Protein AF-A0A7R9FCC1-F1 (afdb_monomer_lite)

Organism: NCBI:txid61472

InterPro domains:
  IPR014023 Mononegavirales RNA-directed RNA polymerase catalytic domain [PF00946] (7-215)
  IPR014023 Mononegavirales RNA-directed RNA polymerase catalytic domain [PF00946] (273-400)
  IPR014023 Mononegavirales RNA-directed RNA polymerase catalytic domain [PS50526] (1-129)
  IPR026890 Mononegavirales mRNA-capping domain V [PF14318] (413-447)
  IPR026890 Mononegavirales mRNA-capping domain V [PF14318] (456-586)
  IPR039736 RNA-directed RNA polymerase L, C-terminal [TIGR04198] (455-775)
  IPR048397 Virus-capping methyltransferase, connector domain [PF21080] (636-789)

Secondary structure (DSSP, 8-state):
-EEETTEEE-SSSS----S--SS--TTSSHHHHHHHHHHHHHHHHHHTT--EEEEESSS-EEEEE-------SSHHHHHHHHHHHHHHHHHHHHHHHHHHGGGT-PPPSTT----SSEEEETTEEEETTEE---SHHHHTTSS---TT----HHHHHHHHHHHHHHHHHHSS-SHHHHHHHHHHHHHHHHHHHH-BTTTTB-GGGTSS-GGGGGSHHHHHHHHTTS-GGGGTEES-S-TTTT---TTS-TT-HHHHHHHHHHTSPPBPP--HHHHHHHHH-TT---B--PPPHHHHHHHHHHHHHHHGGGT---HHHHHHHHHHHHHHHHHHHHHTT-BSB-HHHHHHHHHTSHHHHHHHHHHHHHH-HHHHHHHHHHHHHHHHHHHHHHHHHHHHHHHHHHT----SPPPS-HHHHHHHHHHHHHSSPBPSS----HHHHT-EEES------------SGGGBTTTB-SSSHHHHHHHHHHHHHHS---GGG-TT----S-HHHH--BTTB--S-EESS-HHHHTT-----GGGSGGGSS-BSS-HHHHHHHHHHHHHHHTTT--S----EEE---GGG--B------B-SS---PPP-HHHHGGGS-TT--S----PPP--PPP-GGGS-HHHHHHHHHHHHHHHHHHHHHTT-GGGG-GGGS-GGGTTTS-HHHHHHHHHHHHHHHHHHHHHT-HHHHTTSSHHHHHHHHHHHHHHHHTT-HHHHHHTTSHHHHHHHTTS--PPP--SSPPHHHHHHHHHHHHHHHHHHHHHT----S---------

pLDDT: mean 78.76, std 13.37, range [23.5, 95.12]

Structure (mmCIF, N/CA/C/O backbone):
data_AF-A0A7R9FCC1-F1
#
_entry.id   AF-A0A7R9FCC1-F1
#
loop_
_atom_site.group_PDB
_atom_site.id
_atom_site.type_symbol
_atom_site.label_atom_id
_atom_site.label_alt_id
_atom_site.label_comp_id
_atom_site.label_asym_id
_atom_site.label_entity_id
_atom_site.label_seq_id
_atom_site.pdbx_PDB_ins_code
_atom_site.Cartn_x
_atom_site.Cartn_y
_atom_site.Cartn_z
_atom_site.occupancy
_atom_site.B_iso_or_equiv
_atom_site.auth_seq_id
_atom_site.auth_comp_id
_atom_site.auth_asym_id
_atom_site.auth_atom_id
_atom_site.pdbx_PDB_model_num
ATOM 1 N N . MET A 1 1 ? -31.981 -18.390 33.309 1.00 87.31 1 MET A N 1
ATOM 2 C CA . MET A 1 1 ? -31.732 -19.817 33.020 1.00 87.31 1 MET A CA 1
ATOM 3 C C . MET A 1 1 ? -31.728 -20.661 34.296 1.00 87.31 1 MET A C 1
ATOM 5 O O . MET A 1 1 ? -31.483 -20.126 35.374 1.00 87.31 1 MET A O 1
ATOM 9 N N . ARG A 1 2 ? -32.012 -21.959 34.181 1.00 90.44 2 ARG A N 1
ATOM 10 C CA . ARG A 1 2 ? -31.743 -23.048 35.136 1.00 90.44 2 ARG A CA 1
ATOM 11 C C . ARG A 1 2 ? -30.906 -24.084 34.371 1.00 90.44 2 ARG A C 1
ATOM 13 O O . ARG A 1 2 ? -31.126 -24.247 33.177 1.00 90.44 2 ARG A O 1
ATOM 20 N N . VAL A 1 3 ? -29.957 -24.729 35.046 1.00 92.12 3 VAL A N 1
ATOM 21 C CA . VAL A 1 3 ? -29.270 -25.911 34.506 1.00 92.12 3 VAL A CA 1
ATOM 22 C C . VAL A 1 3 ? -30.213 -27.104 34.643 1.00 92.12 3 VAL A C 1
ATOM 24 O O . VAL A 1 3 ? -30.815 -27.271 35.706 1.00 92.12 3 VAL A O 1
ATOM 27 N N . ASP A 1 4 ? -30.372 -27.878 33.576 1.00 88.94 4 ASP A N 1
ATOM 28 C CA . ASP A 1 4 ? -31.196 -29.087 33.540 1.00 88.94 4 ASP A CA 1
ATOM 29 C C . ASP A 1 4 ? -30.506 -30.105 32.618 1.00 88.94 4 ASP A C 1
ATOM 31 O O . ASP A 1 4 ? -30.380 -29.884 31.409 1.00 88.94 4 ASP A O 1
ATOM 35 N N . GLY A 1 5 ? -29.932 -31.153 33.220 1.00 90.25 5 GLY A N 1
ATOM 36 C CA . GLY A 1 5 ? -28.875 -31.944 32.579 1.00 90.25 5 GLY A CA 1
ATOM 37 C C . GLY A 1 5 ? -27.729 -31.050 32.085 1.00 90.25 5 GLY A C 1
ATOM 38 O O . GLY A 1 5 ? -27.370 -30.069 32.737 1.00 90.25 5 GLY A O 1
ATOM 39 N N . ASP A 1 6 ? -27.225 -31.335 30.886 1.00 89.25 6 ASP A N 1
ATOM 40 C CA . ASP A 1 6 ? -26.199 -30.532 30.202 1.00 89.25 6 ASP A CA 1
ATOM 41 C C . ASP A 1 6 ? -26.754 -29.262 29.513 1.00 89.25 6 ASP A C 1
ATOM 43 O O . ASP A 1 6 ? -26.073 -28.637 28.698 1.00 89.25 6 ASP A O 1
ATOM 47 N N . THR A 1 7 ? -28.003 -28.862 29.795 1.00 90.94 7 THR A N 1
ATOM 48 C CA . THR A 1 7 ? -28.703 -27.785 29.070 1.00 90.94 7 THR A CA 1
ATOM 49 C C . THR A 1 7 ? -29.105 -26.599 29.954 1.00 90.94 7 THR A C 1
ATOM 51 O O . THR A 1 7 ? -29.156 -26.682 31.182 1.00 90.94 7 THR A O 1
ATOM 54 N N . LEU A 1 8 ? -29.399 -25.456 29.318 1.00 92.19 8 LEU A N 1
ATOM 55 C CA . LEU A 1 8 ? -29.826 -24.219 29.980 1.00 92.19 8 LEU A CA 1
ATOM 56 C C . LEU A 1 8 ? -31.268 -23.851 29.605 1.00 92.19 8 LEU A C 1
ATOM 58 O O . LEU A 1 8 ? -31.510 -23.134 28.630 1.00 92.19 8 LEU A O 1
ATOM 62 N N . ILE A 1 9 ? -32.228 -24.283 30.422 1.00 91.69 9 ILE A N 1
ATOM 63 C CA . ILE A 1 9 ? -33.649 -23.949 30.259 1.00 91.69 9 ILE A CA 1
ATOM 64 C C . ILE A 1 9 ? -33.974 -22.553 30.814 1.00 91.69 9 ILE A C 1
ATOM 66 O O . ILE A 1 9 ? -33.330 -22.051 31.742 1.00 91.69 9 ILE A O 1
ATOM 70 N N . ASN A 1 10 ? -34.999 -21.895 30.273 1.00 92.56 10 ASN A N 1
ATOM 71 C CA . ASN A 1 10 ? -35.442 -20.584 30.757 1.00 92.56 10 ASN A CA 1
ATOM 72 C C . ASN A 1 10 ? -36.244 -20.730 32.069 1.00 92.56 10 ASN A C 1
ATOM 74 O O . ASN A 1 10 ? -37.022 -21.661 32.224 1.00 92.56 10 ASN A O 1
ATOM 78 N N . ARG A 1 11 ? -36.056 -19.815 33.038 1.00 85.69 11 ARG A N 1
ATOM 79 C CA . ARG A 1 11 ? -36.737 -19.853 34.363 1.00 85.69 11 ARG A CA 1
ATOM 80 C C . ARG A 1 11 ? -38.118 -19.165 34.370 1.00 85.69 11 ARG A C 1
ATOM 82 O O . ARG A 1 11 ? -38.669 -18.911 35.432 1.00 85.69 11 ARG A O 1
ATOM 89 N N . GLY A 1 12 ? -38.634 -18.804 33.200 1.00 86.38 12 GLY A N 1
ATOM 90 C CA . GLY A 1 12 ? -39.871 -18.049 33.009 1.00 86.38 12 GLY A CA 1
ATOM 91 C C . GLY A 1 12 ? -39.962 -17.532 31.572 1.00 86.38 12 GLY A C 1
ATOM 92 O O . GLY A 1 12 ? -39.061 -17.777 30.770 1.00 86.38 12 GLY A O 1
ATOM 93 N N . ASN A 1 13 ? -41.019 -16.783 31.259 1.00 89.50 13 ASN A N 1
ATOM 94 C CA . ASN A 1 13 ? -41.477 -16.498 29.888 1.00 89.50 13 ASN A CA 1
ATOM 95 C C . ASN A 1 13 ? -40.509 -15.678 29.001 1.00 89.50 13 ASN A C 1
ATOM 97 O O . ASN A 1 13 ? -40.803 -15.452 27.831 1.00 89.50 13 ASN A O 1
ATOM 101 N N . LYS A 1 14 ? -39.367 -15.211 29.524 1.00 91.69 14 LYS A N 1
ATOM 102 C CA . LYS A 1 14 ? -38.327 -14.534 28.734 1.00 91.69 14 LYS A CA 1
ATOM 103 C C . LYS A 1 14 ? -37.271 -15.541 28.284 1.00 91.69 14 LYS A C 1
ATOM 105 O O . LYS A 1 14 ? -36.504 -16.043 29.107 1.00 91.69 14 LYS A O 1
ATOM 110 N N . ILE A 1 15 ? -37.215 -15.788 26.977 1.00 90.62 15 ILE A N 1
ATOM 111 C CA . ILE A 1 15 ? -36.158 -16.579 26.340 1.00 90.62 15 ILE A CA 1
ATOM 112 C C . ILE A 1 15 ? -34.841 -15.798 26.437 1.00 90.62 15 ILE A C 1
ATOM 114 O O . ILE A 1 15 ? -34.735 -14.682 25.934 1.00 90.62 15 ILE A O 1
ATOM 118 N N . VAL A 1 16 ? -33.851 -16.382 27.113 1.00 92.94 16 VAL A N 1
ATOM 119 C CA . VAL A 1 16 ? -32.479 -15.853 27.241 1.00 92.94 16 VAL A CA 1
ATOM 120 C C . VAL A 1 16 ? -31.409 -16.899 26.917 1.00 92.94 16 VAL A C 1
ATOM 122 O O . VAL A 1 16 ? -30.270 -16.536 26.643 1.00 92.94 16 VAL A O 1
ATOM 125 N N . THR A 1 17 ? -31.770 -18.184 26.931 1.00 91.38 17 THR A N 1
ATOM 126 C CA . THR A 1 17 ? -30.951 -19.309 26.462 1.00 91.38 17 THR A CA 1
ATOM 127 C C . THR A 1 17 ? -31.799 -20.259 25.614 1.00 91.38 17 THR A C 1
ATOM 129 O O . THR A 1 17 ? -33.013 -20.362 25.806 1.00 91.38 17 THR A O 1
ATOM 132 N N . TRP A 1 18 ? -31.160 -20.953 24.675 1.00 91.25 18 TRP A N 1
ATOM 133 C CA . TRP A 1 18 ? -31.737 -22.004 23.831 1.00 91.25 18 TRP A CA 1
ATOM 134 C C . TRP A 1 18 ? -30.647 -23.039 23.504 1.00 91.25 18 TRP A C 1
ATOM 136 O O . TRP A 1 18 ? -29.470 -22.789 23.771 1.00 91.25 18 TRP A O 1
ATOM 146 N N . ASN A 1 19 ? -31.024 -24.203 22.967 1.00 90.38 19 ASN A N 1
ATOM 147 C CA . ASN A 1 19 ? -30.089 -25.273 22.608 1.00 90.38 19 ASN A CA 1
ATOM 148 C C . ASN A 1 19 ? -30.152 -25.547 21.097 1.00 90.38 19 ASN A C 1
ATOM 150 O O . ASN A 1 19 ? -31.215 -25.897 20.594 1.00 90.38 19 ASN A O 1
ATOM 154 N N . GLY A 1 20 ? -29.023 -25.386 20.399 1.00 90.31 20 GLY A N 1
ATOM 155 C CA . GLY A 1 20 ? -28.927 -25.497 18.937 1.00 90.31 20 GLY A CA 1
ATOM 156 C C . GLY A 1 20 ? -29.513 -24.299 18.171 1.00 90.31 20 GLY A C 1
ATOM 157 O O . GLY A 1 20 ? -30.436 -23.636 18.632 1.00 90.31 20 GLY A O 1
ATOM 158 N N . GLN A 1 21 ? -28.960 -23.995 16.995 1.00 93.25 21 GLN A N 1
ATOM 159 C CA . GLN A 1 21 ? -29.542 -23.044 16.041 1.00 93.25 21 GLN A CA 1
ATOM 160 C C . GLN A 1 21 ? -29.055 -23.341 14.619 1.00 93.25 21 GLN A C 1
ATOM 162 O O . GLN A 1 21 ? -27.873 -23.619 14.422 1.00 93.25 21 GLN A O 1
ATOM 167 N N . ASP A 1 22 ? -29.934 -23.184 13.631 1.00 87.75 22 ASP A N 1
ATOM 168 C CA . ASP A 1 22 ? -29.590 -23.345 12.207 1.00 87.75 22 ASP A CA 1
ATOM 169 C C . ASP A 1 22 ? -28.980 -22.065 11.590 1.00 87.75 22 ASP A C 1
ATOM 171 O O . ASP A 1 22 ? -28.549 -22.045 10.437 1.00 87.75 22 ASP A O 1
ATOM 175 N N . GLY A 1 23 ? -28.945 -20.970 12.360 1.00 87.38 23 GLY A N 1
ATOM 176 C CA . GLY A 1 23 ? -28.459 -19.655 11.939 1.00 87.38 23 GLY A CA 1
ATOM 177 C C . GLY A 1 23 ? -26.985 -19.381 12.262 1.00 87.38 23 GLY A C 1
ATOM 178 O O . GLY A 1 23 ? -26.398 -19.953 13.182 1.00 87.38 23 GLY A O 1
ATOM 179 N N . GLY A 1 24 ? -26.388 -18.432 11.536 1.00 86.44 24 GLY A N 1
ATOM 180 C CA . GLY A 1 24 ? -25.055 -17.899 11.842 1.00 86.44 24 GLY A CA 1
ATOM 181 C C . GLY A 1 24 ? -25.038 -16.896 13.007 1.00 86.44 24 GLY A C 1
ATOM 182 O O . GLY A 1 24 ? -26.077 -16.422 13.457 1.00 86.44 24 GLY A O 1
ATOM 183 N N . LEU A 1 25 ? -23.833 -16.532 13.457 1.00 89.62 25 LEU A N 1
ATOM 184 C CA . LEU A 1 25 ? -23.582 -15.436 14.405 1.00 89.62 25 LEU A CA 1
ATOM 185 C C . LEU A 1 25 ? -22.625 -14.412 13.776 1.00 89.62 25 LEU A C 1
ATOM 187 O O . LEU A 1 25 ? -21.796 -14.774 12.935 1.00 89.62 25 LEU A O 1
ATOM 191 N N . GLU A 1 26 ? -22.716 -13.145 14.189 1.00 88.31 26 GLU A N 1
ATOM 192 C CA . GLU A 1 26 ? -21.879 -12.066 13.645 1.00 88.31 26 GLU A CA 1
ATOM 193 C C . GLU A 1 26 ? -20.375 -12.381 13.789 1.00 88.31 26 GLU A C 1
ATOM 195 O O . GLU A 1 26 ? -19.913 -12.924 14.792 1.00 88.31 26 GLU A O 1
ATOM 200 N N . GLY A 1 27 ? -19.596 -12.078 12.746 1.00 85.81 27 GLY A N 1
ATOM 201 C CA . GLY A 1 27 ? -18.155 -12.342 12.685 1.00 85.81 27 GLY A CA 1
ATOM 202 C C . GLY A 1 27 ? -17.762 -13.798 12.383 1.00 85.81 27 GLY A C 1
ATOM 203 O O . GLY A 1 27 ? -16.668 -14.029 11.861 1.00 85.81 27 GLY A O 1
ATOM 204 N N . LEU A 1 28 ? -18.631 -14.789 12.614 1.00 89.12 28 LEU A N 1
ATOM 205 C CA . LEU A 1 28 ? -18.334 -16.189 12.292 1.00 89.12 28 LEU A CA 1
ATOM 206 C C . LEU A 1 28 ? -18.520 -16.475 10.794 1.00 89.12 28 LEU A C 1
ATOM 208 O O . LEU A 1 28 ? -19.509 -16.094 10.177 1.00 89.12 28 LEU A O 1
ATOM 212 N N . ARG A 1 29 ? -17.538 -17.161 10.187 1.00 88.94 29 ARG A N 1
ATOM 213 C CA . ARG A 1 29 ? -17.526 -17.595 8.768 1.00 88.94 29 ARG A CA 1
ATOM 214 C C . ARG A 1 29 ? -17.832 -16.503 7.716 1.00 88.94 29 ARG A C 1
ATOM 216 O O . ARG A 1 29 ? -17.982 -16.847 6.547 1.00 88.94 29 ARG A O 1
ATOM 223 N N . GLN A 1 30 ? -17.812 -15.209 8.063 1.00 88.12 30 GLN A N 1
ATOM 224 C CA . GLN A 1 30 ? -18.165 -14.066 7.192 1.00 88.12 30 GLN A CA 1
ATOM 225 C C . GLN A 1 30 ? -17.535 -14.130 5.785 1.00 88.12 30 GLN A C 1
ATOM 227 O O . GLN A 1 30 ? -18.206 -13.853 4.792 1.00 88.12 30 GLN A O 1
ATOM 232 N N . LYS A 1 31 ? -16.264 -14.551 5.678 1.00 89.44 31 LYS A N 1
ATOM 233 C CA . LYS A 1 31 ? -15.569 -14.751 4.390 1.00 89.44 31 LYS A CA 1
ATOM 234 C C . LYS A 1 31 ? -16.217 -15.832 3.512 1.00 89.44 31 LYS A C 1
ATOM 236 O O . LYS A 1 31 ? -16.329 -15.632 2.310 1.00 89.44 31 LYS A O 1
ATOM 241 N N . GLY A 1 32 ? -16.647 -16.951 4.097 1.00 91.00 32 GLY A N 1
ATOM 242 C CA . GLY A 1 32 ? -17.307 -18.047 3.380 1.00 91.00 32 GLY A CA 1
ATOM 243 C C . GLY A 1 32 ? -18.661 -17.615 2.821 1.00 91.00 32 GLY A C 1
ATOM 244 O O . GLY A 1 32 ? -18.885 -17.720 1.620 1.00 91.00 32 GLY A O 1
ATOM 245 N N . TRP A 1 33 ? -19.506 -17.014 3.663 1.00 89.75 33 TRP A N 1
ATOM 246 C CA . TRP A 1 33 ? -20.790 -16.442 3.240 1.00 89.75 33 TRP A CA 1
ATOM 247 C C . TRP A 1 33 ? -20.630 -15.361 2.157 1.00 89.75 33 TRP A C 1
ATOM 249 O O . TRP A 1 33 ? -21.363 -15.364 1.170 1.00 89.75 33 TRP A O 1
ATOM 259 N N . SER A 1 34 ? -19.609 -14.500 2.273 1.00 91.19 34 SER A N 1
ATOM 260 C CA . SER A 1 34 ? -19.269 -13.515 1.229 1.00 91.19 34 SER A CA 1
ATOM 261 C C . SER A 1 34 ? -18.929 -14.176 -0.112 1.00 91.19 34 SER A C 1
ATOM 263 O O . SER A 1 34 ? -19.339 -13.682 -1.158 1.00 91.19 34 SER A O 1
ATOM 265 N N . VAL A 1 35 ? -18.183 -15.288 -0.095 1.00 92.56 35 VAL A N 1
ATOM 266 C CA . VAL A 1 35 ? -17.806 -16.027 -1.311 1.00 92.56 35 VAL A CA 1
ATOM 267 C C . VAL A 1 35 ? -19.018 -16.710 -1.944 1.00 92.56 35 VAL A C 1
ATOM 269 O O . VAL A 1 35 ? -19.168 -16.619 -3.158 1.00 92.56 35 VAL A O 1
ATOM 272 N N . VAL A 1 36 ? -19.909 -17.327 -1.160 1.00 91.81 36 VAL A N 1
ATOM 273 C CA . VAL A 1 36 ? -21.140 -17.949 -1.688 1.00 91.81 36 VAL A CA 1
ATOM 274 C C . VAL A 1 36 ? -22.024 -16.903 -2.378 1.00 91.81 36 VAL A C 1
ATOM 276 O O . VAL A 1 36 ? -22.394 -17.092 -3.536 1.00 91.81 36 VAL A O 1
ATOM 279 N N . ASN A 1 37 ? -22.274 -15.758 -1.736 1.00 90.75 37 ASN A N 1
ATOM 280 C CA . ASN A 1 37 ? -23.036 -14.659 -2.342 1.00 90.75 37 ASN A CA 1
ATOM 281 C C . ASN A 1 37 ? -22.367 -14.118 -3.615 1.00 90.75 37 ASN A C 1
ATOM 283 O O . ASN A 1 37 ? -23.024 -13.938 -4.640 1.00 90.75 37 ASN A O 1
ATOM 287 N N . LEU A 1 38 ? -21.044 -13.927 -3.595 1.00 92.44 38 LEU A N 1
ATOM 288 C CA . LEU A 1 38 ? -20.294 -13.459 -4.761 1.00 92.44 38 LEU A CA 1
ATOM 289 C C . LEU A 1 38 ? -20.313 -14.472 -5.922 1.00 92.44 38 LEU A C 1
ATOM 291 O O . LEU A 1 38 ? -20.305 -14.055 -7.080 1.00 92.44 38 LEU A O 1
ATOM 295 N N . LEU A 1 39 ? -20.383 -15.778 -5.643 1.00 92.69 39 LEU A N 1
ATOM 296 C CA . LEU A 1 39 ? -20.568 -16.820 -6.658 1.00 92.69 39 LEU A CA 1
ATOM 297 C C . LEU A 1 39 ? -21.974 -16.784 -7.276 1.00 92.69 39 LEU A C 1
ATOM 299 O O . LEU A 1 39 ? -22.077 -16.882 -8.498 1.00 92.69 39 LEU A O 1
ATOM 303 N N . VAL A 1 40 ? -23.033 -16.578 -6.479 1.00 92.50 40 VAL A N 1
ATOM 304 C CA . VAL A 1 40 ? -24.407 -16.381 -6.991 1.00 92.50 40 VAL A CA 1
ATOM 305 C C . VAL A 1 40 ? -24.471 -15.151 -7.891 1.00 92.50 40 VAL A C 1
ATOM 307 O O . VAL A 1 40 ? -24.866 -15.259 -9.049 1.00 92.50 40 VAL A O 1
ATOM 310 N N . ILE A 1 41 ? -24.003 -13.997 -7.405 1.00 91.19 41 ILE A N 1
ATOM 311 C CA . ILE A 1 41 ? -24.010 -12.749 -8.179 1.00 91.19 41 ILE A CA 1
ATOM 312 C C . ILE A 1 41 ? -23.203 -12.917 -9.474 1.00 91.19 41 ILE A C 1
ATOM 314 O O . ILE A 1 41 ? -23.666 -12.534 -10.544 1.00 91.19 41 ILE A O 1
ATOM 318 N N . ARG A 1 42 ? -22.020 -13.545 -9.414 1.00 91.25 42 ARG A N 1
ATOM 319 C CA . ARG A 1 42 ? -21.203 -13.819 -10.604 1.00 91.25 42 ARG A CA 1
ATOM 320 C C . ARG A 1 42 ? -21.917 -14.732 -11.604 1.00 91.25 42 ARG A C 1
ATOM 322 O O . ARG A 1 42 ? -21.825 -14.460 -12.799 1.00 91.25 42 ARG A O 1
ATOM 329 N N . ARG A 1 43 ? -22.615 -15.777 -11.142 1.00 92.06 43 ARG A N 1
ATOM 330 C CA . ARG A 1 43 ? -23.402 -16.683 -11.994 1.00 92.06 43 ARG A CA 1
ATOM 331 C C . ARG A 1 43 ? -24.503 -15.921 -12.723 1.00 92.06 43 ARG A C 1
ATOM 333 O O . ARG A 1 43 ? -24.554 -15.974 -13.946 1.00 92.06 43 ARG A O 1
ATOM 340 N N . GLU A 1 44 ? -25.329 -15.167 -12.005 1.00 90.94 44 GLU A N 1
ATOM 341 C CA . GLU A 1 44 ? -26.472 -14.479 -12.617 1.00 90.94 44 GLU A CA 1
ATOM 342 C C . GLU A 1 44 ? -26.046 -13.302 -13.516 1.00 90.94 44 GLU A C 1
ATOM 344 O O . GLU A 1 44 ? -26.617 -13.113 -14.592 1.00 90.94 44 GLU A O 1
ATOM 349 N N . SER A 1 45 ? -24.962 -12.590 -13.182 1.00 88.44 45 SER A N 1
ATOM 350 C CA . SER A 1 45 ? -24.338 -11.615 -14.093 1.00 88.44 45 SER A CA 1
ATOM 351 C C . SER A 1 45 ? -23.804 -12.253 -15.382 1.00 88.44 45 SER A C 1
ATOM 353 O O . SER A 1 45 ? -23.896 -11.647 -16.451 1.00 88.44 45 SER A O 1
ATOM 355 N N . MET A 1 46 ? -23.244 -13.468 -15.297 1.00 87.44 46 MET A N 1
ATOM 356 C CA . MET A 1 46 ? -22.767 -14.228 -16.459 1.00 87.44 46 MET A CA 1
ATOM 357 C C . MET A 1 46 ? -23.928 -14.757 -17.308 1.00 87.44 46 MET A C 1
ATOM 359 O O . MET A 1 46 ? -23.874 -14.617 -18.527 1.00 87.44 46 MET A O 1
ATOM 363 N N . ASN A 1 47 ? -25.008 -15.249 -16.689 1.00 87.12 47 ASN A N 1
ATOM 364 C CA . ASN A 1 47 ? -26.249 -15.627 -17.381 1.00 87.12 47 ASN A CA 1
ATOM 365 C C . ASN A 1 47 ? -26.834 -14.446 -18.185 1.00 87.12 47 ASN A C 1
ATOM 367 O O . ASN A 1 47 ? -27.388 -14.641 -19.263 1.00 87.12 47 ASN A O 1
ATOM 371 N N . ARG A 1 48 ? -26.679 -13.212 -17.680 1.00 83.38 48 ARG A N 1
ATOM 372 C CA . ARG A 1 48 ? -27.080 -11.956 -18.343 1.00 83.38 48 ARG A CA 1
ATOM 373 C C . ARG A 1 48 ? -26.014 -11.324 -19.245 1.00 83.38 48 ARG A C 1
ATOM 375 O O . ARG A 1 48 ? -26.220 -10.212 -19.728 1.00 83.38 48 ARG A O 1
ATOM 382 N N . ASN A 1 49 ? -24.869 -11.982 -19.451 1.00 87.00 49 ASN A N 1
ATOM 383 C CA . ASN A 1 49 ? -23.722 -11.488 -20.231 1.00 87.00 49 ASN A CA 1
ATOM 384 C C . ASN A 1 49 ? -23.311 -10.027 -19.909 1.00 87.00 49 ASN A C 1
ATOM 386 O O . ASN A 1 49 ? -22.793 -9.302 -20.760 1.00 87.00 49 ASN A O 1
ATOM 390 N N . THR A 1 50 ? -23.562 -9.560 -18.680 1.00 84.69 50 THR A N 1
ATOM 391 C CA . THR A 1 50 ? -23.373 -8.152 -18.310 1.00 84.69 50 THR A CA 1
ATOM 392 C C . THR A 1 50 ? -22.098 -7.970 -17.501 1.00 84.69 50 THR A C 1
ATOM 394 O O . THR A 1 50 ? -21.820 -8.689 -16.540 1.00 84.69 50 THR A O 1
ATOM 397 N N . ARG A 1 51 ? -21.300 -6.962 -17.872 1.00 86.62 51 ARG A N 1
ATOM 398 C CA . ARG A 1 51 ? -20.006 -6.684 -17.241 1.00 86.62 51 ARG A CA 1
ATOM 399 C C . ARG A 1 51 ? -20.178 -6.022 -15.870 1.00 86.62 51 ARG A C 1
ATOM 401 O O . ARG A 1 51 ? -20.051 -4.808 -15.737 1.00 86.62 51 ARG A O 1
ATOM 408 N N . THR A 1 52 ? -20.427 -6.816 -14.835 1.00 88.94 52 THR A N 1
ATOM 409 C CA . THR A 1 52 ? -20.475 -6.338 -13.445 1.00 88.94 52 THR A CA 1
ATOM 410 C C . THR A 1 52 ? -19.093 -6.293 -12.789 1.00 88.94 52 THR A C 1
ATOM 412 O O . THR A 1 52 ? -18.284 -7.199 -12.985 1.00 88.94 52 THR A O 1
ATOM 415 N N . THR A 1 53 ? -18.838 -5.300 -11.933 1.00 91.06 53 THR A N 1
ATOM 416 C CA . THR A 1 53 ? -17.780 -5.369 -10.905 1.00 91.06 53 THR A CA 1
ATOM 417 C C . THR A 1 53 ? -18.382 -5.313 -9.509 1.00 91.06 53 THR A C 1
ATOM 419 O O . THR A 1 53 ? -19.340 -4.576 -9.289 1.00 91.06 53 THR A O 1
ATOM 422 N N . LEU A 1 54 ? -17.811 -6.083 -8.582 1.00 91.06 54 LEU A N 1
ATOM 423 C CA . LEU A 1 54 ? -18.383 -6.362 -7.266 1.00 91.06 54 LEU A CA 1
ATOM 424 C C . LEU A 1 54 ? -17.447 -5.886 -6.150 1.00 91.06 54 LEU A C 1
ATOM 426 O O . LEU A 1 54 ? -16.232 -6.056 -6.255 1.00 91.06 54 LEU A O 1
ATOM 430 N N . LEU A 1 55 ? -18.019 -5.347 -5.075 1.00 91.12 55 LEU A N 1
ATOM 431 C CA . LEU A 1 55 ? -17.347 -5.108 -3.794 1.00 91.12 55 LEU A CA 1
ATOM 432 C C . LEU A 1 55 ? -18.163 -5.813 -2.703 1.00 91.12 55 LEU A C 1
ATOM 434 O O . LEU A 1 55 ? -19.387 -5.721 -2.718 1.00 91.12 55 LEU A O 1
ATOM 438 N N . ALA A 1 56 ? -17.519 -6.518 -1.771 1.00 89.00 56 ALA A N 1
ATOM 439 C CA . ALA A 1 56 ? -18.217 -7.292 -0.743 1.00 89.00 56 ALA A CA 1
ATOM 440 C C . ALA A 1 56 ? -17.428 -7.332 0.572 1.00 89.00 56 ALA A C 1
ATOM 442 O O . ALA A 1 56 ? -16.236 -7.641 0.577 1.00 89.00 56 ALA A O 1
ATOM 443 N N . GLN A 1 57 ? -18.112 -7.068 1.688 1.00 83.94 57 GLN A N 1
ATOM 444 C CA . GLN A 1 57 ? -17.544 -7.078 3.039 1.00 83.94 57 GLN A CA 1
ATOM 445 C C . GLN A 1 57 ? -18.439 -7.841 4.040 1.00 83.94 57 GLN A C 1
ATOM 447 O O . GLN A 1 57 ? -18.617 -7.415 5.180 1.00 83.94 57 GLN A O 1
ATOM 452 N N . GLY A 1 58 ? -19.011 -8.974 3.621 1.00 84.44 58 GLY A N 1
ATOM 453 C CA . GLY A 1 58 ? -20.031 -9.707 4.377 1.00 84.44 58 GLY A CA 1
ATOM 454 C C . GLY A 1 58 ? -21.439 -9.276 3.978 1.00 84.44 58 GLY A C 1
ATOM 455 O O . GLY A 1 58 ? -21.913 -9.639 2.903 1.00 84.44 58 GLY A O 1
ATOM 456 N N . ASP A 1 59 ? -22.085 -8.509 4.850 1.00 81.44 59 ASP A N 1
ATOM 457 C CA . ASP A 1 59 ? -23.406 -7.909 4.646 1.00 81.44 59 ASP A CA 1
ATOM 458 C C . ASP A 1 59 ? -23.374 -6.818 3.559 1.00 81.44 59 ASP A C 1
ATOM 460 O O . ASP A 1 59 ? -24.143 -6.846 2.603 1.00 81.44 59 ASP A O 1
ATOM 464 N N . ASN A 1 60 ? -22.413 -5.898 3.656 1.00 87.19 60 ASN A N 1
ATOM 465 C CA . ASN A 1 60 ? -22.244 -4.765 2.757 1.00 87.19 60 ASN A CA 1
ATOM 466 C C . ASN A 1 60 ? -21.697 -5.251 1.407 1.00 87.19 60 ASN A C 1
ATOM 468 O O . ASN A 1 60 ? -20.494 -5.503 1.263 1.00 87.19 60 ASN A O 1
ATOM 472 N N . GLN A 1 61 ? -22.581 -5.367 0.417 1.00 90.19 61 GLN A N 1
ATOM 473 C CA . GLN A 1 61 ? -22.276 -5.794 -0.948 1.00 90.19 61 GLN A CA 1
ATOM 474 C C . GLN A 1 61 ? -22.719 -4.716 -1.944 1.00 90.19 61 GLN A C 1
ATOM 476 O O . GLN A 1 61 ? -23.765 -4.096 -1.777 1.00 90.19 61 GLN A O 1
ATOM 481 N N . VAL A 1 62 ? -21.910 -4.471 -2.977 1.00 92.62 62 VAL A N 1
ATOM 482 C CA . VAL A 1 62 ? -22.154 -3.436 -3.992 1.00 92.62 62 VAL A CA 1
ATOM 483 C C . VAL A 1 62 ? -21.911 -4.014 -5.380 1.00 92.62 62 VAL A C 1
ATOM 485 O O . VAL A 1 62 ? -20.858 -4.599 -5.648 1.00 92.62 62 VAL A O 1
ATOM 488 N N . ILE A 1 63 ? -22.883 -3.819 -6.271 1.00 92.88 63 ILE A N 1
ATOM 489 C CA . ILE A 1 63 ? -22.941 -4.432 -7.600 1.00 92.88 63 ILE A CA 1
ATOM 490 C C . ILE A 1 63 ? -22.962 -3.318 -8.648 1.00 92.88 63 ILE A C 1
ATOM 492 O O . ILE A 1 63 ? -23.948 -2.606 -8.792 1.00 92.88 63 ILE A O 1
ATOM 496 N N . CYS A 1 64 ? -21.861 -3.149 -9.381 1.00 93.06 64 CYS A N 1
ATOM 497 C CA . CYS A 1 64 ? -21.728 -2.097 -10.392 1.00 93.06 64 CYS A CA 1
ATOM 498 C C . CYS A 1 64 ? -21.832 -2.704 -11.798 1.00 93.06 64 CYS A C 1
ATOM 500 O O . CYS A 1 64 ? -20.831 -3.208 -12.321 1.00 93.06 64 CYS A O 1
ATOM 502 N N . GLY A 1 65 ? -23.014 -2.661 -12.418 1.00 91.19 65 GLY A N 1
ATOM 503 C CA . GLY A 1 65 ? -23.184 -2.978 -13.842 1.00 91.19 65 GLY A CA 1
ATOM 504 C C . GLY A 1 65 ? -22.521 -1.919 -14.729 1.00 91.19 65 GLY A C 1
ATOM 505 O O . GLY A 1 65 ? -22.722 -0.724 -14.519 1.00 91.19 65 GLY A O 1
ATOM 506 N N . LYS A 1 66 ? -21.697 -2.333 -15.702 1.00 91.88 66 LYS A N 1
ATOM 507 C CA . LYS A 1 66 ? -20.961 -1.413 -16.588 1.00 91.88 66 LYS A CA 1
ATOM 508 C C . LYS A 1 66 ? -21.500 -1.458 -18.008 1.00 91.88 66 LYS A C 1
ATOM 510 O O . LYS A 1 66 ? -21.163 -2.351 -18.784 1.00 91.88 66 LYS A O 1
ATOM 515 N N . TYR A 1 67 ? -22.278 -0.437 -18.340 1.00 91.19 67 TYR A N 1
ATOM 516 C CA . TYR A 1 67 ? -22.858 -0.217 -19.659 1.00 91.19 67 TYR A CA 1
ATOM 517 C C . TYR A 1 67 ? -22.078 0.861 -20.420 1.00 91.19 67 TYR A C 1
ATOM 519 O O . TYR A 1 67 ? -21.389 1.689 -19.821 1.00 91.19 67 TYR A O 1
ATOM 527 N N . LYS A 1 68 ? -22.185 0.863 -21.751 1.00 89.94 68 LYS A N 1
ATOM 528 C CA . LYS A 1 68 ? -21.635 1.916 -22.611 1.00 89.94 68 LYS A CA 1
ATOM 529 C C . LYS A 1 68 ? -22.655 2.269 -23.687 1.00 89.94 68 LYS A C 1
ATOM 531 O O . LYS A 1 68 ? -22.845 1.497 -24.623 1.00 89.94 68 LYS A O 1
ATOM 536 N N . VAL A 1 69 ? -23.275 3.438 -23.553 1.00 89.31 69 VAL A N 1
ATOM 537 C CA . VAL A 1 69 ? -24.153 4.006 -24.585 1.00 89.31 69 VAL A CA 1
ATOM 538 C C . VAL A 1 69 ? -23.314 4.342 -25.827 1.00 89.31 69 VAL A C 1
ATOM 540 O O . VAL A 1 69 ? -22.141 4.718 -25.713 1.00 89.31 69 VAL A O 1
ATOM 543 N N . GLN A 1 70 ? -23.887 4.174 -27.019 1.00 87.75 70 GLN A N 1
ATOM 544 C CA . GLN A 1 70 ? -23.295 4.709 -28.251 1.00 87.75 70 GLN A CA 1
ATOM 545 C C . GLN A 1 70 ? -23.550 6.225 -28.344 1.00 87.75 70 GLN A C 1
ATOM 547 O O . GLN A 1 70 ? -24.270 6.786 -27.521 1.00 87.75 70 GLN A O 1
ATOM 552 N N . LYS A 1 71 ? -22.956 6.918 -29.323 1.00 88.56 71 LYS A N 1
ATOM 553 C CA . LYS A 1 71 ? -23.345 8.311 -29.590 1.00 88.56 71 LYS A CA 1
ATOM 554 C C . LYS A 1 71 ? -24.724 8.309 -30.251 1.00 88.56 71 LYS A C 1
ATOM 556 O O . LYS A 1 71 ? -24.837 7.849 -31.384 1.00 88.56 71 LYS A O 1
ATOM 561 N N . THR A 1 72 ? -25.733 8.798 -29.542 1.00 90.62 72 THR A N 1
ATOM 562 C CA . THR A 1 72 ? -27.058 9.082 -30.098 1.00 90.62 72 THR A CA 1
ATOM 563 C C . THR A 1 72 ? -27.033 10.379 -30.908 1.00 90.62 72 THR A C 1
ATOM 565 O O . THR A 1 72 ? -26.102 11.182 -30.794 1.00 90.62 72 THR A O 1
ATOM 568 N N . ARG A 1 73 ? -28.039 10.561 -31.761 1.00 89.12 73 ARG A N 1
ATOM 569 C CA . ARG A 1 73 ? -28.280 11.768 -32.560 1.00 89.12 73 ARG A CA 1
ATOM 570 C C . ARG A 1 73 ? -29.085 12.787 -31.762 1.00 89.12 73 ARG A C 1
ATOM 572 O O . ARG A 1 73 ? -28.708 13.951 -31.701 1.00 89.12 73 ARG A O 1
ATOM 579 N N . ASN A 1 74 ? -30.155 12.312 -31.124 1.00 93.56 74 ASN A N 1
ATOM 580 C CA . ASN A 1 74 ? -31.159 13.138 -30.458 1.00 93.56 74 ASN A CA 1
ATOM 581 C C . ASN A 1 74 ? -31.301 12.749 -28.973 1.00 93.56 74 ASN A C 1
ATOM 583 O O . ASN A 1 74 ? -30.926 11.648 -28.561 1.00 93.56 74 ASN A O 1
ATOM 587 N N . GLU A 1 75 ? -31.895 13.629 -28.165 1.00 92.69 75 GLU A N 1
ATOM 588 C CA . GLU A 1 75 ? -32.158 13.362 -26.743 1.00 92.69 75 GLU A CA 1
ATOM 589 C C . GLU A 1 75 ? -33.166 12.216 -26.488 1.00 92.69 75 GLU A C 1
ATOM 591 O O . GLU A 1 75 ? -32.884 11.392 -25.616 1.00 92.69 75 GLU A O 1
ATOM 596 N N . PRO A 1 76 ? -34.262 12.036 -27.260 1.00 93.69 76 PRO A N 1
ATOM 597 C CA . PRO A 1 76 ? -35.164 10.894 -27.073 1.00 93.69 76 PRO A CA 1
ATOM 598 C C . PRO A 1 76 ? -34.481 9.527 -27.239 1.00 93.69 76 PRO A C 1
ATOM 600 O O . PRO A 1 76 ? -34.737 8.623 -26.448 1.00 93.69 76 PRO A O 1
ATOM 603 N N . GLU A 1 77 ? -33.548 9.390 -28.191 1.00 93.25 77 GLU A N 1
ATOM 604 C CA . GLU A 1 77 ? -32.735 8.171 -28.353 1.00 93.25 77 GLU A CA 1
ATOM 605 C C . GLU A 1 77 ? -31.860 7.903 -27.111 1.00 93.25 77 GLU A C 1
ATOM 607 O O . GLU A 1 77 ? -31.642 6.754 -26.723 1.00 93.25 77 GLU A O 1
ATOM 612 N N . LEU A 1 78 ? -31.351 8.963 -26.467 1.00 92.38 78 LEU A N 1
ATOM 613 C CA . LEU A 1 78 ? -30.554 8.856 -25.242 1.00 92.38 78 LEU A CA 1
ATOM 614 C C . LEU A 1 78 ? -31.424 8.427 -24.055 1.00 92.38 78 LEU A C 1
ATOM 616 O O . LEU A 1 78 ? -31.024 7.542 -23.297 1.00 92.38 78 LEU A O 1
ATOM 620 N N . VAL A 1 79 ? -32.620 9.005 -23.919 1.00 93.88 79 VAL A N 1
ATOM 621 C CA . VAL A 1 79 ? -33.607 8.619 -22.899 1.00 93.88 79 VAL A CA 1
ATOM 622 C C . VAL A 1 79 ? -34.044 7.164 -23.088 1.00 93.88 79 VAL A C 1
ATOM 624 O O . VAL A 1 79 ? -34.083 6.412 -22.113 1.00 93.88 79 VAL A O 1
ATOM 627 N N . GLU A 1 80 ? -34.286 6.717 -24.324 1.00 93.69 80 GLU A N 1
ATOM 628 C CA . GLU A 1 80 ? -34.618 5.318 -24.614 1.00 93.69 80 GLU A CA 1
ATOM 629 C C . GLU A 1 80 ? -33.465 4.368 -24.251 1.00 93.69 80 GLU A C 1
ATOM 631 O O . GLU A 1 80 ? -33.686 3.354 -23.579 1.00 93.69 80 GLU A O 1
ATOM 636 N N . ALA A 1 81 ? -32.227 4.708 -24.626 1.00 92.38 81 ALA A N 1
ATOM 637 C CA . ALA A 1 81 ? -31.045 3.905 -24.318 1.00 92.38 81 ALA A CA 1
ATOM 638 C C . ALA A 1 81 ? -30.763 3.821 -22.805 1.00 92.38 81 ALA A C 1
ATOM 640 O O . ALA A 1 81 ? -30.420 2.749 -22.295 1.00 92.38 81 ALA A O 1
ATOM 641 N N . ILE A 1 82 ? -30.961 4.918 -22.066 1.00 92.75 82 ILE A N 1
ATOM 642 C CA . ILE A 1 82 ? -30.905 4.940 -20.595 1.00 92.75 82 ILE A CA 1
ATOM 643 C C . ILE A 1 82 ? -32.035 4.083 -20.008 1.00 92.75 82 ILE A C 1
ATOM 645 O O . ILE A 1 82 ? -31.785 3.274 -19.113 1.00 92.75 82 ILE A O 1
ATOM 649 N N . GLY A 1 83 ? -33.251 4.167 -20.554 1.00 94.44 83 GLY A N 1
ATOM 650 C CA . GLY A 1 83 ? -34.364 3.285 -20.199 1.00 94.44 83 GLY A CA 1
ATOM 651 C C . GLY A 1 83 ? -34.036 1.803 -20.415 1.00 94.44 83 GLY A C 1
ATOM 652 O O . GLY A 1 83 ? -34.352 0.973 -19.566 1.00 94.44 83 GLY A O 1
ATOM 653 N N . GLY A 1 84 ? -33.335 1.462 -21.500 1.00 92.56 84 GLY A N 1
ATOM 654 C CA . GLY A 1 84 ? -32.809 0.116 -21.754 1.00 92.56 84 GLY A CA 1
ATOM 655 C C . GLY A 1 84 ? -31.828 -0.359 -20.679 1.00 92.56 84 GLY A C 1
ATOM 656 O O . GLY A 1 84 ? -31.954 -1.477 -20.181 1.00 92.56 84 GLY A O 1
ATOM 657 N N . ILE A 1 85 ? -30.904 0.509 -20.259 1.00 92.88 85 ILE A N 1
ATOM 658 C CA . ILE A 1 85 ? -29.953 0.232 -19.170 1.00 92.88 85 ILE A CA 1
ATOM 659 C C . ILE A 1 85 ? -30.674 0.018 -17.832 1.00 92.88 85 ILE A C 1
ATOM 661 O O . ILE A 1 85 ? -30.340 -0.916 -17.102 1.00 92.88 85 ILE A O 1
ATOM 665 N N . ILE A 1 86 ? -31.685 0.832 -17.516 1.00 93.56 86 ILE A N 1
ATOM 666 C CA . ILE A 1 86 ? -32.495 0.683 -16.297 1.00 93.56 86 ILE A CA 1
ATOM 667 C C . ILE A 1 86 ? -33.241 -0.660 -16.312 1.00 93.56 86 ILE A C 1
ATOM 669 O O . ILE A 1 86 ? -33.189 -1.393 -15.321 1.00 93.56 86 ILE A O 1
ATOM 673 N N . ARG A 1 87 ? -33.863 -1.027 -17.444 1.00 93.44 87 ARG A N 1
ATOM 674 C CA . ARG A 1 87 ? -34.543 -2.323 -17.619 1.00 93.44 87 ARG A CA 1
ATOM 675 C C . ARG A 1 87 ? -33.593 -3.503 -17.396 1.00 93.44 87 ARG A C 1
ATOM 677 O O . ARG A 1 87 ? -33.958 -4.428 -16.670 1.00 93.44 87 ARG A O 1
ATOM 684 N N . GLU A 1 88 ? -32.373 -3.475 -17.942 1.00 91.12 88 GLU A N 1
ATOM 685 C CA . GLU A 1 88 ? -31.428 -4.585 -17.735 1.00 91.12 88 GLU A CA 1
ATOM 686 C C . GLU A 1 88 ? -30.831 -4.605 -16.318 1.00 91.12 88 GLU A C 1
ATOM 688 O O . GLU A 1 88 ? -30.678 -5.676 -15.732 1.00 91.12 88 GLU A O 1
ATOM 693 N N . ASN A 1 89 ? -30.613 -3.450 -15.683 1.00 92.19 89 ASN A N 1
ATOM 694 C CA . ASN A 1 89 ? -30.220 -3.409 -14.272 1.00 92.19 89 ASN A CA 1
ATOM 695 C C . ASN A 1 89 ? -31.299 -4.037 -13.365 1.00 92.19 89 ASN A C 1
ATOM 697 O O . ASN A 1 89 ? -30.991 -4.842 -12.486 1.00 92.19 89 ASN A O 1
ATOM 701 N N . GLN A 1 90 ? -32.577 -3.745 -13.626 1.00 91.50 90 GLN A N 1
ATOM 702 C CA . GLN A 1 90 ? -33.714 -4.377 -12.946 1.00 91.50 90 GLN A CA 1
ATOM 703 C C . GLN A 1 90 ? -33.862 -5.871 -13.282 1.00 91.50 90 GLN A C 1
ATOM 705 O O . GLN A 1 90 ? -34.358 -6.637 -12.455 1.00 91.50 90 GLN A O 1
ATOM 710 N N . ASN A 1 91 ? -33.474 -6.309 -14.483 1.00 91.81 91 ASN A N 1
ATOM 711 C CA . ASN A 1 91 ? -33.433 -7.726 -14.855 1.00 91.81 91 ASN A CA 1
ATOM 712 C C . ASN A 1 91 ? -32.358 -8.489 -14.063 1.00 91.81 91 ASN A C 1
ATOM 714 O O . ASN A 1 91 ? -32.626 -9.586 -13.573 1.00 91.81 91 ASN A O 1
ATOM 718 N N . ILE A 1 92 ? -31.169 -7.901 -13.904 1.00 90.81 92 ILE A N 1
ATOM 719 C CA . ILE A 1 92 ? -30.054 -8.476 -13.139 1.00 90.81 92 ILE A CA 1
ATOM 720 C C . ILE A 1 92 ? -30.396 -8.545 -11.650 1.00 90.81 92 ILE A C 1
ATOM 722 O O . ILE A 1 92 ? -30.235 -9.603 -11.048 1.00 90.81 92 ILE A O 1
ATOM 726 N N . MET A 1 93 ? -30.934 -7.471 -11.060 1.00 90.75 93 MET A N 1
ATOM 727 C CA . MET A 1 93 ? -31.313 -7.477 -9.641 1.00 90.75 93 MET A CA 1
ATOM 728 C C . MET A 1 93 ? -32.374 -8.542 -9.325 1.00 90.75 93 MET A C 1
ATOM 730 O O . MET A 1 93 ? -32.214 -9.269 -8.349 1.00 90.75 93 MET A O 1
ATOM 734 N N . ARG A 1 94 ? -33.390 -8.719 -10.187 1.00 91.94 94 ARG A N 1
ATOM 735 C CA . ARG A 1 94 ? -34.386 -9.802 -10.049 1.00 91.94 94 ARG A CA 1
ATOM 736 C C . ARG A 1 94 ? -33.787 -11.202 -10.220 1.00 91.94 94 ARG A C 1
ATOM 738 O O . ARG A 1 94 ? -34.201 -12.127 -9.528 1.00 91.94 94 ARG A O 1
ATOM 745 N N . ALA A 1 95 ? -32.813 -11.375 -11.117 1.00 91.69 95 ALA A N 1
ATOM 746 C CA . ALA A 1 95 ? -32.116 -12.653 -11.277 1.00 91.69 95 ALA A CA 1
ATOM 747 C C . ALA A 1 95 ? -31.280 -13.005 -10.033 1.00 91.69 95 ALA A C 1
ATOM 749 O O . ALA A 1 95 ? -31.314 -14.143 -9.574 1.00 91.69 95 ALA A O 1
ATOM 750 N N . ILE A 1 96 ? -30.587 -12.018 -9.455 1.00 91.31 96 ILE A N 1
ATOM 751 C CA . ILE A 1 96 ? -29.800 -12.171 -8.224 1.00 91.31 96 ILE A CA 1
ATOM 752 C C . ILE A 1 96 ? -30.708 -12.472 -7.030 1.00 91.31 96 ILE A C 1
ATOM 754 O O . ILE A 1 96 ? -30.432 -13.418 -6.305 1.00 91.31 96 ILE A O 1
ATOM 758 N N . GLU A 1 97 ? -31.808 -11.739 -6.864 1.00 92.06 97 GLU A N 1
ATOM 759 C CA . GLU A 1 97 ? -32.822 -11.967 -5.825 1.00 92.06 97 GLU A CA 1
ATOM 760 C C . GLU A 1 97 ? -33.416 -13.386 -5.908 1.00 92.06 97 GLU A C 1
ATOM 762 O O . GLU A 1 97 ? -33.408 -14.126 -4.925 1.00 92.06 97 GLU A O 1
ATOM 767 N N . GLY A 1 98 ? -33.813 -13.832 -7.105 1.00 92.62 98 GLY A N 1
ATOM 768 C CA . GLY A 1 98 ? -34.234 -15.217 -7.346 1.00 92.62 98 GLY A CA 1
ATOM 769 C C . GLY A 1 98 ? -33.102 -16.253 -7.237 1.00 92.62 98 GLY A C 1
ATOM 770 O O . GLY A 1 98 ? -33.368 -17.456 -7.206 1.00 92.62 98 GLY A O 1
ATOM 771 N N . GLY A 1 99 ? -31.841 -15.818 -7.194 1.00 92.19 99 GLY A N 1
ATOM 772 C CA . GLY A 1 99 ? -30.661 -16.636 -6.919 1.00 92.19 99 GLY A CA 1
ATOM 773 C C . GLY A 1 99 ? -30.375 -16.773 -5.421 1.00 92.19 99 GLY A C 1
ATOM 774 O O . GLY A 1 99 ? -30.102 -17.877 -4.955 1.00 92.19 99 GLY A O 1
ATOM 775 N N . THR A 1 100 ? -30.488 -15.688 -4.649 1.00 91.88 100 THR A N 1
ATOM 776 C CA . THR A 1 100 ? -30.292 -15.689 -3.191 1.00 91.88 100 THR A CA 1
ATOM 777 C C . THR A 1 100 ? -31.475 -16.322 -2.463 1.00 91.88 100 THR A C 1
ATOM 779 O O . THR A 1 100 ? -31.262 -17.082 -1.520 1.00 91.88 100 THR A O 1
ATOM 782 N N . GLN A 1 101 ? -32.707 -16.136 -2.950 1.00 93.88 101 GLN A N 1
ATOM 783 C CA . GLN A 1 101 ? -33.903 -16.778 -2.391 1.00 93.88 101 GLN A CA 1
ATOM 784 C C . GLN A 1 101 ? -33.808 -18.316 -2.431 1.00 93.88 101 GLN A C 1
ATOM 786 O O . GLN A 1 101 ? -34.237 -18.980 -1.491 1.00 93.88 101 GLN A O 1
ATOM 791 N N . LYS A 1 102 ? -33.157 -18.892 -3.455 1.00 93.50 102 LYS A N 1
ATOM 792 C CA . LYS A 1 102 ? -32.867 -20.342 -3.548 1.00 93.50 102 LYS A CA 1
ATOM 793 C C . LYS A 1 102 ? -31.861 -20.845 -2.504 1.00 93.50 102 LYS A C 1
ATOM 795 O O . LYS A 1 102 ? -31.735 -22.051 -2.330 1.00 93.50 102 LYS A O 1
ATOM 800 N N . LEU A 1 103 ? -31.154 -19.942 -1.822 1.00 90.94 103 LEU A N 1
ATOM 801 C CA . LEU A 1 103 ? -30.288 -20.228 -0.673 1.00 90.94 103 LEU A CA 1
ATOM 802 C C . LEU A 1 103 ? -30.939 -19.836 0.669 1.00 90.94 103 LEU A C 1
ATOM 804 O O . LEU A 1 103 ? -30.255 -19.811 1.687 1.00 90.94 103 LEU A O 1
ATOM 808 N N . GLY A 1 104 ? -32.227 -19.467 0.679 1.00 90.81 104 GLY A N 1
ATOM 809 C CA . GLY A 1 104 ? -32.910 -18.926 1.861 1.00 90.81 104 GLY A CA 1
ATOM 810 C C . GLY A 1 104 ? -32.508 -17.489 2.226 1.00 90.81 104 GLY A C 1
ATOM 811 O O . GLY A 1 104 ? -32.888 -16.997 3.285 1.00 90.81 104 GLY A O 1
ATOM 812 N N . LEU A 1 105 ? -31.748 -16.797 1.370 1.00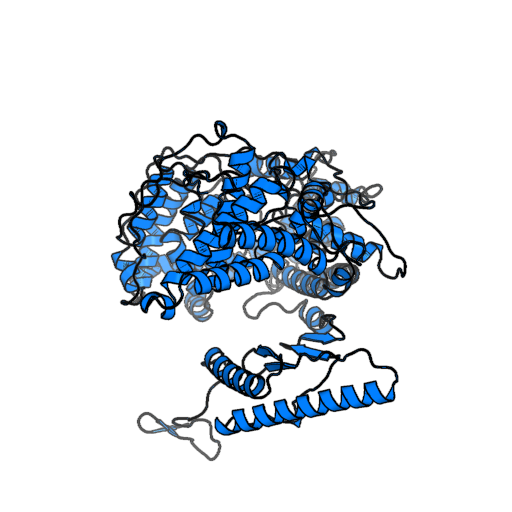 90.19 105 LEU A N 1
ATOM 813 C CA . LEU A 1 105 ? -31.244 -15.447 1.623 1.00 90.19 105 LEU A CA 1
ATOM 814 C C . LEU A 1 105 ? -32.164 -14.393 0.991 1.00 90.19 105 LEU A C 1
ATOM 816 O O . LEU A 1 105 ? -32.163 -14.173 -0.224 1.00 90.19 105 LEU A O 1
ATOM 820 N N . ILE A 1 106 ? -32.947 -13.737 1.847 1.00 90.19 106 ILE A N 1
ATOM 821 C CA . ILE A 1 106 ? -33.879 -12.662 1.490 1.00 90.19 106 ILE A CA 1
ATOM 822 C C . ILE A 1 106 ? -33.109 -11.337 1.373 1.00 90.19 106 ILE A C 1
ATOM 824 O O . ILE A 1 106 ? -32.340 -10.982 2.265 1.00 90.19 106 ILE A O 1
ATOM 828 N N . ILE A 1 107 ? -33.330 -10.594 0.286 1.00 89.12 107 ILE A N 1
ATOM 829 C CA . ILE A 1 107 ? -32.804 -9.234 0.097 1.00 89.12 107 ILE A CA 1
ATOM 830 C C . ILE A 1 107 ? -33.909 -8.243 0.467 1.00 89.12 107 ILE A C 1
ATOM 832 O O . ILE A 1 107 ? -34.987 -8.291 -0.123 1.00 89.12 107 ILE A O 1
ATOM 836 N N . ASN A 1 108 ? -33.654 -7.322 1.404 1.00 87.31 108 ASN A N 1
ATOM 837 C CA . ASN A 1 108 ? -34.595 -6.232 1.654 1.00 87.31 108 ASN A CA 1
ATOM 838 C C . ASN A 1 108 ? -34.501 -5.185 0.530 1.00 87.31 108 ASN A C 1
ATOM 840 O O . ASN A 1 108 ? -33.468 -4.532 0.349 1.00 87.31 108 ASN A O 1
ATOM 844 N N . ARG A 1 109 ? -35.590 -5.013 -0.225 1.00 83.19 109 ARG A N 1
ATOM 845 C CA . ARG A 1 109 ? -35.679 -4.024 -1.308 1.00 83.19 109 ARG A CA 1
ATOM 846 C C . ARG A 1 109 ? -35.634 -2.589 -0.788 1.00 83.19 109 ARG A C 1
ATOM 848 O O . ARG A 1 109 ? -35.012 -1.754 -1.437 1.00 83.19 109 ARG A O 1
ATOM 855 N N . ASP A 1 110 ? -36.192 -2.326 0.391 1.00 85.19 110 ASP A N 1
ATOM 856 C CA . ASP A 1 110 ? -36.287 -0.974 0.961 1.00 85.19 110 ASP A CA 1
ATOM 857 C C . ASP A 1 110 ? -34.922 -0.444 1.440 1.00 85.19 110 ASP A C 1
ATOM 859 O O . ASP A 1 110 ? -34.685 0.761 1.486 1.00 85.19 110 ASP A O 1
ATOM 863 N N . GLU A 1 111 ? -33.981 -1.350 1.725 1.00 85.00 111 GLU A N 1
ATOM 864 C CA . GLU A 1 111 ? -32.576 -1.040 2.029 1.00 85.00 111 GLU A CA 1
ATOM 865 C C . GLU A 1 111 ? -31.674 -1.034 0.773 1.00 85.00 111 GLU A C 1
ATOM 867 O O . GLU A 1 111 ? -30.500 -0.654 0.839 1.00 85.00 111 GLU A O 1
ATOM 872 N N . THR A 1 112 ? -32.191 -1.439 -0.395 1.00 89.06 112 THR A N 1
ATOM 873 C CA . THR A 1 112 ? -31.402 -1.613 -1.625 1.00 89.06 112 THR A CA 1
ATOM 874 C C . THR A 1 112 ? -31.256 -0.300 -2.402 1.00 89.06 112 THR A C 1
ATOM 876 O O . THR A 1 112 ? -32.046 0.036 -3.284 1.00 89.06 112 THR A O 1
ATOM 879 N N . LEU A 1 113 ? -30.178 0.432 -2.120 1.00 91.12 113 LEU A N 1
ATOM 880 C CA . LEU A 1 113 ? -29.815 1.662 -2.830 1.00 91.12 113 LEU A CA 1
ATOM 881 C C . LEU A 1 113 ? -29.393 1.401 -4.292 1.00 91.12 113 LEU A C 1
ATOM 883 O O . LEU A 1 113 ? -28.445 0.659 -4.549 1.00 91.12 113 LEU A O 1
ATOM 887 N N . GLN A 1 114 ? -30.023 2.096 -5.247 1.00 91.75 114 GLN A N 1
ATOM 888 C CA . GLN A 1 114 ? -29.612 2.132 -6.659 1.00 91.75 114 GLN A CA 1
ATOM 889 C C . GLN A 1 114 ? -29.262 3.565 -7.091 1.00 91.75 114 GLN A C 1
ATOM 891 O O . GLN A 1 114 ? -30.009 4.502 -6.820 1.00 91.75 114 GLN A O 1
ATOM 896 N N . SER A 1 115 ? -28.128 3.750 -7.775 1.00 94.12 115 SER A N 1
ATOM 897 C CA . SER A 1 115 ? -27.727 5.031 -8.374 1.00 94.12 115 SER A CA 1
ATOM 898 C C . SER A 1 115 ? -26.647 4.830 -9.443 1.00 94.12 115 SER A C 1
ATOM 900 O O . SER A 1 115 ? -25.895 3.858 -9.393 1.00 94.12 115 SER A O 1
ATOM 902 N N . ALA A 1 116 ? -26.552 5.766 -10.392 1.00 92.88 116 ALA A N 1
ATOM 903 C CA . ALA A 1 116 ? -25.445 5.852 -11.351 1.00 92.88 116 ALA A CA 1
ATOM 904 C C . ALA A 1 116 ? -24.305 6.775 -10.866 1.00 92.88 116 ALA A C 1
ATOM 906 O O . ALA A 1 116 ? -23.143 6.545 -11.192 1.00 92.88 116 ALA A O 1
ATOM 907 N N . ASP A 1 117 ? -24.641 7.797 -10.070 1.00 94.38 117 ASP A N 1
ATOM 908 C CA . ASP A 1 117 ? -23.731 8.871 -9.638 1.00 94.38 117 ASP A CA 1
ATOM 909 C C . ASP A 1 117 ? -23.186 8.674 -8.211 1.00 94.38 117 ASP A C 1
ATOM 911 O O . ASP A 1 117 ? -22.233 9.348 -7.811 1.00 94.38 117 ASP A O 1
ATOM 915 N N . PHE A 1 118 ? -23.789 7.784 -7.418 1.00 95.12 118 PHE A N 1
ATOM 916 C CA . PHE A 1 118 ? -23.508 7.633 -5.991 1.00 95.12 118 PHE A CA 1
ATOM 917 C C . PHE A 1 118 ? -23.302 6.169 -5.589 1.00 95.12 118 PHE A C 1
ATOM 919 O O . PHE A 1 118 ? -24.020 5.277 -6.031 1.00 95.12 118 PHE A O 1
ATOM 926 N N . LEU A 1 119 ? -22.320 5.926 -4.723 1.00 94.00 119 LEU A N 1
ATOM 927 C CA . LEU A 1 119 ? -21.961 4.604 -4.221 1.00 94.00 119 LEU A CA 1
ATOM 928 C C . LEU A 1 119 ? -21.530 4.713 -2.755 1.00 94.00 119 LEU A C 1
ATOM 930 O O . LEU A 1 119 ? -20.799 5.630 -2.385 1.00 94.00 119 LEU A O 1
ATOM 934 N N . VAL A 1 120 ? -21.934 3.758 -1.917 1.00 92.69 120 VAL A N 1
ATOM 935 C CA . VAL A 1 120 ? -21.483 3.664 -0.520 1.00 92.69 120 VAL A CA 1
ATOM 936 C C . VAL A 1 120 ? -20.830 2.309 -0.292 1.00 92.69 120 VAL A C 1
ATOM 938 O O . VAL A 1 120 ? -21.409 1.278 -0.614 1.00 92.69 120 VAL A O 1
ATOM 941 N N . TYR A 1 121 ? -19.631 2.298 0.290 1.00 92.31 121 TYR A N 1
ATOM 942 C CA . TYR A 1 121 ? -18.944 1.066 0.681 1.00 92.31 121 TYR A CA 1
ATOM 943 C C . TYR A 1 121 ? -18.286 1.239 2.052 1.00 92.31 121 TYR A C 1
ATOM 945 O O . TYR A 1 121 ? -17.585 2.221 2.287 1.00 92.31 121 TYR A O 1
ATOM 953 N N . GLY A 1 122 ? -18.543 0.330 2.999 1.00 88.06 122 GLY A N 1
ATOM 954 C CA . GLY A 1 122 ? -17.958 0.398 4.349 1.00 88.06 122 GLY A CA 1
ATOM 955 C C . GLY A 1 122 ? -18.274 1.693 5.119 1.00 88.06 122 GLY A C 1
ATOM 956 O O . GLY A 1 122 ? -17.476 2.138 5.946 1.00 88.06 122 GLY A O 1
ATOM 957 N N . LYS A 1 123 ? -19.423 2.326 4.835 1.00 89.31 123 LYS A N 1
ATOM 958 C CA . LYS A 1 123 ? -19.819 3.664 5.331 1.00 89.31 123 LYS A CA 1
ATOM 959 C C . LYS A 1 123 ? -18.882 4.802 4.864 1.00 89.31 123 LYS A C 1
ATOM 961 O O . LYS A 1 123 ? -18.780 5.826 5.541 1.00 89.31 123 LYS A O 1
ATOM 966 N N . VAL A 1 124 ? -18.222 4.630 3.713 1.00 90.75 124 VAL A N 1
ATOM 967 C CA . VAL A 1 124 ? -17.523 5.676 2.945 1.00 90.75 124 VAL A CA 1
ATOM 968 C C . VAL A 1 124 ? -18.345 6.002 1.688 1.00 90.75 124 VAL A C 1
ATOM 970 O O . VAL A 1 124 ? -18.553 5.105 0.867 1.00 90.75 124 VAL A O 1
ATOM 973 N N . PRO A 1 125 ? -18.831 7.245 1.525 1.00 93.12 125 PRO A N 1
ATOM 974 C CA . PRO A 1 125 ? -19.512 7.678 0.310 1.00 93.12 125 PRO A CA 1
ATOM 975 C C . PRO A 1 125 ? -18.530 8.017 -0.823 1.00 93.12 125 PRO A C 1
ATOM 977 O O . PRO A 1 125 ? -17.489 8.650 -0.619 1.00 93.12 125 PRO A O 1
ATOM 980 N N . ILE A 1 126 ? -18.908 7.640 -2.039 1.00 93.56 126 ILE A N 1
ATOM 981 C CA . ILE A 1 126 ? -18.271 8.007 -3.302 1.00 93.56 126 ILE A CA 1
ATOM 982 C C . ILE A 1 126 ? -19.348 8.675 -4.161 1.00 93.56 126 ILE A C 1
ATOM 984 O O . ILE A 1 126 ? -20.380 8.076 -4.450 1.00 93.56 126 ILE A O 1
ATOM 988 N N . TYR A 1 127 ? -19.119 9.927 -4.550 1.00 93.81 127 TYR A N 1
ATOM 989 C CA . TYR A 1 127 ? -20.070 10.744 -5.307 1.00 93.81 127 TYR A CA 1
ATOM 990 C C . TYR A 1 127 ? -19.396 11.275 -6.571 1.00 93.81 127 TYR A C 1
ATOM 992 O O . TYR A 1 127 ? -18.353 11.927 -6.486 1.00 93.81 127 TYR A O 1
ATOM 1000 N N . ARG A 1 128 ? -19.956 10.962 -7.745 1.00 92.06 128 ARG A N 1
ATOM 1001 C CA . ARG A 1 128 ? -19.390 11.266 -9.073 1.00 92.06 128 ARG A CA 1
ATOM 1002 C C . ARG A 1 128 ? -17.919 10.846 -9.196 1.00 92.06 128 ARG A C 1
ATOM 1004 O O . ARG A 1 128 ? -17.063 11.605 -9.635 1.00 92.06 128 ARG A O 1
ATOM 1011 N N . GLY A 1 129 ? -17.608 9.644 -8.702 1.00 87.88 129 GLY A N 1
ATOM 1012 C CA . GLY A 1 129 ? -16.247 9.091 -8.631 1.00 87.88 129 GLY A CA 1
ATOM 1013 C C . GLY A 1 129 ? -15.332 9.698 -7.552 1.00 87.88 129 GLY A C 1
ATOM 1014 O O . GLY A 1 129 ? -14.299 9.110 -7.237 1.00 87.88 129 GLY A O 1
ATOM 1015 N N . SER A 1 130 ? -15.704 10.822 -6.934 1.00 89.75 130 SER A N 1
ATOM 1016 C CA . SER A 1 130 ? -14.949 11.458 -5.850 1.00 89.75 130 SER A CA 1
ATOM 1017 C C . SER A 1 130 ? -15.220 10.757 -4.517 1.00 89.75 130 SER A C 1
ATOM 1019 O O . SER A 1 130 ? -16.355 10.717 -4.040 1.00 89.75 130 SER A O 1
ATOM 1021 N N . ILE A 1 131 ? -14.171 10.211 -3.896 1.00 91.62 131 ILE A N 1
ATOM 1022 C CA . ILE A 1 131 ? -14.240 9.612 -2.555 1.00 91.62 131 ILE A CA 1
ATOM 1023 C C . ILE A 1 131 ? -14.342 10.741 -1.523 1.00 91.62 131 ILE A C 1
ATOM 1025 O O . ILE A 1 131 ? -13.493 11.636 -1.512 1.00 91.62 131 ILE A O 1
ATOM 1029 N N . ARG A 1 132 ? -15.353 10.697 -0.645 1.00 89.31 132 ARG A N 1
ATOM 1030 C CA . ARG A 1 132 ? -15.610 11.738 0.362 1.00 89.31 132 ARG A CA 1
ATOM 1031 C C . ARG A 1 132 ? -15.437 11.213 1.787 1.00 89.31 132 ARG A C 1
ATOM 1033 O O . ARG A 1 132 ? -16.017 10.204 2.183 1.00 89.31 132 ARG A O 1
ATOM 1040 N N . GLY A 1 133 ? -14.632 11.922 2.575 1.00 88.00 133 GLY A N 1
ATOM 1041 C CA . GLY A 1 133 ? -14.391 11.607 3.981 1.00 88.00 133 GLY A CA 1
ATOM 1042 C C . GLY A 1 133 ? -15.505 12.114 4.896 1.00 88.00 133 GLY A C 1
ATOM 1043 O O . GLY A 1 133 ? -15.936 13.257 4.788 1.00 88.00 133 GLY A O 1
ATOM 1044 N N . LEU A 1 134 ? -15.931 11.290 5.857 1.00 91.44 134 LEU A N 1
ATOM 1045 C CA . LEU A 1 134 ? -16.817 11.726 6.944 1.00 91.44 134 LEU A CA 1
ATOM 1046 C C . LEU A 1 134 ? -16.007 12.479 8.013 1.00 91.44 134 LEU A C 1
ATOM 1048 O O . LEU A 1 134 ? -15.639 11.906 9.040 1.00 91.44 134 LEU A O 1
ATOM 1052 N N . GLU A 1 135 ? -15.690 13.747 7.750 1.00 91.44 135 GLU A N 1
ATOM 1053 C CA . GLU A 1 135 ? -14.816 14.568 8.601 1.00 91.44 135 GLU A CA 1
ATOM 1054 C C . GLU A 1 135 ? -15.319 14.709 10.039 1.00 91.44 135 GLU A C 1
ATOM 1056 O O . GLU A 1 135 ? -14.572 14.457 10.983 1.00 91.44 135 GLU A O 1
ATOM 1061 N N . THR A 1 136 ? -16.600 15.033 10.222 1.00 92.19 136 THR A N 1
ATOM 1062 C CA . THR A 1 136 ? -17.234 15.192 11.544 1.00 92.19 136 THR A CA 1
ATOM 1063 C C . THR A 1 136 ? -17.059 13.952 12.424 1.00 92.19 136 THR A C 1
ATOM 1065 O O . THR A 1 136 ? -16.758 14.071 13.608 1.00 92.19 136 THR A O 1
ATOM 1068 N N . LYS A 1 137 ? -17.130 12.751 11.832 1.00 91.19 137 LYS A N 1
ATOM 1069 C CA . LYS A 1 137 ? -16.914 11.447 12.490 1.00 91.19 137 LYS A CA 1
ATOM 1070 C C . LYS A 1 137 ? -15.447 11.179 12.877 1.00 91.19 137 LYS A C 1
ATOM 1072 O O . LYS A 1 137 ? -15.181 10.259 13.654 1.00 91.19 137 LYS A O 1
ATOM 1077 N N . ARG A 1 138 ? -14.491 11.934 12.325 1.00 91.19 138 ARG A N 1
ATOM 1078 C CA . ARG A 1 138 ? -13.070 11.930 12.726 1.00 91.19 138 ARG A CA 1
ATOM 1079 C C . ARG A 1 138 ? -12.809 12.991 13.786 1.00 91.19 138 ARG A C 1
ATOM 1081 O O . ARG A 1 138 ? -12.230 12.678 14.823 1.00 91.19 138 ARG A O 1
ATOM 1088 N N . TRP A 1 139 ? -13.293 14.212 13.568 1.00 92.75 139 TRP A N 1
ATOM 1089 C CA . TRP A 1 139 ? -13.130 15.317 14.509 1.00 92.75 139 TRP A CA 1
ATOM 1090 C C . TRP A 1 139 ? -13.838 15.056 15.853 1.00 92.75 139 TRP A C 1
ATOM 1092 O O . TRP A 1 139 ? -13.282 15.380 16.898 1.00 92.75 139 TRP A O 1
ATOM 1102 N N . SER A 1 140 ? -14.967 14.335 15.870 1.00 92.12 140 SER A N 1
AT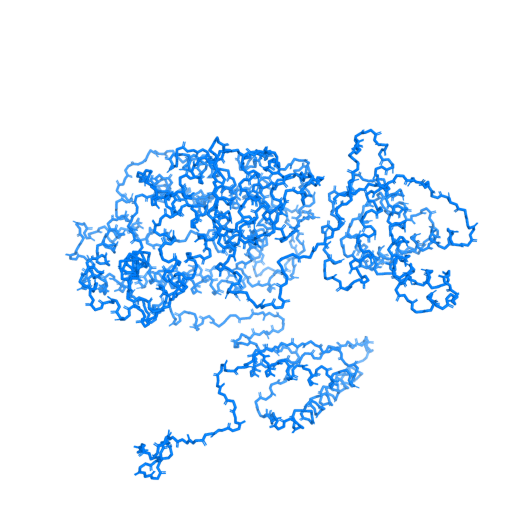OM 1103 C CA . SER A 1 140 ? -15.637 13.907 17.112 1.00 92.12 140 SER A CA 1
ATOM 1104 C C . SER A 1 140 ? -14.891 12.839 17.929 1.00 92.12 140 SER A C 1
ATOM 1106 O O . SER A 1 140 ? -15.313 12.519 19.036 1.00 92.12 140 SER A O 1
ATOM 1108 N N . ARG A 1 141 ? -13.790 12.270 17.409 1.00 88.38 141 ARG A N 1
ATOM 1109 C CA . ARG A 1 141 ? -12.989 11.214 18.065 1.00 88.38 141 ARG A CA 1
ATOM 1110 C C . ARG A 1 141 ? -11.609 11.681 18.536 1.00 88.38 141 ARG A C 1
ATOM 1112 O O . ARG A 1 141 ? -10.812 10.878 19.008 1.00 88.38 141 ARG A O 1
ATOM 1119 N N . VAL A 1 142 ? -11.329 12.974 18.414 1.00 84.81 142 VAL A N 1
ATOM 1120 C CA . VAL A 1 142 ? -10.019 13.606 18.648 1.00 84.81 142 VAL A CA 1
ATOM 1121 C C . VAL A 1 142 ? -9.486 13.399 20.068 1.00 84.81 142 VAL A C 1
ATOM 1123 O O . VAL A 1 142 ? -8.323 13.042 20.235 1.00 84.81 142 VAL A O 1
ATOM 1126 N N . THR A 1 143 ? -10.326 13.576 21.087 1.00 83.94 143 THR A N 1
ATOM 1127 C CA . THR A 1 143 ? -9.977 13.347 22.503 1.00 83.94 143 THR A CA 1
ATOM 1128 C C . THR A 1 143 ? -10.306 11.930 22.986 1.00 83.94 143 THR A C 1
ATOM 1130 O O . THR A 1 143 ? -9.954 11.562 24.105 1.00 83.94 143 THR A O 1
ATOM 1133 N N . CYS A 1 144 ? -10.948 11.108 22.150 1.00 84.19 144 CYS A N 1
ATOM 1134 C CA . CYS A 1 144 ? -11.293 9.728 22.472 1.00 84.19 144 CYS A CA 1
ATOM 1135 C C . CYS A 1 144 ? -10.066 8.819 22.303 1.00 84.19 144 CYS A C 1
ATOM 1137 O O . CYS A 1 144 ? -9.743 8.390 21.193 1.00 84.19 144 CYS A O 1
ATOM 1139 N N . VAL A 1 145 ? -9.386 8.514 23.409 1.00 77.81 145 VAL A N 1
ATOM 1140 C CA . VAL A 1 145 ? -8.398 7.422 23.469 1.00 77.81 145 VAL A CA 1
ATOM 1141 C C . VAL A 1 145 ? -9.080 6.055 23.319 1.00 77.81 145 VAL A C 1
ATOM 1143 O O . VAL A 1 145 ? -10.291 5.930 23.504 1.00 77.81 145 VAL A O 1
ATOM 1146 N N . THR A 1 146 ? -8.319 5.018 22.959 1.00 75.31 146 THR A N 1
ATOM 1147 C CA . THR A 1 146 ? -8.870 3.656 22.862 1.00 75.31 146 THR A CA 1
ATOM 1148 C C . THR A 1 146 ? -9.080 3.044 24.250 1.00 75.31 146 THR A C 1
ATOM 1150 O O . THR A 1 146 ? -8.425 3.434 25.213 1.00 75.31 146 THR A O 1
ATOM 1153 N N . ASN A 1 147 ? -9.983 2.064 24.357 1.00 68.44 147 ASN A N 1
ATOM 1154 C CA . ASN A 1 147 ? -10.479 1.526 25.635 1.00 68.44 147 ASN A CA 1
ATOM 1155 C C . ASN A 1 147 ? -9.395 0.978 26.592 1.00 68.44 147 ASN A C 1
ATOM 1157 O O . ASN A 1 147 ? -9.675 0.802 27.772 1.00 68.44 147 ASN A O 1
ATOM 1161 N N . ASP A 1 148 ? -8.187 0.686 26.097 1.00 65.44 148 ASP A N 1
ATOM 1162 C CA . ASP A 1 148 ? -7.060 0.141 26.873 1.00 65.44 148 ASP A CA 1
ATOM 1163 C C . ASP A 1 148 ? -5.923 1.164 27.085 1.00 65.44 148 ASP A C 1
ATOM 1165 O O . ASP A 1 148 ? -4.814 0.798 27.481 1.00 65.44 148 ASP A O 1
ATOM 1169 N N . GLN A 1 149 ? -6.162 2.443 26.776 1.00 71.12 149 GLN A N 1
ATOM 1170 C CA . GLN A 1 149 ? -5.188 3.531 26.863 1.00 71.12 149 GLN A CA 1
ATOM 1171 C C . GLN A 1 149 ? -5.649 4.615 27.840 1.00 71.12 149 GLN A C 1
ATOM 1173 O O . GLN A 1 149 ? -6.763 5.122 27.756 1.00 71.12 149 GLN A O 1
ATOM 1178 N N . LEU A 1 150 ? -4.750 5.039 28.732 1.00 75.94 150 LEU A N 1
ATOM 1179 C CA . LEU A 1 150 ? -4.959 6.247 29.530 1.00 75.94 150 LEU A CA 1
ATOM 1180 C C . LEU A 1 150 ? -4.745 7.505 28.667 1.00 75.94 150 LEU A C 1
ATOM 1182 O O . LEU A 1 150 ? -3.836 7.504 27.826 1.00 75.94 150 LEU A O 1
ATOM 1186 N N . PRO A 1 151 ? -5.498 8.598 28.900 1.00 83.19 151 PRO A N 1
ATOM 1187 C CA . PRO A 1 151 ? -5.177 9.909 28.350 1.00 83.19 151 PRO A CA 1
ATOM 1188 C C . PRO A 1 151 ? -3.813 10.393 28.858 1.00 83.19 151 PRO A C 1
ATOM 1190 O O . PRO A 1 151 ? -3.650 10.749 30.024 1.00 83.19 151 PRO A O 1
ATOM 1193 N N . THR A 1 152 ? -2.840 10.389 27.952 1.00 84.50 152 THR A N 1
ATOM 1194 C CA . THR A 1 152 ? -1.501 10.975 28.097 1.00 84.50 152 THR A CA 1
ATOM 1195 C C . THR A 1 152 ? -1.288 11.985 26.979 1.00 84.50 152 THR A C 1
ATOM 1197 O O . THR A 1 152 ? -1.969 11.923 25.950 1.00 84.50 152 THR A O 1
ATOM 1200 N N . LEU A 1 153 ? -0.308 12.876 27.119 1.00 83.25 153 LEU A N 1
ATOM 1201 C CA . LEU A 1 153 ? 0.076 13.812 26.062 1.00 83.25 153 LEU A CA 1
ATOM 1202 C C . LEU A 1 153 ? 0.395 13.065 24.757 1.00 83.25 153 LEU A C 1
ATOM 1204 O O . LEU A 1 153 ? -0.081 13.454 23.692 1.00 83.25 153 LEU A O 1
ATOM 1208 N N . ALA A 1 154 ? 1.114 11.942 24.844 1.00 79.62 154 ALA A N 1
ATOM 1209 C CA . ALA A 1 154 ? 1.443 11.110 23.689 1.00 79.62 154 ALA A CA 1
ATOM 1210 C C . ALA A 1 154 ? 0.210 10.435 23.052 1.00 79.62 154 ALA A C 1
ATOM 1212 O O . ALA A 1 154 ? 0.029 10.523 21.835 1.00 79.62 154 ALA A O 1
ATOM 1213 N N . ASN A 1 155 ? -0.656 9.787 23.844 1.00 81.81 155 ASN A N 1
ATOM 1214 C CA . ASN A 1 155 ? -1.826 9.067 23.323 1.00 81.81 155 ASN A CA 1
ATOM 1215 C C . ASN A 1 155 ? -2.855 10.031 22.723 1.00 81.81 155 ASN A C 1
ATOM 1217 O O . ASN A 1 155 ? -3.332 9.804 21.609 1.00 81.81 155 ASN A O 1
ATOM 1221 N N . THR A 1 156 ? -3.152 11.129 23.422 1.00 85.44 156 THR A N 1
ATOM 1222 C CA . THR A 1 156 ? -4.096 12.147 22.954 1.00 85.44 156 THR A CA 1
ATOM 1223 C C . THR A 1 156 ? -3.590 12.772 21.661 1.00 85.44 156 THR A C 1
ATOM 1225 O O . THR A 1 156 ? -4.264 12.646 20.643 1.00 85.44 156 THR A O 1
ATOM 1228 N N . MET A 1 157 ? -2.374 13.339 21.629 1.00 84.19 157 MET A N 1
ATOM 1229 C CA . MET A 1 157 ? -1.835 13.970 20.412 1.00 84.19 157 MET A CA 1
ATOM 1230 C C . MET A 1 157 ? -1.713 12.992 19.230 1.00 84.19 157 MET A C 1
ATOM 1232 O O . MET A 1 157 ? -1.920 13.393 18.084 1.00 84.19 157 MET A O 1
ATOM 1236 N N . SER A 1 158 ? -1.461 11.704 19.487 1.00 82.75 158 SER A N 1
ATOM 1237 C CA . SER A 1 158 ? -1.505 10.651 18.463 1.00 82.75 158 SER A CA 1
ATOM 1238 C C . SER A 1 158 ? -2.922 10.429 17.903 1.00 82.75 158 SER A C 1
ATOM 1240 O O . SER A 1 158 ? -3.082 10.291 16.686 1.00 82.75 158 SER A O 1
ATOM 1242 N N . SER A 1 159 ? -3.969 10.474 18.738 1.00 85.31 159 SER A N 1
ATOM 1243 C CA . SER A 1 159 ? -5.369 10.428 18.277 1.00 85.31 159 SER A CA 1
ATOM 1244 C C . SER A 1 159 ? -5.733 11.658 17.436 1.00 85.31 159 SER A C 1
ATOM 1246 O O . SER A 1 159 ? -6.280 11.513 16.339 1.00 85.31 159 SER A O 1
ATOM 1248 N N . ILE A 1 160 ? -5.344 12.863 17.872 1.00 88.06 160 ILE A N 1
ATOM 1249 C CA . ILE A 1 160 ? -5.571 14.108 17.112 1.00 88.06 160 ILE A CA 1
ATOM 1250 C C . ILE A 1 160 ? -4.876 14.031 15.745 1.00 88.06 160 ILE A C 1
ATOM 1252 O O . ILE A 1 160 ? -5.508 14.237 14.709 1.00 88.06 160 ILE A O 1
ATOM 1256 N N . SER A 1 161 ? -3.591 13.664 15.727 1.00 85.06 161 SER A N 1
ATOM 1257 C CA . SER A 1 161 ? -2.784 13.586 14.505 1.00 85.06 161 SER A CA 1
ATOM 1258 C C . SER A 1 161 ? -3.253 12.488 13.541 1.00 85.06 161 SER A C 1
ATOM 1260 O O . SER A 1 161 ? -3.295 12.699 12.329 1.00 85.06 161 SER A O 1
ATOM 1262 N N . SER A 1 162 ? -3.648 11.315 14.047 1.00 84.69 162 SER A N 1
ATOM 1263 C CA . SER A 1 162 ? -4.128 10.213 13.202 1.00 84.69 162 SER A CA 1
ATOM 1264 C C . SER A 1 162 ? -5.520 10.468 12.618 1.00 84.69 162 SER A C 1
ATOM 1266 O O . SER A 1 162 ? -5.741 10.141 11.448 1.00 84.69 162 SER A O 1
ATOM 1268 N N . ASN A 1 163 ? -6.431 11.108 13.360 1.00 89.25 163 ASN A N 1
ATOM 1269 C CA . ASN A 1 163 ? -7.709 11.566 12.809 1.00 89.25 163 ASN A CA 1
ATOM 1270 C C . ASN A 1 163 ? -7.500 12.674 11.768 1.00 89.25 163 ASN A C 1
ATOM 1272 O O . ASN A 1 163 ? -8.035 12.558 10.667 1.00 89.25 163 ASN A O 1
ATOM 1276 N N . ALA A 1 164 ? -6.664 13.678 12.051 1.00 88.62 164 ALA A N 1
ATOM 1277 C CA . ALA A 1 164 ? -6.404 14.783 11.129 1.00 88.62 164 ALA A CA 1
ATOM 1278 C C . ALA A 1 164 ? -5.737 14.329 9.815 1.00 88.62 164 ALA A C 1
ATOM 1280 O O . ALA A 1 164 ? -6.191 14.698 8.734 1.00 88.62 164 ALA A O 1
ATOM 1281 N N . LEU A 1 165 ? -4.730 13.449 9.879 1.00 85.12 165 LEU A N 1
ATOM 1282 C CA . LEU A 1 165 ? -4.115 12.841 8.689 1.00 85.12 165 LEU A CA 1
ATOM 1283 C C . LEU A 1 165 ? -5.104 11.955 7.909 1.00 85.12 165 LEU A C 1
ATOM 1285 O O . LEU A 1 165 ? -5.005 11.830 6.690 1.00 85.12 165 LEU A O 1
ATOM 1289 N N . THR A 1 166 ? -6.077 11.345 8.594 1.00 87.50 166 THR A N 1
ATOM 1290 C CA . THR A 1 166 ? -7.157 10.595 7.933 1.00 87.50 166 THR A CA 1
ATOM 1291 C C . THR A 1 166 ? -8.152 11.527 7.243 1.00 87.50 166 THR A C 1
ATOM 1293 O O . THR A 1 166 ? -8.667 11.159 6.194 1.00 87.50 166 THR A O 1
ATOM 1296 N N . VAL A 1 167 ? -8.403 12.724 7.784 1.00 90.12 167 VAL A N 1
ATOM 1297 C CA . VAL A 1 167 ? -9.201 13.758 7.108 1.00 90.12 167 VAL A CA 1
ATOM 1298 C C . VAL A 1 167 ? -8.476 14.260 5.861 1.00 90.12 167 VAL A C 1
ATOM 1300 O O . VAL A 1 167 ? -9.048 14.155 4.782 1.00 90.12 167 VAL A O 1
ATOM 1303 N N . ALA A 1 168 ? -7.209 14.678 5.971 1.00 87.56 168 ALA A N 1
ATOM 1304 C CA . ALA A 1 168 ? -6.401 15.121 4.827 1.00 87.56 168 ALA A CA 1
ATOM 1305 C C . ALA A 1 168 ? -6.424 14.108 3.665 1.00 87.56 168 ALA A C 1
ATOM 1307 O O . ALA A 1 168 ? -6.728 14.467 2.533 1.00 87.56 168 ALA A O 1
ATOM 1308 N N . HIS A 1 169 ? -6.233 12.818 3.967 1.00 86.56 169 HIS A N 1
ATOM 1309 C CA . HIS A 1 169 ? -6.228 11.738 2.974 1.00 86.56 169 HIS A CA 1
ATOM 1310 C C . HIS A 1 169 ? -7.543 11.570 2.185 1.00 86.56 169 HIS A C 1
ATOM 1312 O O . HIS A 1 169 ? -7.513 11.049 1.072 1.00 86.56 169 HIS A O 1
ATOM 1318 N N . PHE A 1 170 ? -8.684 12.017 2.720 1.00 87.38 170 PHE A N 1
ATOM 1319 C CA . PHE A 1 170 ? -9.972 12.024 2.012 1.00 87.38 170 PHE A CA 1
ATOM 1320 C C . PHE A 1 170 ? -10.440 13.427 1.585 1.00 87.38 170 PHE A C 1
ATOM 1322 O O . PHE A 1 170 ? -11.470 13.540 0.919 1.00 87.38 170 PHE A O 1
ATOM 1329 N N . ALA A 1 171 ? -9.702 14.479 1.938 1.00 86.50 171 ALA A N 1
ATOM 1330 C CA . ALA A 1 171 ? -9.988 15.856 1.558 1.00 86.50 171 ALA A CA 1
ATOM 1331 C C . ALA A 1 171 ? -9.344 16.208 0.206 1.00 86.50 171 ALA A C 1
ATOM 1333 O O . ALA A 1 171 ? -8.350 15.611 -0.211 1.00 86.50 171 ALA A O 1
ATOM 1334 N N . ASN A 1 172 ? -9.904 17.207 -0.479 1.00 84.12 172 ASN A N 1
ATOM 1335 C CA . ASN A 1 172 ? -9.320 17.746 -1.713 1.00 84.12 172 ASN A CA 1
ATOM 1336 C C . ASN A 1 172 ? -8.176 18.739 -1.436 1.00 84.12 172 ASN A C 1
ATOM 1338 O O . ASN A 1 172 ? -7.374 18.986 -2.328 1.00 84.12 172 ASN A O 1
ATOM 1342 N N . SER A 1 173 ? -8.097 19.299 -0.227 1.00 83.19 173 SER A N 1
ATOM 1343 C CA . SER A 1 173 ? -6.984 20.126 0.241 1.00 83.19 173 SER A CA 1
ATOM 1344 C C . SER A 1 173 ? -6.585 19.690 1.647 1.00 83.19 173 SER A C 1
ATOM 1346 O O . SER A 1 173 ? -7.436 19.394 2.490 1.00 83.19 173 SER A O 1
ATOM 1348 N N . SER A 1 174 ? -5.282 19.653 1.902 1.00 83.00 174 SER A N 1
ATOM 1349 C CA . SER A 1 174 ? -4.685 19.340 3.199 1.00 83.00 174 SER A CA 1
ATOM 1350 C C . SER A 1 174 ? -4.764 20.511 4.190 1.00 83.00 174 SER A C 1
ATOM 1352 O O . SER A 1 174 ? -4.751 20.292 5.404 1.00 83.00 174 SER A O 1
ATOM 1354 N N . LEU A 1 175 ? -4.920 21.745 3.694 1.00 82.38 175 LEU A N 1
ATOM 1355 C CA . LEU A 1 175 ? -4.833 22.984 4.476 1.00 82.38 175 LEU A CA 1
ATOM 1356 C C . LEU A 1 175 ? -5.848 23.041 5.630 1.00 82.38 175 LEU A C 1
ATOM 1358 O O . LEU A 1 175 ? -5.474 23.330 6.768 1.00 82.38 175 LEU A O 1
ATOM 1362 N N . ASN A 1 176 ? -7.109 22.677 5.384 1.00 86.38 176 ASN A N 1
ATOM 1363 C CA . ASN A 1 176 ? -8.140 22.655 6.431 1.00 86.38 176 ASN A CA 1
ATOM 1364 C C . ASN A 1 176 ? -7.809 21.637 7.536 1.00 86.38 176 ASN A C 1
ATOM 1366 O O . ASN A 1 176 ? -7.974 21.927 8.721 1.00 86.38 176 ASN A O 1
ATOM 1370 N N . ALA A 1 177 ? -7.261 20.471 7.176 1.00 87.81 177 ALA A N 1
ATOM 1371 C CA . ALA A 1 177 ? -6.828 19.469 8.148 1.00 87.81 177 ALA A CA 1
ATOM 1372 C C . ALA A 1 177 ? -5.619 19.942 8.978 1.00 87.81 177 ALA A C 1
ATOM 1374 O O . ALA A 1 177 ? -5.542 19.632 10.168 1.00 87.81 177 ALA A O 1
ATOM 1375 N N . MET A 1 178 ? -4.717 20.739 8.391 1.00 83.25 178 MET A N 1
ATOM 1376 C CA . MET A 1 178 ? -3.594 21.379 9.093 1.00 83.25 178 MET A CA 1
ATOM 1377 C C . MET A 1 178 ? -4.075 22.442 10.094 1.00 83.25 178 MET A C 1
ATOM 1379 O O . MET A 1 178 ? -3.598 22.479 11.232 1.00 83.25 178 MET A O 1
ATOM 1383 N N . ILE A 1 179 ? -5.045 23.276 9.701 1.00 86.50 179 ILE A N 1
ATOM 1384 C CA . ILE A 1 179 ? -5.663 24.297 10.563 1.00 86.50 179 ILE A CA 1
ATOM 1385 C C . ILE A 1 179 ? -6.402 23.627 11.729 1.00 86.50 179 ILE A C 1
ATOM 1387 O O . ILE A 1 179 ? -6.147 23.950 12.893 1.00 86.50 179 ILE A O 1
ATOM 1391 N N . HIS A 1 180 ? -7.250 22.635 11.441 1.00 89.19 180 HIS A N 1
ATOM 1392 C CA . HIS A 1 180 ? -7.966 21.867 12.460 1.00 89.19 180 HIS A CA 1
ATOM 1393 C C . HIS A 1 180 ? -7.013 21.097 13.387 1.00 89.19 180 HIS A C 1
ATOM 1395 O O . HIS A 1 180 ? -7.250 21.068 14.592 1.00 89.19 180 HIS A O 1
ATOM 1401 N N . TYR A 1 181 ? -5.906 20.536 12.883 1.00 87.88 181 TYR A N 1
ATOM 1402 C CA . TYR A 1 181 ? -4.883 19.892 13.719 1.00 87.88 181 TYR A CA 1
ATOM 1403 C C . TYR A 1 181 ? -4.252 20.864 14.725 1.00 87.88 181 TYR A C 1
ATOM 1405 O O . TYR A 1 181 ? -4.116 20.520 15.897 1.00 87.88 181 TYR A O 1
ATOM 1413 N N . ASN A 1 182 ? -3.915 22.086 14.302 1.00 84.81 182 ASN A N 1
ATOM 1414 C CA . ASN A 1 182 ? -3.382 23.115 15.197 1.00 84.81 182 ASN A CA 1
ATOM 1415 C C . ASN A 1 182 ? -4.418 23.547 16.256 1.00 84.81 182 ASN A C 1
ATOM 1417 O O . ASN A 1 182 ? -4.104 23.607 17.447 1.00 84.81 182 ASN A O 1
ATOM 1421 N N . PHE A 1 183 ? -5.664 23.807 15.849 1.00 89.31 183 PHE A N 1
ATOM 1422 C CA . PHE A 1 183 ? -6.731 24.219 16.768 1.00 89.31 183 PHE A CA 1
ATOM 1423 C C . PHE A 1 183 ? -7.088 23.116 17.779 1.00 89.31 183 PHE A C 1
ATOM 1425 O O . PHE A 1 183 ? -6.988 23.313 18.992 1.00 89.31 183 PHE A O 1
ATOM 1432 N N . LEU A 1 184 ? -7.436 21.926 17.289 1.00 90.06 184 LEU A N 1
ATOM 1433 C CA . LEU A 1 184 ? -7.855 20.795 18.118 1.00 90.06 184 LEU A CA 1
ATOM 1434 C C . LEU A 1 184 ? -6.689 20.217 18.929 1.00 90.06 184 LEU A C 1
ATOM 1436 O O . LEU A 1 184 ? -6.890 19.759 20.051 1.00 90.06 184 LEU A O 1
ATOM 1440 N N . GLY A 1 185 ? -5.462 20.311 18.413 1.00 87.00 185 GLY A N 1
ATOM 1441 C CA . GLY A 1 185 ? -4.238 20.033 19.159 1.00 87.00 185 GLY A CA 1
ATOM 1442 C C . GLY A 1 185 ? -4.073 20.950 20.374 1.00 87.00 185 GLY A C 1
ATOM 1443 O O . GLY A 1 185 ? -3.809 20.463 21.473 1.00 87.00 185 GLY A O 1
ATOM 1444 N N . ASN A 1 186 ? -4.289 22.262 20.212 1.00 87.06 186 ASN A N 1
ATOM 1445 C CA . ASN A 1 186 ? -4.287 23.196 21.343 1.00 87.06 186 ASN A CA 1
ATOM 1446 C C . ASN A 1 186 ? -5.389 22.867 22.352 1.00 87.06 186 ASN A C 1
ATOM 1448 O O . ASN A 1 186 ? -5.112 22.848 23.548 1.00 87.06 186 ASN A O 1
ATOM 1452 N N . PHE A 1 187 ? -6.595 22.550 21.882 1.00 89.94 187 PHE A N 1
ATOM 1453 C CA . PHE A 1 187 ? -7.720 22.142 22.726 1.00 89.94 187 PHE A CA 1
ATOM 1454 C C . PHE A 1 187 ? -7.398 20.886 23.560 1.00 89.94 187 PHE A C 1
ATOM 1456 O O . PHE A 1 187 ? -7.491 20.916 24.787 1.00 89.94 187 PHE A O 1
ATOM 1463 N N . GLY A 1 188 ? -6.918 19.809 22.926 1.00 89.06 188 GLY A N 1
ATOM 1464 C CA . GLY A 1 188 ? -6.533 18.569 23.613 1.00 89.06 188 GLY A CA 1
ATOM 1465 C C . GLY A 1 188 ? -5.364 18.740 24.590 1.00 89.06 188 GLY A C 1
ATOM 1466 O O . GLY A 1 188 ? -5.389 18.171 25.683 1.00 89.06 188 GLY A O 1
ATOM 1467 N N . ARG A 1 189 ? -4.369 19.568 24.241 1.00 88.06 189 ARG A N 1
ATOM 1468 C CA . ARG A 1 189 ? -3.260 19.938 25.135 1.00 88.06 189 ARG A CA 1
ATOM 1469 C C . ARG A 1 189 ? -3.760 20.701 26.368 1.00 88.06 189 ARG A C 1
ATOM 1471 O O . ARG A 1 189 ? -3.372 20.362 27.481 1.00 88.06 189 ARG A O 1
ATOM 1478 N N . ILE A 1 190 ? -4.640 21.690 26.185 1.00 89.50 190 ILE A N 1
ATOM 1479 C CA . ILE A 1 190 ? -5.203 22.499 27.281 1.00 89.50 190 ILE A CA 1
ATOM 1480 C C . ILE A 1 190 ? -6.036 21.633 28.236 1.00 89.50 190 ILE A C 1
ATOM 1482 O O . ILE A 1 190 ? -5.899 21.775 29.447 1.00 89.50 190 ILE A O 1
ATOM 1486 N N . ILE A 1 191 ? -6.829 20.685 27.724 1.00 90.50 191 ILE A N 1
ATOM 1487 C CA . ILE A 1 191 ? -7.591 19.740 28.560 1.00 90.50 191 ILE A CA 1
ATOM 1488 C C . ILE A 1 191 ? -6.658 18.915 29.463 1.00 90.50 191 ILE A C 1
ATOM 1490 O O . ILE A 1 191 ? -6.890 18.834 30.670 1.00 90.50 191 ILE A O 1
ATOM 1494 N N . LEU A 1 192 ? -5.564 18.369 28.920 1.00 88.50 192 LEU A N 1
ATOM 1495 C CA . LEU A 1 192 ? -4.566 17.644 29.720 1.00 88.50 192 LEU A CA 1
ATOM 1496 C C . LEU A 1 192 ? -3.815 18.552 30.712 1.00 88.50 192 LEU A C 1
ATOM 1498 O O . LEU A 1 192 ? -3.439 18.108 31.795 1.00 88.50 192 LEU A O 1
ATOM 1502 N N . GLU A 1 193 ? -3.608 19.827 30.376 1.00 87.56 193 GLU A N 1
ATOM 1503 C CA . GLU A 1 193 ? -3.010 20.829 31.271 1.00 87.56 193 GLU A CA 1
ATOM 1504 C C . GLU A 1 193 ? -3.949 21.305 32.388 1.00 87.56 193 GLU A C 1
ATOM 1506 O O . GLU A 1 193 ? -3.463 21.829 33.393 1.00 87.56 193 GLU A O 1
ATOM 1511 N N . ILE A 1 194 ? -5.263 21.088 32.265 1.00 90.06 194 ILE A N 1
ATOM 1512 C CA . ILE A 1 194 ? -6.240 21.241 33.354 1.00 90.06 194 ILE A CA 1
ATOM 1513 C C . ILE A 1 194 ? -6.192 20.012 34.273 1.00 90.06 194 ILE A C 1
ATOM 1515 O O . ILE A 1 194 ? -6.047 20.161 35.486 1.00 90.06 194 ILE A O 1
ATOM 1519 N N . HIS A 1 195 ? -6.237 18.801 33.713 1.00 90.75 195 HIS A N 1
ATOM 1520 C CA . HIS A 1 195 ? -6.042 17.561 34.464 1.00 90.75 195 HIS A CA 1
ATOM 1521 C C . HIS A 1 195 ? -5.438 16.464 33.581 1.00 90.75 195 HIS A C 1
ATOM 1523 O O . HIS A 1 195 ? -6.003 16.109 32.548 1.00 90.75 195 HIS A O 1
ATOM 1529 N N . ASN A 1 196 ? -4.332 15.862 34.027 1.00 89.56 196 ASN A N 1
ATOM 1530 C CA . ASN A 1 196 ? -3.709 14.727 33.354 1.00 89.56 196 ASN A CA 1
ATOM 1531 C C . ASN A 1 196 ? -3.985 13.434 34.155 1.00 89.56 196 ASN A C 1
ATOM 1533 O O . ASN A 1 196 ? -3.405 13.267 35.234 1.00 89.56 196 ASN A O 1
ATOM 1537 N N . PRO A 1 197 ? -4.827 12.504 33.653 1.00 87.38 197 PRO A N 1
ATOM 1538 C CA . PRO A 1 197 ? -5.187 11.276 34.368 1.00 87.38 197 PRO A CA 1
ATOM 1539 C C . PRO A 1 197 ? -4.004 10.351 34.677 1.00 87.38 197 PRO A C 1
ATOM 1541 O O . PRO A 1 197 ? -4.028 9.651 35.689 1.00 87.38 197 PRO A O 1
ATOM 1544 N N . ALA A 1 198 ? -2.955 10.353 33.848 1.00 84.75 198 ALA A N 1
ATOM 1545 C CA . ALA A 1 198 ? -1.751 9.561 34.092 1.00 84.75 198 ALA A CA 1
ATOM 1546 C C . ALA A 1 198 ? -0.937 10.100 35.281 1.00 84.75 198 ALA A C 1
ATOM 1548 O O . ALA A 1 198 ? -0.421 9.312 36.068 1.00 84.75 198 ALA A O 1
ATOM 1549 N N . ILE A 1 199 ? -0.881 11.426 35.455 1.00 86.25 199 ILE A N 1
ATOM 1550 C CA . ILE A 1 199 ? -0.239 12.102 36.601 1.00 86.25 199 ILE A CA 1
ATOM 1551 C C . ILE A 1 199 ? -1.184 12.181 37.823 1.00 86.25 199 ILE A C 1
ATOM 1553 O O . ILE A 1 199 ? -0.724 12.376 38.950 1.00 86.25 199 ILE A O 1
ATOM 1557 N N . LYS A 1 200 ? -2.499 11.997 37.620 1.00 88.25 200 LYS A N 1
ATOM 1558 C CA . LYS A 1 200 ? -3.584 12.146 38.616 1.00 88.25 200 LYS A CA 1
ATOM 1559 C C . LYS A 1 200 ? -3.663 13.545 39.238 1.00 88.25 200 LYS A C 1
ATOM 1561 O O . LYS A 1 200 ? -4.060 13.709 40.389 1.00 88.25 200 LYS A O 1
ATOM 1566 N N . SER A 1 201 ? -3.222 14.563 38.506 1.00 89.81 201 SER A N 1
ATOM 1567 C CA . SER A 1 201 ? -3.114 15.933 39.004 1.00 89.81 201 SER A CA 1
ATOM 1568 C C . SER A 1 201 ? -3.105 16.928 37.847 1.00 89.81 201 SER A C 1
ATOM 1570 O O . SER A 1 201 ? -2.932 16.552 36.684 1.00 89.81 201 SER A O 1
ATOM 1572 N N . GLN A 1 202 ? -3.243 18.214 38.166 1.00 89.62 202 GLN A N 1
ATOM 1573 C CA . GLN A 1 202 ? -2.956 19.266 37.202 1.00 89.62 202 GLN A CA 1
ATOM 1574 C C . GLN A 1 202 ? -1.440 19.352 36.970 1.00 89.62 202 GLN A C 1
ATOM 1576 O O . GLN A 1 202 ? -0.663 19.440 37.924 1.00 89.62 202 GLN A O 1
ATOM 1581 N N . ILE A 1 203 ? -1.019 19.377 35.700 1.00 86.62 203 ILE A N 1
ATOM 1582 C CA . ILE A 1 203 ? 0.396 19.310 35.286 1.00 86.62 203 ILE A CA 1
ATOM 1583 C C . ILE A 1 203 ? 1.262 20.371 35.997 1.00 86.62 203 ILE A C 1
ATOM 1585 O O . ILE A 1 203 ? 2.378 20.076 36.429 1.00 86.62 203 ILE A O 1
ATOM 1589 N N . LYS A 1 204 ? 0.722 21.583 36.203 1.00 85.50 204 LYS A N 1
ATOM 1590 C CA . LYS A 1 204 ? 1.421 22.714 36.842 1.00 85.50 204 LYS A CA 1
ATOM 1591 C C . LYS A 1 204 ? 1.967 22.417 38.252 1.00 85.50 204 LYS A C 1
ATOM 1593 O O . LYS A 1 204 ? 2.949 23.033 38.642 1.00 85.50 204 LYS A O 1
ATOM 1598 N N . TYR A 1 205 ? 1.367 21.486 39.003 1.00 86.56 205 TYR A N 1
ATOM 1599 C CA . TYR A 1 205 ? 1.780 21.156 40.379 1.00 86.56 205 TYR A CA 1
ATOM 1600 C C . TYR A 1 205 ? 2.877 20.080 40.466 1.00 86.56 205 TYR A C 1
ATOM 1602 O O . TYR A 1 205 ? 3.321 19.750 41.565 1.00 86.56 205 TYR A O 1
ATOM 1610 N N . LYS A 1 206 ? 3.285 19.478 39.339 1.00 83.50 206 LYS A N 1
ATOM 1611 C CA . LYS A 1 206 ? 4.246 18.355 39.305 1.00 83.50 206 LYS A CA 1
ATOM 1612 C C . LYS A 1 206 ? 5.474 18.608 38.424 1.00 83.50 206 LYS A C 1
ATOM 1614 O O . LYS A 1 206 ? 6.308 17.718 38.290 1.00 83.50 206 LYS A O 1
ATOM 1619 N N . ILE A 1 207 ? 5.608 19.807 37.855 1.00 82.94 207 ILE A N 1
ATOM 1620 C CA . ILE A 1 207 ? 6.723 20.202 36.984 1.00 82.94 207 ILE A CA 1
ATOM 1621 C C . ILE A 1 207 ? 7.513 21.347 37.618 1.00 82.94 207 ILE A C 1
ATOM 1623 O O . ILE A 1 207 ? 6.934 22.307 38.113 1.00 82.94 207 ILE A O 1
ATOM 1627 N N . LYS A 1 208 ? 8.846 21.265 37.543 1.00 79.56 208 LYS A N 1
ATOM 1628 C CA . LYS A 1 208 ? 9.796 22.199 38.181 1.00 79.56 208 LYS A CA 1
ATOM 1629 C C . LYS A 1 208 ? 9.680 23.656 37.711 1.00 79.56 208 LYS A C 1
ATOM 1631 O O . LYS A 1 208 ? 10.034 24.568 38.447 1.00 79.56 208 LYS A O 1
ATOM 1636 N N . HIS A 1 209 ? 9.196 23.879 36.488 1.00 79.31 209 HIS A N 1
ATOM 1637 C CA . HIS A 1 209 ? 9.075 25.205 35.871 1.00 79.31 209 HIS A CA 1
ATOM 1638 C C . HIS A 1 209 ? 7.700 25.383 35.193 1.00 79.31 209 HIS A C 1
ATOM 1640 O O . HIS A 1 209 ? 7.613 25.332 33.963 1.00 79.31 209 HIS A O 1
ATOM 1646 N N . PRO A 1 210 ? 6.607 25.585 35.955 1.00 78.56 210 PRO A N 1
ATOM 1647 C CA . PRO A 1 210 ? 5.247 25.591 35.408 1.00 78.56 210 PRO A CA 1
ATOM 1648 C C . PRO A 1 210 ? 4.998 26.708 34.383 1.00 78.56 210 PRO A C 1
ATOM 1650 O O . PRO A 1 210 ? 4.246 26.499 33.434 1.00 78.56 210 PRO A O 1
ATOM 1653 N N . GLN A 1 211 ? 5.674 27.859 34.498 1.00 79.31 211 GLN A N 1
ATOM 1654 C CA . GLN A 1 211 ? 5.539 28.958 33.530 1.00 79.31 211 GLN A CA 1
ATOM 1655 C C . GLN A 1 211 ? 5.947 28.558 32.097 1.00 79.31 211 GLN A C 1
ATOM 1657 O O . GLN A 1 211 ? 5.407 29.100 31.132 1.00 79.31 211 GLN A O 1
ATOM 1662 N N . LYS A 1 212 ? 6.836 27.565 31.922 1.00 76.69 212 LYS A N 1
ATOM 1663 C CA . LYS A 1 212 ? 7.298 27.132 30.589 1.00 76.69 212 LYS A CA 1
ATOM 1664 C C . LYS A 1 212 ? 6.198 26.457 29.760 1.00 76.69 212 LYS A C 1
ATOM 1666 O O . LYS A 1 212 ? 6.277 26.501 28.534 1.00 76.69 212 LYS A O 1
ATOM 1671 N N . LEU A 1 213 ? 5.126 25.963 30.389 1.00 78.25 213 LEU A N 1
ATOM 1672 C CA . LEU A 1 213 ? 3.930 25.440 29.706 1.00 78.25 213 LEU A CA 1
ATOM 1673 C C . LEU A 1 213 ? 3.207 26.517 28.867 1.00 78.25 213 LEU A C 1
ATOM 1675 O O . LEU A 1 213 ? 2.521 26.212 27.892 1.00 78.25 213 LEU A O 1
ATOM 1679 N N . LEU A 1 214 ? 3.389 27.798 29.207 1.00 79.19 214 LEU A N 1
ATOM 1680 C CA . LEU A 1 214 ? 2.813 28.925 28.471 1.00 79.19 214 LEU A CA 1
ATOM 1681 C C . LEU A 1 214 ? 3.683 29.388 27.286 1.00 79.19 214 LEU A C 1
ATOM 1683 O O . LEU A 1 214 ? 3.178 30.129 26.435 1.00 79.19 214 LEU A O 1
ATOM 1687 N N . SER A 1 215 ? 4.941 28.942 27.195 1.00 79.81 215 SER A N 1
ATOM 1688 C CA . SER A 1 215 ? 5.887 29.348 26.144 1.00 79.81 215 SER A CA 1
ATOM 1689 C C . SER A 1 215 ? 5.436 28.920 24.739 1.00 79.81 215 SER A C 1
ATOM 1691 O O . SER A 1 215 ? 4.703 27.940 24.569 1.00 79.81 215 SER A O 1
ATOM 1693 N N . LYS A 1 216 ? 5.854 29.664 23.707 1.00 73.69 216 LYS A N 1
ATOM 1694 C CA . LYS A 1 216 ? 5.512 29.356 22.302 1.00 73.69 216 LYS A CA 1
ATOM 1695 C C . LYS A 1 216 ? 6.278 28.120 21.820 1.00 73.69 216 LYS A C 1
ATOM 1697 O O . LYS A 1 216 ? 5.769 27.340 21.021 1.00 73.69 216 LYS A O 1
ATOM 1702 N N . GLU A 1 217 ? 7.466 27.932 22.372 1.00 71.25 217 GLU A N 1
ATOM 1703 C CA . GLU A 1 217 ? 8.422 26.863 22.147 1.00 71.25 217 GLU A CA 1
ATOM 1704 C C . GLU A 1 217 ? 7.871 25.526 22.651 1.00 71.25 217 GLU A C 1
ATOM 1706 O O . GLU A 1 217 ? 7.736 24.595 21.862 1.00 71.25 217 GLU A O 1
ATOM 1711 N N . TYR A 1 218 ? 7.454 25.437 23.921 1.00 75.12 218 TYR A N 1
ATOM 1712 C CA . TYR A 1 218 ? 6.814 24.229 24.459 1.00 75.12 218 TYR A CA 1
ATOM 1713 C C . TYR A 1 218 ? 5.537 23.869 23.686 1.00 75.12 218 TYR A C 1
ATOM 1715 O O . TYR A 1 218 ? 5.341 22.708 23.324 1.00 75.12 218 TYR A O 1
ATOM 1723 N N . LYS A 1 219 ? 4.698 24.866 23.362 1.00 76.00 219 LYS A N 1
ATOM 1724 C CA . LYS A 1 219 ? 3.491 24.666 22.544 1.00 76.00 219 LYS A CA 1
ATOM 1725 C C . LYS A 1 219 ? 3.842 24.066 21.181 1.00 76.00 219 LYS A C 1
ATOM 1727 O O . LYS A 1 219 ? 3.273 23.044 20.817 1.00 76.0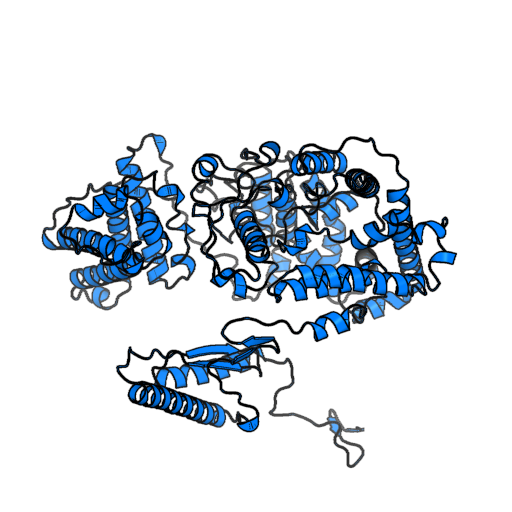0 219 LYS A O 1
ATOM 1732 N N . ALA A 1 220 ? 4.804 24.641 20.460 1.00 70.25 220 ALA A N 1
ATOM 1733 C CA . ALA A 1 220 ? 5.263 24.120 19.172 1.00 70.25 220 ALA A CA 1
ATOM 1734 C C . ALA A 1 220 ? 5.838 22.692 19.278 1.00 70.25 220 ALA A C 1
ATOM 1736 O O . ALA A 1 220 ? 5.525 21.838 18.448 1.00 70.25 220 ALA A O 1
ATOM 1737 N N . LEU A 1 221 ? 6.620 22.405 20.323 1.00 69.31 221 LEU A N 1
ATOM 1738 C CA . LEU A 1 221 ? 7.204 21.082 20.569 1.00 69.31 221 LEU A CA 1
ATOM 1739 C C . LEU A 1 221 ? 6.150 20.018 20.913 1.00 69.31 221 LEU A C 1
ATOM 1741 O O . LEU A 1 221 ? 6.311 18.868 20.509 1.00 69.31 221 LEU A O 1
ATOM 1745 N N . ALA A 1 222 ? 5.044 20.382 21.570 1.00 66.38 222 ALA A N 1
ATOM 1746 C CA . ALA A 1 222 ? 3.928 19.468 21.832 1.00 66.38 222 ALA A CA 1
ATOM 1747 C C . ALA A 1 222 ? 3.217 18.989 20.542 1.00 66.38 222 ALA A C 1
ATOM 1749 O O . ALA A 1 222 ? 2.707 17.869 20.508 1.00 66.38 222 ALA A O 1
ATOM 1750 N N . TYR A 1 223 ? 3.240 19.779 19.457 1.00 63.62 223 TYR A N 1
ATOM 1751 C CA . TYR A 1 223 ? 2.804 19.338 18.115 1.00 63.62 223 TYR A CA 1
ATOM 1752 C C . TYR A 1 223 ? 3.868 18.539 17.357 1.00 63.62 223 TYR A C 1
ATOM 1754 O O . TYR A 1 223 ? 3.538 17.861 16.383 1.00 63.62 223 TYR A O 1
ATOM 1762 N N . GLY A 1 224 ? 5.126 18.605 17.801 1.00 52.91 224 GLY A N 1
ATOM 1763 C CA . GLY A 1 224 ? 6.311 18.077 17.120 1.00 52.91 224 GLY A CA 1
ATOM 1764 C C . GLY A 1 224 ? 6.377 16.555 16.976 1.00 52.91 224 GLY A C 1
ATOM 1765 O O . GLY A 1 224 ? 7.327 16.052 16.383 1.00 52.91 224 GLY A O 1
ATOM 1766 N N . SER A 1 225 ? 5.374 15.815 17.460 1.00 46.94 225 SER A N 1
ATOM 1767 C CA . SER A 1 225 ? 5.258 14.368 17.249 1.00 46.94 225 SER A CA 1
ATOM 1768 C C . SER A 1 225 ? 5.155 13.983 15.766 1.00 46.94 225 SER A C 1
ATOM 1770 O O . SER A 1 225 ? 5.567 12.877 15.411 1.00 46.94 225 SER A O 1
ATOM 1772 N N . ARG A 1 226 ? 4.656 14.880 14.892 1.00 53.25 226 ARG A N 1
ATOM 1773 C CA . ARG A 1 226 ? 4.716 14.751 13.421 1.00 53.25 226 ARG A CA 1
ATOM 1774 C C . ARG A 1 226 ? 4.907 16.118 12.733 1.00 53.25 226 ARG A C 1
ATOM 1776 O O . ARG A 1 226 ? 4.043 16.981 12.881 1.00 53.25 226 ARG A O 1
ATOM 1783 N N . PRO A 1 227 ? 5.997 16.336 11.967 1.00 52.56 227 PRO A N 1
ATOM 1784 C CA . PRO A 1 227 ? 6.245 17.594 11.256 1.00 52.56 227 PRO A CA 1
ATOM 1785 C C . PRO A 1 227 ? 5.410 17.727 9.968 1.00 52.56 227 PRO A C 1
ATOM 1787 O O . PRO A 1 227 ? 4.977 16.734 9.384 1.00 52.56 227 PRO A O 1
ATOM 1790 N N . MET A 1 228 ? 5.241 18.962 9.480 1.00 46.00 228 MET A N 1
ATOM 1791 C CA . MET A 1 228 ? 4.363 19.283 8.340 1.00 46.00 228 MET A CA 1
ATOM 1792 C C . MET A 1 228 ? 4.571 18.494 7.026 1.00 46.00 228 MET A C 1
ATOM 1794 O O . MET A 1 228 ? 3.575 18.279 6.343 1.00 46.00 228 MET A O 1
ATOM 1798 N N . PRO A 1 229 ? 5.763 17.996 6.638 1.00 47.00 229 PRO A N 1
ATOM 1799 C CA . PRO A 1 229 ? 5.897 17.219 5.397 1.00 47.00 229 PRO A CA 1
ATOM 1800 C C . PRO A 1 229 ? 5.017 15.952 5.314 1.00 47.00 229 PRO A C 1
ATOM 1802 O O . PRO A 1 229 ? 4.733 15.469 4.218 1.00 47.00 229 PRO A O 1
ATOM 1805 N N . TRP A 1 230 ? 4.510 15.458 6.452 1.00 51.19 230 TRP A N 1
ATOM 1806 C CA . TRP A 1 230 ? 3.555 14.342 6.523 1.00 51.19 230 TRP A CA 1
ATOM 1807 C C . TRP A 1 230 ? 2.171 14.659 5.917 1.00 51.19 230 TRP A C 1
ATOM 1809 O O . TRP A 1 230 ? 1.404 13.731 5.660 1.00 51.19 230 TRP A O 1
ATOM 1819 N N . TRP A 1 231 ? 1.837 15.936 5.681 1.00 54.41 231 TRP A N 1
ATOM 1820 C CA . TRP A 1 231 ? 0.598 16.343 4.997 1.00 54.41 231 TRP A CA 1
ATOM 1821 C C . TRP A 1 231 ? 0.662 16.159 3.475 1.00 54.41 231 TRP A C 1
ATOM 1823 O O . TRP A 1 231 ? -0.380 16.061 2.838 1.00 54.41 231 TRP A O 1
ATOM 1833 N N . SER A 1 232 ? 1.864 16.072 2.891 1.00 49.69 232 SER A N 1
ATOM 1834 C CA . SER A 1 232 ? 2.066 15.857 1.448 1.00 49.69 232 SER A CA 1
ATOM 1835 C C . SER A 1 232 ? 2.351 14.390 1.106 1.00 49.69 232 SER A C 1
ATOM 1837 O O . SER A 1 232 ? 1.924 13.899 0.062 1.00 49.69 232 SER A O 1
ATOM 1839 N N . LEU A 1 233 ? 3.054 13.674 1.991 1.00 49.72 233 LEU A N 1
ATOM 1840 C CA . LEU A 1 233 ? 3.458 12.279 1.801 1.00 49.72 233 LEU A CA 1
ATOM 1841 C C . LEU A 1 233 ? 3.160 11.434 3.042 1.00 49.72 233 LEU A C 1
ATOM 1843 O O . LEU A 1 233 ? 3.625 11.721 4.145 1.00 49.72 233 LEU A O 1
ATOM 1847 N N . ARG A 1 234 ? 2.445 10.323 2.847 1.00 50.00 234 ARG A N 1
ATOM 1848 C CA . ARG A 1 234 ? 2.189 9.319 3.887 1.00 50.00 234 ARG A CA 1
ATOM 1849 C C . ARG A 1 234 ? 3.215 8.187 3.780 1.00 50.00 234 ARG A C 1
ATOM 1851 O O . ARG A 1 234 ? 3.514 7.747 2.675 1.00 50.00 234 ARG A O 1
ATOM 1858 N N . ASN A 1 235 ? 3.716 7.696 4.916 1.00 45.81 235 ASN A N 1
ATOM 1859 C CA . ASN A 1 235 ? 4.798 6.699 5.019 1.00 45.81 235 ASN A CA 1
ATOM 1860 C C . ASN A 1 235 ? 6.130 7.159 4.380 1.00 45.81 235 ASN A C 1
ATOM 1862 O O . ASN A 1 235 ? 6.713 6.464 3.552 1.00 45.81 235 ASN A O 1
ATOM 1866 N N . VAL A 1 236 ? 6.621 8.338 4.780 1.00 44.59 236 VAL A N 1
ATOM 1867 C CA . VAL A 1 236 ? 7.961 8.821 4.402 1.00 44.59 236 VAL A CA 1
ATOM 1868 C C . VAL A 1 236 ? 9.053 8.000 5.096 1.00 44.59 236 VAL A C 1
ATOM 1870 O O . VAL A 1 236 ? 9.031 7.831 6.311 1.00 44.59 236 VAL A O 1
ATOM 1873 N N . PHE A 1 237 ? 10.051 7.560 4.328 1.00 39.69 237 PHE A N 1
ATOM 1874 C CA . PHE A 1 237 ? 11.119 6.643 4.759 1.00 39.69 237 PHE A CA 1
ATOM 1875 C C . PHE A 1 237 ? 12.120 7.174 5.806 1.00 39.69 237 PHE A C 1
ATOM 1877 O O . PHE A 1 237 ? 12.988 6.422 6.241 1.00 39.69 237 PHE A O 1
ATOM 1884 N N . ASN A 1 238 ? 12.061 8.452 6.186 1.00 48.19 238 ASN A N 1
ATOM 1885 C CA . ASN A 1 238 ? 13.049 9.072 7.071 1.00 48.19 238 ASN A CA 1
ATOM 1886 C C . ASN A 1 238 ? 12.452 10.288 7.808 1.00 48.19 238 ASN A C 1
ATOM 1888 O O . ASN A 1 238 ? 12.477 11.390 7.263 1.00 48.19 238 ASN A O 1
ATOM 1892 N N . PRO A 1 239 ? 11.920 10.154 9.039 1.00 47.06 239 PRO A N 1
ATOM 1893 C CA . PRO A 1 239 ? 11.275 11.271 9.738 1.00 47.06 239 PRO A CA 1
ATOM 1894 C C . PRO A 1 239 ? 12.224 12.433 10.090 1.00 47.06 239 PRO A C 1
ATOM 1896 O O . PRO A 1 239 ? 11.739 13.534 10.343 1.00 47.06 239 PRO A O 1
ATOM 1899 N N . ILE A 1 240 ? 13.545 12.224 10.063 1.00 45.88 240 ILE A N 1
ATOM 1900 C CA . ILE A 1 240 ? 14.561 13.184 10.532 1.00 45.88 240 ILE A CA 1
ATOM 1901 C C . ILE A 1 240 ? 14.962 14.218 9.459 1.00 45.88 240 ILE A C 1
ATOM 1903 O O . ILE A 1 240 ? 15.276 15.356 9.797 1.00 45.88 240 ILE A O 1
ATOM 1907 N N . SER A 1 241 ? 14.894 13.892 8.162 1.00 43.50 241 SER A N 1
ATOM 1908 C CA . SER A 1 241 ? 15.318 14.780 7.057 1.00 43.50 241 SER A CA 1
ATOM 1909 C C . SER A 1 241 ? 14.308 15.892 6.710 1.00 43.50 241 SER A C 1
ATOM 1911 O O . SER A 1 241 ? 14.077 16.177 5.539 1.00 43.50 241 SER A O 1
ATOM 1913 N N . HIS A 1 242 ? 13.662 16.490 7.714 1.00 52.19 242 HIS A N 1
ATOM 1914 C CA . HIS A 1 242 ? 12.513 17.396 7.539 1.00 52.19 242 HIS A CA 1
ATOM 1915 C C . HIS A 1 242 ? 12.640 18.756 8.229 1.00 52.19 242 HIS A C 1
ATOM 1917 O O . HIS A 1 242 ? 11.774 19.609 8.050 1.00 52.19 242 HIS A O 1
ATOM 1923 N N . GLN A 1 243 ? 13.670 18.968 9.049 1.00 47.03 243 GLN A N 1
ATOM 1924 C CA . GLN A 1 243 ? 13.737 20.146 9.921 1.00 47.03 243 GLN A CA 1
ATOM 1925 C C . GLN A 1 243 ? 14.131 21.440 9.180 1.00 47.03 243 GLN A C 1
ATOM 1927 O O . GLN A 1 243 ? 13.906 22.530 9.705 1.00 47.03 243 GLN A O 1
ATOM 1932 N N . ARG A 1 244 ? 14.651 21.355 7.944 1.00 42.38 244 ARG A N 1
ATOM 1933 C CA . ARG A 1 244 ? 14.851 22.521 7.070 1.00 42.38 244 ARG A CA 1
ATOM 1934 C C . ARG A 1 244 ? 13.538 22.885 6.365 1.00 42.38 244 ARG A C 1
ATOM 1936 O O . ARG A 1 244 ? 13.299 22.489 5.225 1.00 42.38 244 ARG A O 1
ATOM 1943 N N . ILE A 1 245 ? 12.706 23.691 7.025 1.00 47.34 245 ILE A N 1
ATOM 1944 C CA . ILE A 1 245 ? 11.575 24.380 6.379 1.00 47.34 245 ILE A CA 1
ATOM 1945 C C . ILE A 1 245 ? 12.146 25.506 5.503 1.00 47.34 245 ILE A C 1
ATOM 1947 O O . ILE A 1 245 ? 12.317 26.643 5.939 1.00 47.34 245 ILE A O 1
ATOM 1951 N N . SER A 1 246 ? 12.512 25.161 4.269 1.00 39.59 246 SER A N 1
ATOM 1952 C CA . SER A 1 246 ? 13.117 26.087 3.310 1.00 39.59 246 SER A CA 1
ATOM 1953 C C . SER A 1 246 ? 12.033 26.960 2.663 1.00 39.59 246 SER A C 1
ATOM 1955 O O . SER A 1 246 ? 11.322 26.478 1.788 1.00 39.59 246 SER A O 1
ATOM 1957 N N . GLY A 1 247 ? 11.916 28.230 3.078 1.00 37.09 247 GLY A N 1
ATOM 1958 C CA . GLY A 1 247 ? 11.103 29.238 2.373 1.00 37.09 247 GLY A CA 1
ATOM 1959 C C . GLY A 1 247 ? 10.256 30.205 3.215 1.00 37.09 247 GLY A C 1
ATOM 1960 O O . GLY A 1 247 ? 9.643 31.089 2.627 1.00 37.09 247 GLY A O 1
ATOM 1961 N N . SER A 1 248 ? 10.163 30.058 4.546 1.00 37.62 248 SER A N 1
ATOM 1962 C CA . SER A 1 248 ? 9.311 30.952 5.369 1.00 37.62 248 SER A CA 1
ATOM 1963 C C . SER A 1 248 ? 9.733 31.164 6.835 1.00 37.62 248 SER A C 1
ATOM 1965 O O . SER A 1 248 ? 8.962 31.705 7.630 1.00 37.62 248 SER A O 1
ATOM 1967 N N . ILE A 1 249 ? 10.949 30.751 7.219 1.00 45.12 249 ILE A N 1
ATOM 1968 C CA . ILE A 1 249 ? 11.523 31.064 8.548 1.00 45.12 249 ILE A CA 1
ATOM 1969 C C . ILE A 1 249 ? 12.212 32.443 8.556 1.00 45.12 249 ILE A C 1
ATOM 1971 O O . ILE A 1 249 ? 12.387 33.039 9.624 1.00 45.12 249 ILE A O 1
ATOM 1975 N N . ASP A 1 250 ? 12.531 32.981 7.377 1.00 42.69 250 ASP A N 1
ATOM 1976 C CA . ASP A 1 250 ? 13.085 34.321 7.195 1.00 42.69 250 ASP A CA 1
ATOM 1977 C C . ASP A 1 250 ? 12.177 35.370 7.866 1.00 42.69 250 ASP A C 1
ATOM 1979 O O . ASP A 1 250 ? 10.993 35.501 7.554 1.00 42.69 250 ASP A O 1
ATOM 1983 N N . GLY A 1 251 ? 12.725 36.064 8.870 1.00 47.78 251 GLY A N 1
ATOM 1984 C CA . GLY A 1 251 ? 12.008 37.043 9.697 1.00 47.78 251 GLY A CA 1
ATOM 1985 C C . GLY A 1 251 ? 11.465 36.553 11.053 1.00 47.78 251 GLY A C 1
ATOM 1986 O O . GLY A 1 251 ? 10.897 37.365 11.782 1.00 47.78 251 GLY A O 1
ATOM 1987 N N . LYS A 1 252 ? 11.618 35.275 11.456 1.00 59.41 252 LYS A N 1
ATOM 1988 C CA . LYS A 1 252 ? 11.117 34.777 12.767 1.00 59.41 252 LYS A CA 1
ATOM 1989 C C . LYS A 1 252 ? 12.172 34.000 13.584 1.00 59.41 252 LYS A C 1
ATOM 1991 O O . LYS A 1 252 ? 12.197 32.766 13.538 1.00 59.41 252 LYS A O 1
ATOM 1996 N N . PRO A 1 253 ? 12.986 34.676 14.428 1.00 66.88 253 PRO A N 1
ATOM 1997 C CA . PRO A 1 253 ? 14.124 34.054 15.123 1.00 66.88 253 PRO A CA 1
ATOM 1998 C C . PRO A 1 253 ? 13.737 32.931 16.100 1.00 66.88 253 PRO A C 1
ATOM 2000 O O . PRO A 1 253 ? 14.502 31.987 16.278 1.00 66.88 253 PRO A O 1
ATOM 2003 N N . VAL A 1 254 ? 12.533 32.973 16.685 1.00 67.62 254 VAL A N 1
ATOM 2004 C CA . VAL A 1 254 ? 12.019 31.903 17.566 1.00 67.62 254 VAL A CA 1
ATOM 2005 C C . VAL A 1 254 ? 11.880 30.568 16.821 1.00 67.62 254 VAL A C 1
ATOM 2007 O O . VAL A 1 254 ? 12.211 29.520 17.372 1.00 67.62 254 VAL A O 1
ATOM 2010 N N . LEU A 1 255 ? 11.437 30.590 15.557 1.00 67.06 255 LEU A N 1
ATOM 2011 C CA . LEU A 1 255 ? 11.292 29.375 14.747 1.00 67.06 255 LEU A CA 1
ATOM 2012 C C . LEU A 1 255 ? 12.654 28.826 14.312 1.00 67.06 255 LEU A C 1
ATOM 2014 O O . LEU A 1 255 ? 12.860 27.616 14.360 1.00 67.06 255 LEU A O 1
ATOM 2018 N N . LEU A 1 256 ? 13.598 29.708 13.964 1.00 68.19 256 LEU A N 1
ATOM 2019 C CA . LEU A 1 256 ? 14.975 29.322 13.645 1.00 68.19 256 LEU A CA 1
ATOM 2020 C C . LEU A 1 256 ? 15.666 28.665 14.852 1.00 68.19 256 LEU A C 1
ATOM 2022 O O . LEU A 1 256 ? 16.217 27.572 14.720 1.00 68.19 256 LEU A O 1
ATOM 2026 N N . LYS A 1 257 ? 15.559 29.274 16.043 1.00 72.44 257 LYS A N 1
ATOM 2027 C CA . LYS A 1 257 ? 16.058 28.703 17.305 1.00 72.44 257 LYS A CA 1
ATOM 2028 C C . LYS A 1 257 ? 15.482 27.303 17.546 1.00 72.44 257 LYS A C 1
ATOM 2030 O O . LYS A 1 257 ? 16.235 26.383 17.855 1.00 72.44 257 LYS A O 1
ATOM 2035 N N . LEU A 1 258 ? 14.174 27.119 17.358 1.00 71.00 258 LEU A N 1
ATOM 2036 C CA . LEU A 1 258 ? 13.512 25.831 17.580 1.00 71.00 258 LEU A CA 1
ATOM 2037 C C . LEU A 1 258 ? 13.912 24.759 16.546 1.00 71.00 258 LEU A C 1
ATOM 2039 O O . LEU A 1 258 ? 14.096 23.593 16.900 1.00 71.00 258 LEU A O 1
ATOM 2043 N N . ALA A 1 259 ? 14.094 25.139 15.278 1.00 69.88 259 ALA A N 1
ATOM 2044 C CA . ALA A 1 259 ? 14.597 24.243 14.236 1.00 69.88 259 ALA A CA 1
ATOM 2045 C C . ALA A 1 259 ? 16.023 23.756 14.558 1.00 69.88 259 ALA A C 1
ATOM 2047 O O . ALA A 1 259 ? 16.297 22.559 14.500 1.00 69.88 259 ALA A O 1
ATOM 2048 N N . ILE A 1 260 ? 16.902 24.662 14.997 1.00 73.12 260 ILE A N 1
ATOM 2049 C CA . ILE A 1 260 ? 18.268 24.335 15.432 1.00 73.12 260 ILE A CA 1
ATOM 2050 C C . ILE A 1 260 ? 18.251 23.428 16.679 1.00 73.12 260 ILE A C 1
ATOM 2052 O O . ILE A 1 260 ? 18.907 22.387 16.688 1.00 73.12 260 ILE A O 1
ATOM 2056 N N . GLN A 1 261 ? 17.456 23.762 17.703 1.00 73.38 261 GLN A N 1
ATOM 2057 C CA . GLN A 1 261 ? 17.327 22.964 18.933 1.00 73.38 261 GLN A CA 1
ATOM 2058 C C . GLN A 1 261 ? 16.806 21.543 18.675 1.00 73.38 261 GLN A C 1
ATOM 2060 O O . GLN A 1 261 ? 17.280 20.589 19.292 1.00 73.38 261 GLN A O 1
ATOM 2065 N N . THR A 1 262 ? 15.848 21.377 17.759 1.00 72.44 262 THR A N 1
ATOM 2066 C CA . THR A 1 262 ? 15.326 20.049 17.396 1.00 72.44 262 THR A CA 1
ATOM 2067 C C . THR A 1 262 ? 16.272 19.265 16.476 1.00 72.44 262 THR A C 1
ATOM 2069 O O . THR A 1 262 ? 16.260 18.035 16.519 1.00 72.44 262 THR A O 1
ATOM 2072 N N . GLY A 1 263 ? 17.131 19.942 15.703 1.00 70.62 263 GLY A N 1
ATOM 2073 C CA . GLY A 1 263 ? 18.209 19.341 14.899 1.00 70.62 263 GLY A CA 1
ATOM 2074 C C . GLY A 1 263 ? 19.460 18.920 15.687 1.00 70.62 263 GLY A C 1
ATOM 2075 O O . GLY A 1 263 ? 20.391 18.347 15.110 1.00 70.62 263 GLY A O 1
ATOM 2076 N N . ALA A 1 264 ? 19.483 19.170 17.000 1.00 74.50 264 ALA A N 1
ATOM 2077 C CA . ALA A 1 264 ? 20.511 18.722 17.940 1.00 74.50 264 ALA A CA 1
ATOM 2078 C C . ALA A 1 264 ? 19.890 17.928 19.119 1.00 74.50 264 ALA A C 1
ATOM 2080 O O . ALA A 1 264 ? 19.878 18.398 20.265 1.00 74.50 264 ALA A O 1
ATOM 2081 N N . PRO A 1 265 ? 19.339 16.721 18.865 1.00 77.94 265 PRO A N 1
ATOM 2082 C CA . PRO A 1 265 ? 18.928 15.817 19.934 1.00 77.94 265 PRO A CA 1
ATOM 2083 C C . PRO A 1 265 ? 20.131 15.408 20.799 1.00 77.94 265 PRO A C 1
ATOM 2085 O O . PRO A 1 265 ? 21.265 15.376 20.332 1.00 77.94 265 PRO A O 1
ATOM 2088 N N . VAL A 1 266 ? 19.868 15.062 22.062 1.00 78.81 266 VAL A N 1
ATOM 2089 C CA . VAL A 1 266 ? 20.864 14.423 22.935 1.00 78.81 266 VAL A CA 1
ATOM 2090 C C . VAL A 1 266 ? 20.716 12.913 22.789 1.00 78.81 266 VAL A C 1
ATOM 2092 O O . VAL A 1 266 ? 19.597 12.390 22.820 1.00 78.81 266 VAL A O 1
ATOM 2095 N N . PHE A 1 267 ? 21.837 12.224 22.597 1.00 82.69 267 PHE A N 1
ATOM 2096 C CA . PHE A 1 267 ? 21.875 10.775 22.430 1.00 82.69 267 PHE A CA 1
ATOM 2097 C C . PHE A 1 267 ? 21.978 10.045 23.774 1.00 82.69 267 PHE A C 1
ATOM 2099 O O . PHE A 1 267 ? 22.440 10.599 24.771 1.00 82.69 267 PHE A O 1
ATOM 2106 N N . SER A 1 268 ? 21.517 8.798 23.799 1.00 82.12 268 SER A N 1
ATOM 2107 C CA . SER A 1 268 ? 21.697 7.867 24.914 1.00 82.12 268 SER A CA 1
ATOM 2108 C C . SER A 1 268 ? 22.930 6.980 24.697 1.00 82.12 268 SER A C 1
ATOM 2110 O O . SER A 1 268 ? 23.542 6.989 23.628 1.00 82.12 268 SER A O 1
ATOM 2112 N N . SER A 1 269 ? 23.303 6.194 25.707 1.00 82.12 269 SER A N 1
ATOM 2113 C CA . SER A 1 269 ? 24.407 5.235 25.608 1.00 82.12 269 SER A CA 1
ATOM 2114 C C . SER A 1 269 ? 24.055 4.033 24.714 1.00 82.12 269 SER A C 1
ATOM 2116 O O . SER A 1 269 ? 22.887 3.693 24.507 1.00 82.12 269 SER A O 1
ATOM 2118 N N . LEU A 1 270 ? 25.080 3.380 24.155 1.00 81.88 270 LEU A N 1
ATOM 2119 C CA . LEU A 1 270 ? 24.937 2.283 23.186 1.00 81.88 270 LEU A CA 1
ATOM 2120 C C . LEU A 1 270 ? 24.729 0.918 23.861 1.00 81.88 270 LEU A C 1
ATOM 2122 O O . LEU A 1 270 ? 25.598 0.041 23.824 1.00 81.88 270 LEU A O 1
ATOM 2126 N N . THR A 1 271 ? 23.559 0.739 24.476 1.00 82.38 271 THR A N 1
ATOM 2127 C CA . THR A 1 271 ? 23.144 -0.524 25.107 1.00 82.38 271 THR A CA 1
ATOM 2128 C C . THR A 1 271 ? 22.565 -1.526 24.099 1.00 82.38 271 THR A C 1
ATOM 2130 O O . THR A 1 271 ? 22.082 -1.161 23.025 1.00 82.38 271 THR A O 1
ATOM 2133 N N . THR A 1 272 ? 22.545 -2.811 24.460 1.00 76.81 272 THR A N 1
ATOM 2134 C CA . THR A 1 272 ? 21.899 -3.867 23.657 1.00 76.81 272 THR A CA 1
ATOM 2135 C C . THR A 1 272 ? 20.384 -3.640 23.516 1.00 76.81 272 THR A C 1
ATOM 2137 O O . THR A 1 272 ? 19.807 -3.931 22.470 1.00 76.81 272 THR A O 1
ATOM 2140 N N . GLU A 1 273 ? 19.739 -3.023 24.514 1.00 75.88 273 GLU A N 1
ATOM 2141 C CA . GLU A 1 273 ? 18.329 -2.608 24.440 1.00 75.88 273 GLU A CA 1
ATOM 2142 C C . GLU A 1 273 ? 18.107 -1.485 23.407 1.00 75.88 273 GLU A C 1
ATOM 2144 O O . GLU A 1 273 ? 17.105 -1.490 22.690 1.00 75.88 273 GLU A O 1
ATOM 2149 N N . ALA A 1 274 ? 19.046 -0.539 23.280 1.00 79.12 274 ALA A N 1
ATOM 2150 C CA . ALA A 1 274 ? 19.011 0.459 22.212 1.00 79.12 274 ALA A CA 1
ATOM 2151 C C . ALA A 1 274 ? 19.163 -0.200 20.831 1.00 79.12 274 ALA A C 1
ATOM 2153 O O . ALA A 1 274 ? 18.393 0.102 19.921 1.00 79.12 274 ALA A O 1
ATOM 2154 N N . PHE A 1 275 ? 20.080 -1.163 20.682 1.00 84.69 275 PHE A N 1
ATOM 2155 C CA . PHE A 1 275 ? 20.245 -1.903 19.426 1.00 84.69 275 PHE A CA 1
ATOM 2156 C C . PHE A 1 275 ? 18.981 -2.689 19.030 1.00 84.69 275 PHE A C 1
ATOM 2158 O O . PHE A 1 275 ? 18.575 -2.640 17.871 1.00 84.69 275 PHE A O 1
ATOM 2165 N N . ARG A 1 276 ? 18.276 -3.318 19.983 1.00 82.75 276 ARG A N 1
ATOM 2166 C CA . ARG A 1 276 ? 16.972 -3.955 19.714 1.00 82.75 276 ARG A CA 1
ATOM 2167 C C . ARG A 1 276 ? 15.944 -2.964 19.145 1.00 82.75 276 ARG A C 1
ATOM 2169 O O . ARG A 1 276 ? 15.237 -3.312 18.204 1.00 82.75 276 ARG A O 1
ATOM 2176 N N . LYS A 1 277 ? 15.907 -1.714 19.622 1.00 81.38 277 LYS A N 1
ATOM 2177 C CA . LYS A 1 277 ? 15.009 -0.667 19.084 1.00 81.38 277 LYS A CA 1
ATOM 2178 C C . LYS A 1 277 ? 15.343 -0.282 17.634 1.00 81.38 277 LYS A C 1
ATOM 2180 O O . LYS A 1 277 ? 14.426 0.021 16.876 1.00 81.38 277 LYS A O 1
ATOM 2185 N N . LEU A 1 278 ? 16.612 -0.368 17.222 1.00 83.88 278 LEU A N 1
ATOM 2186 C CA . LEU A 1 278 ? 17.035 -0.188 15.823 1.00 83.88 278 LEU A CA 1
ATOM 2187 C C . LEU A 1 278 ? 16.617 -1.362 14.916 1.00 83.88 278 LEU A C 1
ATOM 2189 O O . LEU A 1 278 ? 16.387 -1.168 13.725 1.00 83.88 278 LEU A O 1
ATOM 2193 N N . LEU A 1 279 ? 16.489 -2.574 15.462 1.00 82.69 279 LEU A N 1
ATOM 2194 C CA . LEU A 1 279 ? 15.924 -3.719 14.735 1.00 82.69 279 LEU A CA 1
ATOM 2195 C C . LEU A 1 279 ? 14.387 -3.669 14.679 1.00 82.69 279 LEU A C 1
ATOM 2197 O O . LEU A 1 279 ? 13.794 -4.163 13.719 1.00 82.69 279 LEU A O 1
ATOM 2201 N N . GLU A 1 280 ? 13.741 -3.053 15.674 1.00 76.06 280 GLU A N 1
ATOM 2202 C CA . GLU A 1 280 ? 12.294 -2.811 15.683 1.00 76.06 280 GLU A CA 1
ATOM 2203 C C . GLU A 1 280 ? 11.881 -1.695 14.694 1.00 76.06 280 GLU A C 1
ATOM 2205 O O . GLU A 1 280 ? 10.947 -1.915 13.918 1.00 76.06 280 GLU A O 1
ATOM 2210 N N . ASP A 1 281 ? 12.602 -0.562 14.656 1.00 73.88 281 ASP A N 1
ATOM 2211 C CA . ASP A 1 281 ? 12.498 0.504 13.638 1.00 73.88 281 ASP A CA 1
ATOM 2212 C C . ASP A 1 281 ? 13.883 0.839 13.028 1.00 73.88 281 ASP A C 1
ATOM 2214 O O . ASP A 1 281 ? 14.668 1.571 13.644 1.00 73.88 281 ASP A O 1
ATOM 2218 N N . PRO A 1 282 ? 14.176 0.399 11.785 1.00 76.94 282 PRO A N 1
ATOM 2219 C CA . PRO A 1 282 ? 15.469 0.614 11.127 1.00 76.94 282 PRO A CA 1
ATOM 2220 C C . PRO A 1 282 ? 15.742 2.068 10.704 1.00 76.94 282 PRO A C 1
ATOM 2222 O O . PRO A 1 282 ? 16.789 2.341 10.113 1.00 76.94 282 PRO A O 1
ATOM 2225 N N . SER A 1 283 ? 14.821 3.005 10.962 1.00 74.44 283 SER A N 1
ATOM 2226 C CA . SER A 1 283 ? 14.967 4.430 10.637 1.00 74.44 283 SER A CA 1
ATOM 2227 C C . SER A 1 283 ? 15.302 5.324 11.843 1.00 74.44 283 SER A C 1
ATOM 2229 O O . SER A 1 283 ? 15.562 6.516 11.651 1.00 74.44 283 SER A O 1
ATOM 2231 N N . CYS A 1 284 ? 15.322 4.787 13.066 1.00 77.62 284 CYS A N 1
ATOM 2232 C CA . CYS A 1 284 ? 15.334 5.580 14.298 1.00 77.62 284 CYS A CA 1
ATOM 2233 C C . CYS A 1 284 ? 16.716 6.140 14.733 1.00 77.62 284 CYS A C 1
ATOM 2235 O O . CYS A 1 284 ? 17.754 5.925 14.100 1.00 77.62 284 CYS A O 1
ATOM 2237 N N . LEU A 1 285 ? 16.707 6.904 15.834 1.00 80.69 285 LEU A N 1
ATOM 2238 C CA . LEU A 1 285 ? 17.877 7.444 16.539 1.00 80.69 285 LEU A CA 1
ATOM 2239 C C . LEU A 1 285 ? 17.805 7.060 18.025 1.00 80.69 285 LEU A C 1
ATOM 2241 O O . LEU A 1 285 ? 16.726 7.070 18.621 1.00 80.69 285 LEU A O 1
ATOM 2245 N N . ASN A 1 286 ? 18.958 6.803 18.636 1.00 83.81 286 ASN A N 1
ATOM 2246 C CA . ASN A 1 286 ? 19.129 6.502 20.057 1.00 83.81 286 ASN A CA 1
ATOM 2247 C C . ASN A 1 286 ? 19.056 7.783 20.913 1.00 83.81 286 ASN A C 1
ATOM 2249 O O . ASN A 1 286 ? 20.053 8.238 21.469 1.00 83.81 286 ASN A O 1
ATOM 2253 N N . ILE A 1 287 ? 17.887 8.422 20.968 1.00 79.25 287 ILE A N 1
ATOM 2254 C CA . ILE A 1 287 ? 17.673 9.684 21.698 1.00 79.25 287 ILE A CA 1
ATOM 2255 C C . ILE A 1 287 ? 17.463 9.409 23.195 1.00 79.25 287 ILE A C 1
ATOM 2257 O O . ILE A 1 287 ? 16.766 8.466 23.569 1.00 79.25 287 ILE A O 1
ATOM 2261 N N . SER A 1 288 ? 17.988 10.279 24.065 1.00 66.94 288 SER A N 1
ATOM 2262 C CA . SER A 1 288 ? 17.720 10.272 25.511 1.00 66.94 288 SER A CA 1
ATOM 2263 C C . SER A 1 288 ? 16.278 10.731 25.831 1.00 66.94 288 SER A C 1
ATOM 2265 O O . SER A 1 288 ? 16.051 11.845 26.311 1.00 66.94 288 SER A O 1
ATOM 2267 N N . GLY A 1 289 ? 15.286 9.903 25.494 1.00 63.59 289 GLY A N 1
ATOM 2268 C CA . GLY A 1 289 ? 13.854 10.186 25.647 1.00 63.59 289 GLY A CA 1
ATOM 2269 C C . GLY A 1 289 ? 13.180 9.450 26.812 1.00 63.59 289 GLY A C 1
ATOM 2270 O O . GLY A 1 289 ? 13.703 8.470 27.336 1.00 63.59 289 GLY A O 1
ATOM 2271 N N . GLY A 1 290 ? 11.982 9.910 27.193 1.00 56.94 290 GLY A N 1
ATOM 2272 C CA . GLY A 1 290 ? 11.095 9.166 28.095 1.00 56.94 290 GLY A CA 1
ATOM 2273 C C . GLY A 1 290 ? 10.611 7.866 27.442 1.00 56.94 290 GLY A C 1
ATOM 2274 O O . GLY A 1 290 ? 10.301 7.841 26.249 1.00 56.94 290 GLY A O 1
ATOM 2275 N N . VAL A 1 291 ? 10.566 6.776 28.209 1.00 61.16 291 VAL A N 1
ATOM 2276 C CA . VAL A 1 291 ? 10.247 5.442 27.678 1.00 61.16 291 VAL A CA 1
ATOM 2277 C C . VAL A 1 291 ? 8.740 5.302 27.433 1.00 61.16 291 VAL A C 1
ATOM 2279 O O . VAL A 1 291 ? 7.930 5.703 28.265 1.00 61.16 291 VAL A O 1
ATOM 2282 N N . ASN A 1 292 ? 8.347 4.711 26.299 1.00 67.06 292 ASN A N 1
ATOM 2283 C CA . ASN A 1 292 ? 6.939 4.473 25.970 1.00 67.06 292 ASN A CA 1
ATOM 2284 C C . ASN A 1 292 ? 6.296 3.490 26.980 1.00 67.06 292 ASN A C 1
ATOM 2286 O O . ASN A 1 292 ? 6.744 2.337 27.046 1.00 67.06 292 ASN A O 1
ATOM 2290 N N . PRO A 1 293 ? 5.215 3.873 27.696 1.00 63.72 293 PRO A N 1
ATOM 2291 C CA . PRO A 1 293 ? 4.532 2.998 28.650 1.00 63.72 293 PRO A CA 1
ATOM 2292 C C . PRO A 1 293 ? 4.118 1.647 28.067 1.00 63.72 293 PRO A C 1
ATOM 2294 O O . PRO A 1 293 ? 4.220 0.626 28.741 1.00 63.72 293 PRO A O 1
ATOM 2297 N N . LEU A 1 294 ? 3.676 1.617 26.805 1.00 67.56 294 LEU A N 1
ATOM 2298 C CA . LEU A 1 294 ? 3.221 0.389 26.152 1.00 67.56 294 LEU A CA 1
ATOM 2299 C C . LEU A 1 294 ? 4.382 -0.575 25.878 1.00 67.56 294 LEU A C 1
ATOM 2301 O O . LEU A 1 294 ? 4.196 -1.783 25.993 1.00 67.56 294 LEU A O 1
ATOM 2305 N N . SER A 1 295 ? 5.574 -0.059 25.567 1.00 70.00 295 SER A N 1
ATOM 2306 C CA . SER A 1 295 ? 6.784 -0.874 25.404 1.00 70.00 295 SER A CA 1
ATOM 2307 C C . SER A 1 295 ? 7.267 -1.426 26.747 1.00 70.00 295 SER A C 1
ATOM 2309 O O . SER A 1 295 ? 7.605 -2.603 26.827 1.00 70.00 295 SER A O 1
ATOM 2311 N N . MET A 1 296 ? 7.222 -0.625 27.820 1.00 69.19 296 MET A N 1
ATOM 2312 C CA . MET A 1 296 ? 7.571 -1.103 29.165 1.00 69.19 296 MET A CA 1
ATOM 2313 C C . MET A 1 296 ? 6.594 -2.166 29.670 1.00 69.19 296 MET A C 1
ATOM 2315 O O . MET A 1 296 ? 7.029 -3.203 30.152 1.00 69.19 296 MET A O 1
ATOM 2319 N N . ILE A 1 297 ? 5.282 -1.963 29.502 1.00 71.50 297 ILE A N 1
ATOM 2320 C CA . ILE A 1 297 ? 4.264 -2.961 29.872 1.00 71.50 297 ILE A CA 1
ATOM 2321 C C . ILE A 1 297 ? 4.479 -4.273 29.102 1.00 71.50 297 ILE A C 1
ATOM 2323 O O . ILE A 1 297 ? 4.350 -5.345 29.686 1.00 71.50 297 ILE A O 1
ATOM 2327 N N . LYS A 1 298 ? 4.847 -4.211 27.814 1.00 74.69 298 LYS A N 1
ATOM 2328 C CA . LYS A 1 298 ? 5.188 -5.405 27.025 1.00 74.69 298 LYS A CA 1
ATOM 2329 C C . LYS A 1 298 ? 6.413 -6.144 27.557 1.00 74.69 298 LYS A C 1
ATOM 2331 O O . LYS A 1 298 ? 6.355 -7.366 27.665 1.00 74.69 298 LYS A O 1
ATOM 2336 N N . GLU A 1 299 ? 7.488 -5.436 27.901 1.00 77.56 299 GLU A N 1
ATOM 2337 C CA . GLU A 1 299 ? 8.700 -6.079 28.418 1.00 77.56 299 GLU A CA 1
ATOM 2338 C C . GLU A 1 299 ? 8.488 -6.628 29.839 1.00 77.56 299 GLU A C 1
ATOM 2340 O O . GLU A 1 299 ? 8.852 -7.768 30.088 1.00 77.56 299 GLU A O 1
ATOM 2345 N N . GLU A 1 300 ? 7.800 -5.917 30.741 1.00 75.00 300 GLU A N 1
ATOM 2346 C CA . GLU A 1 300 ? 7.436 -6.446 32.073 1.00 75.00 300 GLU A CA 1
ATOM 2347 C C . GLU A 1 300 ? 6.572 -7.721 31.959 1.00 75.00 300 GLU A C 1
ATOM 2349 O O . GLU A 1 300 ? 6.800 -8.694 32.677 1.00 75.00 300 GLU A O 1
ATOM 2354 N N . ILE A 1 301 ? 5.629 -7.772 31.004 1.00 78.44 301 ILE A N 1
ATOM 2355 C CA . ILE A 1 301 ? 4.855 -8.992 30.711 1.00 78.44 301 ILE A CA 1
ATOM 2356 C C . ILE A 1 301 ? 5.749 -10.091 30.116 1.00 78.44 301 ILE A C 1
ATOM 2358 O O . ILE A 1 301 ? 5.601 -11.248 30.500 1.00 78.44 301 ILE A O 1
ATOM 2362 N N . LYS A 1 302 ? 6.697 -9.768 29.224 1.00 82.44 302 LYS A N 1
ATOM 2363 C CA . LYS A 1 302 ? 7.672 -10.739 28.691 1.00 82.44 302 LYS A CA 1
ATOM 2364 C C . LYS A 1 302 ? 8.494 -11.368 29.818 1.00 82.44 302 LYS A C 1
ATOM 2366 O O . LYS A 1 302 ? 8.574 -12.590 29.885 1.00 82.44 302 LYS A O 1
ATOM 2371 N N . GLN A 1 303 ? 9.048 -10.554 30.716 1.00 82.94 303 GLN A N 1
ATOM 2372 C CA . GLN A 1 303 ? 9.836 -11.031 31.854 1.00 82.94 303 GLN A CA 1
ATOM 2373 C C . GLN A 1 303 ? 8.975 -11.874 32.811 1.00 82.94 303 GLN A C 1
ATOM 2375 O O . GLN A 1 303 ? 9.392 -12.956 33.217 1.00 82.94 303 GLN A O 1
ATOM 2380 N N . SER A 1 304 ? 7.730 -11.465 33.088 1.00 79.75 304 SER A N 1
ATOM 2381 C CA . SER A 1 304 ? 6.801 -12.273 33.894 1.00 79.75 304 SER A CA 1
ATOM 2382 C C . SER A 1 304 ? 6.437 -13.613 33.236 1.00 79.75 304 SER A C 1
ATOM 2384 O O . SER A 1 304 ? 6.301 -14.606 33.942 1.00 79.75 304 SER A O 1
ATOM 2386 N N . LEU A 1 305 ? 6.304 -13.674 31.905 1.00 82.75 305 LEU A N 1
ATOM 2387 C CA . LEU A 1 305 ? 6.052 -14.921 31.168 1.00 82.75 305 LEU A CA 1
ATOM 2388 C C . LEU A 1 305 ? 7.279 -15.846 31.143 1.00 82.75 305 LEU A C 1
ATOM 2390 O O . LEU A 1 305 ? 7.118 -17.062 31.209 1.00 82.75 305 LEU A O 1
ATOM 2394 N N . ILE A 1 306 ? 8.493 -15.293 31.063 1.00 84.88 306 ILE A N 1
ATOM 2395 C CA . ILE A 1 306 ? 9.745 -16.060 31.151 1.00 84.88 306 ILE A CA 1
ATOM 2396 C C . ILE A 1 306 ? 9.882 -16.674 32.552 1.00 84.88 306 ILE A C 1
ATOM 2398 O O . ILE A 1 306 ? 10.060 -17.889 32.667 1.00 84.88 306 ILE A O 1
ATOM 2402 N N . ASN A 1 307 ? 9.709 -15.869 33.605 1.00 84.62 307 ASN A N 1
ATOM 2403 C CA . ASN A 1 307 ? 9.804 -16.315 34.998 1.00 84.62 307 ASN A CA 1
ATOM 2404 C C . ASN A 1 307 ? 8.767 -17.403 35.326 1.00 84.62 307 ASN A C 1
ATOM 2406 O O . ASN A 1 307 ? 9.117 -18.453 35.859 1.00 84.62 307 ASN A O 1
ATOM 2410 N N . ASN A 1 308 ? 7.505 -17.202 34.936 1.00 82.88 308 ASN A N 1
ATOM 2411 C CA . ASN A 1 308 ? 6.415 -18.153 35.177 1.00 82.88 308 ASN A CA 1
ATOM 2412 C C . ASN A 1 308 ? 6.318 -19.262 34.104 1.00 82.88 308 ASN A C 1
ATOM 2414 O O . ASN A 1 308 ? 5.338 -20.004 34.067 1.00 82.88 308 ASN A O 1
ATOM 2418 N N . SER A 1 309 ? 7.328 -19.439 33.241 1.00 81.06 309 SER A N 1
ATOM 2419 C CA . SER A 1 309 ? 7.306 -20.451 32.165 1.00 81.06 309 SER A CA 1
ATOM 2420 C C . SER A 1 309 ? 7.176 -21.902 32.662 1.00 81.06 309 SER A C 1
ATOM 2422 O O . SER A 1 309 ? 6.793 -22.789 31.896 1.00 81.06 309 SER A O 1
ATOM 2424 N N . GLY A 1 310 ? 7.427 -22.161 33.950 1.00 79.69 310 GLY A N 1
ATOM 2425 C CA . GLY A 1 310 ? 7.112 -23.431 34.608 1.00 79.69 310 GLY A CA 1
ATOM 2426 C C . GLY A 1 310 ? 5.612 -23.759 34.627 1.00 79.69 310 GLY A C 1
ATOM 2427 O O . GLY A 1 310 ? 5.245 -24.894 34.327 1.00 79.69 310 GLY A O 1
ATOM 2428 N N . GLU A 1 311 ? 4.759 -22.769 34.891 1.00 82.56 311 GLU A N 1
ATOM 2429 C CA . GLU A 1 311 ? 3.305 -22.905 35.110 1.00 82.56 311 GLU A CA 1
ATOM 2430 C C . GLU A 1 311 ? 2.499 -23.053 33.804 1.00 82.56 311 GLU A C 1
ATOM 2432 O O . GLU A 1 311 ? 1.304 -23.345 33.815 1.00 82.56 311 GLU A O 1
ATOM 2437 N N . ILE A 1 312 ? 3.136 -22.831 32.652 1.00 82.62 312 ILE A N 1
ATOM 2438 C CA . ILE A 1 312 ? 2.463 -22.815 31.352 1.00 82.62 312 ILE A CA 1
ATOM 2439 C C . ILE A 1 312 ? 2.276 -24.252 30.840 1.00 82.62 312 ILE A C 1
ATOM 2441 O O . ILE A 1 312 ? 3.202 -24.858 30.305 1.00 82.62 312 ILE A O 1
ATOM 2445 N N . ASN A 1 313 ? 1.048 -24.772 30.942 1.00 83.88 313 ASN A N 1
ATOM 2446 C CA . ASN A 1 313 ? 0.663 -26.104 30.438 1.00 83.88 313 ASN A CA 1
ATOM 2447 C C . ASN A 1 313 ? 0.852 -26.278 28.916 1.00 83.88 313 ASN A C 1
ATOM 2449 O O . ASN A 1 313 ? 0.934 -27.398 28.421 1.00 83.88 313 ASN A O 1
ATOM 2453 N N . ASN A 1 314 ? 0.910 -25.184 28.150 1.00 83.38 314 ASN A N 1
ATOM 2454 C CA . ASN A 1 314 ? 1.167 -25.242 26.714 1.00 83.38 314 ASN A CA 1
ATOM 2455 C C . ASN A 1 314 ? 2.674 -25.431 26.445 1.00 83.38 314 ASN A C 1
ATOM 2457 O O . ASN A 1 314 ? 3.457 -24.479 26.509 1.00 83.38 314 ASN A O 1
ATOM 2461 N N . ASN A 1 315 ? 3.059 -26.660 26.093 1.00 82.56 315 ASN A N 1
ATOM 2462 C CA . ASN A 1 315 ? 4.447 -27.042 25.813 1.00 82.56 315 ASN A CA 1
ATOM 2463 C C . ASN A 1 315 ? 5.118 -26.206 24.705 1.00 82.56 315 ASN A C 1
ATOM 2465 O O . ASN A 1 315 ? 6.313 -25.938 24.806 1.00 82.56 315 ASN A O 1
ATOM 2469 N N . ILE A 1 316 ? 4.369 -25.752 23.691 1.00 80.50 316 ILE A N 1
ATOM 2470 C CA . ILE A 1 316 ? 4.892 -24.909 22.600 1.00 80.50 316 ILE A CA 1
ATOM 2471 C C . ILE A 1 316 ? 5.268 -23.519 23.129 1.00 80.50 316 ILE A C 1
ATOM 2473 O O . ILE A 1 316 ? 6.351 -23.012 22.847 1.00 80.50 316 ILE A O 1
ATOM 2477 N N . MET A 1 317 ? 4.418 -22.912 23.961 1.00 81.69 317 MET A N 1
ATOM 2478 C CA . MET A 1 317 ? 4.749 -21.640 24.615 1.00 81.69 317 MET A CA 1
ATOM 2479 C C . MET A 1 317 ? 5.914 -21.784 25.597 1.00 81.69 317 MET A C 1
ATOM 2481 O O . MET A 1 317 ? 6.753 -20.890 25.698 1.00 81.69 317 MET A O 1
ATOM 2485 N N . LYS A 1 318 ? 5.993 -22.921 26.293 1.00 83.81 318 LYS A N 1
ATOM 2486 C CA . LYS A 1 318 ? 7.061 -23.241 27.245 1.00 83.81 318 LYS A CA 1
ATOM 2487 C C . LYS A 1 318 ? 8.422 -23.411 26.561 1.00 83.81 318 LYS A C 1
ATOM 2489 O O . LYS A 1 318 ? 9.413 -22.889 27.068 1.00 83.81 318 LYS A O 1
ATOM 2494 N N . SER A 1 319 ? 8.487 -24.071 25.401 1.00 82.62 319 SER A N 1
ATOM 2495 C CA . SER A 1 319 ? 9.718 -24.154 24.600 1.00 82.62 319 SER A CA 1
ATOM 2496 C C . SER A 1 319 ? 10.076 -22.813 23.949 1.00 82.62 319 SER A C 1
ATOM 2498 O O . SER A 1 319 ? 11.235 -22.407 24.016 1.00 82.62 319 SER A O 1
ATOM 2500 N N . ALA A 1 320 ? 9.096 -22.073 23.419 1.00 83.69 320 ALA A N 1
ATOM 2501 C CA . ALA A 1 320 ? 9.301 -20.745 22.836 1.00 83.69 320 ALA A CA 1
ATOM 2502 C C . ALA A 1 320 ? 9.885 -19.736 23.847 1.00 83.69 320 ALA A C 1
ATOM 2504 O O . ALA A 1 320 ? 10.888 -19.084 23.561 1.00 83.69 320 ALA A O 1
ATOM 2505 N N . LEU A 1 321 ? 9.318 -19.640 25.056 1.00 85.50 321 LEU A N 1
ATOM 2506 C CA . LEU A 1 321 ? 9.809 -18.735 26.108 1.00 85.50 321 LEU A CA 1
ATOM 2507 C C . LEU A 1 321 ? 11.206 -19.123 26.616 1.00 85.50 321 LEU A C 1
ATOM 2509 O O . LEU A 1 321 ? 12.028 -18.243 26.875 1.00 85.50 321 LEU A O 1
ATOM 2513 N N . ARG A 1 322 ? 11.510 -20.426 26.700 1.00 85.69 322 ARG A N 1
ATOM 2514 C CA . ARG A 1 322 ? 12.864 -20.912 27.010 1.00 85.69 322 ARG A CA 1
ATOM 2515 C C . ARG A 1 322 ? 13.862 -20.526 25.919 1.00 85.69 322 ARG A C 1
ATOM 2517 O O . ARG A 1 322 ? 14.913 -19.984 26.251 1.00 85.69 322 ARG A O 1
ATOM 2524 N N . TYR A 1 323 ? 13.533 -20.746 24.645 1.00 85.81 323 TYR A N 1
ATOM 2525 C CA . TYR A 1 323 ? 14.395 -20.376 23.518 1.00 85.81 323 TYR A CA 1
ATOM 2526 C C . TYR A 1 323 ? 14.668 -18.864 23.486 1.00 85.81 323 TYR A C 1
ATOM 2528 O O . TYR A 1 323 ? 15.819 -18.447 23.372 1.00 85.81 323 TYR A O 1
ATOM 2536 N N . LEU A 1 324 ? 13.624 -18.046 23.672 1.00 86.00 324 LEU A N 1
ATOM 2537 C CA . LEU A 1 324 ? 13.722 -16.586 23.760 1.00 86.00 324 LEU A CA 1
ATOM 2538 C C . LEU A 1 324 ? 14.746 -16.149 24.818 1.00 86.00 324 LEU A C 1
ATOM 2540 O O . LEU A 1 324 ? 15.608 -15.326 24.525 1.00 86.00 324 LEU A O 1
ATOM 2544 N N . ASN A 1 325 ? 14.696 -16.735 26.018 1.00 85.94 325 ASN A N 1
ATOM 2545 C CA . ASN A 1 325 ? 15.592 -16.367 27.115 1.00 85.94 325 ASN A CA 1
ATOM 2546 C C . ASN A 1 325 ? 17.069 -16.737 26.866 1.00 85.94 325 ASN A C 1
ATOM 2548 O O . ASN A 1 325 ? 17.956 -15.992 27.269 1.00 85.94 325 ASN A O 1
ATOM 2552 N N . HIS A 1 326 ? 17.347 -17.865 26.202 1.00 85.94 326 HIS A N 1
ATOM 2553 C CA . HIS A 1 326 ? 18.726 -18.321 25.963 1.00 85.94 326 HIS A CA 1
ATOM 2554 C C . HIS A 1 326 ? 19.363 -17.693 24.711 1.00 85.94 326 HIS A C 1
ATOM 2556 O O . HIS A 1 326 ? 20.566 -17.430 24.696 1.00 85.94 326 HIS A O 1
ATOM 2562 N N . ASN A 1 327 ? 18.574 -17.431 23.661 1.00 85.88 327 ASN A N 1
ATOM 2563 C CA . ASN A 1 327 ? 19.106 -17.082 22.340 1.00 85.88 327 ASN A CA 1
ATOM 2564 C C . ASN A 1 327 ? 18.927 -15.620 21.915 1.00 85.88 327 ASN A C 1
ATOM 2566 O O . ASN A 1 327 ? 19.619 -15.193 20.990 1.00 85.88 327 ASN A O 1
ATOM 2570 N N . GLU A 1 328 ? 18.095 -14.817 22.592 1.00 85.00 328 GLU A N 1
ATOM 2571 C CA . GLU A 1 328 ? 17.920 -13.396 22.242 1.00 85.00 328 GLU A CA 1
ATOM 2572 C C . GLU A 1 328 ? 19.250 -12.621 22.290 1.00 85.00 328 GLU A C 1
ATOM 2574 O O . GLU A 1 328 ? 19.593 -11.938 21.327 1.00 85.00 328 GLU A O 1
ATOM 2579 N N . GLY A 1 329 ? 20.055 -12.795 23.346 1.00 85.56 329 GLY A N 1
ATOM 2580 C CA . GLY A 1 329 ? 21.383 -12.172 23.443 1.00 85.56 329 GLY A CA 1
ATOM 2581 C C . GLY A 1 329 ? 22.348 -12.632 22.342 1.00 85.56 329 GLY A C 1
ATOM 2582 O O . GLY A 1 329 ? 22.935 -11.804 21.647 1.00 85.56 329 GLY A O 1
ATOM 2583 N N . ARG A 1 330 ? 22.451 -13.952 22.122 1.00 87.31 330 ARG A N 1
ATOM 2584 C CA . ARG A 1 330 ? 23.352 -14.562 21.124 1.00 87.31 330 ARG A CA 1
ATOM 2585 C C . ARG A 1 330 ? 23.061 -14.069 19.702 1.00 87.31 330 ARG A C 1
ATOM 2587 O O . ARG A 1 330 ? 23.991 -13.723 18.975 1.00 87.31 330 ARG A O 1
ATOM 2594 N N . VAL A 1 331 ? 21.784 -13.989 19.317 1.00 86.06 331 VAL A N 1
ATOM 2595 C CA . VAL A 1 331 ? 21.371 -13.481 17.997 1.00 86.06 331 VAL A CA 1
ATOM 2596 C C . VAL A 1 331 ? 21.628 -11.976 17.876 1.00 86.06 331 VAL A C 1
ATOM 2598 O O . VAL A 1 331 ? 22.130 -11.532 16.844 1.00 86.06 331 VAL A O 1
ATOM 2601 N N . LEU A 1 332 ? 21.347 -11.177 18.913 1.00 87.19 332 LEU A N 1
ATOM 2602 C CA . LEU A 1 332 ? 21.608 -9.731 18.886 1.00 87.19 332 LEU A CA 1
ATOM 2603 C C . LEU A 1 332 ? 23.108 -9.416 18.754 1.00 87.19 332 LEU A C 1
ATOM 2605 O O . LEU A 1 332 ? 23.477 -8.564 17.944 1.00 87.19 332 LEU A O 1
ATOM 2609 N N . ASP A 1 333 ? 23.977 -10.135 19.468 1.00 87.38 333 ASP A N 1
ATOM 2610 C CA . ASP A 1 333 ? 25.435 -9.971 19.374 1.00 87.38 333 ASP A CA 1
ATOM 2611 C C . ASP A 1 333 ? 26.029 -10.512 18.062 1.00 87.38 333 ASP A C 1
ATOM 2613 O O . ASP A 1 333 ? 27.076 -10.032 17.612 1.00 87.38 333 ASP A O 1
ATOM 2617 N N . TYR A 1 334 ? 25.370 -11.473 17.407 1.00 88.62 334 TYR A N 1
ATOM 2618 C CA . TYR A 1 334 ? 25.697 -11.846 16.030 1.00 88.62 334 TYR A CA 1
ATOM 2619 C C . TYR A 1 334 ? 25.295 -10.742 15.043 1.00 88.62 334 TYR A C 1
ATOM 2621 O O . TYR A 1 334 ? 26.137 -10.281 14.270 1.00 88.62 334 TYR A O 1
ATOM 2629 N N . LEU A 1 335 ? 24.057 -10.243 15.112 1.00 88.00 335 LEU A N 1
ATOM 2630 C CA . LEU A 1 335 ? 23.565 -9.171 14.237 1.00 88.00 335 LEU A CA 1
ATOM 2631 C C . LEU A 1 335 ? 24.390 -7.881 14.374 1.00 88.00 335 LEU A C 1
ATOM 2633 O O . LEU A 1 335 ? 24.651 -7.213 13.375 1.00 88.00 335 LEU A O 1
ATOM 2637 N N . ARG A 1 336 ? 24.871 -7.563 15.583 1.00 87.25 336 ARG A N 1
ATOM 2638 C CA . ARG A 1 336 ? 25.777 -6.431 15.855 1.00 87.25 336 ARG A CA 1
ATOM 2639 C C . ARG A 1 336 ? 27.186 -6.612 15.267 1.00 87.25 336 ARG A C 1
ATOM 2641 O O . ARG A 1 336 ? 27.902 -5.628 15.099 1.00 87.25 336 ARG A O 1
ATOM 2648 N N . SER A 1 337 ? 27.594 -7.844 14.947 1.00 89.00 337 SER A N 1
ATOM 2649 C CA . SER A 1 337 ? 28.907 -8.147 14.351 1.00 89.00 337 SER A CA 1
ATOM 2650 C C . SER A 1 337 ? 28.964 -7.998 12.825 1.00 89.00 337 SER A C 1
ATOM 2652 O O . SER A 1 337 ? 30.057 -7.984 12.259 1.00 89.00 337 SER A O 1
ATOM 2654 N N . ILE A 1 338 ? 27.812 -7.878 12.156 1.00 88.50 338 ILE A N 1
ATOM 2655 C CA . ILE A 1 338 ? 27.729 -7.709 10.700 1.00 88.50 338 ILE A CA 1
ATOM 2656 C C . ILE A 1 338 ? 28.110 -6.272 10.320 1.00 88.50 338 ILE A C 1
ATOM 2658 O O . ILE A 1 338 ? 27.605 -5.306 10.896 1.00 88.50 338 ILE A O 1
ATOM 2662 N N . LYS A 1 339 ? 28.986 -6.129 9.321 1.00 86.06 339 LYS A N 1
ATOM 2663 C CA . LYS A 1 339 ? 29.449 -4.839 8.789 1.00 86.06 339 LYS A CA 1
ATOM 2664 C C . LYS A 1 339 ? 29.333 -4.809 7.254 1.00 86.06 339 LYS A C 1
ATOM 2666 O O . LYS A 1 339 ? 29.459 -5.861 6.625 1.00 86.06 339 LYS A O 1
ATOM 2671 N N . PRO A 1 340 ? 29.135 -3.626 6.638 1.00 86.94 340 PRO A N 1
ATOM 2672 C CA . PRO A 1 340 ? 28.701 -2.370 7.261 1.00 86.94 340 PRO A CA 1
ATOM 2673 C C . PRO A 1 340 ? 27.266 -2.457 7.822 1.00 86.94 340 PRO A C 1
ATOM 2675 O O . PRO A 1 340 ? 26.515 -3.382 7.516 1.00 86.94 340 PRO A O 1
ATOM 2678 N N . LEU A 1 341 ? 26.870 -1.502 8.668 1.00 86.19 341 LEU A N 1
ATOM 2679 C CA . LEU A 1 341 ? 25.594 -1.562 9.385 1.00 86.19 341 LEU A CA 1
ATOM 2680 C C . LEU A 1 341 ? 24.405 -1.244 8.453 1.00 86.19 341 LEU A C 1
ATOM 2682 O O . LEU A 1 341 ? 24.190 -0.092 8.069 1.00 86.19 341 LEU A O 1
ATOM 2686 N N . PHE A 1 342 ? 23.600 -2.261 8.119 1.00 87.12 342 PHE A N 1
ATOM 2687 C CA . PHE A 1 342 ? 22.387 -2.132 7.292 1.00 87.12 342 PHE A CA 1
ATOM 2688 C C . PHE A 1 342 ? 21.124 -2.599 8.054 1.00 87.12 342 PHE A C 1
ATOM 2690 O O . PHE A 1 342 ? 20.692 -3.746 7.903 1.00 87.12 342 PHE A O 1
ATOM 2697 N N . PRO A 1 343 ? 20.479 -1.726 8.859 1.00 84.56 343 PRO A N 1
ATOM 2698 C CA . PRO A 1 343 ? 19.390 -2.111 9.763 1.00 84.56 343 PRO A CA 1
ATOM 2699 C C . PRO A 1 343 ? 18.181 -2.779 9.098 1.00 84.56 343 PRO A C 1
ATOM 2701 O O . PRO A 1 343 ? 17.559 -3.642 9.711 1.00 84.56 343 PRO A O 1
ATOM 2704 N N . ARG A 1 344 ? 17.857 -2.451 7.834 1.00 78.50 344 ARG A N 1
ATOM 2705 C CA . ARG A 1 344 ? 16.758 -3.122 7.106 1.00 78.50 344 ARG A CA 1
ATOM 2706 C C . ARG A 1 344 ? 17.027 -4.613 6.900 1.00 78.50 344 ARG A C 1
ATOM 2708 O O . ARG A 1 344 ? 16.108 -5.412 7.046 1.00 78.50 344 ARG A O 1
ATOM 2715 N N . PHE A 1 345 ? 18.269 -4.976 6.568 1.00 83.31 345 PHE A N 1
ATOM 2716 C CA . PHE A 1 345 ? 18.673 -6.373 6.428 1.00 83.31 345 PHE A CA 1
ATOM 2717 C C . PHE A 1 345 ? 18.669 -7.078 7.786 1.00 83.31 345 PHE A C 1
ATOM 2719 O O . PHE A 1 345 ? 18.109 -8.159 7.886 1.00 83.31 345 PHE A O 1
ATOM 2726 N N . LEU A 1 346 ? 19.201 -6.450 8.841 1.00 87.62 346 LEU A N 1
ATOM 2727 C CA . LEU A 1 346 ? 19.228 -7.049 10.183 1.00 87.62 346 LEU A CA 1
ATOM 2728 C C . LEU A 1 346 ? 17.817 -7.255 10.770 1.00 87.62 346 LEU A C 1
ATOM 2730 O O . LEU A 1 346 ? 17.556 -8.280 11.392 1.00 87.62 346 LEU A O 1
ATOM 2734 N N . SER A 1 347 ? 16.898 -6.313 10.537 1.00 82.75 347 SER A N 1
ATOM 2735 C CA . SER A 1 347 ? 15.489 -6.402 10.950 1.00 82.75 347 SER A CA 1
ATOM 2736 C C . SER A 1 347 ? 14.742 -7.529 10.219 1.00 82.75 347 SER A C 1
ATOM 2738 O O . SER A 1 347 ? 14.003 -8.291 10.846 1.00 82.75 347 SER A O 1
ATOM 2740 N N . GLU A 1 348 ? 14.973 -7.689 8.911 1.00 80.12 348 GLU A N 1
ATOM 2741 C CA . GLU A 1 348 ? 14.381 -8.779 8.121 1.00 80.12 348 GLU A CA 1
ATOM 2742 C C . GLU A 1 348 ? 15.045 -10.137 8.419 1.00 80.12 348 GLU A C 1
ATOM 2744 O O . GLU A 1 348 ? 14.350 -11.146 8.472 1.00 80.12 348 GLU A O 1
ATOM 2749 N N . TYR A 1 349 ? 16.358 -10.173 8.690 1.00 84.25 349 TYR A N 1
ATOM 2750 C CA . TYR A 1 349 ? 17.065 -11.373 9.152 1.00 84.25 349 TYR A CA 1
ATOM 2751 C C . TYR A 1 349 ? 16.483 -11.846 10.485 1.00 84.25 349 TYR A C 1
ATOM 2753 O O . TYR A 1 349 ? 16.056 -12.989 10.578 1.00 84.25 349 TYR A O 1
ATOM 2761 N N . LEU A 1 350 ? 16.386 -10.966 11.493 1.00 83.69 350 LEU A N 1
ATOM 2762 C CA . LEU A 1 350 ? 15.779 -11.298 12.787 1.00 83.69 350 LEU A CA 1
ATOM 2763 C C . LEU A 1 350 ? 14.348 -11.828 12.609 1.00 83.69 350 LEU A C 1
ATOM 2765 O O . LEU A 1 350 ? 14.026 -12.898 13.121 1.00 83.69 350 LEU A O 1
ATOM 2769 N N . SER A 1 351 ? 13.522 -11.121 11.832 1.00 77.12 351 SER A N 1
ATOM 2770 C CA . SER A 1 351 ? 12.132 -11.521 11.559 1.00 77.12 351 SER A CA 1
ATOM 2771 C C . SER A 1 351 ? 12.032 -12.844 10.770 1.00 77.12 351 SER A C 1
ATOM 2773 O O . SER A 1 351 ? 11.015 -13.523 10.851 1.00 77.12 351 SER A O 1
ATOM 2775 N N . GLY A 1 352 ? 13.086 -13.232 10.042 1.00 75.38 352 GLY A N 1
ATOM 2776 C CA . GLY A 1 352 ? 13.216 -14.502 9.318 1.00 75.38 352 GLY A CA 1
ATOM 2777 C C . GLY A 1 352 ? 13.932 -15.630 10.079 1.00 75.38 352 GLY A C 1
ATOM 2778 O O . GLY A 1 352 ? 14.195 -16.672 9.480 1.00 75.38 352 GLY A O 1
ATOM 2779 N N . THR A 1 353 ? 14.263 -15.448 11.361 1.00 82.81 353 THR A N 1
ATOM 2780 C CA . THR A 1 353 ? 14.779 -16.514 12.249 1.00 82.81 353 THR A CA 1
ATOM 2781 C C . THR A 1 353 ? 13.666 -17.075 13.136 1.00 82.81 353 THR A C 1
ATOM 2783 O O . THR A 1 353 ? 12.648 -16.415 13.362 1.00 82.81 353 THR A O 1
ATOM 2786 N N . TYR A 1 354 ? 13.880 -18.252 13.737 1.00 82.00 354 TYR A N 1
ATOM 2787 C CA . TYR A 1 354 ? 12.957 -18.787 14.749 1.00 82.00 354 TYR A CA 1
ATOM 2788 C C . TYR A 1 354 ? 12.761 -17.830 15.937 1.00 82.00 354 TYR A C 1
ATOM 2790 O O . TYR A 1 354 ? 11.658 -17.736 16.472 1.00 82.00 354 TYR A O 1
ATOM 2798 N N . LEU A 1 355 ? 13.783 -17.041 16.299 1.00 83.56 355 LEU A N 1
ATOM 2799 C CA . LEU A 1 355 ? 13.662 -16.007 17.329 1.00 83.56 355 LEU A CA 1
ATOM 2800 C C . LEU A 1 355 ? 12.603 -14.950 16.968 1.00 83.56 355 LEU A C 1
ATOM 2802 O O . LEU A 1 355 ? 11.837 -14.550 17.840 1.00 83.56 355 LEU A O 1
ATOM 2806 N N . GLY A 1 356 ? 12.519 -14.535 15.699 1.00 80.25 356 GLY A N 1
ATOM 2807 C CA . GLY A 1 356 ? 11.482 -13.619 15.214 1.00 80.25 356 GLY A CA 1
ATOM 2808 C C . GLY A 1 356 ? 10.080 -14.223 15.315 1.00 80.25 356 GLY A C 1
ATOM 2809 O O . GLY A 1 356 ? 9.179 -13.600 15.873 1.00 80.25 356 GLY A O 1
ATOM 2810 N N . ILE A 1 357 ? 9.922 -15.479 14.881 1.00 77.69 357 ILE A N 1
ATOM 2811 C CA . ILE A 1 357 ? 8.664 -16.239 14.990 1.00 77.69 357 ILE A CA 1
ATOM 2812 C C . ILE A 1 357 ? 8.213 -16.347 16.461 1.00 77.69 357 ILE A C 1
ATOM 2814 O O . ILE A 1 357 ? 7.046 -16.118 16.784 1.00 77.69 357 ILE A O 1
ATOM 2818 N N . VAL A 1 358 ? 9.146 -16.644 17.370 1.00 82.00 358 VAL A N 1
ATOM 2819 C CA . VAL A 1 358 ? 8.914 -16.708 18.821 1.00 82.00 358 VAL A CA 1
ATOM 2820 C C . VAL A 1 358 ? 8.556 -15.336 19.407 1.00 82.00 358 VAL A C 1
ATOM 2822 O O . VAL A 1 358 ? 7.647 -15.247 20.235 1.00 82.00 358 VAL A O 1
ATOM 2825 N N . GLN A 1 359 ? 9.222 -14.259 18.979 1.00 81.06 359 GLN A N 1
ATOM 2826 C CA . GLN A 1 359 ? 8.914 -12.890 19.410 1.00 81.06 359 GLN A CA 1
ATOM 2827 C C . GLN A 1 359 ? 7.508 -12.452 18.970 1.00 81.06 359 GLN A C 1
ATOM 2829 O O . GLN A 1 359 ? 6.776 -11.889 19.786 1.00 81.06 359 GLN A O 1
ATOM 2834 N N . ASP A 1 360 ? 7.092 -12.758 17.738 1.00 77.94 360 ASP A N 1
ATOM 2835 C CA . ASP A 1 360 ? 5.740 -12.464 17.248 1.00 77.94 360 ASP A CA 1
ATOM 2836 C C . ASP A 1 360 ? 4.674 -13.300 17.976 1.00 77.94 360 ASP A C 1
ATOM 2838 O O . ASP A 1 360 ? 3.658 -12.751 18.416 1.00 77.94 360 ASP A O 1
ATOM 2842 N N . LEU A 1 361 ? 4.928 -14.597 18.200 1.00 79.19 361 LEU A N 1
ATOM 2843 C CA . LEU A 1 361 ? 4.049 -15.481 18.974 1.00 79.19 361 LEU A CA 1
ATOM 2844 C C . LEU A 1 361 ? 3.824 -14.942 20.397 1.00 79.19 361 LEU A C 1
ATOM 2846 O O . LEU A 1 361 ? 2.681 -14.753 20.813 1.00 79.19 361 LEU A O 1
ATOM 2850 N N . VAL A 1 362 ? 4.894 -14.616 21.129 1.00 81.44 362 VAL A N 1
ATOM 2851 C CA . VAL A 1 362 ? 4.806 -13.989 22.463 1.00 81.44 362 VAL A CA 1
ATOM 2852 C C . VAL A 1 362 ? 4.141 -12.605 22.383 1.00 81.44 362 VAL A C 1
ATOM 2854 O O . VAL A 1 362 ? 3.364 -12.235 23.269 1.00 81.44 362 VAL A O 1
ATOM 2857 N N . GLY A 1 363 ? 4.371 -11.856 21.303 1.00 79.88 363 GLY A N 1
ATOM 2858 C CA . GLY A 1 363 ? 3.755 -10.559 21.028 1.00 79.88 363 GLY A CA 1
ATOM 2859 C C . GLY A 1 363 ? 2.225 -10.602 20.940 1.00 79.88 363 GLY A C 1
ATOM 2860 O O . GLY A 1 363 ? 1.565 -9.680 21.430 1.00 79.88 363 GLY A O 1
ATOM 2861 N N . LEU A 1 364 ? 1.639 -11.675 20.396 1.00 75.38 364 LEU A N 1
ATOM 2862 C CA . LEU A 1 364 ? 0.184 -11.894 20.397 1.00 75.38 364 LEU A CA 1
ATOM 2863 C C . LEU A 1 364 ? -0.361 -11.958 21.833 1.00 75.38 364 LEU A C 1
ATOM 2865 O O . LEU A 1 364 ? -1.316 -11.253 22.170 1.00 75.38 364 LEU A O 1
ATOM 2869 N N . PHE A 1 365 ? 0.292 -12.725 22.709 1.00 72.56 365 PHE A N 1
ATOM 2870 C CA . PHE A 1 365 ? -0.110 -12.872 24.110 1.00 72.56 365 PHE A CA 1
ATOM 2871 C C . PHE A 1 365 ? 0.101 -11.585 24.927 1.00 72.56 365 PHE A C 1
ATOM 2873 O O . PHE A 1 365 ? -0.789 -11.200 25.685 1.00 72.56 365 PHE A O 1
ATOM 2880 N N . GLN A 1 366 ? 1.190 -10.838 24.703 1.00 71.75 366 GLN A N 1
ATOM 2881 C CA . GLN A 1 366 ? 1.406 -9.505 25.299 1.00 71.75 366 GLN A CA 1
ATOM 2882 C C . GLN A 1 366 ? 0.322 -8.473 24.926 1.00 71.75 366 GLN A C 1
ATOM 2884 O O . GLN A 1 366 ? 0.117 -7.484 25.641 1.00 71.75 366 GLN A O 1
ATOM 2889 N N . ASN A 1 367 ? -0.344 -8.645 23.781 1.00 68.62 367 ASN A N 1
ATOM 2890 C CA . ASN A 1 367 ? -1.433 -7.776 23.332 1.00 68.62 367 ASN A CA 1
ATOM 2891 C C . ASN A 1 367 ? -2.809 -8.201 23.887 1.00 68.62 367 ASN A C 1
ATOM 2893 O O . ASN A 1 367 ? -3.742 -7.401 23.842 1.00 68.62 367 ASN A O 1
ATOM 2897 N N . SER A 1 368 ? -2.946 -9.412 24.442 1.00 72.44 368 SER A N 1
ATOM 2898 C CA . SER A 1 368 ? -4.212 -9.926 24.979 1.00 72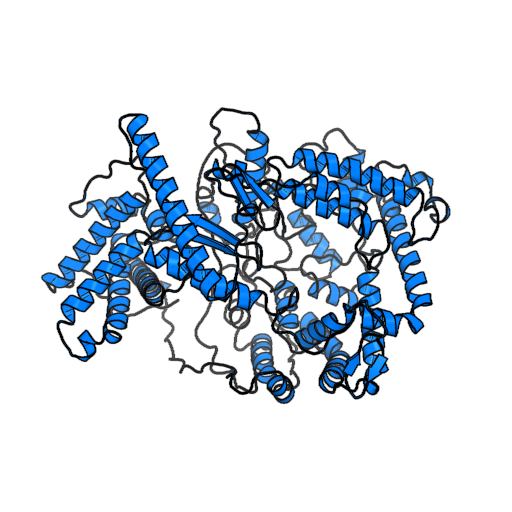.44 368 SER A CA 1
ATOM 2899 C C . SER A 1 368 ? -4.646 -9.205 26.260 1.00 72.44 368 SER A C 1
ATOM 2901 O O . SER A 1 368 ? -3.888 -9.110 27.230 1.00 72.44 368 SER A O 1
ATOM 2903 N N . LYS A 1 369 ? -5.904 -8.742 26.292 1.00 69.94 369 LYS A N 1
ATOM 2904 C CA . LYS A 1 369 ? -6.505 -8.099 27.474 1.00 69.94 369 LYS A CA 1
ATOM 2905 C C . LYS A 1 369 ? -6.531 -9.036 28.678 1.00 69.94 369 LYS A C 1
ATOM 2907 O O . LYS A 1 369 ? -6.111 -8.642 29.757 1.00 69.94 369 LYS A O 1
ATOM 2912 N N . THR A 1 370 ? -6.958 -10.283 28.481 1.00 68.88 370 THR A N 1
ATOM 2913 C CA . THR A 1 370 ? -7.101 -11.279 29.552 1.00 68.88 370 THR A CA 1
ATOM 2914 C C . THR A 1 370 ? -5.772 -11.533 30.259 1.00 68.88 370 THR A C 1
ATOM 2916 O O . THR A 1 370 ? -5.714 -11.535 31.483 1.00 68.88 370 THR A O 1
ATOM 2919 N N . ILE A 1 371 ? -4.684 -11.654 29.492 1.00 68.62 371 ILE A N 1
ATOM 2920 C CA . ILE A 1 371 ? -3.330 -11.842 30.029 1.00 68.62 371 ILE A CA 1
ATOM 2921 C C . ILE A 1 371 ? -2.877 -10.599 30.796 1.00 68.62 371 ILE A C 1
ATOM 2923 O O . ILE A 1 371 ? -2.397 -10.721 31.922 1.00 68.62 371 ILE A O 1
ATOM 2927 N N . ARG A 1 372 ? -3.119 -9.395 30.258 1.00 66.81 372 ARG A N 1
ATOM 2928 C CA . ARG A 1 372 ? -2.870 -8.146 30.994 1.00 66.81 372 ARG A CA 1
ATOM 2929 C C . ARG A 1 372 ? -3.638 -8.095 32.315 1.00 66.81 372 ARG A C 1
ATOM 2931 O O . ARG A 1 372 ? -3.035 -7.717 33.306 1.00 66.81 372 ARG A O 1
ATOM 2938 N N . THR A 1 373 ? -4.903 -8.513 32.359 1.00 68.06 373 THR A N 1
ATOM 2939 C CA . THR A 1 373 ? -5.723 -8.537 33.586 1.00 68.06 373 THR A CA 1
ATOM 2940 C C . THR A 1 373 ? -5.270 -9.593 34.602 1.00 68.06 373 THR A C 1
ATOM 2942 O O . THR A 1 373 ? -5.335 -9.342 35.806 1.00 68.06 373 THR A O 1
ATOM 2945 N N . ILE A 1 374 ? -4.792 -10.756 34.144 1.00 70.62 374 ILE A N 1
ATOM 2946 C CA . ILE A 1 374 ? -4.227 -11.801 35.015 1.00 70.62 374 ILE A CA 1
ATOM 2947 C C . ILE A 1 374 ? -2.945 -11.281 35.677 1.00 70.62 374 ILE A C 1
ATOM 2949 O O . ILE A 1 374 ? -2.873 -11.205 36.903 1.00 70.62 374 ILE A O 1
ATOM 2953 N N . PHE A 1 375 ? -1.967 -10.840 34.880 1.00 66.25 375 PHE A N 1
ATOM 2954 C CA . PHE A 1 375 ? -0.675 -10.387 35.402 1.00 66.25 375 PHE A CA 1
ATOM 2955 C C . PHE A 1 375 ? -0.740 -9.008 36.085 1.00 66.25 375 PHE A C 1
ATOM 2957 O O . PHE A 1 375 ? 0.043 -8.746 36.997 1.00 66.25 375 PHE A O 1
ATOM 2964 N N . SER A 1 376 ? -1.693 -8.127 35.742 1.00 60.69 376 SER A N 1
ATOM 2965 C CA . SER A 1 376 ? -1.773 -6.790 36.354 1.00 60.69 376 SER A CA 1
ATOM 2966 C C . SER A 1 376 ? -1.957 -6.831 37.865 1.00 60.69 376 SER A C 1
ATOM 2968 O O . SER A 1 376 ? -1.430 -5.949 38.536 1.00 60.69 376 SER A O 1
ATOM 2970 N N . LYS A 1 377 ? -2.642 -7.847 38.416 1.00 62.16 377 LYS A N 1
ATOM 2971 C CA . LYS A 1 377 ? -2.886 -7.965 39.867 1.00 62.16 377 LYS A CA 1
ATOM 2972 C C . LYS A 1 377 ? -1.597 -7.882 40.699 1.00 62.16 377 LYS A C 1
ATOM 2974 O O . LYS A 1 377 ? -1.618 -7.276 41.765 1.00 62.16 377 LYS A O 1
ATOM 2979 N N . ASN A 1 378 ? -0.482 -8.398 40.176 1.00 60.06 378 ASN A N 1
ATOM 2980 C CA . ASN A 1 378 ? 0.809 -8.411 40.872 1.00 60.06 378 ASN A CA 1
ATOM 2981 C C . ASN A 1 378 ? 1.720 -7.223 40.491 1.00 60.06 378 ASN A C 1
ATOM 2983 O O . ASN A 1 378 ? 2.603 -6.852 41.261 1.00 60.06 378 ASN A O 1
ATOM 2987 N N . ILE A 1 379 ? 1.514 -6.601 39.321 1.00 60.62 379 ILE A N 1
ATOM 2988 C CA . ILE A 1 379 ? 2.444 -5.614 38.726 1.00 60.62 379 ILE A CA 1
ATOM 2989 C C . ILE A 1 379 ? 1.908 -4.159 38.828 1.00 60.62 379 ILE A C 1
ATOM 2991 O O . ILE A 1 379 ? 2.653 -3.188 38.669 1.00 60.62 379 ILE A O 1
ATOM 2995 N N . ASP A 1 380 ? 0.625 -3.977 39.163 1.00 65.12 380 ASP A N 1
ATOM 2996 C CA . ASP A 1 380 ? -0.118 -2.703 39.161 1.00 65.12 380 ASP A CA 1
ATOM 2997 C C . ASP A 1 380 ? 0.613 -1.509 39.815 1.00 65.12 380 ASP A C 1
ATOM 2999 O O . ASP A 1 380 ? 0.735 -0.442 39.205 1.00 65.12 380 ASP A O 1
ATOM 3003 N N . LYS A 1 381 ? 1.164 -1.676 41.028 1.00 70.88 381 LYS A N 1
ATOM 3004 C CA . LYS A 1 381 ? 1.882 -0.598 41.745 1.00 70.88 381 LYS A CA 1
ATOM 3005 C C . LYS A 1 381 ? 3.112 -0.093 40.972 1.00 70.88 381 LYS A C 1
ATOM 3007 O O . LYS A 1 381 ? 3.366 1.113 40.946 1.00 70.88 381 LYS A O 1
ATOM 3012 N N . ARG A 1 382 ? 3.857 -0.996 40.322 1.00 70.81 382 ARG A N 1
ATOM 3013 C CA . ARG A 1 382 ? 5.072 -0.685 39.546 1.00 70.81 382 ARG A CA 1
ATOM 3014 C C . ARG A 1 382 ? 4.713 -0.017 38.218 1.00 70.81 382 ARG A C 1
ATOM 3016 O O . ARG A 1 382 ? 5.243 1.054 37.928 1.00 70.81 382 ARG A O 1
ATOM 3023 N N . ILE A 1 383 ? 3.738 -0.562 37.485 1.00 71.81 383 ILE A N 1
ATOM 3024 C CA . ILE A 1 383 ? 3.220 0.035 36.239 1.00 71.81 383 ILE A CA 1
ATOM 3025 C C . ILE A 1 383 ? 2.674 1.450 36.485 1.00 71.81 383 ILE A C 1
ATOM 3027 O O . ILE A 1 383 ? 3.007 2.370 35.740 1.00 71.81 383 ILE A O 1
ATOM 3031 N N . LYS A 1 384 ? 1.907 1.671 37.562 1.00 74.69 384 LYS A N 1
ATOM 3032 C CA . LYS A 1 384 ? 1.392 3.006 37.920 1.00 74.69 384 LYS A CA 1
ATOM 3033 C C . LYS A 1 384 ? 2.510 4.025 38.169 1.00 74.69 384 LYS A C 1
ATOM 3035 O O . LYS A 1 384 ? 2.397 5.153 37.695 1.00 74.69 384 LYS A O 1
ATOM 3040 N N . LYS A 1 385 ? 3.598 3.646 38.854 1.00 80.44 385 LYS A N 1
ATOM 3041 C CA . LYS A 1 385 ? 4.769 4.524 39.050 1.00 80.44 385 LYS A CA 1
ATOM 3042 C C . LYS A 1 385 ? 5.484 4.823 37.726 1.00 80.44 385 LYS A C 1
ATOM 3044 O O . LYS A 1 385 ? 5.815 5.978 37.473 1.00 80.44 385 LYS A O 1
ATOM 3049 N N . ILE A 1 386 ? 5.667 3.806 36.881 1.00 76.31 386 ILE A N 1
ATOM 3050 C CA . ILE A 1 386 ? 6.291 3.931 35.555 1.00 76.31 386 ILE A CA 1
ATOM 3051 C C . ILE A 1 386 ? 5.512 4.911 34.668 1.00 76.31 386 ILE A C 1
ATOM 3053 O O . ILE A 1 386 ? 6.118 5.829 34.129 1.00 76.31 386 ILE A O 1
ATOM 3057 N N . ILE A 1 387 ? 4.183 4.781 34.583 1.00 78.94 387 ILE A N 1
ATOM 3058 C CA . ILE A 1 387 ? 3.318 5.659 33.772 1.00 78.94 387 ILE A CA 1
ATOM 3059 C C . ILE A 1 387 ? 3.455 7.132 34.195 1.00 78.94 387 ILE A C 1
ATOM 3061 O O . ILE A 1 387 ? 3.675 7.999 33.345 1.00 78.94 387 ILE A O 1
ATOM 3065 N N . VAL A 1 388 ? 3.378 7.418 35.503 1.00 84.56 388 VAL A N 1
ATOM 3066 C CA . VAL A 1 388 ? 3.569 8.777 36.048 1.00 84.56 388 VAL A CA 1
ATOM 3067 C C . VAL A 1 388 ? 4.961 9.309 35.691 1.00 84.56 388 VAL A C 1
ATOM 3069 O O . VAL A 1 388 ? 5.097 10.445 35.236 1.00 84.56 388 VAL A O 1
ATOM 3072 N N . GLN A 1 389 ? 5.999 8.490 35.877 1.00 83.62 389 GLN A N 1
ATOM 3073 C CA . GLN A 1 389 ? 7.384 8.880 35.629 1.00 83.62 389 GLN A CA 1
ATOM 3074 C C . GLN A 1 389 ? 7.653 9.155 34.144 1.00 83.62 389 GLN A C 1
ATOM 3076 O O . GLN A 1 389 ? 8.276 10.169 33.836 1.00 83.62 389 GLN A O 1
ATOM 3081 N N . SER A 1 390 ? 7.172 8.308 33.230 1.00 81.44 390 SER A N 1
ATOM 3082 C CA . SER A 1 390 ? 7.356 8.495 31.787 1.00 81.44 390 SER A CA 1
ATOM 3083 C C . SER A 1 390 ? 6.669 9.760 31.279 1.00 81.44 390 SER A C 1
ATOM 3085 O O . SER A 1 390 ? 7.270 10.504 30.512 1.00 81.44 390 SER A O 1
ATOM 3087 N N . GLU A 1 391 ? 5.453 10.057 31.752 1.00 84.25 391 GLU A N 1
ATOM 3088 C CA . GLU A 1 391 ? 4.716 11.258 31.340 1.00 84.25 391 GLU A CA 1
ATOM 3089 C C . GLU A 1 391 ? 5.430 12.533 31.826 1.00 84.25 391 GLU A C 1
ATOM 3091 O O . GLU A 1 391 ? 5.657 13.462 31.049 1.00 84.25 391 GLU A O 1
ATOM 3096 N N . LEU A 1 392 ? 5.879 12.558 33.088 1.00 86.19 392 LEU A N 1
ATOM 3097 C CA . LEU A 1 392 ? 6.670 13.672 33.625 1.00 86.19 392 LEU A CA 1
ATOM 3098 C C . LEU A 1 392 ? 8.016 13.829 32.900 1.00 86.19 392 LEU A C 1
ATOM 3100 O O . LEU A 1 392 ? 8.405 14.954 32.589 1.00 86.19 392 LEU A O 1
ATOM 3104 N N . GLN A 1 393 ? 8.706 12.729 32.578 1.00 83.25 393 GLN A N 1
ATOM 3105 C CA . GLN A 1 393 ? 9.939 12.751 31.781 1.00 83.25 393 GLN A CA 1
ATOM 3106 C C . GLN A 1 393 ? 9.704 13.293 30.365 1.00 83.25 393 GLN A C 1
ATOM 3108 O O . GLN A 1 393 ? 10.535 14.056 29.872 1.00 83.25 393 GLN A O 1
ATOM 3113 N N . THR A 1 394 ? 8.584 12.954 29.722 1.00 80.38 394 THR A N 1
ATOM 3114 C CA . THR A 1 394 ? 8.212 13.493 28.408 1.00 80.38 394 THR A CA 1
ATOM 3115 C C . THR A 1 394 ? 7.984 15.001 28.477 1.00 80.38 394 THR A C 1
ATOM 3117 O O . THR A 1 394 ? 8.590 15.735 27.697 1.00 80.38 394 THR A O 1
ATOM 3120 N N . ILE A 1 395 ? 7.181 15.494 29.426 1.00 82.00 395 ILE A N 1
ATOM 3121 C CA . ILE A 1 395 ? 6.855 16.927 29.511 1.00 82.00 395 ILE A CA 1
ATOM 3122 C C . ILE A 1 395 ? 8.075 17.750 29.972 1.00 82.00 395 ILE A C 1
ATOM 3124 O O . ILE A 1 395 ? 8.377 18.779 29.365 1.00 82.00 395 ILE A O 1
ATOM 3128 N N . GLU A 1 396 ? 8.848 17.283 30.965 1.00 83.06 396 GLU A N 1
ATOM 3129 C CA . GLU A 1 396 ? 10.143 17.902 31.303 1.00 83.06 396 GLU A CA 1
ATOM 3130 C C . GLU A 1 396 ? 11.113 17.873 30.112 1.00 83.06 396 GLU A C 1
ATOM 3132 O O . GLU A 1 396 ? 11.874 18.819 29.926 1.00 83.06 396 GLU A O 1
ATOM 3137 N N . GLY A 1 397 ? 11.102 16.805 29.308 1.00 78.31 397 GLY A N 1
ATOM 3138 C CA . GLY A 1 397 ? 11.931 16.664 28.113 1.00 78.31 397 GLY A CA 1
ATOM 3139 C C . GLY A 1 397 ? 11.659 17.757 27.081 1.00 78.31 397 GLY A C 1
ATOM 3140 O O . GLY A 1 397 ? 12.608 18.369 26.593 1.00 78.31 397 GLY A O 1
ATOM 3141 N N . LEU A 1 398 ? 10.383 18.059 26.814 1.00 78.00 398 LEU A N 1
ATOM 3142 C CA . LEU A 1 398 ? 9.968 19.152 25.924 1.00 78.00 398 LEU A CA 1
ATOM 3143 C C . LEU A 1 398 ? 10.447 20.515 26.458 1.00 78.00 398 LEU A C 1
ATOM 3145 O O . LEU A 1 398 ? 11.080 21.271 25.723 1.00 78.00 398 LEU A O 1
ATOM 3149 N N . CYS A 1 399 ? 10.253 20.800 27.751 1.00 79.56 399 CYS A N 1
ATOM 3150 C CA . CYS A 1 399 ? 10.758 22.029 28.381 1.00 79.56 399 CYS A CA 1
ATOM 3151 C C . CYS A 1 399 ? 12.298 22.142 28.328 1.00 79.56 399 CYS A C 1
ATOM 3153 O O . CYS A 1 399 ? 12.838 23.222 28.103 1.00 79.56 399 CYS A O 1
ATOM 3155 N N . LYS A 1 400 ? 13.025 21.024 28.458 1.00 78.69 400 LYS A N 1
ATOM 3156 C CA . LYS A 1 400 ? 14.495 20.975 28.334 1.00 78.69 400 LYS A CA 1
ATOM 3157 C C . LYS A 1 400 ? 15.000 21.118 26.893 1.00 78.69 400 LYS A C 1
ATOM 3159 O O . LYS A 1 400 ? 16.212 21.199 26.699 1.00 78.69 400 LYS A O 1
ATOM 3164 N N . VAL A 1 401 ? 14.141 21.096 25.869 1.00 73.00 401 VAL A N 1
ATOM 3165 C CA . VAL A 1 401 ? 14.539 21.436 24.487 1.00 73.00 401 VAL A CA 1
ATOM 3166 C C . VAL A 1 401 ? 14.570 22.954 24.308 1.00 73.00 401 VAL A C 1
ATOM 3168 O O . VAL A 1 401 ? 15.574 23.465 23.824 1.00 73.00 401 VAL A O 1
ATOM 3171 N N . SER A 1 402 ? 13.544 23.685 24.763 1.00 67.00 402 SER A N 1
ATOM 3172 C CA . SER A 1 402 ? 13.459 25.150 24.595 1.00 67.00 402 SER A CA 1
ATOM 3173 C C . SER A 1 402 ? 14.577 25.930 25.299 1.00 67.00 402 SER A C 1
ATOM 3175 O O . SER A 1 402 ? 14.973 27.005 24.834 1.00 67.00 402 SER A O 1
ATOM 3177 N N . ASP A 1 403 ? 15.116 25.372 26.384 1.00 67.75 403 ASP A N 1
ATOM 3178 C CA . ASP A 1 403 ? 16.185 25.974 27.191 1.00 67.75 403 ASP A CA 1
ATOM 3179 C C . ASP A 1 403 ? 17.591 25.815 26.587 1.00 67.75 403 ASP A C 1
ATOM 3181 O O . ASP A 1 403 ? 18.487 26.595 26.904 1.00 67.75 403 ASP A O 1
ATOM 3185 N N . ARG A 1 404 ? 17.819 24.806 25.735 1.00 70.38 404 ARG A N 1
ATOM 3186 C CA . ARG A 1 404 ? 19.172 24.440 25.285 1.00 70.38 404 ARG A CA 1
ATOM 3187 C C . ARG A 1 404 ? 19.779 25.505 24.374 1.00 70.38 404 ARG A C 1
ATOM 3189 O O . ARG A 1 404 ? 19.235 25.782 23.304 1.00 70.38 404 ARG A O 1
ATOM 3196 N N . TYR A 1 405 ? 20.938 26.041 24.749 1.00 63.81 405 TYR A N 1
ATOM 3197 C CA . TYR A 1 405 ? 21.774 26.778 23.807 1.00 63.81 405 TYR A CA 1
ATOM 3198 C C . TYR A 1 405 ? 22.416 25.790 22.827 1.00 63.81 405 TYR A C 1
ATOM 3200 O O . TYR A 1 405 ? 23.123 24.866 23.224 1.00 63.81 405 TYR A O 1
ATOM 3208 N N . VAL A 1 406 ? 22.130 25.979 21.543 1.00 62.66 406 VAL A N 1
ATOM 3209 C CA . VAL A 1 406 ? 22.720 25.254 20.415 1.00 62.66 406 VAL A CA 1
ATOM 3210 C C . VAL A 1 406 ? 23.175 26.329 19.428 1.00 62.66 406 VAL A C 1
ATOM 3212 O O . VAL A 1 406 ? 22.474 27.328 19.259 1.00 62.66 406 VAL A O 1
ATOM 3215 N N . GLY A 1 407 ? 24.361 26.160 18.837 1.00 63.09 407 GLY A N 1
ATOM 3216 C CA . GLY A 1 407 ? 25.020 27.192 18.028 1.00 63.09 407 GLY A CA 1
ATOM 3217 C C . GLY A 1 407 ? 24.166 27.718 16.867 1.00 63.09 407 GLY A C 1
ATOM 3218 O O . GLY A 1 407 ? 23.341 27.002 16.308 1.00 63.09 407 GLY A O 1
ATOM 3219 N N . SER A 1 408 ? 24.390 28.975 16.482 1.00 60.16 408 SER A N 1
ATOM 3220 C CA . SER A 1 408 ? 23.519 29.758 15.588 1.00 60.16 408 SER A CA 1
ATOM 3221 C C . SER A 1 408 ? 23.422 29.288 14.127 1.00 60.16 408 SER A C 1
ATOM 3223 O O . SER A 1 408 ? 22.622 29.840 13.373 1.00 60.16 408 SER A O 1
ATOM 3225 N N . GLN A 1 409 ? 24.208 28.297 13.699 1.00 67.81 409 GLN A N 1
ATOM 3226 C CA . GLN A 1 409 ? 24.258 27.858 12.302 1.00 67.81 409 GLN A CA 1
ATOM 3227 C C . GLN A 1 409 ? 23.270 26.721 12.001 1.00 67.81 409 GLN A C 1
ATOM 3229 O O . GLN A 1 409 ? 23.345 25.632 12.572 1.00 67.81 409 GLN A O 1
ATOM 3234 N N . ILE A 1 410 ? 22.387 26.953 11.026 1.00 72.88 410 ILE A N 1
ATOM 3235 C CA . ILE A 1 410 ? 21.563 25.907 10.408 1.00 72.88 410 ILE A CA 1
ATOM 3236 C C . ILE A 1 410 ? 22.405 25.054 9.438 1.00 72.88 410 ILE A C 1
ATOM 3238 O O . ILE A 1 410 ? 23.340 25.541 8.801 1.00 72.88 410 ILE A O 1
ATOM 3242 N N . TRP A 1 411 ? 22.088 23.763 9.315 1.00 76.50 411 TRP A N 1
ATOM 3243 C CA . TRP A 1 411 ? 22.801 22.848 8.415 1.00 76.50 411 TRP A CA 1
ATOM 3244 C C . TRP A 1 411 ? 22.452 23.092 6.937 1.00 76.50 411 TRP A C 1
ATOM 3246 O O . TRP A 1 411 ? 21.347 23.507 6.591 1.00 76.50 411 TRP A O 1
ATOM 3256 N N . ARG A 1 412 ? 23.391 22.765 6.037 1.00 77.19 412 ARG A N 1
ATOM 3257 C CA . ARG A 1 412 ? 23.220 22.960 4.584 1.00 77.19 412 ARG A CA 1
ATOM 3258 C C . ARG A 1 412 ? 22.235 21.969 3.942 1.00 77.19 412 ARG A C 1
ATOM 3260 O O . ARG A 1 412 ? 21.453 22.383 3.093 1.00 77.19 412 ARG A O 1
ATOM 3267 N N . CYS A 1 413 ? 22.276 20.695 4.347 1.00 77.31 413 CYS A N 1
ATOM 3268 C CA . CYS A 1 413 ? 21.489 19.587 3.784 1.00 77.31 413 CYS A CA 1
ATOM 3269 C C . CYS A 1 413 ? 20.931 18.696 4.909 1.00 77.31 413 CYS A C 1
ATOM 3271 O O . CYS A 1 413 ? 21.715 18.174 5.711 1.00 77.31 413 CYS A O 1
ATOM 3273 N N . SER A 1 414 ? 19.608 18.505 5.003 1.00 77.31 414 SER A N 1
ATOM 3274 C CA . SER A 1 414 ? 19.016 17.703 6.097 1.00 77.31 414 SER A CA 1
ATOM 3275 C C . SER A 1 414 ? 19.273 16.207 5.944 1.00 77.31 414 SER A C 1
ATOM 3277 O O . SER A 1 414 ? 19.331 15.500 6.946 1.00 77.31 414 SER A O 1
ATOM 3279 N N . SER A 1 415 ? 19.470 15.716 4.717 1.00 78.50 415 SER A N 1
ATOM 3280 C CA . SER A 1 415 ? 19.842 14.317 4.460 1.00 78.50 415 SER A CA 1
ATOM 3281 C C . SER A 1 415 ? 21.228 14.012 5.036 1.00 78.50 415 SER A C 1
ATOM 3283 O O . SER A 1 415 ? 21.359 13.114 5.864 1.00 78.50 415 SER A O 1
ATOM 3285 N N . SER A 1 416 ? 22.229 14.841 4.722 1.00 83.25 416 SER A N 1
ATOM 3286 C CA . SER A 1 416 ? 23.588 14.718 5.271 1.00 83.25 416 SER A CA 1
ATOM 3287 C C . SER A 1 416 ? 23.633 14.948 6.788 1.00 83.25 416 SER A C 1
ATOM 3289 O O . SER A 1 416 ? 24.393 14.286 7.493 1.00 83.25 416 SER A O 1
ATOM 3291 N N . LYS A 1 417 ? 22.796 15.849 7.331 1.00 82.31 417 LYS A N 1
ATOM 3292 C CA . LYS A 1 417 ? 22.652 16.002 8.790 1.00 82.31 417 LYS A CA 1
ATOM 3293 C C . LYS A 1 417 ? 22.009 14.764 9.427 1.00 82.31 417 LYS A C 1
ATOM 3295 O O . LYS A 1 417 ? 22.443 14.378 10.505 1.00 82.31 417 LYS A O 1
ATOM 3300 N N . ALA A 1 418 ? 21.047 14.110 8.775 1.00 80.94 418 ALA A N 1
ATOM 3301 C CA . ALA A 1 418 ? 20.466 12.855 9.254 1.00 80.94 418 ALA A CA 1
ATOM 3302 C C . ALA A 1 418 ? 21.473 11.689 9.222 1.00 80.94 418 ALA A C 1
ATOM 3304 O O . ALA A 1 418 ? 21.490 10.896 10.160 1.00 80.94 418 ALA A O 1
ATOM 3305 N N . ASP A 1 419 ? 22.347 11.614 8.210 1.00 83.06 419 ASP A N 1
ATOM 3306 C CA . ASP A 1 419 ? 23.475 10.667 8.193 1.00 83.06 419 ASP A CA 1
ATOM 3307 C C . ASP A 1 419 ? 24.428 10.924 9.371 1.00 83.06 419 ASP A C 1
ATOM 3309 O O . ASP A 1 419 ? 24.723 10.005 10.136 1.00 83.06 419 ASP A O 1
ATOM 3313 N N . LYS A 1 420 ? 24.847 12.185 9.577 1.00 85.12 420 LYS A N 1
ATOM 3314 C CA . LYS A 1 420 ? 25.739 12.556 10.689 1.00 85.12 420 LYS A CA 1
ATOM 3315 C C . LYS A 1 420 ? 25.106 12.261 12.049 1.00 85.12 420 LYS A C 1
ATOM 3317 O O . LYS A 1 420 ? 25.766 11.670 12.891 1.00 85.12 420 LYS A O 1
ATOM 3322 N N . LEU A 1 421 ? 23.825 12.592 12.239 1.00 83.38 421 LEU A N 1
ATOM 3323 C CA . LEU A 1 421 ? 23.077 12.264 13.458 1.00 83.38 421 LEU A CA 1
ATOM 3324 C C . LEU A 1 421 ? 22.983 10.748 13.682 1.00 83.38 421 LEU A C 1
ATOM 3326 O O . LEU A 1 421 ? 23.048 10.319 14.826 1.00 83.38 421 LEU A O 1
ATOM 3330 N N . ARG A 1 422 ? 22.845 9.925 12.632 1.00 84.12 422 ARG A N 1
ATOM 3331 C CA . ARG A 1 422 ? 22.858 8.456 12.766 1.00 84.12 422 ARG A CA 1
ATOM 3332 C C . ARG A 1 422 ? 24.235 7.934 13.168 1.00 84.12 422 ARG A C 1
ATOM 3334 O O . ARG A 1 422 ? 24.302 7.100 14.062 1.00 84.12 422 ARG A O 1
ATOM 3341 N N . TRP A 1 423 ? 25.306 8.453 12.575 1.00 86.19 423 TRP A N 1
ATOM 3342 C CA . TRP A 1 423 ? 26.676 8.106 12.961 1.00 86.19 423 TRP A CA 1
ATOM 3343 C C . TRP A 1 423 ? 26.985 8.521 14.412 1.00 86.19 423 TRP A C 1
ATOM 3345 O O . TRP A 1 423 ? 27.386 7.681 15.213 1.00 86.19 423 TRP A O 1
ATOM 3355 N N . GLU A 1 424 ? 26.676 9.766 14.793 1.00 86.25 424 GLU A N 1
ATOM 3356 C CA . GLU A 1 424 ? 26.779 10.273 16.175 1.00 86.25 424 GLU A CA 1
ATOM 3357 C C . GLU A 1 424 ? 25.925 9.449 17.166 1.00 86.25 424 GLU A C 1
ATOM 3359 O O . GLU A 1 424 ? 26.322 9.244 18.310 1.00 86.25 424 GLU A O 1
ATOM 3364 N N . SER A 1 425 ? 24.764 8.952 16.725 1.00 85.44 425 SER A N 1
ATOM 3365 C CA . SER A 1 425 ? 23.809 8.189 17.539 1.00 85.44 425 SER A CA 1
ATOM 3366 C C . SER A 1 425 ? 24.147 6.709 17.727 1.00 85.44 425 SER A C 1
ATOM 3368 O O . SER A 1 425 ? 23.601 6.102 18.651 1.00 85.44 425 SER A O 1
ATOM 3370 N N . TRP A 1 426 ? 24.907 6.101 16.815 1.00 85.88 426 TRP A N 1
ATOM 3371 C CA . TRP A 1 426 ? 25.083 4.643 16.743 1.00 85.88 426 TRP A CA 1
ATOM 3372 C C . TRP A 1 426 ? 26.552 4.196 16.689 1.00 85.88 426 TRP A C 1
ATOM 3374 O O . TRP A 1 426 ? 26.821 3.006 16.829 1.00 85.88 426 TRP A O 1
ATOM 3384 N N . GLY A 1 427 ? 27.501 5.122 16.510 1.00 83.50 427 GLY A N 1
ATOM 3385 C CA . GLY A 1 427 ? 28.945 4.864 16.396 1.00 83.50 427 GLY A CA 1
ATOM 3386 C C . GLY A 1 427 ? 29.398 4.349 15.023 1.00 83.50 427 GLY A C 1
ATOM 3387 O O . GLY A 1 427 ? 30.562 4.501 14.661 1.00 83.50 427 GLY A O 1
ATOM 3388 N N . ASP A 1 428 ? 28.476 3.788 14.238 1.00 82.44 428 ASP A N 1
ATOM 3389 C CA . ASP A 1 428 ? 28.703 3.217 12.909 1.00 82.44 428 ASP A CA 1
ATOM 3390 C C . ASP A 1 428 ? 27.975 4.009 11.804 1.00 82.44 428 ASP A C 1
ATOM 3392 O O . ASP A 1 428 ? 26.894 4.559 12.042 1.00 82.44 428 ASP A O 1
ATOM 3396 N N . PRO A 1 429 ? 28.502 4.035 10.563 1.00 83.56 429 PRO A N 1
ATOM 3397 C CA . PRO A 1 429 ? 27.757 4.529 9.410 1.00 83.56 429 PRO A CA 1
ATOM 3398 C C . PRO A 1 429 ? 26.573 3.598 9.102 1.00 83.56 429 PRO A C 1
ATOM 3400 O O . PRO A 1 429 ? 26.746 2.408 8.836 1.00 83.56 429 PRO A O 1
ATOM 3403 N N . ILE A 1 430 ? 25.354 4.146 9.122 1.00 83.44 430 ILE A N 1
ATOM 3404 C CA . ILE A 1 430 ? 24.129 3.404 8.799 1.00 83.44 430 ILE A CA 1
ATOM 3405 C C . ILE A 1 430 ? 23.793 3.538 7.314 1.00 83.44 430 ILE A C 1
ATOM 3407 O O . ILE A 1 430 ? 23.486 4.625 6.823 1.00 83.44 430 ILE A O 1
ATOM 3411 N N . HIS A 1 431 ? 23.739 2.406 6.617 1.00 80.69 431 HIS A N 1
ATOM 3412 C CA . HIS A 1 431 ? 23.359 2.340 5.210 1.00 80.69 431 HIS A CA 1
ATOM 3413 C C . HIS A 1 431 ? 21.850 2.086 5.046 1.00 80.69 431 HIS A C 1
ATOM 3415 O O . HIS A 1 431 ? 21.214 1.406 5.851 1.00 80.69 431 HIS A O 1
ATOM 3421 N N . GLY A 1 432 ? 21.246 2.657 3.999 1.00 71.38 432 GLY A N 1
ATOM 3422 C CA . GLY A 1 432 ? 19.845 2.423 3.612 1.00 71.38 432 GLY A CA 1
ATOM 3423 C C . GLY A 1 432 ? 18.751 3.009 4.525 1.00 71.38 432 GLY A C 1
ATOM 3424 O O . GLY A 1 432 ? 17.579 2.968 4.150 1.00 71.38 432 GLY A O 1
ATOM 3425 N N . ALA A 1 433 ? 19.070 3.577 5.692 1.00 73.00 433 ALA A N 1
ATOM 3426 C CA . ALA A 1 433 ? 18.070 4.246 6.540 1.00 73.00 433 ALA A CA 1
ATOM 3427 C C . ALA A 1 433 ? 17.731 5.669 6.058 1.00 73.00 433 ALA A C 1
ATOM 3429 O O . ALA A 1 433 ? 16.575 6.083 6.091 1.00 73.00 433 ALA A O 1
ATOM 3430 N N . THR A 1 434 ? 18.725 6.430 5.592 1.00 75.88 434 THR A N 1
ATOM 3431 C CA . THR A 1 434 ? 18.521 7.802 5.109 1.00 75.88 434 THR A CA 1
ATOM 3432 C C . THR A 1 434 ? 18.047 7.811 3.659 1.00 75.88 434 THR A C 1
ATOM 3434 O O . THR A 1 434 ? 18.775 7.368 2.771 1.00 75.88 434 THR A O 1
ATOM 3437 N N . VAL A 1 435 ? 16.879 8.403 3.411 1.00 73.50 435 VAL A N 1
ATOM 3438 C CA . VAL A 1 435 ? 16.380 8.772 2.074 1.00 73.50 435 VAL A CA 1
ATOM 3439 C C . VAL A 1 435 ? 16.069 10.280 2.081 1.00 73.50 435 VAL A C 1
ATOM 3441 O O . VAL A 1 435 ? 15.539 10.754 3.094 1.00 73.50 435 VAL A O 1
ATOM 3444 N N . PRO A 1 436 ? 16.400 11.045 1.021 1.00 74.69 436 PRO A N 1
ATOM 3445 C CA . PRO A 1 436 ? 16.122 12.477 0.932 1.00 74.69 436 PRO A CA 1
ATOM 3446 C C . PRO A 1 436 ? 14.627 12.744 0.745 1.00 74.69 436 PRO A C 1
ATOM 3448 O O . PRO A 1 436 ? 13.940 12.028 0.011 1.00 74.69 436 PRO A O 1
ATOM 3451 N N . HIS A 1 437 ? 14.115 13.798 1.384 1.00 74.31 437 HIS A N 1
ATOM 3452 C CA . HIS A 1 437 ? 12.715 14.186 1.227 1.00 74.31 437 HIS A CA 1
ATOM 3453 C C . HIS A 1 437 ? 12.520 15.139 0.031 1.00 74.31 437 HIS A C 1
ATOM 3455 O O . HIS A 1 437 ? 13.271 16.114 -0.088 1.00 74.31 437 HIS A O 1
ATOM 3461 N N . PRO A 1 438 ? 11.483 14.941 -0.811 1.00 73.94 438 PRO A N 1
ATOM 3462 C CA . PRO A 1 438 ? 11.163 15.836 -1.924 1.00 73.94 438 PRO A CA 1
ATOM 3463 C C . PRO A 1 438 ? 11.098 17.331 -1.574 1.00 73.94 438 PRO A C 1
ATOM 3465 O O . PRO A 1 438 ? 11.552 18.139 -2.374 1.00 73.94 438 PRO A O 1
ATOM 3468 N N . ILE A 1 439 ? 10.633 17.709 -0.374 1.00 74.31 439 ILE A N 1
ATOM 3469 C CA . ILE A 1 439 ? 10.545 19.126 0.048 1.00 74.31 439 ILE A CA 1
ATOM 3470 C C . ILE A 1 439 ? 11.881 19.884 -0.040 1.00 74.31 439 ILE A C 1
ATOM 3472 O O . ILE A 1 439 ? 11.895 21.065 -0.365 1.00 74.31 439 ILE A O 1
ATOM 3476 N N . GLU A 1 440 ? 13.002 19.215 0.240 1.00 73.44 440 GLU A N 1
ATOM 3477 C CA . GLU A 1 440 ? 14.337 19.816 0.165 1.00 73.44 440 GLU A CA 1
ATOM 3478 C C . GLU A 1 440 ? 14.964 19.551 -1.207 1.00 73.44 440 GLU A C 1
ATOM 3480 O O . GLU A 1 440 ? 15.511 20.467 -1.822 1.00 73.44 440 GLU A O 1
ATOM 3485 N N . LEU A 1 441 ? 14.815 18.324 -1.721 1.00 74.50 441 LEU A N 1
ATOM 3486 C CA . LEU A 1 441 ? 15.407 17.898 -2.987 1.00 74.50 441 LEU A CA 1
ATOM 3487 C C . LEU A 1 441 ? 14.848 18.665 -4.197 1.00 74.50 441 LEU A C 1
ATOM 3489 O O . LEU A 1 441 ? 15.640 19.056 -5.047 1.00 74.50 441 LEU A O 1
ATOM 3493 N N . ILE A 1 442 ? 13.534 18.918 -4.267 1.00 72.69 442 ILE A N 1
ATOM 3494 C CA . ILE A 1 442 ? 12.842 19.559 -5.405 1.00 72.69 442 ILE A CA 1
ATOM 3495 C C . ILE A 1 442 ? 12.052 20.823 -5.008 1.00 72.69 442 ILE A C 1
ATOM 3497 O O . ILE A 1 442 ? 10.904 21.020 -5.406 1.00 72.69 442 ILE A O 1
ATOM 3501 N N . SER A 1 443 ? 12.665 21.701 -4.207 1.00 59.47 443 SER A N 1
ATOM 3502 C CA . SER A 1 443 ? 12.019 22.894 -3.622 1.00 59.47 443 SER A CA 1
ATOM 3503 C C . SER A 1 443 ? 11.588 23.997 -4.616 1.00 59.47 443 SER A C 1
ATOM 3505 O O . SER A 1 443 ? 10.978 24.977 -4.188 1.00 59.47 443 SER A O 1
ATOM 3507 N N . ARG A 1 444 ? 11.830 23.857 -5.930 1.00 53.88 444 ARG A N 1
ATOM 3508 C CA . ARG A 1 444 ? 11.295 24.743 -6.987 1.00 53.88 444 ARG A CA 1
ATOM 3509 C C . ARG A 1 444 ? 10.521 23.948 -8.044 1.00 53.88 444 ARG A C 1
ATOM 3511 O O . ARG A 1 444 ? 11.041 22.992 -8.610 1.00 53.88 444 ARG A O 1
ATOM 3518 N N . THR A 1 445 ? 9.284 24.361 -8.327 1.00 42.88 445 THR A N 1
ATOM 3519 C CA . THR A 1 445 ? 8.364 23.712 -9.287 1.00 42.88 445 THR A CA 1
ATOM 3520 C C . THR A 1 445 ? 7.987 24.702 -10.403 1.00 42.88 445 THR A C 1
ATOM 3522 O O . THR A 1 445 ? 7.458 25.771 -10.113 1.00 42.88 445 THR A O 1
ATOM 3525 N N . GLN A 1 446 ? 8.326 24.366 -11.656 1.00 44.41 446 GLN A N 1
ATOM 3526 C CA . GLN A 1 446 ? 8.231 25.144 -12.922 1.00 44.41 446 GLN A CA 1
ATOM 3527 C C . GLN A 1 446 ? 8.105 24.110 -14.086 1.00 44.41 446 GLN A C 1
ATOM 3529 O O . GLN A 1 446 ? 8.583 23.018 -13.868 1.00 44.41 446 GLN A O 1
ATOM 3534 N N . ALA A 1 447 ? 7.461 24.347 -15.248 1.00 31.86 447 ALA A N 1
ATOM 3535 C CA . ALA A 1 447 ? 6.809 23.371 -16.202 1.00 31.86 447 ALA A CA 1
ATOM 3536 C C . ALA A 1 447 ? 7.582 22.235 -16.993 1.00 31.86 447 ALA A C 1
ATOM 3538 O O . ALA A 1 447 ? 8.622 22.567 -17.546 1.00 31.86 447 ALA A O 1
ATOM 3539 N N . LEU A 1 448 ? 7.014 20.975 -17.178 1.00 29.58 448 LEU A N 1
ATOM 3540 C CA . LEU A 1 448 ? 7.339 19.805 -18.145 1.00 29.58 448 LEU A CA 1
ATOM 3541 C C . LEU A 1 448 ? 7.947 18.360 -17.718 1.00 29.58 448 LEU A C 1
ATOM 3543 O O . LEU A 1 448 ? 8.674 18.251 -16.738 1.00 29.58 448 LEU A O 1
ATOM 3547 N N . GLY A 1 449 ? 7.717 17.244 -18.502 1.00 29.12 449 GLY A N 1
ATOM 3548 C CA . GLY A 1 449 ? 8.538 15.949 -18.711 1.00 29.12 449 GLY A CA 1
ATOM 3549 C C . GLY A 1 449 ? 8.331 14.575 -17.922 1.00 29.12 449 GLY A C 1
ATOM 3550 O O . GLY A 1 449 ? 8.362 14.635 -16.712 1.00 29.12 449 GLY A O 1
ATOM 3551 N N . LYS A 1 450 ? 8.186 13.320 -18.490 1.00 25.84 450 LYS A N 1
ATOM 3552 C CA . LYS A 1 450 ? 7.476 12.031 -18.015 1.00 25.84 450 LYS A CA 1
ATOM 3553 C C . LYS A 1 450 ? 8.048 10.517 -18.025 1.00 25.84 450 LYS A C 1
ATOM 3555 O O . LYS A 1 450 ? 8.011 9.884 -19.068 1.00 25.84 450 LYS A O 1
ATOM 3560 N N . GLY A 1 451 ? 8.320 9.800 -16.878 1.00 26.72 451 GLY A N 1
ATOM 3561 C CA . GLY A 1 451 ? 8.418 8.271 -16.788 1.00 26.72 451 GLY A CA 1
ATOM 3562 C C . GLY A 1 451 ? 9.257 7.537 -15.649 1.00 26.72 451 GLY A C 1
ATOM 3563 O O . GLY A 1 451 ? 10.318 8.045 -15.294 1.00 26.72 451 GLY A O 1
ATOM 3564 N N . SER A 1 452 ? 8.851 6.371 -15.037 1.00 23.50 452 SER A N 1
ATOM 3565 C CA . SER A 1 452 ? 9.483 5.785 -13.772 1.00 23.50 452 SER A CA 1
ATOM 3566 C C . SER A 1 452 ? 9.677 4.219 -13.506 1.00 23.50 452 SER A C 1
ATOM 3568 O O . SER A 1 452 ? 10.361 3.582 -14.300 1.00 23.50 452 SER A O 1
ATOM 3570 N N . LYS A 1 453 ? 9.279 3.615 -12.334 1.00 30.45 453 LYS A N 1
ATOM 3571 C CA . LYS A 1 453 ? 9.785 2.341 -11.640 1.00 30.45 453 LYS A CA 1
ATOM 3572 C C . LYS A 1 453 ? 8.716 1.617 -10.718 1.00 30.45 453 LYS A C 1
ATOM 3574 O O . LYS A 1 453 ? 7.805 2.329 -10.307 1.00 30.45 453 LYS A O 1
ATOM 3579 N N . SER A 1 454 ? 8.782 0.385 -10.113 1.00 31.84 454 SER A N 1
ATOM 3580 C CA . SER A 1 454 ? 9.322 -1.023 -10.319 1.00 31.84 454 SER A CA 1
ATOM 3581 C C . SER A 1 454 ? 9.175 -1.921 -9.009 1.00 31.84 454 SER A C 1
ATOM 3583 O O . SER A 1 454 ? 9.383 -1.328 -7.951 1.00 31.84 454 SER A O 1
ATOM 3585 N N . SER A 1 455 ? 8.926 -3.272 -8.969 1.00 32.09 455 SER A N 1
ATOM 3586 C CA . SER A 1 455 ? 8.780 -4.076 -7.678 1.00 32.09 455 SER A CA 1
ATOM 3587 C C . SER A 1 455 ? 9.090 -5.630 -7.652 1.00 32.09 455 SER A C 1
ATOM 3589 O O . SER A 1 455 ? 9.549 -6.181 -8.645 1.00 32.09 455 SER A O 1
ATOM 3591 N N . ARG A 1 456 ? 8.934 -6.342 -6.492 1.00 37.31 456 ARG A N 1
ATOM 3592 C CA . ARG A 1 456 ? 9.219 -7.807 -6.229 1.00 37.31 456 ARG A CA 1
ATOM 3593 C C . ARG A 1 456 ? 8.660 -8.354 -4.875 1.00 37.31 456 ARG A C 1
ATOM 3595 O O . ARG A 1 456 ? 8.224 -7.546 -4.058 1.00 37.31 456 ARG A O 1
ATOM 3602 N N . ALA A 1 457 ? 8.802 -9.664 -4.546 1.00 30.08 457 ALA A N 1
ATOM 3603 C CA . ALA A 1 457 ? 8.490 -10.225 -3.195 1.00 30.08 457 ALA A CA 1
ATOM 3604 C C . ALA A 1 457 ? 9.381 -11.368 -2.611 1.00 30.08 457 ALA A C 1
ATOM 3606 O O . ALA A 1 457 ? 9.658 -11.330 -1.417 1.00 30.08 457 ALA A O 1
ATOM 3607 N N . ALA A 1 458 ? 9.871 -12.352 -3.381 1.00 44.53 458 ALA A N 1
ATOM 3608 C CA . ALA A 1 458 ? 10.659 -13.484 -2.838 1.00 44.53 458 ALA A CA 1
ATOM 3609 C C . ALA A 1 458 ? 12.104 -13.072 -2.451 1.00 44.53 458 ALA A C 1
ATOM 3611 O O . ALA A 1 458 ? 13.008 -13.156 -3.284 1.00 44.53 458 ALA A O 1
ATOM 3612 N N . LYS A 1 459 ? 12.307 -12.534 -1.232 1.00 49.78 459 LYS A N 1
ATOM 3613 C CA . LYS A 1 459 ? 13.360 -11.521 -0.974 1.00 49.78 459 LYS A CA 1
ATOM 3614 C C . LYS A 1 459 ? 14.600 -11.894 -0.140 1.00 49.78 459 LYS A C 1
ATOM 3616 O O . LYS A 1 459 ? 15.645 -11.323 -0.445 1.00 49.78 459 LYS A O 1
ATOM 3621 N N . LEU A 1 460 ? 14.561 -12.831 0.817 1.00 50.69 460 LEU A N 1
ATOM 3622 C CA . LEU A 1 460 ? 15.727 -13.111 1.693 1.00 50.69 460 LEU A CA 1
ATOM 3623 C C . LEU A 1 460 ? 16.849 -13.927 1.019 1.00 50.69 460 LEU A C 1
ATOM 3625 O O . LEU A 1 460 ? 17.946 -13.401 0.863 1.00 50.69 460 LEU A O 1
ATOM 3629 N N . ARG A 1 461 ? 16.571 -15.133 0.483 1.00 60.06 461 ARG A N 1
ATOM 3630 C CA . ARG A 1 461 ? 17.492 -15.872 -0.433 1.00 60.06 461 ARG A CA 1
ATOM 3631 C C . ARG A 1 461 ? 18.008 -14.978 -1.570 1.00 60.06 461 ARG A C 1
ATOM 3633 O O . ARG A 1 461 ? 19.117 -15.126 -2.052 1.00 60.06 461 ARG A O 1
ATOM 3640 N N . SER A 1 462 ? 17.181 -14.011 -1.947 1.00 56.03 462 SER A N 1
ATOM 3641 C CA . SER A 1 462 ? 17.376 -12.996 -2.979 1.00 56.03 462 SER A CA 1
ATOM 3642 C C . SER A 1 462 ? 18.405 -11.896 -2.642 1.00 56.03 462 SER A C 1
ATOM 3644 O O . SER A 1 462 ? 18.724 -11.102 -3.528 1.00 56.03 462 SER A O 1
ATOM 3646 N N . ALA A 1 463 ? 18.901 -11.833 -1.399 1.00 57.31 463 ALA A N 1
ATOM 3647 C CA . ALA A 1 463 ? 20.051 -11.016 -0.993 1.00 57.31 463 ALA A CA 1
ATOM 3648 C C . ALA A 1 463 ? 21.401 -11.717 -1.248 1.00 57.31 463 ALA A C 1
ATOM 3650 O O . ALA A 1 463 ? 22.411 -11.043 -1.482 1.00 57.31 463 ALA A O 1
ATOM 3651 N N . ILE A 1 464 ? 21.413 -13.058 -1.243 1.00 62.81 464 ILE A N 1
ATOM 3652 C CA . ILE A 1 464 ? 22.570 -13.854 -1.665 1.00 62.81 464 ILE A CA 1
ATOM 3653 C C . ILE A 1 464 ? 22.747 -13.655 -3.176 1.00 62.81 464 ILE A C 1
ATOM 3655 O O . ILE A 1 464 ? 21.773 -13.668 -3.931 1.00 62.81 464 ILE A O 1
ATOM 3659 N N . GLY A 1 465 ? 23.978 -13.384 -3.605 1.00 59.16 465 GLY A N 1
ATOM 3660 C CA . GLY A 1 465 ? 24.279 -12.975 -4.978 1.00 59.16 465 GLY A CA 1
ATOM 3661 C C . GLY A 1 465 ? 23.876 -11.531 -5.311 1.00 59.16 465 GLY A C 1
ATOM 3662 O O . GLY A 1 465 ? 24.003 -11.139 -6.468 1.00 59.16 465 GLY A O 1
ATOM 3663 N N . TRP A 1 466 ? 23.408 -10.740 -4.334 1.00 67.31 466 TRP A N 1
ATOM 3664 C CA . TRP A 1 466 ? 23.086 -9.313 -4.502 1.00 67.31 466 TRP A CA 1
ATOM 3665 C C . TRP A 1 466 ? 23.983 -8.408 -3.647 1.00 67.31 466 TRP A C 1
ATOM 3667 O O . TRP A 1 466 ? 24.660 -7.537 -4.178 1.00 67.31 466 TRP A O 1
ATOM 3677 N N . PHE A 1 467 ? 24.008 -8.623 -2.328 1.00 74.12 467 PHE A N 1
ATOM 3678 C CA . PHE A 1 467 ? 24.876 -7.892 -1.386 1.00 74.12 467 PHE A CA 1
ATOM 3679 C C . PHE A 1 467 ? 25.455 -8.783 -0.270 1.00 74.12 467 PHE A C 1
ATOM 3681 O O . PHE A 1 467 ? 26.129 -8.295 0.638 1.00 74.12 467 PHE A O 1
ATOM 3688 N N . VAL A 1 468 ? 25.211 -10.094 -0.352 1.00 75.31 468 VAL A N 1
ATOM 3689 C CA . VAL A 1 468 ? 25.849 -11.151 0.443 1.00 75.31 468 VAL A CA 1
ATOM 3690 C C . VAL A 1 468 ? 26.406 -12.187 -0.534 1.00 75.31 468 VAL A C 1
ATOM 3692 O O . VAL A 1 468 ? 25.706 -12.585 -1.468 1.00 75.31 468 VAL A O 1
ATOM 3695 N N . GLU A 1 469 ? 27.648 -12.627 -0.346 1.00 74.75 469 GLU A N 1
ATOM 3696 C CA . GLU A 1 469 ? 28.278 -13.650 -1.197 1.00 74.75 469 GLU A CA 1
ATOM 3697 C C . GLU A 1 469 ? 27.988 -15.059 -0.647 1.00 74.75 469 GLU A C 1
ATOM 3699 O O . GLU A 1 469 ? 27.848 -15.241 0.566 1.00 74.75 469 GLU A O 1
ATOM 3704 N N . SER A 1 470 ? 27.800 -16.046 -1.526 1.00 69.06 470 SER A N 1
ATOM 3705 C CA . SER A 1 470 ? 27.276 -17.383 -1.180 1.00 69.06 470 SER A CA 1
ATOM 3706 C C . SER A 1 470 ? 28.249 -18.244 -0.368 1.00 69.06 470 SER A C 1
ATOM 3708 O O . SER A 1 470 ? 27.829 -19.046 0.461 1.00 69.06 470 SER A O 1
ATOM 3710 N N . ASP A 1 471 ? 29.542 -18.042 -0.582 1.00 72.81 471 ASP A N 1
ATOM 3711 C CA . ASP A 1 471 ? 30.677 -18.654 0.109 1.00 72.81 471 ASP A CA 1
ATOM 3712 C C . ASP A 1 471 ? 30.994 -18.002 1.471 1.00 72.81 471 ASP A C 1
ATOM 3714 O O . ASP A 1 471 ? 31.593 -18.639 2.348 1.00 72.81 471 ASP A O 1
ATOM 3718 N N . SER A 1 472 ? 30.577 -16.746 1.662 1.00 81.00 472 SER A N 1
ATOM 3719 C CA . SER A 1 472 ? 30.827 -15.961 2.874 1.00 81.00 472 SER A CA 1
ATOM 3720 C C . SER A 1 472 ? 30.200 -16.573 4.135 1.00 81.00 472 SER A C 1
ATOM 3722 O O . SER A 1 472 ? 29.183 -17.269 4.083 1.00 81.00 472 SER A O 1
ATOM 3724 N N . LYS A 1 473 ? 30.758 -16.247 5.311 1.00 81.81 473 LYS A N 1
ATOM 3725 C CA . LYS A 1 473 ? 30.202 -16.654 6.619 1.00 81.81 473 LYS A CA 1
ATOM 3726 C C . LYS A 1 473 ? 28.741 -16.224 6.807 1.00 81.81 473 LYS A C 1
ATOM 3728 O O . LYS A 1 473 ? 27.949 -16.963 7.384 1.00 81.81 473 LYS A O 1
ATOM 3733 N N . LEU A 1 474 ? 28.367 -15.056 6.276 1.00 81.25 474 LEU A N 1
ATOM 3734 C CA . LEU A 1 474 ? 26.991 -14.558 6.317 1.00 81.25 474 LEU A CA 1
ATOM 3735 C C . LEU A 1 474 ? 26.072 -15.331 5.357 1.00 81.25 474 LEU A C 1
ATOM 3737 O O . LEU A 1 474 ? 24.952 -15.665 5.731 1.00 81.25 474 LEU A O 1
ATOM 3741 N N . GLY A 1 475 ? 26.549 -15.673 4.155 1.00 74.81 475 GLY A N 1
ATOM 3742 C CA . GLY A 1 475 ? 25.835 -16.547 3.218 1.00 74.81 475 GLY A CA 1
ATOM 3743 C C . GLY A 1 475 ? 25.547 -17.916 3.836 1.00 74.81 475 GLY A C 1
ATOM 3744 O O . GLY A 1 475 ? 24.394 -18.346 3.875 1.00 74.81 475 GLY A O 1
ATOM 3745 N N . LYS A 1 476 ? 26.571 -18.538 4.431 1.00 80.62 476 LYS A N 1
ATOM 3746 C CA . LYS A 1 476 ? 26.464 -19.797 5.187 1.00 80.62 476 LYS A CA 1
ATOM 3747 C C . LYS A 1 476 ? 25.483 -19.694 6.361 1.00 80.62 476 LYS A C 1
ATOM 3749 O O . LYS A 1 476 ? 24.656 -20.583 6.511 1.00 80.62 476 LYS A O 1
ATOM 3754 N N . GLY A 1 477 ? 25.492 -18.596 7.123 1.00 78.12 477 GLY A N 1
ATOM 3755 C CA . GLY A 1 477 ? 24.521 -18.349 8.200 1.00 78.12 477 GLY A CA 1
ATOM 3756 C C . GLY A 1 477 ? 23.065 -18.236 7.720 1.00 78.12 477 GLY A C 1
ATOM 3757 O O . GLY A 1 477 ? 22.166 -18.791 8.351 1.00 78.12 477 GLY A O 1
ATOM 3758 N N . ILE A 1 478 ? 22.816 -17.591 6.570 1.00 78.94 478 ILE A N 1
ATOM 3759 C CA . ILE A 1 478 ? 21.473 -17.527 5.956 1.00 78.94 478 ILE A CA 1
ATOM 3760 C C . ILE A 1 478 ? 21.016 -18.919 5.497 1.00 78.94 478 ILE A C 1
ATOM 3762 O O . ILE A 1 478 ? 19.864 -19.283 5.725 1.00 78.94 478 ILE A O 1
ATOM 3766 N N . ILE A 1 479 ? 21.907 -19.695 4.869 1.00 77.81 479 ILE A N 1
ATOM 3767 C CA . ILE A 1 479 ? 21.639 -21.083 4.456 1.00 77.81 479 ILE A CA 1
ATOM 3768 C C . ILE A 1 479 ? 21.295 -21.922 5.684 1.00 77.81 479 ILE A C 1
ATOM 3770 O O . ILE A 1 479 ? 20.229 -22.527 5.729 1.00 77.81 479 ILE A O 1
ATOM 3774 N N . GLN A 1 480 ? 22.140 -21.878 6.713 1.00 81.06 480 GLN A N 1
ATOM 3775 C CA . GLN A 1 480 ? 21.947 -22.641 7.937 1.00 81.06 480 GLN A CA 1
ATOM 3776 C C . GLN A 1 480 ? 20.658 -22.262 8.674 1.00 81.06 480 GLN A C 1
ATOM 3778 O O . GLN A 1 480 ? 20.016 -23.145 9.223 1.00 81.06 480 GLN A O 1
ATOM 3783 N N . ASN A 1 481 ? 20.240 -20.990 8.661 1.00 81.00 481 ASN A N 1
ATOM 3784 C CA . ASN A 1 481 ? 18.942 -20.585 9.209 1.00 81.00 481 ASN A CA 1
ATOM 3785 C C . ASN A 1 481 ? 17.767 -21.269 8.484 1.00 81.00 481 ASN A C 1
ATOM 3787 O O . ASN A 1 481 ? 16.796 -21.650 9.129 1.00 81.00 481 ASN A O 1
ATOM 3791 N N . LEU A 1 482 ? 17.847 -21.463 7.161 1.00 74.69 482 LEU A N 1
ATOM 3792 C CA . LEU A 1 482 ? 16.839 -22.229 6.416 1.00 74.69 482 LEU A CA 1
ATOM 3793 C C . LEU A 1 482 ? 16.915 -23.727 6.746 1.00 74.69 482 LEU A C 1
ATOM 3795 O O . LEU A 1 482 ? 15.872 -24.346 6.952 1.00 74.69 482 LEU A O 1
ATOM 3799 N N . GLU A 1 483 ? 18.122 -24.291 6.850 1.00 79.38 483 GLU A N 1
ATOM 3800 C CA . GLU A 1 483 ? 18.342 -25.692 7.242 1.00 79.38 483 GLU A CA 1
ATOM 3801 C C . GLU A 1 483 ? 17.738 -25.957 8.645 1.00 79.38 483 GLU A C 1
ATOM 3803 O O . GLU A 1 483 ? 16.844 -26.791 8.766 1.00 79.38 483 GLU A O 1
ATOM 3808 N N . SER A 1 484 ? 18.063 -25.151 9.668 1.00 79.12 484 SER A N 1
ATOM 3809 C CA . SER A 1 484 ? 17.534 -25.275 11.046 1.00 79.12 484 SER A CA 1
ATOM 3810 C C . SER A 1 484 ? 16.027 -25.025 11.204 1.00 79.12 484 SER A C 1
ATOM 3812 O O . SER A 1 484 ? 15.451 -25.367 12.234 1.00 79.12 484 SER A O 1
ATOM 3814 N N . LEU A 1 485 ? 15.383 -24.381 10.223 1.00 74.88 485 LEU A N 1
ATOM 3815 C CA . LEU A 1 485 ? 13.935 -24.134 10.216 1.00 74.88 485 LEU A CA 1
ATOM 3816 C C . LEU A 1 485 ? 13.142 -25.229 9.484 1.00 74.88 485 LEU A C 1
ATOM 3818 O O . LEU A 1 485 ? 11.938 -25.346 9.712 1.00 74.88 485 LEU A O 1
ATOM 3822 N N . THR A 1 4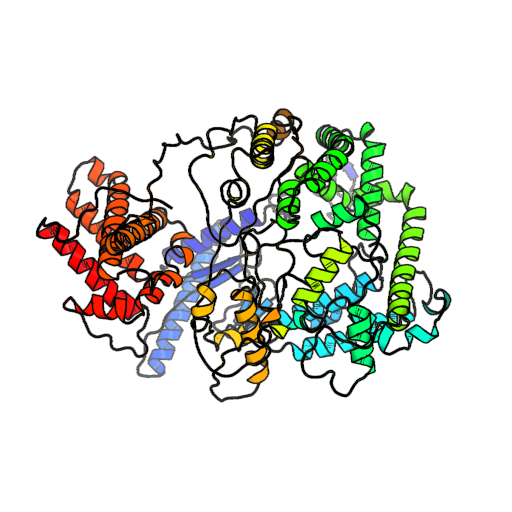86 ? 13.775 -25.987 8.580 1.00 71.06 486 THR A N 1
ATOM 3823 C CA . THR A 1 486 ? 13.070 -26.868 7.624 1.00 71.06 486 THR A CA 1
ATOM 3824 C C . THR A 1 486 ? 13.537 -28.321 7.614 1.00 71.06 486 THR A C 1
ATOM 3826 O O . THR A 1 486 ? 12.782 -29.175 7.157 1.00 71.06 486 THR A O 1
ATOM 3829 N N . GLY A 1 487 ? 14.753 -28.618 8.080 1.00 67.38 487 GLY A N 1
ATOM 3830 C CA . GLY A 1 487 ? 15.383 -29.940 7.970 1.00 67.38 487 GLY A CA 1
ATOM 3831 C C . GLY A 1 487 ? 15.879 -30.300 6.558 1.00 67.38 487 GLY A C 1
ATOM 3832 O O . GLY A 1 487 ? 16.632 -31.256 6.400 1.00 67.38 487 GLY A O 1
ATOM 3833 N N . GLU A 1 488 ? 15.512 -29.539 5.519 1.00 71.12 488 GLU A N 1
ATOM 3834 C CA . GLU A 1 488 ? 16.042 -29.720 4.160 1.00 71.12 488 GLU A CA 1
ATOM 3835 C C . GLU A 1 488 ? 17.458 -29.125 4.047 1.00 71.12 488 GLU A C 1
ATOM 3837 O O . GLU A 1 488 ? 17.696 -28.014 4.517 1.00 71.12 488 GLU A O 1
ATOM 3842 N N . CYS A 1 489 ? 18.386 -29.792 3.348 1.00 64.31 489 CYS A N 1
ATOM 3843 C CA . CYS A 1 489 ? 19.663 -29.178 2.962 1.00 64.31 489 CYS A CA 1
ATOM 3844 C C . CYS A 1 489 ? 19.480 -28.177 1.805 1.00 64.31 489 CYS A C 1
ATOM 3846 O O . CYS A 1 489 ? 18.827 -28.470 0.796 1.00 64.31 489 CYS A O 1
ATOM 3848 N N . TRP A 1 490 ? 20.109 -27.001 1.914 1.00 64.06 490 TRP A N 1
ATOM 3849 C CA . TRP A 1 490 ? 19.932 -25.885 0.968 1.00 64.06 490 TRP A CA 1
ATOM 3850 C C . TRP A 1 490 ? 21.194 -25.503 0.181 1.00 64.06 490 TRP A C 1
ATOM 3852 O O . TRP A 1 490 ? 21.099 -24.715 -0.761 1.00 64.06 490 TRP A O 1
ATOM 3862 N N . LYS A 1 491 ? 22.359 -26.078 0.509 1.00 57.34 491 LYS A N 1
ATOM 3863 C CA . LYS A 1 491 ? 23.680 -25.731 -0.064 1.00 57.34 491 LYS A CA 1
ATOM 3864 C C . LYS A 1 491 ? 23.700 -25.691 -1.599 1.00 57.34 491 LYS A C 1
ATOM 3866 O O . LYS A 1 491 ? 24.030 -24.658 -2.173 1.00 57.34 491 LYS A O 1
ATOM 3871 N N . ASN A 1 492 ? 23.238 -26.751 -2.262 1.00 53.38 492 ASN A N 1
ATOM 3872 C CA . ASN A 1 492 ? 23.264 -26.858 -3.729 1.00 53.38 492 ASN A CA 1
ATOM 3873 C C . ASN A 1 492 ? 22.204 -25.974 -4.429 1.00 53.38 492 ASN A C 1
ATOM 3875 O O . ASN A 1 492 ? 22.152 -25.924 -5.655 1.00 53.38 492 ASN A O 1
ATOM 3879 N N . LYS A 1 493 ? 21.327 -25.279 -3.685 1.00 53.00 493 LYS A N 1
ATOM 3880 C CA . LYS A 1 493 ? 20.151 -24.580 -4.238 1.00 53.00 493 LYS A CA 1
ATOM 3881 C C . LYS A 1 493 ? 20.411 -23.103 -4.611 1.00 53.00 493 LYS A C 1
ATOM 3883 O O . LYS A 1 493 ? 19.451 -22.344 -4.781 1.00 53.00 493 LYS A O 1
ATOM 3888 N N . ILE A 1 494 ? 21.665 -22.636 -4.676 1.00 52.72 494 ILE A N 1
ATOM 3889 C CA . ILE A 1 494 ? 21.997 -21.188 -4.621 1.00 52.72 494 ILE A CA 1
ATOM 3890 C C . ILE A 1 494 ? 22.912 -20.662 -5.740 1.00 52.72 494 ILE A C 1
ATOM 3892 O O . ILE A 1 494 ? 22.843 -19.469 -6.047 1.00 52.72 494 ILE A O 1
ATOM 3896 N N . GLU A 1 495 ? 23.733 -21.495 -6.373 1.00 50.03 495 GLU A N 1
ATOM 3897 C CA . GLU A 1 495 ? 24.695 -21.020 -7.376 1.00 50.03 495 GLU A CA 1
ATOM 3898 C C . GLU A 1 495 ? 24.006 -20.567 -8.681 1.00 50.03 495 GLU A C 1
ATOM 3900 O O . GLU A 1 495 ? 23.048 -21.183 -9.146 1.00 50.03 495 GLU A O 1
ATOM 3905 N N . GLY A 1 496 ? 24.470 -19.449 -9.258 1.00 50.66 496 GLY A N 1
ATOM 3906 C CA . GLY A 1 496 ? 24.049 -18.957 -10.580 1.00 50.66 496 GLY A CA 1
ATOM 3907 C C . GLY A 1 496 ? 23.497 -17.521 -10.640 1.00 50.66 496 GLY A C 1
ATOM 3908 O O . GLY A 1 496 ? 23.898 -16.755 -11.515 1.00 50.66 496 GLY A O 1
ATOM 3909 N N . SER A 1 497 ? 22.604 -17.087 -9.739 1.00 52.19 497 SER A N 1
ATOM 3910 C CA . SER A 1 497 ? 21.909 -15.790 -9.918 1.00 52.19 497 SER A CA 1
ATOM 3911 C C . SER A 1 497 ? 22.609 -14.596 -9.245 1.00 52.19 497 SER A C 1
ATOM 3913 O O . SER A 1 497 ? 22.228 -14.190 -8.143 1.00 52.19 497 SER A O 1
ATOM 3915 N N . LYS A 1 498 ? 23.590 -13.978 -9.918 1.00 53.84 498 LYS A N 1
ATOM 3916 C CA . LYS A 1 498 ? 24.095 -12.644 -9.528 1.00 53.84 498 LYS A CA 1
ATOM 3917 C C . LYS A 1 498 ? 23.084 -11.554 -9.900 1.00 53.84 498 LYS A C 1
ATOM 3919 O O . LYS A 1 498 ? 22.529 -11.566 -10.994 1.00 53.84 498 LYS A O 1
ATOM 3924 N N . ARG A 1 499 ? 22.845 -10.602 -8.997 1.00 57.38 499 ARG A N 1
ATOM 3925 C CA . ARG A 1 499 ? 21.856 -9.523 -9.144 1.00 57.38 499 ARG A CA 1
ATOM 3926 C C . ARG A 1 499 ? 22.521 -8.170 -8.942 1.00 57.38 499 ARG A C 1
ATOM 3928 O O . ARG A 1 499 ? 23.126 -7.942 -7.903 1.00 57.38 499 ARG A O 1
ATOM 3935 N N . THR A 1 500 ? 22.364 -7.275 -9.908 1.00 50.00 500 THR A N 1
ATOM 3936 C CA . THR A 1 500 ? 22.949 -5.927 -9.895 1.00 50.00 500 THR A CA 1
ATOM 3937 C C . THR A 1 500 ? 21.882 -4.844 -9.709 1.00 50.00 500 THR A C 1
ATOM 3939 O O . THR A 1 500 ? 20.696 -5.050 -9.988 1.00 50.00 500 THR A O 1
ATOM 3942 N N . GLY A 1 501 ? 22.297 -3.668 -9.236 1.00 54.84 501 GLY A N 1
ATOM 3943 C CA . GLY A 1 501 ? 21.439 -2.512 -8.984 1.00 54.84 501 GLY A CA 1
ATOM 3944 C C . GLY A 1 501 ? 21.098 -2.321 -7.504 1.00 54.84 501 GLY A C 1
ATOM 3945 O O . GLY A 1 501 ? 21.181 -3.237 -6.693 1.00 54.84 501 GLY A O 1
ATOM 3946 N N . SER A 1 502 ? 20.690 -1.104 -7.134 1.00 56.31 502 SER A N 1
ATOM 3947 C CA . SER A 1 502 ? 20.658 -0.673 -5.728 1.00 56.31 502 SER A CA 1
ATOM 3948 C C . SER A 1 502 ? 19.846 -1.561 -4.770 1.00 56.31 502 SER A C 1
ATOM 3950 O O . SER A 1 502 ? 18.612 -1.578 -4.806 1.00 56.31 502 SER A O 1
ATOM 3952 N N . ALA A 1 503 ? 20.545 -2.196 -3.826 1.00 57.66 503 ALA A N 1
ATOM 3953 C CA . ALA A 1 503 ? 19.949 -2.873 -2.677 1.00 57.66 503 ALA A CA 1
ATOM 3954 C C . ALA A 1 503 ? 19.400 -1.899 -1.620 1.00 57.66 503 ALA A C 1
ATOM 3956 O O . ALA A 1 503 ? 18.316 -2.126 -1.083 1.00 57.66 503 ALA A O 1
ATOM 3957 N N . LEU A 1 504 ? 20.106 -0.793 -1.343 1.00 63.69 504 LEU A N 1
ATOM 3958 C CA . LEU A 1 504 ? 19.870 0.054 -0.162 1.00 63.69 504 LEU A CA 1
ATOM 3959 C C . LEU A 1 504 ? 18.445 0.617 -0.045 1.00 63.69 504 LEU A C 1
ATOM 3961 O O . LEU A 1 504 ? 17.940 0.741 1.071 1.00 63.69 504 LEU A O 1
ATOM 3965 N N . HIS A 1 505 ? 17.792 0.935 -1.170 1.00 59.72 505 HIS A N 1
ATOM 3966 C CA . HIS A 1 505 ? 16.394 1.387 -1.182 1.00 59.72 505 HIS A CA 1
ATOM 3967 C C . HIS A 1 505 ? 15.396 0.352 -1.733 1.00 59.72 505 HIS A C 1
ATOM 3969 O O . HIS A 1 505 ? 14.209 0.461 -1.426 1.00 59.72 505 HIS A O 1
ATOM 3975 N N . ARG A 1 506 ? 15.831 -0.650 -2.520 1.00 59.19 506 ARG A N 1
ATOM 3976 C CA . ARG A 1 506 ? 14.934 -1.674 -3.107 1.00 59.19 506 ARG A CA 1
ATOM 3977 C C . ARG A 1 506 ? 14.766 -2.927 -2.244 1.00 59.19 506 ARG A C 1
ATOM 3979 O O . ARG A 1 506 ? 13.799 -3.664 -2.439 1.00 59.19 506 ARG A O 1
ATOM 3986 N N . PHE A 1 507 ? 15.666 -3.179 -1.294 1.00 63.22 507 PHE A N 1
ATOM 3987 C CA . PHE A 1 507 ? 15.458 -4.192 -0.266 1.00 63.22 507 PHE A CA 1
ATOM 3988 C C . PHE A 1 507 ? 14.394 -3.686 0.719 1.00 63.22 507 PHE A C 1
ATOM 3990 O O . PHE A 1 507 ? 14.648 -2.832 1.575 1.00 63.22 507 PHE A O 1
ATOM 3997 N N . SER A 1 508 ? 13.169 -4.184 0.552 1.00 59.91 508 SER A N 1
ATOM 3998 C CA . SER A 1 508 ? 12.085 -3.978 1.510 1.00 59.91 508 SER A CA 1
ATOM 3999 C C . SER A 1 508 ? 12.199 -4.970 2.656 1.00 59.91 508 SER A C 1
ATOM 4001 O O . SER A 1 508 ? 12.353 -6.164 2.403 1.00 59.91 508 SER A O 1
ATOM 4003 N N . CYS A 1 509 ? 11.981 -4.487 3.869 1.00 56.22 509 CYS A N 1
ATOM 4004 C CA . CYS A 1 509 ? 11.642 -5.324 5.011 1.00 56.22 509 CYS A CA 1
ATOM 4005 C C . CYS A 1 509 ? 10.117 -5.553 5.018 1.00 56.22 509 CYS A C 1
ATOM 4007 O O . CYS A 1 509 ? 9.358 -4.700 4.546 1.00 56.22 509 CYS A O 1
ATOM 4009 N N . SER A 1 510 ? 9.660 -6.661 5.591 1.00 51.62 510 SER A N 1
ATOM 4010 C CA . SER A 1 510 ? 8.274 -6.913 6.019 1.00 51.62 510 SER A CA 1
ATOM 4011 C C . SER A 1 510 ? 7.608 -5.691 6.679 1.00 51.62 510 SER A C 1
ATOM 4013 O O . SER A 1 510 ? 6.437 -5.403 6.436 1.00 51.62 510 SER A O 1
ATOM 4015 N N . ARG A 1 511 ? 8.386 -4.915 7.445 1.00 51.16 511 ARG A N 1
ATOM 4016 C CA . ARG A 1 511 ? 7.973 -3.699 8.167 1.00 51.16 511 ARG A CA 1
ATOM 4017 C C . ARG A 1 511 ? 7.943 -2.426 7.302 1.00 51.16 511 ARG A C 1
ATOM 4019 O O . ARG A 1 511 ? 7.313 -1.449 7.697 1.00 51.16 511 ARG A O 1
ATOM 4026 N N . GLN A 1 512 ? 8.633 -2.393 6.153 1.00 52.16 512 GLN A N 1
ATOM 4027 C CA . GLN A 1 512 ? 8.797 -1.202 5.296 1.00 52.16 512 GLN A CA 1
ATOM 4028 C C . GLN A 1 512 ? 8.966 -1.576 3.806 1.00 52.16 512 GLN A C 1
ATOM 4030 O O . GLN A 1 512 ? 10.044 -2.001 3.379 1.00 52.16 512 GLN A O 1
ATOM 4035 N N . SER A 1 513 ? 7.916 -1.373 2.995 1.00 45.12 513 SER A N 1
ATOM 4036 C CA . SER A 1 513 ? 7.824 -1.920 1.625 1.00 45.12 513 SER A CA 1
ATOM 4037 C C . SER A 1 513 ? 7.469 -0.944 0.491 1.00 45.12 513 SER A C 1
ATOM 4039 O O . SER A 1 513 ? 7.594 -1.319 -0.674 1.00 45.12 513 SER A O 1
ATOM 4041 N N . SER A 1 514 ? 7.062 0.294 0.791 1.00 55.50 514 SER A N 1
ATOM 4042 C CA . SER A 1 514 ? 6.479 1.245 -0.176 1.00 55.50 514 SER A CA 1
ATOM 4043 C C . SER A 1 514 ? 7.091 2.644 -0.056 1.00 55.50 514 SER A C 1
ATOM 4045 O O . SER A 1 514 ? 7.179 3.159 1.055 1.00 55.50 514 SER A O 1
ATOM 4047 N N . ALA A 1 515 ? 7.428 3.303 -1.170 1.00 55.31 515 ALA A N 1
ATOM 4048 C CA . ALA A 1 515 ? 8.072 4.630 -1.185 1.00 55.31 515 ALA A CA 1
ATOM 4049 C C . ALA A 1 515 ? 7.201 5.805 -0.680 1.00 55.31 515 ALA A C 1
ATOM 4051 O O . ALA A 1 515 ? 7.689 6.931 -0.553 1.00 55.31 515 ALA A O 1
ATOM 4052 N N . GLY A 1 516 ? 5.918 5.559 -0.428 1.00 63.38 516 GLY A N 1
ATOM 4053 C CA . GLY A 1 516 ? 4.964 6.522 0.108 1.00 63.38 516 GLY A CA 1
ATOM 4054 C C . GLY A 1 516 ? 3.593 6.391 -0.553 1.00 63.38 516 GLY A C 1
ATOM 4055 O O . GLY A 1 516 ? 3.443 5.722 -1.574 1.00 63.38 516 GLY A O 1
ATOM 4056 N N . TYR A 1 517 ? 2.594 7.044 0.035 1.00 68.38 517 TYR A N 1
ATOM 4057 C CA . TYR A 1 517 ? 1.225 7.117 -0.482 1.00 68.38 517 TYR A CA 1
ATOM 4058 C C . TYR A 1 517 ? 0.736 8.567 -0.509 1.00 68.38 517 TYR A C 1
ATOM 4060 O O . TYR A 1 517 ? 1.177 9.394 0.296 1.00 68.38 517 TYR A O 1
ATOM 4068 N N . ALA A 1 518 ? -0.216 8.860 -1.399 1.00 75.12 518 ALA A N 1
ATOM 4069 C CA . ALA A 1 518 ? -0.867 10.163 -1.467 1.00 75.12 518 ALA A CA 1
ATOM 4070 C C . ALA A 1 518 ? -1.587 10.501 -0.150 1.00 75.12 518 ALA A C 1
ATOM 4072 O O . ALA A 1 518 ? -2.408 9.730 0.359 1.00 75.12 518 ALA A O 1
ATOM 4073 N N . ALA A 1 519 ? -1.274 11.675 0.396 1.00 76.12 519 ALA A N 1
ATOM 4074 C CA . ALA A 1 519 ? -1.877 12.207 1.617 1.00 76.12 519 ALA A CA 1
ATOM 4075 C C . ALA A 1 519 ? -3.129 13.078 1.354 1.00 76.12 519 ALA A C 1
ATOM 4077 O O . ALA A 1 519 ? -3.647 13.676 2.289 1.00 76.12 519 ALA A O 1
ATOM 4078 N N . GLN A 1 520 ? -3.630 13.091 0.111 1.00 80.69 520 GLN A N 1
ATOM 4079 C CA . GLN A 1 520 ? -4.828 13.807 -0.353 1.00 80.69 520 GLN A CA 1
ATOM 4080 C C . GLN A 1 520 ? -5.774 12.882 -1.142 1.00 80.69 520 GLN A C 1
ATOM 4082 O O . GLN A 1 520 ? -5.348 11.828 -1.628 1.00 80.69 520 GLN A O 1
ATOM 4087 N N . SER A 1 521 ? -7.031 13.301 -1.325 1.00 85.56 521 SER A N 1
ATOM 4088 C CA . SER A 1 521 ? -8.021 12.597 -2.153 1.00 85.56 521 SER A CA 1
ATOM 4089 C C . SER A 1 521 ? -7.557 12.478 -3.616 1.00 85.56 521 SER A C 1
ATOM 4091 O O . SER A 1 521 ? -7.075 13.460 -4.191 1.00 85.56 521 SER A O 1
ATOM 4093 N N . PRO A 1 522 ? -7.767 11.328 -4.291 1.00 86.12 522 PRO A N 1
ATOM 4094 C CA . PRO A 1 522 ? -7.440 11.178 -5.710 1.00 86.12 522 PRO A CA 1
ATOM 4095 C C . PRO A 1 522 ? -8.278 12.081 -6.634 1.00 86.12 522 PRO A C 1
ATOM 4097 O O . PRO A 1 522 ? -7.951 12.203 -7.809 1.00 86.12 522 PRO A O 1
ATOM 4100 N N . SER A 1 523 ? -9.315 12.748 -6.114 1.00 86.56 523 SER A N 1
ATOM 4101 C CA . SER A 1 523 ? -10.238 13.606 -6.873 1.00 86.56 523 SER A CA 1
ATOM 4102 C C . SER A 1 523 ? -9.568 14.785 -7.599 1.00 86.56 523 SER A C 1
ATOM 4104 O O . SER A 1 523 ? -10.075 15.211 -8.633 1.00 86.56 523 SER A O 1
ATOM 4106 N N . LYS A 1 524 ? -8.442 15.314 -7.087 1.00 85.19 524 LYS A N 1
ATOM 4107 C CA . LYS A 1 524 ? -7.587 16.273 -7.822 1.00 85.19 524 LYS A CA 1
ATOM 4108 C C . LYS A 1 524 ? -6.551 15.561 -8.707 1.00 85.19 524 LYS A C 1
ATOM 4110 O O . LYS A 1 524 ? -6.253 16.030 -9.801 1.00 85.19 524 LYS A O 1
ATOM 4115 N N . LEU A 1 525 ? -6.043 14.403 -8.272 1.00 86.88 525 LEU A N 1
ATOM 4116 C CA . LEU A 1 525 ? -5.021 13.625 -8.990 1.00 86.88 525 LEU A CA 1
ATOM 4117 C C . LEU A 1 525 ? -5.483 13.131 -10.367 1.00 86.88 525 LEU A C 1
ATOM 4119 O O . LEU A 1 525 ? -4.672 13.053 -11.285 1.00 86.88 525 LEU A O 1
ATOM 4123 N N . THR A 1 526 ? -6.772 12.820 -10.531 1.00 87.00 526 THR A N 1
ATOM 4124 C CA . THR A 1 526 ? -7.351 12.355 -11.805 1.00 87.00 526 THR A CA 1
ATOM 4125 C C . THR A 1 526 ? -7.262 13.372 -12.943 1.00 87.00 526 THR A C 1
ATOM 4127 O O . THR A 1 526 ? -7.360 12.981 -14.101 1.00 87.00 526 THR A O 1
ATOM 4130 N N . TRP A 1 527 ? -7.038 14.652 -12.634 1.00 85.88 527 TRP A N 1
ATOM 4131 C CA . TRP A 1 527 ? -6.865 15.726 -13.619 1.00 85.88 527 TRP A CA 1
ATOM 4132 C C . TRP A 1 527 ? -5.394 15.936 -14.024 1.00 85.88 527 TRP A C 1
ATOM 4134 O O . TRP A 1 527 ? -5.090 16.821 -14.818 1.00 85.88 527 TRP A O 1
ATOM 4144 N N . MET A 1 528 ? -4.460 15.136 -13.489 1.00 85.25 528 MET A N 1
ATOM 4145 C CA . MET A 1 528 ? -3.015 15.346 -13.629 1.00 85.25 528 MET A CA 1
ATOM 4146 C C . MET A 1 528 ? -2.312 14.176 -14.321 1.00 85.25 528 MET A C 1
ATOM 4148 O O . MET A 1 528 ? -2.387 13.030 -13.882 1.00 85.25 528 MET A O 1
ATOM 4152 N N . CYS A 1 529 ? -1.525 14.470 -15.359 1.00 82.12 529 CYS A N 1
ATOM 4153 C CA . CYS A 1 529 ? -0.705 13.478 -16.057 1.00 82.12 529 CYS A CA 1
ATOM 4154 C C . CYS A 1 529 ? 0.785 13.709 -15.752 1.00 82.12 529 CYS A C 1
ATOM 4156 O O . CYS A 1 529 ? 1.387 14.645 -16.282 1.00 82.12 529 CYS A O 1
ATOM 4158 N N . MET A 1 530 ? 1.388 12.859 -14.913 1.00 76.94 530 MET A N 1
ATOM 4159 C CA . MET A 1 530 ? 2.561 13.232 -14.098 1.00 76.94 530 MET A CA 1
ATOM 4160 C C . MET A 1 530 ? 3.908 12.592 -14.503 1.00 76.94 530 MET A C 1
ATOM 4162 O O . MET A 1 530 ? 3.944 11.691 -15.338 1.00 76.94 530 MET A O 1
ATOM 4166 N N . THR A 1 531 ? 5.020 13.139 -13.997 1.00 71.94 531 THR A N 1
ATOM 4167 C CA . THR A 1 531 ? 6.159 13.537 -14.854 1.00 71.94 531 THR A CA 1
ATOM 4168 C C . THR A 1 531 ? 7.581 13.200 -14.285 1.00 71.94 531 THR A C 1
ATOM 4170 O O . THR A 1 531 ? 7.845 13.584 -13.153 1.00 71.94 531 THR A O 1
ATOM 4173 N N . THR A 1 532 ? 8.490 12.519 -15.042 1.00 73.75 532 THR A N 1
ATOM 4174 C CA . THR A 1 532 ? 9.920 12.191 -14.716 1.00 73.75 532 THR A CA 1
ATOM 4175 C C . THR A 1 532 ? 10.900 11.783 -15.889 1.00 73.75 532 THR A C 1
ATOM 4177 O O . THR A 1 532 ? 11.993 11.313 -15.578 1.00 73.75 532 THR A O 1
ATOM 4180 N N . ASP A 1 533 ? 10.622 11.891 -17.209 1.00 65.00 533 ASP A N 1
ATOM 4181 C CA . ASP A 1 533 ? 11.575 11.399 -18.272 1.00 65.00 533 ASP A CA 1
ATOM 4182 C C . ASP A 1 533 ? 12.839 12.259 -18.398 1.00 65.00 533 ASP A C 1
ATOM 4184 O O . ASP A 1 533 ? 13.934 11.753 -18.645 1.00 65.00 533 ASP A O 1
ATOM 4188 N N . THR A 1 534 ? 12.698 13.544 -18.103 1.00 69.44 534 THR A N 1
ATOM 4189 C CA . THR A 1 534 ? 13.750 14.541 -17.897 1.00 69.44 534 THR A CA 1
ATOM 4190 C C . THR A 1 534 ? 14.769 14.136 -16.832 1.00 69.44 534 THR A C 1
ATOM 4192 O O . THR A 1 534 ? 15.878 14.662 -16.812 1.00 69.44 534 THR A O 1
ATOM 4195 N N . LEU A 1 535 ? 14.452 13.152 -15.982 1.00 71.00 535 LEU A N 1
ATOM 4196 C CA . LEU A 1 535 ? 15.398 12.545 -15.043 1.00 71.00 535 LEU A CA 1
ATOM 4197 C C . LEU A 1 535 ? 16.241 11.421 -15.683 1.00 71.00 535 LEU A C 1
ATOM 4199 O O . LEU A 1 535 ? 16.958 10.727 -14.969 1.00 71.00 535 LEU A O 1
ATOM 4203 N N . SER A 1 536 ? 16.175 11.204 -17.001 1.00 65.38 536 SER A N 1
ATOM 4204 C CA . SER A 1 536 ? 16.949 10.197 -17.753 1.00 65.38 536 SER A CA 1
ATOM 4205 C C . SER A 1 536 ? 18.457 10.278 -17.497 1.00 65.38 536 SER A C 1
ATOM 4207 O O . SER A 1 536 ? 19.068 9.251 -17.202 1.00 65.38 536 SER A O 1
ATOM 4209 N N . ILE A 1 537 ? 19.029 11.487 -17.485 1.00 69.06 537 ILE A N 1
ATOM 4210 C CA . ILE A 1 537 ? 20.434 11.747 -17.122 1.00 69.06 537 ILE A CA 1
ATOM 4211 C C . ILE A 1 537 ? 20.739 11.182 -15.724 1.00 69.06 537 ILE A C 1
ATOM 4213 O O . ILE A 1 537 ? 21.731 10.487 -15.528 1.00 69.06 537 ILE A O 1
ATOM 4217 N N . LEU A 1 538 ? 19.832 11.382 -14.766 1.00 70.25 538 LEU A N 1
ATOM 4218 C CA . LEU A 1 538 ? 19.944 10.914 -13.378 1.00 70.25 538 LEU A CA 1
ATOM 4219 C C . LEU A 1 538 ? 19.523 9.445 -13.185 1.00 70.25 538 LEU A C 1
ATOM 4221 O O . LEU A 1 538 ? 19.621 8.918 -12.078 1.00 70.25 538 LEU A O 1
ATOM 4225 N N . ASN A 1 539 ? 19.062 8.771 -14.242 1.00 66.06 539 ASN A N 1
ATOM 4226 C CA . ASN A 1 539 ? 18.865 7.321 -14.285 1.00 66.06 539 ASN A CA 1
ATOM 4227 C C . ASN A 1 539 ? 20.079 6.590 -14.908 1.00 66.06 539 ASN A C 1
ATOM 4229 O O . ASN A 1 539 ? 20.036 5.365 -15.038 1.00 66.06 539 ASN A O 1
ATOM 4233 N N . SER A 1 540 ? 21.148 7.304 -15.296 1.00 65.44 540 SER A N 1
ATOM 4234 C CA . SER A 1 540 ? 22.425 6.694 -15.703 1.00 65.44 540 SER A CA 1
ATOM 4235 C C . SER A 1 540 ? 23.156 6.057 -14.512 1.00 65.44 540 SER A C 1
ATOM 4237 O O . SER A 1 540 ? 23.596 4.913 -14.605 1.00 65.44 540 SER A O 1
ATOM 4239 N N . VAL A 1 541 ? 23.189 6.763 -13.377 1.00 69.44 541 VAL A N 1
ATOM 4240 C CA . VAL A 1 541 ? 23.737 6.319 -12.087 1.00 69.44 541 VAL A CA 1
ATOM 4241 C C . VAL A 1 541 ? 22.597 5.970 -11.117 1.00 69.44 541 VAL A C 1
ATOM 4243 O O . VAL A 1 541 ? 21.503 6.538 -11.168 1.00 69.44 541 VAL A O 1
ATOM 4246 N N . ASN A 1 542 ? 22.824 5.006 -10.218 1.00 70.88 542 ASN A N 1
ATOM 4247 C CA . ASN A 1 542 ? 21.841 4.621 -9.202 1.00 70.88 542 ASN A CA 1
ATOM 4248 C C . ASN A 1 542 ? 21.813 5.634 -8.047 1.00 70.88 542 ASN A C 1
ATOM 4250 O O . ASN A 1 542 ? 22.626 5.547 -7.134 1.00 70.88 542 ASN A O 1
ATOM 4254 N N . HIS A 1 543 ? 20.836 6.540 -8.051 1.00 75.94 543 HIS A N 1
ATOM 4255 C CA . HIS A 1 543 ? 20.608 7.499 -6.964 1.00 75.94 543 HIS A CA 1
ATOM 4256 C C . HIS A 1 543 ? 19.663 6.984 -5.863 1.00 75.94 543 HIS A C 1
ATOM 4258 O O . HIS A 1 543 ? 18.852 6.077 -6.078 1.00 75.94 543 HIS A O 1
ATOM 4264 N N . ASP A 1 544 ? 19.779 7.581 -4.676 1.00 71.81 544 ASP A N 1
ATOM 4265 C CA . ASP A 1 544 ? 19.062 7.269 -3.430 1.00 71.81 544 ASP A CA 1
ATOM 4266 C C . ASP A 1 544 ? 17.588 7.688 -3.375 1.00 71.81 544 ASP A C 1
ATOM 4268 O O . ASP A 1 544 ? 16.797 7.059 -2.666 1.00 71.81 544 ASP A O 1
ATOM 4272 N N . PHE A 1 545 ? 17.205 8.720 -4.121 1.00 73.94 545 PHE A N 1
ATOM 4273 C CA . PHE A 1 545 ? 15.839 9.228 -4.144 1.00 73.94 545 PHE A CA 1
ATOM 4274 C C . PHE A 1 545 ? 14.849 8.286 -4.855 1.00 73.94 545 PHE A C 1
ATOM 4276 O O . PHE A 1 545 ? 15.172 7.543 -5.787 1.00 73.94 545 PHE A O 1
ATOM 4283 N N . MET A 1 546 ? 13.583 8.347 -4.437 1.00 74.19 546 MET A N 1
ATOM 4284 C CA . MET A 1 546 ? 12.516 7.490 -4.959 1.00 74.19 546 MET A CA 1
ATOM 4285 C C . MET A 1 546 ? 11.564 8.290 -5.856 1.00 74.19 546 MET A C 1
ATOM 4287 O O . MET A 1 546 ? 10.860 9.183 -5.386 1.00 74.19 546 MET A O 1
ATOM 4291 N N . HIS A 1 547 ? 11.486 7.918 -7.140 1.00 75.25 547 HIS A N 1
ATOM 4292 C CA . HIS A 1 547 ? 10.592 8.550 -8.129 1.00 75.25 547 HIS A CA 1
ATOM 4293 C C . HIS A 1 547 ? 9.131 8.608 -7.659 1.00 75.25 547 HIS A C 1
ATOM 4295 O O . HIS A 1 547 ? 8.474 9.623 -7.842 1.00 75.25 547 HIS A O 1
ATOM 4301 N N . GLN A 1 548 ? 8.638 7.558 -6.994 1.00 75.12 548 GLN A N 1
ATOM 4302 C CA . GLN A 1 548 ? 7.277 7.512 -6.440 1.00 75.12 548 GLN A CA 1
ATOM 4303 C C . GLN A 1 548 ? 7.016 8.629 -5.411 1.00 75.12 548 GLN A C 1
ATOM 4305 O O . GLN A 1 548 ? 5.966 9.265 -5.457 1.00 75.12 548 GLN A O 1
ATOM 4310 N N . SER A 1 549 ? 7.972 8.917 -4.520 1.00 76.44 549 SER A N 1
ATOM 4311 C CA . SER A 1 549 ? 7.839 9.991 -3.526 1.00 76.44 549 SER A CA 1
ATOM 4312 C C . SER A 1 549 ? 7.885 11.374 -4.181 1.00 76.44 549 SER A C 1
ATOM 4314 O O . SER A 1 549 ? 7.105 12.244 -3.805 1.00 76.44 549 SER A O 1
ATOM 4316 N N . LEU A 1 550 ? 8.759 11.569 -5.181 1.00 79.19 550 LEU A N 1
ATOM 4317 C CA . LEU A 1 550 ? 8.826 12.813 -5.961 1.00 79.19 550 LEU A CA 1
ATOM 4318 C C . LEU A 1 550 ? 7.510 13.090 -6.694 1.00 79.19 550 LEU A C 1
ATOM 4320 O O . LEU A 1 550 ? 6.973 14.188 -6.575 1.00 79.19 550 LEU A O 1
ATOM 4324 N N . LEU A 1 551 ? 6.975 12.081 -7.390 1.00 81.50 551 LEU A N 1
ATOM 4325 C CA . LEU A 1 551 ? 5.707 12.166 -8.116 1.00 81.50 551 LEU A CA 1
ATOM 4326 C C . LEU A 1 551 ? 4.555 12.568 -7.179 1.00 81.50 551 LEU A C 1
ATOM 4328 O O . LEU A 1 551 ? 3.869 13.556 -7.424 1.00 81.50 551 LEU A O 1
ATOM 4332 N N . ILE A 1 552 ? 4.371 11.848 -6.067 1.00 82.31 552 ILE A N 1
ATOM 4333 C CA . ILE A 1 552 ? 3.274 12.114 -5.123 1.00 82.31 552 ILE A CA 1
ATOM 4334 C C . ILE A 1 552 ? 3.419 13.496 -4.461 1.00 82.31 552 ILE A C 1
ATOM 4336 O O . ILE A 1 552 ? 2.421 14.196 -4.288 1.00 82.31 552 ILE A O 1
ATOM 4340 N N . TYR A 1 553 ? 4.642 13.920 -4.121 1.00 81.31 553 TYR A N 1
ATOM 4341 C CA . TYR A 1 553 ? 4.882 15.254 -3.566 1.00 81.31 553 TYR A CA 1
ATOM 4342 C C . TYR A 1 553 ? 4.547 16.360 -4.575 1.00 81.31 553 TYR A C 1
ATOM 4344 O O . TYR A 1 553 ? 3.793 17.272 -4.248 1.00 81.31 553 TYR A O 1
ATOM 4352 N N . ALA A 1 554 ? 5.043 16.255 -5.811 1.00 83.50 554 ALA A N 1
ATOM 4353 C CA . ALA A 1 554 ? 4.760 17.228 -6.862 1.00 83.50 554 ALA A CA 1
ATOM 4354 C C . ALA A 1 554 ? 3.256 17.291 -7.190 1.00 83.50 554 ALA A C 1
ATOM 4356 O O . ALA A 1 554 ? 2.709 18.383 -7.330 1.00 83.50 554 ALA A O 1
ATOM 4357 N N . GLN A 1 555 ? 2.559 16.148 -7.213 1.00 84.44 555 GLN A N 1
ATOM 4358 C CA . GLN A 1 555 ? 1.096 16.100 -7.300 1.00 84.44 555 GLN A CA 1
ATOM 4359 C C . GLN A 1 555 ? 0.407 16.854 -6.156 1.00 84.44 555 GLN A C 1
ATOM 4361 O O . GLN A 1 555 ? -0.555 17.574 -6.405 1.00 84.44 555 GLN A O 1
ATOM 4366 N N . ALA A 1 556 ? 0.870 16.699 -4.911 1.00 82.81 556 ALA A N 1
ATOM 4367 C CA . ALA A 1 556 ? 0.323 17.427 -3.765 1.00 82.81 556 ALA A CA 1
ATOM 4368 C C . ALA A 1 556 ? 0.555 18.939 -3.893 1.00 82.81 556 ALA A C 1
ATOM 4370 O O . ALA A 1 556 ? -0.391 19.712 -3.786 1.00 82.81 556 ALA A O 1
ATOM 4371 N N . THR A 1 557 ? 1.778 19.373 -4.203 1.00 82.50 557 THR A N 1
ATOM 4372 C CA . THR A 1 557 ? 2.095 20.798 -4.378 1.00 82.50 557 THR A CA 1
ATOM 4373 C C . THR A 1 557 ? 1.285 21.435 -5.512 1.00 82.50 557 THR A C 1
ATOM 4375 O O . THR A 1 557 ? 0.694 22.494 -5.318 1.00 82.50 557 THR A O 1
ATOM 4378 N N . VAL A 1 558 ? 1.191 20.787 -6.677 1.00 84.69 558 VAL A N 1
ATOM 4379 C CA . VAL A 1 558 ? 0.419 21.299 -7.824 1.00 84.69 558 VAL A CA 1
ATOM 4380 C C . VAL A 1 558 ? -1.086 21.336 -7.531 1.00 84.69 558 VAL A C 1
ATOM 4382 O O . VAL A 1 558 ? -1.762 22.281 -7.935 1.00 84.69 558 VAL A O 1
ATOM 4385 N N . ALA A 1 559 ? -1.609 20.355 -6.790 1.00 85.25 559 ALA A N 1
ATOM 4386 C CA . ALA A 1 559 ? -3.022 20.275 -6.419 1.00 85.25 559 ALA A CA 1
ATOM 4387 C C . ALA A 1 559 ? -3.478 21.390 -5.469 1.00 85.25 559 ALA A C 1
ATOM 4389 O O . ALA A 1 559 ? -4.647 21.767 -5.511 1.00 85.25 559 ALA A O 1
ATOM 4390 N N . GLU A 1 560 ? -2.586 21.935 -4.641 1.00 83.62 560 GLU A N 1
ATOM 4391 C CA . GLU A 1 560 ? -2.885 23.107 -3.808 1.00 83.62 560 GLU A CA 1
ATOM 4392 C C . GLU A 1 560 ? -2.624 24.422 -4.579 1.00 83.62 560 GLU A C 1
ATOM 4394 O O . GLU A 1 560 ? -3.400 25.365 -4.459 1.00 83.62 560 GLU A O 1
ATOM 4399 N N . LEU A 1 561 ? -1.587 24.494 -5.431 1.00 82.38 561 LEU A N 1
ATOM 4400 C CA . LEU A 1 561 ? -1.270 25.698 -6.228 1.00 82.38 561 LEU A CA 1
ATOM 4401 C C . LEU A 1 561 ? -2.349 26.067 -7.261 1.00 82.38 561 LEU A C 1
ATOM 4403 O O . LEU A 1 561 ? -2.565 27.255 -7.529 1.00 82.38 561 LEU A O 1
ATOM 4407 N N . MET A 1 562 ? -2.990 25.058 -7.854 1.00 84.25 562 MET A N 1
ATOM 4408 C CA . MET A 1 562 ? -4.066 25.201 -8.843 1.00 84.25 562 MET A CA 1
ATOM 4409 C C . MET A 1 562 ? -5.470 25.144 -8.225 1.00 84.25 562 MET A C 1
ATOM 4411 O O . MET A 1 562 ? -6.450 25.142 -8.967 1.00 84.25 562 MET A O 1
ATOM 4415 N N . ASP A 1 563 ? -5.606 25.096 -6.894 1.00 84.44 563 ASP A N 1
ATOM 4416 C CA . ASP A 1 563 ? -6.938 25.035 -6.288 1.00 84.44 563 ASP A CA 1
ATOM 4417 C C . ASP A 1 563 ? -7.737 26.315 -6.576 1.00 84.44 563 ASP A C 1
ATOM 4419 O O . ASP A 1 563 ? -7.203 27.425 -6.545 1.00 84.44 563 ASP A O 1
ATOM 4423 N N . GLY A 1 564 ? -9.014 26.150 -6.921 1.00 81.38 564 GLY A N 1
ATOM 4424 C CA . GLY A 1 564 ? -9.884 27.243 -7.362 1.00 81.38 564 GLY A CA 1
ATOM 4425 C C . GLY A 1 564 ? -9.544 27.888 -8.718 1.00 81.38 564 GLY A C 1
ATOM 4426 O O . GLY A 1 564 ? -10.251 28.814 -9.111 1.00 81.38 564 GLY A O 1
ATOM 4427 N N . ARG A 1 565 ? -8.517 27.434 -9.457 1.00 82.19 565 ARG A N 1
ATOM 4428 C CA . ARG A 1 565 ? -8.175 27.989 -10.783 1.00 82.19 565 ARG A CA 1
ATOM 4429 C C . ARG A 1 565 ? -8.820 27.179 -11.920 1.00 82.19 565 ARG A C 1
ATOM 4431 O O . ARG A 1 565 ? -8.690 25.957 -11.918 1.00 82.19 565 ARG A O 1
ATOM 4438 N N . PRO A 1 566 ? -9.463 27.822 -12.915 1.00 81.44 566 PRO A N 1
ATOM 4439 C CA . PRO A 1 566 ? -10.040 27.133 -14.075 1.00 81.44 566 PRO A CA 1
ATOM 4440 C C . PRO A 1 566 ? -9.032 26.885 -15.216 1.00 81.44 566 PRO A C 1
ATOM 4442 O O . PRO A 1 566 ? -9.348 26.187 -16.175 1.00 81.44 566 PRO A O 1
ATOM 4445 N N . GLU A 1 567 ? -7.841 27.482 -15.142 1.00 81.12 567 GLU A N 1
ATOM 4446 C CA . GLU A 1 567 ? -6.821 27.470 -16.199 1.00 81.12 567 GLU A CA 1
ATOM 4447 C C . GLU A 1 567 ? -6.000 26.169 -16.239 1.00 81.12 567 GLU A C 1
ATOM 4449 O O . GLU A 1 567 ? -5.771 25.512 -15.222 1.00 81.12 567 GLU A O 1
ATOM 4454 N N . GLN A 1 568 ? -5.477 25.821 -17.420 1.00 81.50 568 GLN A N 1
ATOM 4455 C CA . GLN A 1 568 ? -4.572 24.681 -17.582 1.00 81.50 568 GLN A CA 1
ATOM 4456 C C . GLN A 1 568 ? -3.121 25.056 -17.227 1.00 81.50 568 GLN A C 1
ATOM 4458 O O . GLN A 1 568 ? -2.499 25.868 -17.907 1.00 81.50 568 GLN A O 1
ATOM 4463 N N . GLY A 1 569 ? -2.549 24.402 -16.209 1.00 74.50 569 GLY A N 1
ATOM 4464 C CA . GLY A 1 569 ? -1.148 24.571 -15.793 1.00 74.50 569 GLY A CA 1
ATOM 4465 C C . GLY A 1 569 ? -0.225 23.391 -16.144 1.00 74.50 569 GLY A C 1
ATOM 4466 O O . GLY A 1 569 ? -0.669 22.248 -16.270 1.00 74.50 569 GLY A O 1
ATOM 4467 N N . TYR A 1 570 ? 1.085 23.654 -16.240 1.00 80.94 570 TYR A N 1
ATOM 4468 C CA . TYR A 1 570 ? 2.138 22.664 -16.524 1.00 80.94 570 TYR A CA 1
ATOM 4469 C C . TYR A 1 570 ? 3.293 22.763 -15.504 1.00 80.94 570 TYR A C 1
ATOM 4471 O O . TYR A 1 570 ? 3.703 23.865 -15.150 1.00 80.94 570 TYR A O 1
ATOM 4479 N N . PHE A 1 571 ? 3.849 21.623 -15.046 1.00 78.50 571 PHE A N 1
ATOM 4480 C CA . PHE A 1 571 ? 4.806 21.562 -13.913 1.00 78.50 571 PHE A CA 1
ATOM 4481 C C . PHE A 1 571 ? 5.885 20.438 -14.068 1.00 78.50 571 PHE A C 1
ATOM 4483 O O . PHE A 1 571 ? 5.527 19.269 -14.212 1.00 78.50 571 PHE A O 1
ATOM 4490 N N . GLN A 1 572 ? 7.188 20.779 -14.058 1.00 73.62 572 GLN A N 1
ATOM 4491 C CA . GLN A 1 572 ? 8.324 19.977 -13.528 1.00 73.62 572 GLN A CA 1
ATOM 4492 C C . GLN A 1 572 ? 8.518 20.341 -12.046 1.00 73.62 572 GLN A C 1
ATOM 4494 O O . GLN A 1 572 ? 8.006 21.353 -11.563 1.00 73.62 572 GLN A O 1
ATOM 4499 N N . SER A 1 573 ? 9.376 19.589 -11.358 1.00 77.06 573 SER A N 1
ATOM 4500 C CA . SER A 1 573 ? 10.025 20.059 -10.134 1.00 77.06 573 SER A CA 1
ATOM 4501 C C . SER A 1 573 ? 11.541 19.892 -10.264 1.00 77.06 573 SER A C 1
ATOM 4503 O O . SER A 1 573 ? 12.032 18.784 -10.481 1.00 77.06 573 SER A O 1
ATOM 4505 N N . HIS A 1 574 ? 12.283 20.996 -10.176 1.00 79.94 574 HIS A N 1
ATOM 4506 C CA . HIS A 1 574 ? 13.729 21.038 -10.395 1.00 79.94 574 HIS A CA 1
ATOM 4507 C C . HIS A 1 574 ? 14.497 20.691 -9.122 1.00 79.94 574 HIS A C 1
ATOM 4509 O O . HIS A 1 574 ? 14.178 21.169 -8.027 1.00 79.94 574 HIS A O 1
ATOM 4515 N N . ILE A 1 575 ? 15.571 19.916 -9.277 1.00 80.62 575 ILE A N 1
ATOM 4516 C CA . ILE A 1 575 ? 16.471 19.595 -8.171 1.00 80.62 575 ILE A CA 1
ATOM 4517 C C . ILE A 1 575 ? 17.136 20.877 -7.667 1.00 80.62 575 ILE A C 1
ATOM 4519 O O . ILE A 1 575 ? 17.844 21.568 -8.391 1.00 80.62 575 ILE A O 1
ATOM 4523 N N . SER A 1 576 ? 16.859 21.184 -6.406 1.00 77.88 576 SER A N 1
ATOM 4524 C CA . SER A 1 576 ? 17.239 22.421 -5.722 1.00 77.88 576 SER A CA 1
ATOM 4525 C C . SER A 1 576 ? 18.334 22.190 -4.672 1.00 77.88 576 SER A C 1
ATOM 4527 O O . SER A 1 576 ? 19.022 23.129 -4.280 1.00 77.88 576 SER A O 1
ATOM 4529 N N . CYS A 1 577 ? 18.535 20.940 -4.236 1.00 76.12 577 CYS A N 1
ATOM 4530 C CA . CYS A 1 577 ? 19.620 20.544 -3.339 1.00 76.12 577 CYS A CA 1
ATOM 4531 C C . CYS A 1 577 ? 20.437 19.401 -3.957 1.00 76.12 577 CYS A C 1
ATOM 4533 O O . CYS A 1 577 ? 20.092 18.228 -3.810 1.00 76.12 577 CYS A O 1
ATOM 4535 N N . THR A 1 578 ? 21.551 19.732 -4.615 1.00 81.56 578 THR A N 1
ATOM 4536 C CA . THR A 1 578 ? 22.500 18.737 -5.150 1.00 81.56 578 THR A CA 1
ATOM 4537 C C . THR A 1 578 ? 23.102 17.868 -4.044 1.00 81.56 578 THR A C 1
ATOM 4539 O O . THR A 1 578 ? 23.256 16.670 -4.226 1.00 81.56 578 THR A O 1
ATOM 4542 N N . SER A 1 579 ? 23.330 18.413 -2.844 1.00 80.06 579 SER A N 1
ATOM 4543 C CA . SER A 1 579 ? 23.811 17.649 -1.679 1.00 80.06 579 SER A CA 1
ATOM 4544 C C . SER A 1 579 ? 22.800 16.642 -1.101 1.00 80.06 579 SER A C 1
ATOM 4546 O O . SER A 1 579 ? 23.172 15.846 -0.239 1.00 80.06 579 SER A O 1
ATOM 4548 N N . CYS A 1 580 ? 21.530 16.669 -1.527 1.00 77.62 580 CYS A N 1
ATOM 4549 C CA . CYS A 1 580 ? 20.558 15.606 -1.233 1.00 77.62 580 CYS A CA 1
ATOM 4550 C C . CYS A 1 580 ? 20.595 14.466 -2.260 1.00 77.62 580 CYS A C 1
ATOM 4552 O O . CYS A 1 580 ? 20.000 13.425 -2.004 1.00 77.62 580 CYS A O 1
ATOM 4554 N N . LEU A 1 581 ? 21.233 14.665 -3.414 1.00 81.25 581 LEU A N 1
ATOM 4555 C CA . LEU A 1 581 ? 21.237 13.733 -4.533 1.00 81.25 581 LEU A CA 1
ATOM 4556 C C . LEU A 1 581 ? 22.478 12.842 -4.412 1.00 81.25 581 LEU A C 1
ATOM 4558 O O . LEU A 1 581 ? 23.572 13.235 -4.809 1.00 81.25 581 LEU A O 1
ATOM 4562 N N . ARG A 1 582 ? 22.326 11.677 -3.771 1.00 78.62 582 ARG A N 1
ATOM 4563 C CA . ARG A 1 582 ? 23.463 10.820 -3.399 1.00 78.62 582 ARG A CA 1
ATOM 4564 C C . ARG A 1 582 ? 23.514 9.583 -4.289 1.00 78.62 582 ARG A C 1
ATOM 4566 O O . ARG A 1 582 ? 22.525 8.857 -4.425 1.00 78.62 582 ARG A O 1
ATOM 4573 N N . GLU A 1 583 ? 24.676 9.345 -4.883 1.00 80.94 583 GLU A N 1
ATOM 4574 C CA . GLU A 1 583 ? 24.968 8.111 -5.611 1.00 80.94 583 GLU A CA 1
ATOM 4575 C C . GLU A 1 583 ? 25.038 6.914 -4.655 1.00 80.94 583 GLU A C 1
ATOM 4577 O O . GLU A 1 583 ? 25.459 7.032 -3.501 1.00 80.94 583 GLU A O 1
ATOM 4582 N N . ILE A 1 584 ? 24.626 5.742 -5.134 1.00 73.94 584 ILE A N 1
ATOM 4583 C CA . ILE A 1 584 ? 24.636 4.505 -4.358 1.00 73.94 584 ILE A CA 1
ATOM 4584 C C . ILE A 1 584 ? 25.767 3.605 -4.829 1.00 73.94 584 ILE A C 1
ATOM 4586 O O . ILE A 1 584 ? 25.685 2.974 -5.882 1.00 73.94 584 ILE A O 1
ATOM 4590 N N . GLN A 1 585 ? 26.768 3.474 -3.968 1.00 72.38 585 GLN A N 1
ATOM 4591 C CA . GLN A 1 585 ? 27.762 2.413 -4.047 1.00 72.38 585 GLN A CA 1
ATOM 4592 C C . GLN A 1 585 ? 27.125 1.074 -3.631 1.00 72.38 585 GLN A C 1
ATOM 4594 O O . GLN A 1 585 ? 26.340 1.013 -2.677 1.00 72.38 585 GLN A O 1
ATOM 4599 N N . GLU A 1 586 ? 27.440 -0.006 -4.348 1.00 71.06 586 GLU A N 1
ATOM 4600 C CA . GLU A 1 586 ? 26.977 -1.354 -3.999 1.00 71.06 586 GLU A CA 1
ATOM 4601 C C . GLU A 1 586 ? 27.783 -1.883 -2.802 1.00 71.06 586 GLU A C 1
ATOM 4603 O O . GLU A 1 586 ? 28.961 -2.213 -2.921 1.00 71.06 586 GLU A O 1
ATOM 4608 N N . ILE A 1 587 ? 27.150 -1.938 -1.624 1.00 77.56 587 ILE A N 1
ATOM 4609 C CA . ILE A 1 587 ? 27.774 -2.491 -0.415 1.00 77.56 587 ILE A CA 1
ATOM 4610 C C . ILE A 1 587 ? 27.786 -4.025 -0.440 1.00 77.56 587 ILE A C 1
ATOM 4612 O O . ILE A 1 587 ? 26.858 -4.655 -0.946 1.00 77.56 587 ILE A O 1
ATOM 4616 N N . ARG A 1 588 ? 28.797 -4.622 0.197 1.00 81.06 588 ARG A N 1
ATOM 4617 C CA . ARG A 1 588 ? 28.840 -6.050 0.537 1.00 81.06 588 ARG A CA 1
ATOM 4618 C C . ARG A 1 588 ? 28.796 -6.205 2.050 1.00 81.06 588 ARG A C 1
ATOM 4620 O O . ARG A 1 588 ? 29.570 -5.550 2.743 1.00 81.06 588 ARG A O 1
ATOM 4627 N N . LEU A 1 589 ? 27.901 -7.049 2.556 1.00 84.00 589 LEU A N 1
ATOM 4628 C CA . LEU A 1 589 ? 27.830 -7.381 3.978 1.00 84.00 589 LEU A CA 1
ATOM 4629 C C . LEU A 1 589 ? 28.708 -8.591 4.294 1.00 84.00 589 LEU A C 1
ATOM 4631 O O . LEU A 1 589 ? 28.637 -9.613 3.612 1.00 84.00 589 LEU A O 1
ATOM 4635 N N . TYR A 1 590 ? 29.470 -8.499 5.379 1.00 84.75 590 TYR A N 1
ATOM 4636 C CA . TYR A 1 590 ? 30.286 -9.586 5.906 1.00 84.75 590 TYR A CA 1
ATOM 4637 C C . TYR A 1 590 ? 30.198 -9.653 7.436 1.00 84.75 590 TYR A C 1
ATOM 4639 O O . TYR A 1 590 ? 29.758 -8.720 8.110 1.00 84.75 590 TYR A O 1
ATOM 4647 N N . THR A 1 591 ? 30.628 -10.782 7.993 1.00 85.81 591 THR A N 1
ATOM 4648 C CA . THR A 1 591 ? 30.878 -10.950 9.428 1.00 85.81 591 THR A CA 1
ATOM 4649 C C . THR A 1 591 ? 32.098 -11.842 9.625 1.00 85.81 591 THR A C 1
ATOM 4651 O O . THR A 1 591 ? 32.377 -12.721 8.809 1.00 85.81 591 THR A O 1
ATOM 4654 N N . VAL A 1 592 ? 32.833 -11.593 10.707 1.00 80.69 592 VAL A N 1
ATOM 4655 C CA . VAL A 1 592 ? 33.985 -12.403 11.130 1.00 80.69 592 VAL A CA 1
ATOM 4656 C C . VAL A 1 592 ? 33.529 -13.610 11.961 1.00 80.69 592 VAL A C 1
ATOM 4658 O O . VAL A 1 592 ? 34.196 -14.646 11.957 1.00 80.69 592 VAL A O 1
ATOM 4661 N N . ARG A 1 593 ? 32.383 -13.493 12.650 1.00 81.81 593 ARG A N 1
ATOM 4662 C CA . ARG A 1 593 ? 31.819 -14.535 13.517 1.00 81.81 593 ARG A CA 1
ATOM 4663 C C . ARG A 1 593 ? 31.040 -15.555 12.692 1.00 81.81 593 ARG A C 1
ATOM 4665 O O . ARG A 1 593 ? 30.174 -15.182 11.907 1.00 81.81 593 ARG A O 1
ATOM 4672 N N . ASP A 1 594 ? 31.303 -16.833 12.924 1.00 80.19 594 ASP A N 1
ATOM 4673 C CA . ASP A 1 594 ? 30.389 -17.903 12.526 1.00 80.19 594 ASP A CA 1
ATOM 4674 C C . ASP A 1 594 ? 29.238 -17.976 13.539 1.00 80.19 594 ASP A C 1
ATOM 4676 O O . ASP A 1 594 ? 29.431 -17.701 14.727 1.00 80.19 594 ASP A O 1
ATOM 4680 N N . PHE A 1 595 ? 28.034 -18.313 13.079 1.00 80.12 595 PHE A N 1
ATOM 4681 C CA . PHE A 1 595 ? 26.860 -18.421 13.942 1.00 80.12 595 PHE A CA 1
ATOM 4682 C C . PHE A 1 595 ? 25.997 -19.606 13.530 1.00 80.12 595 PHE A C 1
ATOM 4684 O O . PHE A 1 595 ? 25.411 -19.626 12.451 1.00 80.12 595 PHE A O 1
ATOM 4691 N N . VAL A 1 596 ? 25.944 -20.582 14.431 1.00 78.56 596 VAL A N 1
ATOM 4692 C CA . VAL A 1 596 ? 25.182 -21.821 14.306 1.00 78.56 596 VAL A CA 1
ATOM 4693 C C . VAL A 1 596 ? 23.824 -21.609 14.964 1.00 78.56 596 VAL A C 1
ATOM 4695 O O . VAL A 1 596 ? 23.752 -21.395 16.175 1.00 78.56 596 VAL A O 1
ATOM 4698 N N . ASN A 1 597 ? 22.753 -21.662 14.169 1.00 77.19 597 ASN A N 1
ATOM 4699 C CA . ASN A 1 597 ? 21.402 -21.781 14.710 1.00 77.19 597 ASN A CA 1
ATOM 4700 C C . ASN A 1 597 ? 21.221 -23.179 15.315 1.00 77.19 597 ASN A C 1
ATOM 4702 O O . ASN A 1 597 ? 21.673 -24.170 14.742 1.00 77.19 597 ASN A O 1
ATOM 4706 N N . GLU A 1 598 ? 20.533 -23.247 16.451 1.00 80.12 598 GLU A N 1
ATOM 4707 C CA . GLU A 1 598 ? 19.998 -24.502 16.982 1.00 80.12 598 GLU A CA 1
ATOM 4708 C C . GLU A 1 598 ? 18.908 -25.033 16.047 1.00 80.12 598 GLU A C 1
ATOM 4710 O O . GLU A 1 598 ? 18.077 -24.256 15.568 1.00 80.12 598 GLU A O 1
ATOM 4715 N N . ASP A 1 599 ? 18.914 -26.341 15.788 1.00 77.19 599 ASP A N 1
ATOM 4716 C CA . ASP A 1 599 ? 17.874 -26.984 14.989 1.00 77.19 599 ASP A CA 1
ATOM 4717 C C . ASP A 1 599 ? 16.543 -26.989 15.753 1.00 77.19 599 ASP A C 1
ATOM 4719 O O . ASP A 1 599 ? 16.468 -27.340 16.934 1.00 77.19 599 ASP A O 1
ATOM 4723 N N . VAL A 1 600 ? 15.492 -26.552 15.068 1.00 77.75 600 VAL A N 1
ATOM 4724 C CA . VAL A 1 600 ? 14.121 -26.451 15.575 1.00 77.75 600 VAL A CA 1
ATOM 4725 C C . VAL A 1 600 ? 13.110 -27.027 14.579 1.00 77.75 600 VAL A C 1
ATOM 4727 O O . VAL A 1 600 ? 11.901 -26.898 14.786 1.00 77.75 600 VAL A O 1
ATOM 4730 N N . SER A 1 601 ? 13.576 -27.696 13.521 1.00 75.12 601 SER A N 1
ATOM 4731 C CA . SER A 1 601 ? 12.746 -28.330 12.491 1.00 75.12 601 SER A CA 1
ATOM 4732 C C . SER A 1 601 ? 11.702 -29.286 13.090 1.00 75.12 601 SER A C 1
ATOM 4734 O O . SER A 1 601 ? 10.527 -29.193 12.740 1.00 75.12 601 SER A O 1
ATOM 4736 N N . ASP A 1 602 ? 12.080 -30.085 14.092 1.00 75.88 602 ASP A N 1
ATOM 4737 C CA . ASP A 1 602 ? 11.216 -30.984 14.883 1.00 75.88 602 ASP A CA 1
ATOM 4738 C C . ASP A 1 602 ? 10.140 -30.296 15.742 1.00 75.88 602 ASP A C 1
ATOM 4740 O O . ASP A 1 602 ? 9.206 -30.945 16.233 1.00 75.88 602 ASP A O 1
ATOM 4744 N N . ILE A 1 603 ? 10.290 -28.997 16.000 1.00 73.62 603 ILE A N 1
ATOM 4745 C CA . ILE A 1 603 ? 9.295 -28.183 16.706 1.00 73.62 603 ILE A CA 1
ATOM 4746 C C . ILE A 1 603 ? 8.350 -27.564 15.679 1.00 73.62 603 ILE A C 1
ATOM 4748 O O . ILE A 1 603 ? 7.135 -27.612 15.861 1.00 73.62 603 ILE A O 1
ATOM 4752 N N . ILE A 1 604 ? 8.897 -27.021 14.590 1.00 71.56 604 ILE A N 1
ATOM 4753 C CA . ILE A 1 604 ? 8.139 -26.294 13.568 1.00 71.56 604 ILE A CA 1
ATOM 4754 C C . ILE A 1 604 ? 7.346 -27.251 12.662 1.00 71.56 604 ILE A C 1
ATOM 4756 O O . ILE A 1 604 ? 6.247 -26.902 12.233 1.00 71.56 604 ILE A O 1
ATOM 4760 N N . SER A 1 605 ? 7.819 -28.480 12.434 1.00 69.62 605 SER A N 1
ATOM 4761 C CA . SER A 1 605 ? 7.050 -29.539 11.761 1.00 69.62 605 SER A CA 1
ATOM 4762 C C . SER A 1 605 ? 5.697 -29.776 12.442 1.00 69.62 605 SER A C 1
ATOM 4764 O O . SER A 1 605 ? 4.678 -29.853 11.768 1.00 69.62 605 SER A O 1
ATOM 4766 N N . LYS A 1 606 ? 5.657 -29.744 13.780 1.00 71.81 606 LYS A N 1
ATOM 4767 C CA . LYS A 1 606 ? 4.437 -29.878 14.600 1.00 71.81 606 LYS A CA 1
ATOM 4768 C C . LYS A 1 606 ? 3.549 -28.626 14.608 1.00 71.81 606 LYS A C 1
ATOM 4770 O O . LYS A 1 606 ? 2.455 -28.659 15.163 1.00 71.81 606 LYS A O 1
ATOM 4775 N N . TRP A 1 607 ? 4.009 -27.508 14.039 1.00 69.38 607 TRP A N 1
ATOM 4776 C CA . TRP A 1 607 ? 3.211 -26.286 13.836 1.00 69.38 607 TRP A CA 1
ATOM 4777 C C . TRP A 1 607 ? 2.641 -26.209 12.407 1.00 69.38 607 TRP A C 1
ATOM 4779 O O . TRP A 1 607 ? 1.909 -25.274 12.075 1.00 69.38 607 TRP A O 1
ATOM 4789 N N . LYS A 1 608 ? 3.004 -27.166 11.548 1.00 66.44 608 LYS A N 1
ATOM 4790 C CA . LYS A 1 608 ? 2.678 -27.236 10.125 1.00 66.44 608 LYS A CA 1
ATOM 4791 C C . LYS A 1 608 ? 1.579 -28.288 9.900 1.00 66.44 608 LYS A C 1
ATOM 4793 O O . LYS A 1 608 ? 1.605 -29.318 10.566 1.00 66.44 608 LYS A O 1
ATOM 4798 N N . PRO A 1 609 ? 0.636 -28.087 8.962 1.00 69.94 609 PRO A N 1
ATOM 4799 C CA . PRO A 1 609 ? -0.226 -29.173 8.502 1.00 69.94 609 PRO A CA 1
ATOM 4800 C C . PRO A 1 609 ? 0.603 -30.257 7.799 1.00 69.94 609 PRO A C 1
ATOM 4802 O O . PRO A 1 609 ? 1.506 -29.930 7.025 1.00 69.94 609 PRO A O 1
ATOM 4805 N N . GLU A 1 610 ? 0.278 -31.524 8.056 1.00 65.81 610 GLU A N 1
ATOM 4806 C CA . GLU A 1 610 ? 1.070 -32.693 7.642 1.00 65.81 610 GLU A CA 1
ATOM 4807 C C . GLU A 1 610 ? 1.225 -32.799 6.111 1.00 65.81 610 GLU A C 1
ATOM 4809 O O . GLU A 1 610 ? 2.320 -33.068 5.621 1.00 65.81 610 GLU A O 1
ATOM 4814 N N . ASP A 1 611 ? 0.179 -32.465 5.346 1.00 65.75 611 ASP A N 1
ATOM 4815 C CA . ASP A 1 611 ? 0.142 -32.555 3.873 1.00 65.75 611 ASP A CA 1
ATOM 4816 C C . ASP A 1 611 ? 1.030 -31.535 3.122 1.00 65.75 611 ASP A C 1
ATOM 4818 O O . ASP A 1 611 ? 1.074 -31.518 1.888 1.00 65.75 611 ASP A O 1
ATOM 4822 N N . VAL A 1 612 ? 1.698 -30.613 3.824 1.00 65.31 612 VAL A N 1
ATOM 4823 C CA . VAL A 1 612 ? 2.415 -29.487 3.203 1.00 65.31 612 VAL A CA 1
ATOM 4824 C C . VAL A 1 612 ? 3.916 -29.783 3.131 1.00 65.31 612 VAL A C 1
ATOM 4826 O O . VAL A 1 612 ? 4.587 -29.873 4.159 1.00 65.31 612 VAL A O 1
ATOM 4829 N N . SER A 1 613 ? 4.496 -29.847 1.926 1.00 64.62 613 SER A N 1
ATOM 4830 C CA . SER A 1 613 ? 5.958 -29.941 1.745 1.00 64.62 613 SER A CA 1
ATOM 4831 C C . SER A 1 613 ? 6.674 -28.642 2.160 1.00 64.62 613 SER A C 1
ATOM 4833 O O . SER A 1 613 ? 6.059 -27.580 2.255 1.00 64.62 613 SER A O 1
ATOM 4835 N N . TRP A 1 614 ? 7.964 -28.695 2.520 1.00 63.88 614 TRP A N 1
ATOM 4836 C CA . TRP A 1 614 ? 8.724 -27.484 2.895 1.00 63.88 614 TRP A CA 1
ATOM 4837 C C . TRP A 1 614 ? 9.153 -26.682 1.667 1.00 63.88 614 TRP A C 1
ATOM 4839 O O . TRP A 1 614 ? 8.939 -25.469 1.619 1.00 63.88 614 TRP A O 1
ATOM 4849 N N . SER A 1 615 ? 9.664 -27.360 0.644 1.00 62.66 615 SER A N 1
ATOM 4850 C CA . SER A 1 615 ? 9.856 -26.797 -0.687 1.00 62.66 615 SER A CA 1
ATOM 4851 C C . SER A 1 615 ? 9.126 -27.599 -1.773 1.00 62.66 615 SER A C 1
ATOM 4853 O O . SER A 1 615 ? 8.477 -28.616 -1.512 1.00 62.66 615 SER A O 1
ATOM 4855 N N . LYS A 1 616 ? 9.183 -27.105 -3.014 1.00 57.53 616 LYS A N 1
ATOM 4856 C CA . LYS A 1 616 ? 9.016 -27.942 -4.206 1.00 57.53 616 LYS A CA 1
ATOM 4857 C C . LYS A 1 616 ? 10.391 -28.062 -4.835 1.00 57.53 616 LYS A C 1
ATOM 4859 O O . LYS A 1 616 ? 10.960 -27.044 -5.236 1.00 57.53 616 LYS A O 1
ATOM 4864 N N . GLU A 1 617 ? 10.917 -29.275 -4.881 1.00 53.19 617 GLU A N 1
ATOM 4865 C CA . GLU A 1 617 ? 12.219 -29.523 -5.479 1.00 53.19 617 GLU A CA 1
ATOM 4866 C C . GLU A 1 617 ? 12.114 -29.475 -7.004 1.00 53.19 617 GLU A C 1
ATOM 4868 O O . GLU A 1 617 ? 11.228 -30.078 -7.609 1.00 53.19 617 GLU A O 1
ATOM 4873 N N . TYR A 1 618 ? 13.036 -28.742 -7.619 1.00 56.28 618 TYR A N 1
ATOM 4874 C CA . TYR A 1 618 ? 13.266 -28.747 -9.056 1.00 56.28 618 TYR A CA 1
ATOM 4875 C C . TYR A 1 618 ? 14.766 -28.974 -9.254 1.00 56.28 618 TYR A C 1
ATOM 4877 O O . TYR A 1 618 ? 15.551 -28.289 -8.586 1.00 56.28 618 TYR A O 1
ATOM 4885 N N . PRO A 1 619 ? 15.190 -29.899 -10.134 1.00 57.12 619 PRO A N 1
ATOM 4886 C CA . PRO A 1 619 ? 16.605 -30.093 -10.416 1.00 57.12 619 PRO A CA 1
ATOM 4887 C C . PRO A 1 619 ? 17.176 -28.801 -11.008 1.00 57.12 619 PRO A C 1
ATOM 4889 O O . PRO A 1 619 ? 16.701 -28.304 -12.030 1.00 57.12 619 PRO A O 1
ATOM 4892 N N . LEU A 1 620 ? 18.178 -28.233 -10.340 1.00 58.31 620 LEU A N 1
ATOM 4893 C CA . LEU A 1 620 ? 18.868 -27.046 -10.829 1.00 58.31 620 LEU A CA 1
ATOM 4894 C C . LEU A 1 620 ? 19.860 -27.459 -11.911 1.00 58.31 620 LEU A C 1
ATOM 4896 O O . LEU A 1 620 ? 20.772 -28.242 -11.670 1.00 58.31 620 LEU A O 1
ATOM 4900 N N . GLN A 1 621 ? 19.659 -26.922 -13.109 1.00 64.00 621 GLN A N 1
ATOM 4901 C CA . GLN A 1 621 ? 20.565 -27.115 -14.229 1.00 64.00 621 GLN A CA 1
ATOM 4902 C C . GLN A 1 621 ? 21.704 -26.092 -14.145 1.00 64.00 621 GLN A C 1
ATOM 4904 O O . GLN A 1 621 ? 21.449 -24.896 -14.003 1.00 64.00 621 GLN A O 1
ATOM 4909 N N . GLU A 1 622 ? 22.953 -26.544 -14.252 1.00 65.88 622 GLU A N 1
ATOM 4910 C CA . GLU A 1 622 ? 24.123 -25.660 -14.253 1.00 65.88 622 GLU A CA 1
ATOM 4911 C C . GLU A 1 622 ? 24.141 -24.765 -15.504 1.00 65.88 622 GLU A C 1
ATOM 4913 O O . GLU A 1 622 ? 24.421 -25.207 -16.622 1.00 65.88 622 GLU A O 1
ATOM 4918 N N . ILE A 1 623 ? 23.848 -23.474 -15.322 1.00 73.94 623 ILE A N 1
ATOM 4919 C CA . ILE A 1 623 ? 23.890 -22.478 -16.398 1.00 73.94 623 ILE A CA 1
ATOM 4920 C C . ILE A 1 623 ? 25.309 -21.911 -16.493 1.00 73.94 623 ILE A C 1
ATOM 4922 O O . ILE A 1 623 ? 25.755 -21.162 -15.624 1.00 73.94 623 ILE A O 1
ATOM 4926 N N . LYS A 1 624 ? 26.017 -22.232 -17.581 1.00 79.69 624 LYS A N 1
ATOM 4927 C CA . LYS A 1 624 ? 27.378 -21.733 -17.836 1.00 79.69 624 LYS A CA 1
ATOM 4928 C C . LYS A 1 624 ? 27.397 -20.203 -17.952 1.00 79.69 624 LYS A C 1
ATOM 4930 O O . LYS A 1 624 ? 26.700 -19.626 -18.786 1.00 79.69 624 LYS A O 1
ATOM 4935 N N . HIS A 1 625 ? 28.237 -19.543 -17.157 1.00 78.31 625 HIS A N 1
ATOM 4936 C CA . HIS A 1 625 ? 28.397 -18.089 -17.195 1.00 78.31 625 HIS A CA 1
ATOM 4937 C C . HIS A 1 625 ? 29.127 -17.614 -18.463 1.00 78.31 625 HIS A C 1
ATOM 4939 O O . HIS A 1 625 ? 30.304 -17.910 -18.664 1.00 78.31 625 HIS A O 1
ATOM 4945 N N . GLY A 1 626 ? 28.445 -16.822 -19.295 1.00 80.94 626 GLY A N 1
ATOM 4946 C CA . GLY A 1 626 ? 29.039 -16.125 -20.439 1.00 80.94 626 GLY A CA 1
ATOM 4947 C C . GLY A 1 626 ? 29.470 -14.689 -20.110 1.00 80.94 626 GLY A C 1
ATOM 4948 O O . GLY A 1 626 ? 28.876 -14.024 -19.262 1.00 80.94 626 GLY A O 1
ATOM 4949 N N . ASN A 1 627 ? 30.474 -14.166 -20.823 1.00 84.00 627 ASN A N 1
ATOM 4950 C CA . ASN A 1 627 ? 30.871 -12.757 -20.716 1.00 84.00 627 ASN A CA 1
ATOM 4951 C C . ASN A 1 627 ? 30.008 -11.873 -21.637 1.00 84.00 627 ASN A C 1
ATOM 4953 O O . ASN A 1 627 ? 30.289 -11.743 -22.829 1.00 84.00 627 ASN A O 1
ATOM 4957 N N . TRP A 1 628 ? 28.972 -11.252 -21.067 1.00 85.25 628 TRP A N 1
ATOM 4958 C CA . TRP A 1 628 ? 28.020 -10.395 -21.785 1.00 85.25 628 TRP A CA 1
ATOM 4959 C C . TRP A 1 628 ? 28.674 -9.226 -22.541 1.00 85.25 628 TRP A C 1
ATOM 4961 O O . TRP A 1 628 ? 28.240 -8.878 -23.638 1.00 85.25 628 TRP A O 1
ATOM 4971 N N . TYR A 1 629 ? 29.756 -8.654 -22.003 1.00 85.06 629 TYR A N 1
ATOM 4972 C CA . TYR A 1 629 ? 30.450 -7.508 -22.604 1.00 85.06 629 TYR A CA 1
ATOM 4973 C C . TYR A 1 629 ? 31.204 -7.850 -23.900 1.00 85.06 629 TYR A C 1
ATOM 4975 O O . TYR A 1 629 ? 31.597 -6.940 -24.623 1.00 85.06 629 TYR A O 1
ATOM 4983 N N . LYS A 1 630 ? 31.391 -9.141 -24.218 1.00 87.50 630 LYS A N 1
ATOM 4984 C CA . LYS A 1 630 ? 31.944 -9.598 -25.506 1.00 87.50 630 LYS A CA 1
ATOM 4985 C C . LYS A 1 630 ? 30.878 -9.815 -26.592 1.00 87.50 630 LYS A C 1
ATOM 4987 O O . LYS A 1 630 ? 31.232 -10.093 -27.733 1.00 87.50 630 LYS A O 1
ATOM 4992 N N . VAL A 1 631 ? 29.589 -9.723 -26.256 1.00 87.69 631 VAL A N 1
ATOM 4993 C CA . VAL A 1 631 ? 28.474 -9.921 -27.197 1.00 87.69 631 VAL A CA 1
ATOM 4994 C C . VAL A 1 631 ? 28.229 -8.638 -27.992 1.00 87.69 631 VAL A C 1
ATOM 4996 O O . VAL A 1 631 ? 28.176 -7.554 -27.416 1.00 87.69 631 VAL A O 1
ATOM 4999 N N . HIS A 1 632 ? 28.039 -8.742 -29.310 1.00 89.44 632 HIS A N 1
ATOM 5000 C CA . HIS A 1 632 ? 27.794 -7.572 -30.159 1.00 89.44 632 HIS A CA 1
ATOM 5001 C C . HIS A 1 632 ? 26.468 -6.867 -29.780 1.00 89.44 632 HIS A C 1
ATOM 5003 O O . HIS A 1 632 ? 25.459 -7.557 -29.635 1.00 89.44 632 HIS A O 1
ATOM 5009 N N . PRO A 1 633 ? 26.388 -5.523 -29.684 1.00 88.50 633 PRO A N 1
ATOM 5010 C CA . PRO A 1 633 ? 25.189 -4.816 -29.196 1.00 88.50 633 PRO A CA 1
ATOM 5011 C C . PRO A 1 633 ? 23.861 -5.141 -29.915 1.00 88.50 633 PRO A C 1
ATOM 5013 O O . PRO A 1 633 ? 22.791 -5.159 -29.298 1.00 88.50 633 PRO A O 1
ATOM 5016 N N . CYS A 1 634 ? 23.910 -5.467 -31.211 1.00 88.25 634 CYS A N 1
ATOM 5017 C CA . CYS A 1 634 ? 22.731 -5.933 -31.955 1.00 88.25 634 CYS A CA 1
ATOM 5018 C C . CYS A 1 634 ? 22.260 -7.334 -31.511 1.00 88.25 634 CYS A C 1
ATOM 5020 O O . CYS A 1 634 ? 21.059 -7.571 -31.410 1.00 88.25 634 CYS A O 1
ATOM 5022 N N . GLU A 1 635 ? 23.190 -8.245 -31.201 1.00 89.88 635 GLU A N 1
ATOM 5023 C CA . GLU A 1 635 ? 22.878 -9.555 -30.610 1.00 89.88 635 GLU A CA 1
ATOM 5024 C C . GLU A 1 635 ? 22.387 -9.393 -29.163 1.00 89.88 635 GLU A C 1
ATOM 5026 O O . GLU A 1 635 ? 21.418 -10.037 -28.761 1.00 89.88 635 GLU A O 1
ATOM 5031 N N . GLN A 1 636 ? 22.998 -8.482 -28.396 1.00 91.00 636 GLN A N 1
ATOM 5032 C CA . GLN A 1 636 ? 22.547 -8.159 -27.042 1.00 91.00 636 GLN A CA 1
ATOM 5033 C C . GLN A 1 636 ? 21.070 -7.731 -27.034 1.00 91.00 636 GLN A C 1
ATOM 5035 O O . GLN A 1 636 ? 20.270 -8.260 -26.263 1.00 91.00 636 GLN A O 1
ATOM 5040 N N . SER A 1 637 ? 20.695 -6.828 -27.945 1.00 92.25 637 SER A N 1
ATOM 5041 C CA . SER A 1 637 ? 19.315 -6.345 -28.106 1.00 92.25 637 SER A CA 1
ATOM 5042 C C . SER A 1 637 ? 18.333 -7.474 -28.436 1.00 92.25 637 SER A C 1
ATOM 5044 O O . SER A 1 637 ? 17.237 -7.520 -27.876 1.00 92.25 637 SER A O 1
ATOM 5046 N N . PHE A 1 638 ? 18.744 -8.413 -29.295 1.00 92.38 638 PHE A N 1
ATOM 5047 C CA . PHE A 1 638 ? 17.950 -9.583 -29.667 1.00 92.38 638 PHE A CA 1
ATOM 5048 C C . PHE A 1 638 ? 17.717 -10.539 -28.490 1.00 92.38 638 PHE A C 1
ATOM 5050 O O . PHE A 1 638 ? 16.577 -10.937 -28.245 1.00 92.38 638 PHE A O 1
ATOM 5057 N N . HIS A 1 639 ? 18.748 -10.873 -27.705 1.00 92.56 639 HIS A N 1
ATOM 5058 C CA . HIS A 1 639 ? 18.563 -11.755 -26.543 1.00 92.56 639 HIS A CA 1
ATOM 5059 C C . HIS A 1 639 ? 17.717 -11.107 -25.441 1.00 92.56 639 HIS A C 1
ATOM 5061 O O . HIS A 1 639 ? 16.888 -11.796 -24.848 1.00 92.56 639 HIS A O 1
ATOM 5067 N N . ILE A 1 640 ? 17.859 -9.795 -25.200 1.00 92.31 640 ILE A N 1
ATOM 5068 C CA . ILE A 1 640 ? 16.990 -9.060 -24.261 1.00 92.31 640 ILE A CA 1
ATOM 5069 C C . ILE A 1 640 ? 15.530 -9.136 -24.735 1.00 92.31 640 ILE A C 1
ATOM 5071 O O . ILE A 1 640 ? 14.651 -9.511 -23.959 1.00 92.31 640 ILE A O 1
ATOM 5075 N N . GLY A 1 641 ? 15.274 -8.862 -26.021 1.00 92.31 641 GLY A N 1
ATOM 5076 C CA . GLY A 1 641 ? 13.944 -9.003 -26.618 1.00 92.31 641 GLY A CA 1
ATOM 5077 C C . GLY A 1 641 ? 13.377 -10.416 -26.453 1.00 92.31 641 GLY A C 1
ATOM 5078 O O . GLY A 1 641 ? 12.241 -10.575 -26.005 1.00 92.31 641 GLY A O 1
ATOM 5079 N N . ARG A 1 642 ? 14.190 -11.446 -26.722 1.00 93.31 642 ARG A N 1
ATOM 5080 C CA . ARG A 1 642 ? 13.833 -12.865 -26.560 1.00 93.31 642 ARG A CA 1
ATOM 5081 C C . ARG A 1 642 ? 13.415 -13.199 -25.130 1.00 93.31 642 ARG A C 1
ATOM 5083 O O . ARG A 1 642 ? 12.388 -13.854 -24.958 1.00 93.31 642 ARG A O 1
ATOM 5090 N N . ALA A 1 643 ? 14.151 -12.740 -24.119 1.00 92.50 643 ALA A N 1
ATOM 5091 C CA . ALA A 1 643 ? 13.788 -12.971 -22.721 1.00 92.50 643 ALA A CA 1
ATOM 5092 C C . ALA A 1 643 ? 12.488 -12.248 -22.330 1.00 92.50 643 ALA A C 1
ATOM 5094 O O . ALA A 1 643 ? 11.593 -12.879 -21.768 1.00 92.50 643 ALA A O 1
ATOM 5095 N N . CYS A 1 644 ? 12.333 -10.967 -22.684 1.00 92.50 644 CYS A N 1
ATOM 5096 C CA . CYS A 1 644 ? 11.110 -10.203 -22.409 1.00 92.50 644 CYS A CA 1
ATOM 5097 C C . CYS A 1 644 ? 9.873 -10.811 -23.100 1.00 92.50 644 CYS A C 1
ATOM 5099 O O . CYS A 1 644 ? 8.824 -10.958 -22.472 1.00 92.50 644 CYS A O 1
ATOM 5101 N N . GLY A 1 645 ? 9.993 -11.204 -24.374 1.00 92.75 645 GLY A N 1
ATOM 5102 C CA . GLY A 1 645 ? 8.918 -11.836 -25.143 1.00 92.75 645 GLY A CA 1
ATOM 5103 C C . GLY A 1 645 ? 8.540 -13.221 -24.615 1.00 92.75 645 GLY A C 1
ATOM 5104 O O . GLY A 1 645 ? 7.356 -13.516 -24.468 1.00 92.75 645 GLY A O 1
ATOM 5105 N N . PHE A 1 646 ? 9.528 -14.052 -24.268 1.00 94.12 646 PHE A N 1
ATOM 5106 C CA . PHE A 1 646 ? 9.290 -15.377 -23.691 1.00 94.12 646 PHE A CA 1
ATOM 5107 C C . PHE A 1 646 ? 8.618 -15.293 -22.314 1.00 94.12 646 PHE A C 1
ATOM 5109 O O . PHE A 1 646 ? 7.599 -15.945 -22.094 1.00 94.12 646 PHE A O 1
ATOM 5116 N N . LEU A 1 647 ? 9.139 -14.447 -21.417 1.00 92.94 647 LEU A N 1
ATOM 5117 C CA . LEU A 1 647 ? 8.589 -14.251 -20.074 1.00 92.94 647 LEU A CA 1
ATOM 5118 C C . LEU A 1 647 ? 7.164 -13.684 -20.119 1.00 92.94 647 LEU A C 1
ATOM 5120 O O . LEU A 1 647 ? 6.297 -14.157 -19.390 1.00 92.94 647 LEU A O 1
ATOM 5124 N N . TYR A 1 648 ? 6.896 -12.709 -20.995 1.00 93.56 648 TYR A N 1
ATOM 5125 C CA . TYR A 1 648 ? 5.533 -12.219 -21.205 1.00 93.56 648 TYR A CA 1
ATOM 5126 C C . TYR A 1 648 ? 4.605 -13.335 -21.706 1.00 93.56 648 TYR A C 1
ATOM 5128 O O . TYR A 1 648 ? 3.504 -13.494 -21.183 1.00 93.56 648 TYR A O 1
ATOM 5136 N N . GLY A 1 649 ? 5.047 -14.110 -22.704 1.00 91.94 649 GLY A N 1
ATOM 5137 C CA . GLY A 1 649 ? 4.256 -15.186 -23.300 1.00 91.94 649 GLY A CA 1
ATOM 5138 C C . GLY A 1 649 ? 3.898 -16.294 -22.308 1.00 91.94 649 GLY A C 1
ATOM 5139 O O . GLY A 1 649 ? 2.746 -16.722 -22.278 1.00 91.94 649 GLY A O 1
ATOM 5140 N N . GLU A 1 650 ? 4.850 -16.713 -21.470 1.00 92.31 650 GLU A N 1
ATOM 5141 C CA . GLU A 1 650 ? 4.621 -17.670 -20.380 1.00 92.31 650 GLU A CA 1
ATOM 5142 C C . GLU A 1 650 ? 3.605 -17.115 -19.376 1.00 92.31 650 GLU A C 1
ATOM 5144 O O . GLU A 1 650 ? 2.510 -17.663 -19.264 1.00 92.31 650 GLU A O 1
ATOM 5149 N N . LEU A 1 651 ? 3.904 -15.979 -18.734 1.00 89.75 651 LEU A N 1
ATOM 5150 C CA . LEU A 1 651 ? 3.046 -15.397 -17.695 1.00 89.75 651 LEU A CA 1
ATOM 5151 C C . LEU A 1 651 ? 1.618 -15.135 -18.199 1.00 89.75 651 LEU A C 1
ATOM 5153 O O . LEU A 1 651 ? 0.650 -15.371 -17.476 1.00 89.75 651 LEU A O 1
ATOM 5157 N N . LYS A 1 652 ? 1.470 -14.673 -19.448 1.00 90.69 652 LYS A N 1
ATOM 5158 C CA . LYS A 1 652 ? 0.166 -14.398 -20.064 1.00 90.69 652 LYS A CA 1
ATOM 5159 C C . LYS A 1 652 ? -0.641 -15.674 -20.315 1.00 90.69 652 LYS A C 1
ATOM 5161 O O . LYS A 1 652 ? -1.850 -15.662 -20.093 1.00 90.69 652 LYS A O 1
ATOM 5166 N N . MET A 1 653 ? -0.005 -16.762 -20.753 1.00 88.50 653 MET A N 1
ATOM 5167 C CA . MET A 1 653 ? -0.671 -18.059 -20.947 1.00 88.50 653 MET A CA 1
ATOM 5168 C C . MET A 1 653 ? -0.978 -18.759 -19.613 1.00 88.50 653 MET A C 1
ATOM 5170 O O . MET A 1 653 ? -2.063 -19.315 -19.446 1.00 88.50 653 MET A O 1
ATOM 5174 N N . SER A 1 654 ? -0.095 -18.627 -18.623 1.00 86.50 654 SER A N 1
ATOM 5175 C CA . SER A 1 654 ? -0.304 -19.064 -17.235 1.00 86.50 654 SER A CA 1
ATOM 5176 C C . SER A 1 654 ? -1.346 -18.229 -16.467 1.00 86.50 654 SER A C 1
ATOM 5178 O O . SER A 1 654 ? -1.649 -18.539 -15.318 1.00 86.50 654 SER A O 1
ATOM 5180 N N . ASN A 1 655 ? -1.929 -17.194 -17.094 1.00 84.75 655 ASN A N 1
ATOM 5181 C CA . ASN A 1 655 ? -2.884 -16.243 -16.500 1.00 84.75 655 ASN A CA 1
ATOM 5182 C C . ASN A 1 655 ? -2.355 -15.533 -15.232 1.00 84.75 655 ASN A C 1
ATOM 5184 O O . ASN A 1 655 ? -3.119 -15.170 -14.335 1.00 84.75 655 ASN A O 1
ATOM 5188 N N . ASP A 1 656 ? -1.043 -15.310 -15.159 1.00 82.62 656 ASP A N 1
ATOM 5189 C CA . ASP A 1 656 ? -0.387 -14.651 -14.035 1.00 82.62 656 ASP A CA 1
ATOM 5190 C C . ASP A 1 656 ? -0.462 -13.120 -14.171 1.00 82.62 656 ASP A C 1
ATOM 5192 O O . ASP A 1 656 ? -0.096 -12.541 -15.198 1.00 82.62 656 ASP A O 1
ATOM 5196 N N . THR A 1 657 ? -0.902 -12.435 -13.113 1.00 77.25 657 THR A N 1
ATOM 5197 C CA . THR A 1 657 ? -1.064 -10.970 -13.098 1.00 77.25 657 THR A CA 1
ATOM 5198 C C . THR A 1 657 ? 0.250 -10.202 -13.261 1.00 77.25 657 THR A C 1
ATOM 5200 O O . THR A 1 657 ? 0.231 -9.025 -13.618 1.00 77.25 657 THR A O 1
ATOM 5203 N N . ARG A 1 658 ? 1.407 -10.853 -13.079 1.00 78.31 658 ARG A N 1
ATOM 5204 C CA . ARG A 1 658 ? 2.729 -10.278 -13.371 1.00 78.31 658 ARG A CA 1
ATOM 5205 C C . ARG A 1 658 ? 2.925 -9.946 -14.853 1.00 78.31 658 ARG A C 1
ATOM 5207 O O . ARG A 1 658 ? 3.789 -9.126 -15.144 1.00 78.31 658 ARG A O 1
ATOM 5214 N N . CYS A 1 659 ? 2.133 -10.505 -15.778 1.00 80.56 659 CYS A N 1
ATOM 5215 C CA . CYS A 1 659 ? 2.215 -10.157 -17.205 1.00 80.56 659 CYS A CA 1
ATOM 5216 C C . CYS A 1 659 ? 1.834 -8.695 -17.527 1.00 80.56 659 CYS A C 1
ATOM 5218 O O . CYS A 1 659 ? 2.098 -8.243 -18.639 1.00 80.56 659 CYS A O 1
ATOM 5220 N N . GLU A 1 660 ? 1.246 -7.956 -16.576 1.00 77.19 660 GLU A N 1
ATOM 5221 C CA . GLU A 1 660 ? 0.935 -6.522 -16.701 1.00 77.19 660 GLU A CA 1
ATOM 5222 C C . GLU A 1 660 ? 1.997 -5.599 -16.058 1.00 77.19 660 GLU A C 1
ATOM 5224 O O . GLU A 1 660 ? 1.845 -4.375 -16.082 1.00 77.19 660 GLU A O 1
ATOM 5229 N N . ASP A 1 661 ? 3.073 -6.138 -15.464 1.00 74.75 661 ASP A N 1
ATOM 5230 C CA . ASP A 1 661 ? 4.089 -5.302 -14.816 1.00 74.75 661 ASP A CA 1
ATOM 5231 C C . ASP A 1 661 ? 5.027 -4.623 -15.831 1.00 74.75 661 ASP A C 1
ATOM 5233 O O . ASP A 1 661 ? 5.792 -5.247 -16.571 1.00 74.75 661 ASP A O 1
ATOM 5237 N N . SER A 1 662 ? 5.053 -3.294 -15.738 1.00 70.81 662 SER A N 1
ATOM 5238 C CA . SER A 1 662 ? 6.079 -2.390 -16.267 1.00 70.81 662 SER A CA 1
ATOM 5239 C C . SER A 1 662 ? 7.531 -2.886 -16.156 1.00 70.81 662 SER A C 1
ATOM 5241 O O . SER A 1 662 ? 8.357 -2.511 -16.985 1.00 70.81 662 SER A O 1
ATOM 5243 N N . SER A 1 663 ? 7.864 -3.719 -15.163 1.00 73.81 663 SER A N 1
ATOM 5244 C CA . SER A 1 663 ? 9.215 -4.258 -14.973 1.00 73.81 663 SER A CA 1
ATOM 5245 C C . SER A 1 663 ? 9.673 -5.245 -16.055 1.00 73.81 663 SER A C 1
ATOM 5247 O O . SER A 1 663 ? 10.882 -5.407 -16.210 1.00 73.81 663 SER A O 1
ATOM 5249 N N . ILE A 1 664 ? 8.759 -5.836 -16.841 1.00 83.56 664 ILE A N 1
ATOM 5250 C CA . ILE A 1 664 ? 9.111 -6.674 -18.007 1.00 83.56 664 ILE A CA 1
ATOM 5251 C C . ILE A 1 664 ? 9.621 -5.806 -19.173 1.00 83.56 664 ILE A C 1
ATOM 5253 O O . ILE A 1 664 ? 10.511 -6.219 -19.914 1.00 83.56 664 ILE A O 1
ATOM 5257 N N . PHE A 1 665 ? 9.093 -4.584 -19.314 1.00 86.00 665 PHE A N 1
ATOM 5258 C CA . PHE A 1 665 ? 9.428 -3.641 -20.390 1.00 86.00 665 PHE A CA 1
ATOM 5259 C C . PHE A 1 665 ? 9.772 -2.247 -19.824 1.00 86.00 665 PHE A C 1
ATOM 5261 O O . PHE A 1 665 ? 9.012 -1.291 -20.011 1.00 86.00 665 PHE A O 1
ATOM 5268 N N . PRO A 1 666 ? 10.888 -2.113 -19.082 1.00 79.25 666 PRO A N 1
ATOM 5269 C CA . PRO A 1 666 ? 11.237 -0.876 -18.398 1.00 79.25 666 PRO A CA 1
ATOM 5270 C C . PRO A 1 666 ? 11.752 0.189 -19.376 1.00 79.25 666 PRO A C 1
ATOM 5272 O O . PRO A 1 666 ? 12.684 -0.051 -20.143 1.00 79.25 666 PRO A O 1
ATOM 5275 N N . LEU A 1 667 ? 11.220 1.412 -19.266 1.00 75.94 667 LEU A N 1
ATOM 5276 C CA . LEU A 1 667 ? 11.562 2.561 -20.126 1.00 75.94 667 LEU A CA 1
ATOM 5277 C C . LEU A 1 667 ? 13.071 2.867 -20.200 1.00 75.94 667 LEU A C 1
ATOM 5279 O O . LEU A 1 667 ? 13.550 3.391 -21.197 1.00 75.94 667 LEU A O 1
ATOM 5283 N N . SER A 1 668 ? 13.856 2.479 -19.191 1.00 74.88 668 SER A N 1
ATOM 5284 C CA . SER A 1 668 ? 15.321 2.601 -19.201 1.00 74.88 668 SER A CA 1
ATOM 5285 C C . SER A 1 668 ? 16.041 1.780 -20.287 1.00 74.88 668 SER A C 1
ATOM 5287 O O . SER A 1 668 ? 17.244 1.972 -20.470 1.00 74.88 668 SER A O 1
ATOM 5289 N N . LEU A 1 669 ? 15.349 0.860 -20.974 1.00 81.00 669 LEU A N 1
ATOM 5290 C CA . LEU A 1 669 ? 15.862 0.134 -22.145 1.00 81.00 669 LEU A CA 1
ATOM 5291 C C . LEU A 1 669 ? 15.611 0.859 -23.476 1.00 81.00 669 LEU A C 1
ATOM 5293 O O . LEU A 1 669 ? 16.312 0.568 -24.438 1.00 81.00 669 LEU A O 1
ATOM 5297 N N . GLN A 1 670 ? 14.666 1.806 -23.532 1.00 82.19 670 GLN A N 1
ATOM 5298 C CA . GLN A 1 670 ? 14.181 2.450 -24.764 1.00 82.19 670 GLN A CA 1
ATOM 5299 C C . GLN A 1 670 ? 15.312 2.992 -25.654 1.00 82.19 670 GLN A C 1
ATOM 5301 O O . GLN A 1 670 ? 15.334 2.741 -26.855 1.00 82.19 670 GLN A O 1
ATOM 5306 N N . ASN A 1 671 ? 16.296 3.650 -25.035 1.00 81.69 671 ASN A N 1
ATOM 5307 C CA . ASN A 1 671 ? 17.449 4.256 -25.710 1.00 81.69 671 ASN A CA 1
ATOM 5308 C C . ASN A 1 671 ? 18.727 3.392 -25.602 1.00 81.69 671 ASN A C 1
ATOM 5310 O O . ASN A 1 671 ? 19.832 3.908 -25.744 1.00 81.69 671 ASN A O 1
ATOM 5314 N N . LYS A 1 672 ? 18.600 2.097 -25.269 1.00 84.62 672 LYS A N 1
ATOM 5315 C CA . LYS A 1 672 ? 19.724 1.160 -25.052 1.00 84.62 672 LYS A CA 1
ATOM 5316 C C . LYS A 1 672 ? 19.654 -0.117 -25.897 1.00 84.62 672 LYS A C 1
ATOM 5318 O O . LYS A 1 672 ? 20.553 -0.946 -25.792 1.00 84.62 672 LYS A O 1
ATOM 5323 N N . VAL A 1 673 ? 18.606 -0.294 -26.701 1.00 89.31 673 VAL A N 1
ATOM 5324 C CA . VAL A 1 673 ? 18.417 -1.461 -27.576 1.00 89.31 673 VAL A CA 1
ATOM 5325 C C . VAL A 1 673 ? 18.239 -1.022 -29.025 1.00 89.31 673 VAL A C 1
ATOM 5327 O O . VAL A 1 673 ? 17.673 0.035 -29.291 1.00 89.31 673 VAL A O 1
ATOM 5330 N N . PHE A 1 674 ? 18.685 -1.850 -29.968 1.00 91.75 674 PHE A N 1
ATOM 5331 C CA . PHE A 1 674 ? 18.423 -1.652 -31.392 1.00 91.75 674 PHE A CA 1
ATOM 5332 C C . PHE A 1 674 ? 17.006 -2.158 -31.733 1.00 91.75 674 PHE A C 1
ATOM 5334 O O . PHE A 1 674 ? 16.751 -3.355 -31.561 1.00 91.75 674 PHE A O 1
ATOM 5341 N N . PRO A 1 675 ? 16.076 -1.296 -32.202 1.00 91.25 675 PRO A N 1
ATOM 5342 C CA . PRO A 1 675 ? 14.651 -1.625 -32.310 1.00 91.25 675 PRO A CA 1
ATOM 5343 C C . PRO A 1 675 ? 14.325 -2.874 -33.131 1.00 91.25 675 PRO A C 1
ATOM 5345 O O . PRO A 1 675 ? 13.623 -3.749 -32.629 1.00 91.25 675 PRO A O 1
ATOM 5348 N N . ARG A 1 676 ? 14.870 -2.997 -34.352 1.00 90.31 676 ARG A N 1
ATOM 5349 C CA . ARG A 1 676 ? 14.626 -4.147 -35.245 1.00 90.31 676 ARG A CA 1
ATOM 5350 C C . ARG A 1 676 ? 15.014 -5.464 -34.567 1.00 90.31 676 ARG A C 1
ATOM 5352 O O . ARG A 1 676 ? 14.178 -6.343 -34.392 1.00 90.31 676 ARG A O 1
ATOM 5359 N N . GLN A 1 677 ? 16.254 -5.561 -34.084 1.00 91.81 677 GLN A N 1
ATOM 5360 C CA . GLN A 1 677 ? 16.764 -6.771 -33.436 1.00 91.81 677 GLN A CA 1
ATOM 5361 C C . GLN A 1 677 ? 16.049 -7.075 -32.115 1.00 91.81 677 GLN A C 1
ATOM 5363 O O . GLN A 1 677 ? 15.824 -8.241 -31.801 1.00 91.81 677 GLN A O 1
ATOM 5368 N N . PHE A 1 678 ? 15.649 -6.054 -31.351 1.00 93.25 678 PHE A N 1
ATOM 5369 C CA . PHE A 1 678 ? 14.823 -6.244 -30.160 1.00 93.25 678 PHE A CA 1
ATOM 5370 C C . PHE A 1 678 ? 13.438 -6.819 -30.509 1.00 93.25 678 PHE A C 1
ATOM 5372 O O . PHE A 1 678 ? 12.987 -7.750 -29.843 1.00 93.25 678 PHE A O 1
ATOM 5379 N N . LEU A 1 679 ? 12.777 -6.315 -31.557 1.00 92.44 679 LEU A N 1
ATOM 5380 C CA . LEU A 1 679 ? 11.468 -6.799 -32.019 1.00 92.44 679 LEU A CA 1
ATOM 5381 C C . LEU A 1 679 ? 11.546 -8.228 -32.579 1.00 92.44 679 LEU A C 1
ATOM 5383 O O . LEU A 1 679 ? 10.718 -9.063 -32.213 1.00 92.44 679 LEU A O 1
ATOM 5387 N N . ASP A 1 680 ? 12.569 -8.532 -33.381 1.00 91.06 680 ASP A N 1
ATOM 5388 C CA . ASP A 1 680 ? 12.887 -9.892 -33.837 1.00 91.06 680 ASP A CA 1
ATOM 5389 C C . ASP A 1 680 ? 13.104 -10.847 -32.650 1.00 91.06 680 ASP A C 1
ATOM 5391 O O . ASP A 1 680 ? 12.618 -11.981 -32.646 1.00 91.06 680 ASP A O 1
ATOM 5395 N N . GLY A 1 681 ? 13.802 -10.370 -31.614 1.00 91.75 681 GLY A N 1
ATOM 5396 C CA . GLY A 1 681 ? 14.006 -11.084 -30.358 1.00 91.75 681 GLY A CA 1
ATOM 5397 C C . GLY A 1 681 ? 12.688 -11.370 -29.645 1.00 91.75 681 GLY A C 1
ATOM 5398 O O . GLY A 1 681 ? 12.399 -12.525 -29.335 1.00 91.75 681 GLY A O 1
ATOM 5399 N N . VAL A 1 682 ? 11.857 -10.343 -29.431 1.00 93.38 682 VAL A N 1
ATOM 5400 C CA . VAL A 1 682 ? 10.517 -10.481 -28.830 1.00 93.38 682 VAL A CA 1
ATOM 5401 C C . VAL A 1 682 ? 9.687 -11.505 -29.598 1.00 93.38 682 VAL A C 1
ATOM 5403 O O . VAL A 1 682 ? 9.070 -12.366 -28.973 1.00 93.38 682 VAL A O 1
ATOM 5406 N N . LEU A 1 683 ? 9.720 -11.480 -30.932 1.00 92.50 683 LEU A N 1
ATOM 5407 C CA . LEU A 1 683 ? 9.032 -12.461 -31.765 1.00 92.50 683 LEU A CA 1
ATOM 5408 C C . LEU A 1 683 ? 9.568 -13.891 -31.555 1.00 92.50 683 LEU A C 1
ATOM 5410 O O . LEU A 1 683 ? 8.770 -14.806 -31.360 1.00 92.50 683 LEU A O 1
ATOM 5414 N N . ASP A 1 684 ? 10.887 -14.107 -31.523 1.00 91.00 684 ASP A N 1
ATOM 5415 C CA . ASP A 1 684 ? 11.474 -15.430 -31.238 1.00 91.00 684 ASP A CA 1
ATOM 5416 C C . ASP A 1 684 ? 11.118 -15.932 -29.823 1.00 91.00 684 ASP A C 1
ATOM 5418 O O . ASP A 1 684 ? 10.841 -17.117 -29.631 1.00 91.00 684 ASP A O 1
ATOM 5422 N N . GLY A 1 685 ? 11.054 -15.032 -28.837 1.00 92.06 685 GLY A N 1
ATOM 5423 C CA . GLY A 1 685 ? 10.591 -15.326 -27.477 1.00 92.06 685 GLY A CA 1
ATOM 5424 C C . GLY A 1 685 ? 9.114 -15.730 -27.419 1.00 92.06 685 GLY A C 1
ATOM 5425 O O . GLY A 1 685 ? 8.772 -16.750 -26.817 1.00 92.06 685 GLY A O 1
ATOM 5426 N N . LEU A 1 686 ? 8.241 -14.982 -28.101 1.00 92.88 686 LEU A N 1
ATOM 5427 C CA . LEU A 1 686 ? 6.809 -15.283 -28.205 1.00 92.88 686 LEU A CA 1
ATOM 5428 C C . LEU A 1 686 ? 6.544 -16.605 -28.929 1.00 92.88 686 LEU A C 1
ATOM 5430 O O . LEU A 1 686 ? 5.674 -17.364 -28.503 1.00 92.88 686 LEU A O 1
ATOM 5434 N N . ILE A 1 687 ? 7.306 -16.921 -29.980 1.00 90.00 687 ILE A N 1
ATOM 5435 C CA . ILE A 1 687 ? 7.221 -18.212 -30.679 1.00 90.00 687 ILE A CA 1
ATOM 5436 C C . ILE A 1 687 ? 7.604 -19.354 -29.730 1.00 90.00 687 ILE A C 1
ATOM 5438 O O . ILE A 1 687 ? 6.872 -20.335 -29.640 1.00 90.00 687 ILE A O 1
ATOM 5442 N N . ARG A 1 688 ? 8.688 -19.215 -28.953 1.00 90.38 688 ARG A N 1
ATOM 5443 C CA . ARG A 1 688 ? 9.106 -20.227 -27.963 1.00 90.38 688 ARG A CA 1
ATOM 5444 C C . ARG A 1 688 ? 8.049 -20.457 -26.879 1.00 90.38 688 ARG A C 1
ATOM 5446 O O . ARG A 1 688 ? 7.744 -21.609 -26.578 1.00 90.38 688 ARG A O 1
ATOM 5453 N N . ALA A 1 689 ? 7.443 -19.395 -26.346 1.00 91.69 689 ALA A N 1
ATOM 5454 C CA . ALA A 1 689 ? 6.330 -19.512 -25.399 1.00 91.69 689 ALA A CA 1
ATOM 5455 C C . ALA A 1 689 ? 5.091 -20.171 -26.044 1.00 91.69 689 ALA A C 1
ATOM 5457 O O . ALA A 1 689 ? 4.470 -21.054 -25.448 1.00 91.69 689 ALA A O 1
ATOM 5458 N N . SER A 1 690 ? 4.783 -19.814 -27.297 1.00 90.00 690 SER A N 1
ATOM 5459 C CA . SER A 1 690 ? 3.699 -20.424 -28.083 1.00 90.00 690 SER A CA 1
ATOM 5460 C C . SER A 1 690 ? 3.915 -21.922 -28.310 1.00 90.00 690 SER A C 1
ATOM 5462 O O . SER A 1 690 ? 2.952 -22.683 -28.265 1.00 90.00 690 SER A O 1
ATOM 5464 N N . SER A 1 691 ? 5.162 -22.362 -28.511 1.00 88.12 691 SER A N 1
ATOM 5465 C CA . SER A 1 691 ? 5.518 -23.778 -28.655 1.00 88.12 691 SER A CA 1
ATOM 5466 C C . SER A 1 691 ? 5.337 -24.566 -27.357 1.00 88.12 691 SER A C 1
ATOM 5468 O O . SER A 1 691 ? 4.817 -25.677 -27.399 1.00 88.12 691 SER A O 1
ATOM 5470 N N . ILE A 1 692 ? 5.679 -24.000 -26.194 1.00 88.44 692 ILE A N 1
ATOM 5471 C CA . ILE A 1 692 ? 5.426 -24.661 -24.899 1.00 88.44 692 ILE A CA 1
ATOM 5472 C C . ILE A 1 692 ? 3.915 -24.822 -24.671 1.00 88.44 692 ILE A C 1
ATOM 5474 O O . ILE A 1 692 ? 3.451 -25.918 -24.361 1.00 88.44 692 ILE A O 1
ATOM 5478 N N . HIS A 1 693 ? 3.123 -23.773 -24.918 1.00 84.94 693 HIS A N 1
ATOM 5479 C CA . HIS A 1 693 ? 1.661 -23.851 -24.806 1.00 84.94 693 HIS A CA 1
ATOM 5480 C C . HIS A 1 693 ? 0.980 -24.579 -25.994 1.00 84.94 693 HIS A C 1
ATOM 5482 O O . HIS A 1 693 ? -0.224 -24.842 -25.977 1.00 84.94 693 HIS A O 1
ATOM 5488 N N . CYS A 1 694 ? 1.722 -24.957 -27.036 1.00 84.81 694 CYS A N 1
ATOM 5489 C CA . CYS A 1 694 ? 1.242 -25.933 -28.014 1.00 84.81 694 CYS A CA 1
ATOM 5490 C C . CYS A 1 694 ? 1.191 -27.333 -27.396 1.00 84.81 694 CYS A C 1
ATOM 5492 O O . CYS A 1 694 ? 0.172 -28.009 -27.509 1.00 84.81 694 CYS A O 1
ATOM 5494 N N . VAL A 1 695 ? 2.250 -27.752 -26.696 1.00 84.25 695 VAL A N 1
ATOM 5495 C CA . VAL A 1 695 ? 2.355 -29.108 -26.125 1.00 84.25 695 VAL A CA 1
ATOM 5496 C C . VAL A 1 695 ? 1.226 -29.409 -25.128 1.00 84.25 695 VAL A C 1
ATOM 5498 O O . VAL A 1 695 ? 0.760 -30.543 -25.064 1.00 84.25 695 VAL A O 1
ATOM 5501 N N . SER A 1 696 ? 0.712 -28.403 -24.411 1.00 81.00 696 SER A N 1
ATOM 5502 C CA . SER A 1 696 ? -0.430 -28.560 -23.494 1.00 81.00 696 SER A CA 1
ATOM 5503 C C . SER A 1 696 ? -1.802 -28.701 -24.178 1.00 81.00 696 SER A C 1
ATOM 5505 O O . SER A 1 696 ? -2.796 -28.970 -23.499 1.00 81.00 696 SER A O 1
ATOM 5507 N N . ARG A 1 697 ? -1.911 -28.533 -25.507 1.00 76.81 697 ARG A N 1
ATOM 5508 C CA . ARG A 1 697 ? -3.182 -28.677 -26.237 1.00 76.81 697 ARG A CA 1
ATOM 5509 C C . ARG A 1 697 ? -3.388 -30.096 -26.761 1.00 76.81 697 ARG A C 1
ATOM 5511 O O . ARG A 1 697 ? -2.671 -30.554 -27.646 1.00 76.81 697 ARG A O 1
ATOM 5518 N N . ARG A 1 698 ? -4.500 -30.710 -26.343 1.00 66.75 698 ARG A N 1
ATOM 5519 C CA . ARG A 1 698 ? -4.977 -32.031 -26.798 1.00 66.75 698 ARG A CA 1
ATOM 5520 C C . ARG A 1 698 ? -4.967 -32.228 -28.322 1.00 66.75 698 ARG A C 1
ATOM 5522 O O . ARG A 1 698 ? -4.641 -33.312 -28.785 1.00 66.75 698 ARG A O 1
ATOM 5529 N N . SER A 1 699 ? -5.268 -31.196 -29.116 1.00 67.62 699 SER A N 1
ATOM 5530 C CA . SER A 1 699 ? -5.220 -31.284 -30.588 1.00 67.62 699 SER A CA 1
ATOM 5531 C C . SER A 1 699 ? -3.831 -31.638 -31.132 1.00 67.62 699 SER A C 1
ATOM 5533 O O . SER A 1 699 ? -3.729 -32.265 -32.181 1.00 67.62 699 SER A O 1
ATOM 5535 N N . ILE A 1 700 ? -2.769 -31.260 -30.416 1.00 69.50 700 ILE A N 1
ATOM 5536 C CA . ILE A 1 700 ? -1.370 -31.521 -30.770 1.00 69.50 700 ILE A CA 1
ATOM 5537 C C . ILE A 1 700 ? -0.898 -32.853 -30.178 1.00 69.50 700 ILE A C 1
ATOM 5539 O O . ILE A 1 700 ? -0.133 -33.552 -30.832 1.00 69.50 700 ILE A O 1
ATOM 5543 N N . SER A 1 701 ? -1.441 -33.273 -29.029 1.00 73.12 701 SER A N 1
ATOM 5544 C CA . SER A 1 701 ? -1.342 -34.664 -28.553 1.00 73.12 701 SER A CA 1
ATOM 5545 C C . SER A 1 701 ? -1.946 -35.656 -29.561 1.00 73.12 701 SER A C 1
ATOM 5547 O O . SER A 1 701 ? -1.424 -36.746 -29.749 1.00 73.12 701 SER A O 1
ATOM 5549 N N . GLU A 1 702 ? -3.016 -35.253 -30.253 1.00 77.81 702 GLU A N 1
ATOM 5550 C CA . GLU A 1 702 ? -3.635 -35.988 -31.366 1.00 77.81 702 GLU A CA 1
ATOM 5551 C C . GLU A 1 702 ? -2.978 -35.687 -32.739 1.00 77.81 702 GLU A C 1
ATOM 5553 O O . GLU A 1 702 ? -3.498 -36.116 -33.766 1.00 77.81 702 GLU A O 1
ATOM 5558 N N . LEU A 1 703 ? -1.869 -34.927 -32.775 1.00 77.81 703 LEU A N 1
ATOM 5559 C CA . LEU A 1 703 ? -1.108 -34.481 -33.962 1.00 77.81 703 LEU A CA 1
ATOM 5560 C C . LEU A 1 703 ? -1.923 -33.792 -35.084 1.00 77.81 703 LEU A C 1
ATOM 5562 O O . LEU A 1 703 ? -1.443 -33.607 -36.205 1.00 77.81 703 LEU A O 1
ATOM 5566 N N . LYS A 1 704 ? -3.139 -33.325 -34.788 1.00 77.50 704 LYS A N 1
ATOM 5567 C CA . LYS A 1 704 ? -4.035 -32.651 -35.737 1.00 77.50 704 LYS A CA 1
ATOM 5568 C C . LYS A 1 704 ? -3.648 -31.178 -35.888 1.00 77.50 704 LYS A C 1
ATOM 5570 O O . LYS A 1 704 ? -3.894 -30.370 -34.993 1.00 77.50 704 LYS A O 1
ATOM 5575 N N . ARG A 1 705 ? -3.099 -30.826 -37.058 1.00 79.94 705 ARG A N 1
ATOM 5576 C CA . ARG A 1 705 ? -2.799 -29.440 -37.491 1.00 79.94 705 ARG A CA 1
ATOM 5577 C C . ARG A 1 705 ? -1.962 -28.621 -36.479 1.00 79.94 705 ARG A C 1
ATOM 5579 O O . ARG A 1 705 ? -2.382 -27.549 -36.030 1.00 79.94 705 ARG A O 1
ATOM 5586 N N . PRO A 1 706 ? -0.765 -29.109 -36.083 1.00 81.00 706 PRO A N 1
ATOM 5587 C CA . PRO A 1 706 ? 0.057 -28.457 -35.063 1.00 81.00 706 PRO A CA 1
ATOM 5588 C C . PRO A 1 706 ? 0.667 -27.126 -35.527 1.00 81.00 706 PRO A C 1
ATOM 5590 O O . PRO A 1 706 ? 0.887 -26.246 -34.696 1.00 81.00 706 PRO A O 1
ATOM 5593 N N . ARG A 1 707 ? 0.912 -26.939 -36.835 1.00 82.50 707 ARG A N 1
ATOM 5594 C CA . ARG A 1 707 ? 1.461 -25.681 -37.377 1.00 82.50 707 ARG A CA 1
ATOM 5595 C C . ARG A 1 707 ? 0.438 -24.551 -37.272 1.00 82.50 707 ARG A C 1
ATOM 5597 O O . ARG A 1 707 ? 0.763 -23.454 -36.829 1.00 82.50 707 ARG A O 1
ATOM 5604 N N . GLU A 1 708 ? -0.813 -24.849 -37.596 1.00 85.12 708 GLU A N 1
ATOM 5605 C CA . GLU A 1 708 ? -1.942 -23.926 -37.545 1.00 85.12 708 GLU A CA 1
ATOM 5606 C C . GLU A 1 708 ? -2.330 -23.594 -36.097 1.00 85.12 708 GLU A C 1
ATOM 5608 O O . GLU A 1 708 ? -2.660 -22.449 -35.782 1.00 85.12 708 GLU A O 1
ATOM 5613 N N . ALA A 1 709 ? -2.217 -24.567 -35.188 1.00 84.81 709 ALA A N 1
ATOM 5614 C CA . ALA A 1 709 ? -2.360 -24.333 -33.756 1.00 84.81 709 ALA A CA 1
ATOM 5615 C C . ALA A 1 709 ? -1.254 -23.408 -33.206 1.00 84.81 709 ALA A C 1
ATOM 5617 O O . ALA A 1 709 ? -1.570 -22.473 -32.467 1.00 84.81 709 ALA A O 1
ATOM 5618 N N . LEU A 1 710 ? 0.008 -23.608 -33.611 1.00 85.69 710 LEU A N 1
ATOM 5619 C CA . LEU A 1 710 ? 1.128 -22.729 -33.252 1.00 85.69 710 LEU A CA 1
ATOM 5620 C C . LEU A 1 710 ? 0.933 -21.309 -33.795 1.00 85.69 710 LEU A C 1
ATOM 5622 O O . LEU A 1 710 ? 1.051 -20.351 -33.031 1.00 85.69 710 LEU A O 1
ATOM 5626 N N . LEU A 1 711 ? 0.555 -21.180 -35.072 1.00 88.44 711 LEU A N 1
ATOM 5627 C CA . LEU A 1 711 ? 0.211 -19.908 -35.714 1.00 88.44 711 LEU A CA 1
ATOM 5628 C C . LEU A 1 711 ? -0.883 -19.160 -34.939 1.00 88.44 711 LEU A C 1
ATOM 5630 O O . LEU A 1 711 ? -0.755 -17.964 -34.676 1.00 88.44 711 LEU A O 1
ATOM 5634 N N . GLY A 1 712 ? -1.945 -19.865 -34.540 1.00 89.06 712 GLY A N 1
ATOM 5635 C CA . GLY A 1 712 ? -3.050 -19.294 -33.772 1.00 89.06 712 GLY A CA 1
ATOM 5636 C C . GLY A 1 712 ? -2.632 -18.779 -32.390 1.00 89.06 712 GLY A C 1
ATOM 5637 O O . GLY A 1 712 ? -3.054 -17.691 -31.997 1.00 89.06 712 GLY A O 1
ATOM 5638 N N . ILE A 1 713 ? -1.782 -19.515 -31.663 1.00 89.19 713 ILE A N 1
ATOM 5639 C CA . ILE A 1 713 ? -1.265 -19.074 -30.354 1.00 89.19 713 ILE A CA 1
ATOM 5640 C C . ILE A 1 713 ? -0.305 -17.889 -30.521 1.00 89.19 713 ILE A C 1
ATOM 5642 O O . ILE A 1 713 ? -0.445 -16.900 -29.802 1.00 89.19 713 ILE A O 1
ATOM 5646 N N . GLY A 1 714 ? 0.600 -17.932 -31.503 1.00 90.50 714 GLY A N 1
ATOM 5647 C CA . GLY A 1 714 ? 1.530 -16.836 -31.785 1.00 90.50 714 GLY A CA 1
ATOM 5648 C C . GLY A 1 714 ? 0.810 -15.542 -32.167 1.00 90.50 714 GLY A C 1
ATOM 5649 O O . GLY A 1 714 ? 1.096 -14.487 -31.604 1.00 90.50 714 GLY A O 1
ATOM 5650 N N . LEU A 1 715 ? -0.194 -15.610 -33.049 1.00 92.62 715 LEU A N 1
ATOM 5651 C CA . LEU A 1 715 ? -1.019 -14.451 -33.414 1.00 92.62 715 LEU A CA 1
ATOM 5652 C C . LEU A 1 715 ? -1.846 -13.919 -32.232 1.00 92.62 715 LEU A C 1
ATOM 5654 O O . LEU A 1 715 ? -1.994 -12.703 -32.099 1.00 92.62 715 LEU A O 1
ATOM 5658 N N . HIS A 1 716 ? -2.352 -14.794 -31.357 1.00 92.69 716 HIS A N 1
ATOM 5659 C CA . HIS A 1 716 ? -3.036 -14.378 -30.131 1.00 92.69 716 HIS A CA 1
ATOM 5660 C C . HIS A 1 716 ? -2.085 -13.643 -29.174 1.00 92.69 716 HIS A C 1
ATOM 5662 O O . HIS A 1 716 ? -2.400 -12.540 -28.728 1.00 92.69 716 HIS A O 1
ATOM 5668 N N . LEU A 1 717 ? -0.893 -14.186 -28.918 1.00 92.94 717 LEU A N 1
ATOM 5669 C CA . LEU A 1 717 ? 0.108 -13.539 -28.071 1.00 92.94 717 LEU A CA 1
ATOM 5670 C C . LEU A 1 717 ? 0.625 -12.215 -28.662 1.00 92.94 717 LEU A C 1
ATOM 5672 O O . LEU A 1 717 ? 0.779 -11.249 -27.916 1.00 92.94 717 LEU A O 1
ATOM 5676 N N . ILE A 1 718 ? 0.806 -12.121 -29.986 1.00 94.62 718 ILE A N 1
ATOM 5677 C CA . ILE A 1 718 ? 1.125 -10.857 -30.677 1.00 94.62 718 ILE A CA 1
ATOM 5678 C C . ILE A 1 718 ? -0.011 -9.834 -30.507 1.00 94.62 718 ILE A C 1
ATOM 5680 O O . ILE A 1 718 ? 0.255 -8.647 -30.315 1.00 94.62 718 ILE A O 1
ATOM 5684 N N . ASN A 1 719 ? -1.278 -10.260 -30.532 1.00 93.81 719 ASN A N 1
ATOM 5685 C CA . ASN A 1 719 ? -2.406 -9.365 -30.267 1.00 93.81 719 ASN A CA 1
ATOM 5686 C C . ASN A 1 719 ? -2.400 -8.831 -28.827 1.00 93.81 719 ASN A C 1
ATOM 5688 O O . ASN A 1 719 ? -2.640 -7.641 -28.628 1.00 93.81 719 ASN A O 1
ATOM 5692 N N . GLU A 1 720 ? -2.120 -9.691 -27.845 1.00 92.50 720 GLU A N 1
ATOM 5693 C CA . GLU A 1 720 ? -2.137 -9.337 -26.423 1.00 92.50 720 GLU A CA 1
ATOM 5694 C C . GLU A 1 720 ? -0.945 -8.469 -26.007 1.00 92.50 720 GLU A C 1
ATOM 5696 O O . GLU A 1 720 ? -1.146 -7.425 -25.382 1.00 92.50 720 GLU A O 1
ATOM 5701 N N . ILE A 1 721 ? 0.281 -8.831 -26.407 1.00 92.69 721 ILE A N 1
ATOM 5702 C CA . ILE A 1 721 ? 1.489 -8.054 -26.083 1.00 92.69 721 ILE A CA 1
ATOM 5703 C C . ILE A 1 721 ? 1.413 -6.637 -26.667 1.00 92.69 721 ILE A C 1
ATOM 5705 O O . ILE A 1 721 ? 1.853 -5.674 -26.044 1.00 92.69 721 ILE A O 1
ATOM 5709 N N . SER A 1 722 ? 0.757 -6.484 -27.821 1.00 91.88 722 SER A N 1
ATOM 5710 C CA . SER A 1 722 ? 0.549 -5.190 -28.474 1.00 91.88 722 SER A CA 1
ATOM 5711 C C . SER A 1 722 ? -0.456 -4.280 -27.753 1.00 91.88 722 SER A C 1
ATOM 5713 O O . SER A 1 722 ? -0.619 -3.127 -28.143 1.00 91.88 722 SER A O 1
ATOM 5715 N N . ASN A 1 723 ? -1.133 -4.771 -26.709 1.00 89.75 723 ASN A N 1
ATOM 5716 C CA . ASN A 1 723 ? -1.952 -3.960 -25.804 1.00 89.75 723 ASN A CA 1
ATOM 5717 C C . ASN A 1 723 ? -1.238 -3.699 -24.454 1.00 89.75 723 ASN A C 1
ATOM 5719 O O . ASN A 1 723 ? -1.777 -2.977 -23.615 1.00 89.75 723 ASN A O 1
ATOM 5723 N N . HIS A 1 724 ? -0.047 -4.271 -24.217 1.00 89.88 724 HIS A N 1
ATOM 5724 C CA . HIS A 1 724 ? 0.667 -4.164 -22.941 1.00 89.88 724 HIS A CA 1
ATOM 5725 C C . HIS A 1 724 ? 1.263 -2.760 -22.735 1.00 89.88 724 HIS A C 1
ATOM 5727 O O . HIS A 1 724 ? 2.160 -2.326 -23.463 1.00 89.88 724 HIS A O 1
ATOM 5733 N N . GLN A 1 725 ? 0.797 -2.058 -21.696 1.00 84.69 725 GLN A N 1
ATOM 5734 C CA . GLN A 1 725 ? 1.074 -0.633 -21.491 1.00 84.69 725 GLN A CA 1
ATOM 5735 C C . GLN A 1 725 ? 2.572 -0.291 -21.403 1.00 84.69 725 GLN A C 1
ATOM 5737 O O . GLN A 1 725 ? 2.982 0.729 -21.957 1.00 84.69 725 GLN A O 1
ATOM 5742 N N . GLY A 1 726 ? 3.397 -1.119 -20.751 1.00 83.94 726 GLY A N 1
ATOM 5743 C CA . GLY A 1 726 ? 4.841 -0.860 -20.632 1.00 83.94 726 GLY A CA 1
ATOM 5744 C C . GLY A 1 726 ? 5.553 -0.868 -21.988 1.00 83.94 726 GLY A C 1
ATOM 5745 O O . GLY A 1 726 ? 6.207 0.107 -22.353 1.00 83.94 726 GLY A O 1
ATOM 5746 N N . LEU A 1 727 ? 5.330 -1.927 -22.773 1.00 88.75 727 LEU A N 1
ATOM 5747 C CA . LEU A 1 727 ? 5.919 -2.098 -24.104 1.00 88.75 727 LEU A CA 1
ATOM 5748 C C . LEU A 1 727 ? 5.450 -1.000 -25.065 1.00 88.75 727 LEU A C 1
ATOM 5750 O O . LEU A 1 727 ? 6.273 -0.374 -25.723 1.00 88.75 727 LEU A O 1
ATOM 5754 N N . VAL A 1 728 ? 4.148 -0.704 -25.084 1.00 88.31 728 VAL A N 1
ATOM 5755 C CA . VAL A 1 728 ? 3.587 0.369 -25.920 1.00 88.31 728 VAL A CA 1
ATOM 5756 C C . VAL A 1 728 ? 4.139 1.748 -25.531 1.00 88.31 728 VAL A C 1
ATOM 5758 O O . VAL A 1 728 ? 4.345 2.585 -26.402 1.00 88.31 728 VAL A O 1
ATOM 5761 N N . THR A 1 729 ? 4.441 1.994 -24.251 1.00 85.50 729 THR A N 1
ATOM 5762 C CA . THR A 1 729 ? 5.089 3.255 -23.838 1.00 85.50 729 THR A CA 1
ATOM 5763 C C . THR A 1 729 ? 6.562 3.303 -24.272 1.00 85.50 729 THR A C 1
ATOM 5765 O O . THR A 1 729 ? 7.044 4.360 -24.669 1.00 85.50 729 THR A O 1
ATOM 5768 N N . MET A 1 730 ? 7.267 2.166 -24.266 1.00 85.06 730 MET A N 1
ATOM 5769 C CA . MET A 1 730 ? 8.645 2.048 -24.766 1.00 85.06 730 MET A CA 1
ATOM 5770 C C . MET A 1 730 ? 8.733 2.182 -26.298 1.00 85.06 730 MET A C 1
ATOM 5772 O O . MET A 1 730 ? 9.696 2.739 -26.813 1.00 85.06 730 MET A O 1
ATOM 5776 N N . TRP A 1 731 ? 7.711 1.743 -27.034 1.00 88.75 731 TRP A N 1
ATOM 5777 C CA . TRP A 1 731 ? 7.600 1.916 -28.488 1.00 88.75 731 TRP A CA 1
ATOM 5778 C C . TRP A 1 731 ? 7.399 3.368 -28.947 1.00 88.75 731 TRP A C 1
ATOM 5780 O O . TRP A 1 731 ? 7.446 3.631 -30.141 1.00 88.75 731 TRP A O 1
ATOM 5790 N N . ARG A 1 732 ? 7.189 4.308 -28.019 1.00 85.94 732 ARG A N 1
ATOM 5791 C CA . ARG A 1 732 ? 6.875 5.721 -28.291 1.00 85.94 732 ARG A CA 1
ATOM 5792 C C . ARG A 1 732 ? 8.110 6.614 -28.482 1.00 85.94 732 ARG A C 1
ATOM 5794 O O . ARG A 1 732 ? 8.041 7.815 -28.237 1.00 85.94 732 ARG A O 1
ATOM 5801 N N . SER A 1 733 ? 9.254 6.024 -28.822 1.00 84.06 733 SER A N 1
ATOM 5802 C CA . SER A 1 733 ? 10.440 6.763 -29.259 1.00 84.06 733 SER A CA 1
ATOM 5803 C C . SER A 1 733 ? 10.579 6.658 -30.768 1.00 84.06 733 SER A C 1
ATOM 5805 O O . SER A 1 733 ? 10.343 5.600 -31.347 1.00 84.06 733 SER A O 1
ATOM 5807 N N . GLU A 1 734 ? 11.047 7.741 -31.381 1.00 83.81 734 GLU A N 1
ATOM 5808 C CA . GLU A 1 734 ? 11.337 7.879 -32.814 1.00 83.81 734 GLU A CA 1
ATOM 5809 C C . GLU A 1 734 ? 12.093 6.673 -33.403 1.00 83.81 734 GLU A C 1
ATOM 5811 O O . GLU A 1 734 ? 11.793 6.223 -34.506 1.00 83.81 734 GLU A O 1
ATOM 5816 N N . SER A 1 735 ? 13.007 6.079 -32.626 1.00 86.38 735 SER A N 1
ATOM 5817 C CA . SER A 1 735 ? 13.749 4.864 -32.977 1.00 86.38 735 SER A CA 1
ATOM 5818 C C . SER A 1 735 ? 12.857 3.639 -33.248 1.00 86.38 735 SER A C 1
ATOM 5820 O O . SER A 1 735 ? 13.104 2.898 -34.199 1.00 86.38 735 SER A O 1
ATOM 5822 N N . PHE A 1 736 ? 11.818 3.418 -32.437 1.00 88.81 736 PHE A N 1
ATOM 5823 C CA . PHE A 1 736 ? 10.837 2.349 -32.643 1.00 88.81 736 PHE A CA 1
ATOM 5824 C C . PHE A 1 736 ? 9.798 2.733 -33.696 1.00 88.81 736 PHE A C 1
ATOM 5826 O O . PHE A 1 736 ? 9.440 1.889 -34.514 1.00 88.81 736 PHE A O 1
ATOM 5833 N N . GLU A 1 737 ? 9.356 3.993 -33.728 1.00 85.06 737 GLU A N 1
ATOM 5834 C CA . GLU A 1 737 ? 8.389 4.459 -34.728 1.00 85.06 737 GLU A CA 1
ATOM 5835 C C . GLU A 1 737 ? 8.960 4.346 -36.150 1.00 85.06 737 GLU A C 1
ATOM 5837 O O . GLU A 1 737 ? 8.313 3.749 -37.007 1.00 85.06 737 GLU A O 1
ATOM 5842 N N . THR A 1 738 ? 10.210 4.767 -36.373 1.00 86.69 738 THR A N 1
ATOM 5843 C CA . THR A 1 738 ? 10.931 4.595 -37.652 1.00 86.69 738 THR A CA 1
ATOM 5844 C C . THR A 1 738 ? 11.054 3.123 -38.050 1.00 86.69 738 THR A C 1
ATOM 5846 O O . THR A 1 738 ? 10.840 2.782 -39.208 1.00 86.69 738 THR A O 1
ATOM 5849 N N . ALA A 1 739 ? 11.319 2.223 -37.096 1.00 88.00 739 ALA A N 1
ATOM 5850 C CA . ALA A 1 739 ? 11.373 0.787 -37.375 1.00 88.00 739 ALA A CA 1
ATOM 5851 C C . ALA A 1 739 ? 10.004 0.200 -37.776 1.00 88.00 739 ALA A C 1
ATOM 5853 O O . ALA A 1 739 ? 9.949 -0.768 -38.528 1.00 88.00 739 ALA A O 1
ATOM 5854 N N . PHE A 1 740 ? 8.884 0.786 -37.335 1.00 89.38 740 PHE A N 1
ATOM 5855 C CA . PHE A 1 740 ? 7.556 0.396 -37.823 1.00 89.38 740 PHE A CA 1
ATOM 5856 C C . PHE A 1 740 ? 7.238 0.942 -39.224 1.00 89.38 740 PHE A C 1
ATOM 5858 O O . PHE A 1 740 ? 6.360 0.386 -39.884 1.00 89.38 740 PHE A O 1
ATOM 5865 N N . MET A 1 741 ? 7.951 1.971 -39.698 1.00 86.12 741 MET A N 1
ATOM 5866 C CA . MET A 1 741 ? 7.807 2.503 -41.063 1.00 86.12 741 MET A CA 1
ATOM 5867 C C . MET A 1 741 ? 8.497 1.639 -42.132 1.00 86.12 741 MET A C 1
ATOM 5869 O O . MET A 1 741 ? 8.233 1.825 -43.316 1.00 86.12 741 MET A O 1
ATOM 5873 N N . ASP A 1 742 ? 9.316 0.657 -41.734 1.00 85.81 742 ASP A N 1
ATOM 5874 C CA . ASP A 1 742 ? 9.958 -0.316 -42.638 1.00 85.81 742 ASP A CA 1
ATOM 5875 C C . ASP A 1 742 ? 8.961 -1.228 -43.385 1.00 85.81 742 ASP A C 1
ATOM 5877 O O . ASP A 1 742 ? 9.340 -1.932 -44.324 1.00 85.81 742 ASP A O 1
ATOM 5881 N N . ILE A 1 743 ? 7.697 -1.266 -42.950 1.00 87.19 743 ILE A N 1
ATOM 5882 C CA . ILE A 1 743 ? 6.632 -2.092 -43.528 1.00 87.19 743 ILE A CA 1
ATOM 5883 C C . ILE A 1 743 ? 5.449 -1.226 -43.988 1.00 87.19 743 ILE A C 1
ATOM 5885 O O . ILE A 1 743 ? 5.249 -0.137 -43.455 1.00 87.19 743 ILE A O 1
ATOM 5889 N N . PRO A 1 744 ? 4.582 -1.703 -44.900 1.00 85.38 744 PRO A N 1
ATOM 5890 C CA . PRO A 1 744 ? 3.320 -1.026 -45.190 1.00 85.38 744 PRO A CA 1
ATOM 5891 C C . PRO A 1 744 ? 2.426 -0.948 -43.939 1.00 85.38 744 PRO A C 1
ATOM 5893 O O . PRO A 1 744 ? 1.922 -1.965 -43.455 1.00 85.38 744 PRO A O 1
ATOM 5896 N N . TYR A 1 745 ? 2.213 0.262 -43.415 1.00 82.88 745 TYR A N 1
ATOM 5897 C CA . TYR A 1 745 ? 1.415 0.521 -42.212 1.00 82.88 745 TYR A CA 1
ATOM 5898 C C . TYR A 1 745 ? 0.272 1.510 -42.478 1.00 82.88 745 TYR A C 1
ATOM 5900 O O . TYR A 1 745 ? 0.290 2.284 -43.433 1.00 82.88 745 TYR A O 1
ATOM 5908 N N . LYS A 1 746 ? -0.745 1.506 -41.606 1.00 83.50 746 LYS A N 1
ATOM 5909 C CA . LYS A 1 746 ? -1.797 2.530 -41.616 1.00 83.50 746 LYS A CA 1
ATOM 5910 C C . LYS A 1 746 ? -1.384 3.696 -40.721 1.00 83.50 746 LYS A C 1
ATOM 5912 O O . LYS A 1 746 ? -1.241 3.505 -39.515 1.00 83.50 746 LYS A O 1
ATOM 5917 N N . VAL A 1 747 ? -1.262 4.892 -41.297 1.00 83.00 747 VAL A N 1
ATOM 5918 C CA . VAL A 1 747 ? -0.981 6.130 -40.550 1.00 83.00 747 VAL A CA 1
ATOM 5919 C C . VAL A 1 747 ? -2.047 6.341 -39.453 1.00 83.00 747 VAL A C 1
ATOM 5921 O O . VAL A 1 747 ? -3.247 6.262 -39.749 1.00 83.00 747 VAL A O 1
ATOM 5924 N N . PRO A 1 748 ? -1.650 6.563 -38.185 1.00 84.00 748 PRO A N 1
ATOM 5925 C CA . PRO A 1 748 ? -2.586 6.702 -37.073 1.00 84.00 748 PRO A CA 1
ATOM 5926 C C . PRO A 1 748 ? -3.251 8.095 -37.062 1.00 84.00 748 PRO A C 1
ATOM 5928 O O . PRO A 1 748 ? -2.569 9.096 -37.265 1.00 84.00 748 PRO A O 1
ATOM 5931 N N . PRO A 1 749 ? -4.564 8.201 -36.778 1.00 81.19 749 PRO A N 1
ATOM 5932 C CA . PRO A 1 749 ? -5.294 9.473 -36.816 1.00 81.19 749 PRO A CA 1
ATOM 5933 C C . PRO A 1 749 ? -5.264 10.254 -35.487 1.00 81.19 749 PRO A C 1
ATOM 5935 O O . PRO A 1 749 ? -6.038 11.194 -35.318 1.00 81.19 749 PRO A O 1
ATOM 5938 N N . SER A 1 750 ? -4.461 9.836 -34.501 1.00 79.62 750 SER A N 1
ATOM 5939 C CA . SER A 1 750 ? -4.479 10.383 -33.139 1.00 79.62 750 SER A CA 1
ATOM 5940 C C . SER A 1 750 ? -3.235 11.213 -32.818 1.00 79.62 750 SER A C 1
ATOM 5942 O O . SER A 1 750 ? -2.107 10.744 -32.961 1.00 79.62 750 SER A O 1
ATOM 5944 N N . TYR A 1 751 ? -3.445 12.437 -32.321 1.00 69.62 751 TYR A N 1
ATOM 5945 C CA . TYR A 1 751 ? -2.387 13.285 -31.772 1.00 69.62 751 TYR A CA 1
ATOM 5946 C C . TYR A 1 751 ? -2.662 13.627 -30.294 1.00 69.62 751 TYR A C 1
ATOM 5948 O O . TYR A 1 751 ? -3.743 14.135 -29.988 1.00 69.62 751 TYR A O 1
ATOM 5956 N N . PRO A 1 752 ? -1.708 13.382 -29.372 1.00 72.06 752 PRO A N 1
ATOM 5957 C CA . PRO A 1 752 ? -0.531 12.522 -29.554 1.00 72.06 752 PRO A CA 1
ATOM 5958 C C . PRO A 1 752 ? -0.950 11.052 -29.770 1.00 72.06 752 PRO A C 1
ATOM 5960 O O . PRO A 1 752 ? -2.045 10.671 -29.353 1.00 72.06 752 PRO A O 1
ATOM 5963 N N . LEU A 1 753 ? -0.078 10.218 -30.362 1.00 79.38 753 LEU A N 1
ATOM 5964 C CA . LEU A 1 753 ? -0.398 8.815 -30.687 1.00 79.38 753 LEU A CA 1
ATOM 5965 C C . LEU A 1 753 ? -1.032 8.082 -29.498 1.00 79.38 753 LEU A C 1
ATOM 5967 O O . LEU A 1 753 ? -0.435 7.995 -28.415 1.00 79.38 753 LEU A O 1
ATOM 5971 N N . SER A 1 754 ? -2.227 7.527 -29.700 1.00 84.00 754 SER A N 1
ATOM 5972 C CA . SER A 1 754 ? -2.895 6.738 -28.668 1.00 84.00 754 SER A CA 1
ATOM 5973 C C . SER A 1 754 ? -2.212 5.380 -28.487 1.00 84.00 754 SER A C 1
ATOM 5975 O O . SER A 1 754 ? -1.725 4.777 -29.446 1.00 84.00 754 SER A O 1
ATOM 5977 N N . ASN A 1 755 ? -2.237 4.843 -27.263 1.00 84.50 755 ASN A N 1
ATOM 5978 C CA . ASN A 1 755 ? -1.681 3.516 -26.971 1.00 84.50 755 ASN A CA 1
ATOM 5979 C C . ASN A 1 755 ? -2.320 2.407 -27.833 1.00 84.50 755 ASN A C 1
ATOM 5981 O O . ASN A 1 755 ? -1.677 1.401 -28.117 1.00 84.50 755 ASN A O 1
ATOM 5985 N N . ARG A 1 756 ? -3.574 2.585 -28.273 1.00 85.88 756 ARG A N 1
ATOM 5986 C CA . ARG A 1 756 ? -4.253 1.638 -29.167 1.00 85.88 756 ARG A CA 1
ATOM 5987 C C . ARG A 1 756 ? -3.675 1.675 -30.580 1.00 85.88 756 ARG A C 1
ATOM 5989 O O . ARG A 1 756 ? -3.551 0.622 -31.198 1.00 85.88 756 ARG A O 1
ATOM 5996 N N . ASP A 1 757 ? -3.345 2.862 -31.078 1.00 87.31 757 ASP A N 1
ATOM 5997 C CA . ASP A 1 757 ? -2.892 3.054 -32.457 1.00 87.31 757 ASP A CA 1
ATOM 5998 C C . ASP A 1 757 ? -1.403 2.712 -32.595 1.00 87.31 757 ASP A C 1
ATOM 6000 O O . ASP A 1 757 ? -1.036 1.941 -33.477 1.00 87.31 757 ASP A O 1
ATOM 6004 N N . LEU A 1 758 ? -0.561 3.140 -31.645 1.00 87.62 758 LEU A N 1
ATOM 6005 C CA . LEU A 1 758 ? 0.836 2.693 -31.543 1.00 87.62 758 LEU A CA 1
ATOM 6006 C C . LEU A 1 758 ? 0.927 1.172 -31.303 1.00 87.62 758 LEU A C 1
ATOM 6008 O O . LEU A 1 758 ? 1.692 0.469 -31.962 1.00 87.62 758 LEU A O 1
ATOM 6012 N N . GLY A 1 759 ? 0.050 0.636 -30.448 1.00 89.94 759 GLY A N 1
ATOM 6013 C CA . GLY A 1 759 ? -0.179 -0.802 -30.291 1.00 89.94 759 GLY A CA 1
ATOM 6014 C C . GLY A 1 759 ? -0.818 -1.482 -31.513 1.00 89.94 759 GLY A C 1
ATOM 6015 O O . GLY A 1 759 ? -0.965 -2.703 -31.533 1.00 89.94 759 GLY A O 1
ATOM 6016 N N . SER A 1 760 ? -1.222 -0.746 -32.548 1.00 89.75 760 SER A N 1
ATOM 6017 C CA . SER A 1 760 ? -1.611 -1.310 -33.846 1.00 89.75 760 SER A CA 1
ATOM 6018 C C . SER A 1 760 ? -0.436 -1.323 -34.825 1.00 89.75 760 SER A C 1
ATOM 6020 O O . SER A 1 760 ? -0.344 -2.263 -35.611 1.00 89.75 760 SER A O 1
ATOM 6022 N N . LEU A 1 761 ? 0.480 -0.349 -34.746 1.00 90.31 761 LEU A N 1
ATOM 6023 C CA . LEU A 1 761 ? 1.711 -0.306 -35.548 1.00 90.31 761 LEU A CA 1
ATOM 6024 C C . LEU A 1 761 ? 2.647 -1.467 -35.188 1.00 90.31 761 LEU A C 1
ATOM 6026 O O . LEU A 1 761 ? 2.945 -2.302 -36.042 1.00 90.31 761 LEU A O 1
ATOM 6030 N N . GLY A 1 762 ? 3.007 -1.613 -33.907 1.00 90.12 762 GLY A N 1
ATOM 6031 C CA . GLY A 1 762 ? 3.860 -2.723 -33.457 1.00 90.12 762 GLY A CA 1
ATOM 6032 C C . GLY A 1 762 ? 3.241 -4.108 -33.699 1.00 90.12 762 GLY A C 1
ATOM 6033 O O . GLY A 1 762 ? 3.944 -5.067 -34.013 1.00 90.12 762 GLY A O 1
ATOM 6034 N N . ARG A 1 763 ? 1.905 -4.206 -33.665 1.00 92.88 763 ARG A N 1
ATOM 6035 C CA . ARG A 1 763 ? 1.154 -5.423 -34.020 1.00 92.88 763 ARG A CA 1
ATOM 6036 C C . ARG A 1 763 ? 1.235 -5.748 -35.505 1.00 92.88 763 ARG A C 1
ATOM 6038 O O . ARG A 1 763 ? 1.348 -6.921 -35.847 1.00 92.88 763 ARG A O 1
ATOM 6045 N N . ALA A 1 764 ? 1.166 -4.739 -36.376 1.00 91.38 764 ALA A N 1
ATOM 6046 C CA . ALA A 1 764 ? 1.342 -4.914 -37.814 1.00 91.38 764 ALA A CA 1
ATOM 6047 C C . ALA A 1 764 ? 2.766 -5.395 -38.126 1.00 91.38 764 ALA A C 1
ATOM 6049 O O . ALA A 1 764 ? 2.916 -6.389 -38.833 1.00 91.38 764 ALA A O 1
ATOM 6050 N N . TYR A 1 765 ? 3.781 -4.781 -37.508 1.00 92.44 765 TYR A N 1
ATOM 6051 C CA . TYR A 1 765 ? 5.187 -5.177 -37.641 1.00 92.44 765 TYR A CA 1
ATOM 6052 C C . TYR A 1 765 ? 5.425 -6.631 -37.214 1.00 92.44 765 TYR A C 1
ATOM 6054 O O . TYR A 1 765 ? 5.833 -7.464 -38.025 1.00 92.44 765 TYR A O 1
ATOM 6062 N N . LEU A 1 766 ? 5.082 -6.974 -35.965 1.00 92.38 766 LEU A N 1
ATOM 6063 C CA . LEU A 1 766 ? 5.255 -8.332 -35.440 1.00 92.38 766 LEU A CA 1
ATOM 6064 C C . LEU A 1 766 ? 4.458 -9.365 -36.250 1.00 92.38 766 LEU A C 1
ATOM 6066 O O . LEU A 1 766 ? 4.963 -10.454 -36.510 1.00 92.38 766 LEU A O 1
ATOM 6070 N N . ARG A 1 767 ? 3.236 -9.035 -36.696 1.00 92.06 767 ARG A N 1
ATOM 6071 C CA . ARG A 1 767 ? 2.421 -9.927 -37.535 1.00 92.06 767 ARG A CA 1
ATOM 6072 C C . ARG A 1 767 ? 3.011 -10.119 -38.933 1.00 92.06 767 ARG A C 1
ATOM 6074 O O . ARG A 1 767 ? 2.968 -11.242 -39.425 1.00 92.06 767 ARG A O 1
ATOM 6081 N N . TYR A 1 768 ? 3.548 -9.074 -39.562 1.00 90.81 768 TYR A N 1
ATOM 6082 C CA . TYR A 1 768 ? 4.193 -9.167 -40.875 1.00 90.81 768 TYR A CA 1
ATOM 6083 C C . TYR A 1 768 ? 5.430 -10.069 -40.810 1.00 90.81 768 TYR A C 1
ATOM 6085 O O . TYR A 1 768 ? 5.494 -11.065 -41.529 1.00 90.81 768 TYR A O 1
ATOM 6093 N N . HIS A 1 769 ? 6.348 -9.807 -39.873 1.00 88.12 769 HIS A N 1
ATOM 6094 C CA . HIS A 1 769 ? 7.546 -10.632 -39.680 1.00 88.12 769 HIS A CA 1
ATOM 6095 C C . HIS A 1 769 ? 7.201 -12.079 -39.277 1.00 88.12 769 HIS A C 1
ATOM 6097 O O . HIS A 1 769 ? 7.838 -13.019 -39.755 1.00 88.12 769 HIS A O 1
ATOM 6103 N N . TYR A 1 770 ? 6.156 -12.289 -38.465 1.00 89.56 770 TYR A N 1
ATOM 6104 C CA . TYR A 1 770 ? 5.718 -13.635 -38.083 1.00 89.56 770 TYR A CA 1
ATOM 6105 C C . TYR A 1 770 ? 5.117 -14.425 -39.248 1.00 89.56 770 TYR A C 1
ATOM 6107 O O . TYR A 1 770 ? 5.501 -15.573 -39.469 1.00 89.56 770 TYR A O 1
ATOM 6115 N N . LEU A 1 771 ? 4.208 -13.815 -40.017 1.00 87.75 771 LEU A N 1
ATOM 6116 C CA . LEU A 1 771 ? 3.612 -14.461 -41.188 1.00 87.75 771 LEU A CA 1
ATOM 6117 C C . LEU A 1 771 ? 4.662 -14.730 -42.268 1.00 87.75 771 LEU A C 1
ATOM 6119 O O . LEU A 1 771 ? 4.639 -15.807 -42.856 1.00 87.75 771 LEU A O 1
ATOM 6123 N N . LYS A 1 772 ? 5.630 -13.825 -42.461 1.00 84.12 772 LYS A N 1
ATOM 6124 C CA . LYS A 1 772 ? 6.759 -14.043 -43.371 1.00 84.12 772 LYS A CA 1
ATOM 6125 C C . LYS A 1 772 ? 7.576 -15.281 -42.973 1.00 84.12 772 LYS A C 1
ATOM 6127 O O . LYS A 1 772 ? 7.727 -16.187 -43.788 1.00 84.12 772 LYS A O 1
ATOM 6132 N N . ARG A 1 773 ? 7.990 -15.386 -41.699 1.00 78.31 773 ARG A N 1
ATOM 6133 C CA . ARG A 1 773 ? 8.708 -16.564 -41.157 1.00 78.31 773 ARG A CA 1
ATOM 6134 C C . ARG A 1 773 ? 7.890 -17.861 -41.273 1.00 78.31 773 ARG A C 1
ATOM 6136 O O . ARG A 1 773 ? 8.476 -18.919 -41.460 1.00 78.31 773 ARG A O 1
ATOM 6143 N N . TYR A 1 774 ? 6.558 -17.791 -41.171 1.00 75.12 774 TYR A N 1
ATOM 6144 C CA . TYR A 1 774 ? 5.663 -18.953 -41.280 1.00 75.12 774 TYR A CA 1
ATOM 6145 C C . TYR A 1 774 ? 5.413 -19.416 -42.727 1.00 75.12 774 TYR A C 1
ATOM 6147 O O . TYR A 1 774 ? 5.292 -20.615 -42.963 1.00 75.12 774 TYR A O 1
ATOM 6155 N N . VAL A 1 775 ? 5.305 -18.486 -43.684 1.00 72.94 775 VAL A N 1
ATOM 6156 C CA . VAL A 1 775 ? 4.942 -18.779 -45.084 1.00 72.94 775 VAL A CA 1
ATOM 6157 C C . VAL A 1 775 ? 6.165 -19.069 -45.947 1.00 72.94 775 VAL A C 1
ATOM 6159 O O . VAL A 1 775 ? 6.180 -20.067 -46.659 1.00 72.94 775 VAL A O 1
ATOM 6162 N N . GLU A 1 776 ? 7.194 -18.223 -45.889 1.00 64.88 776 GLU A N 1
ATOM 6163 C CA . GLU A 1 776 ? 8.381 -18.367 -46.746 1.00 64.88 776 GLU A CA 1
ATOM 6164 C C . GLU A 1 776 ? 9.359 -19.424 -46.218 1.00 64.88 776 GLU A C 1
ATOM 6166 O O . GLU A 1 776 ? 10.238 -19.873 -46.950 1.00 64.88 776 GLU A O 1
ATOM 6171 N N . ASN A 1 777 ? 9.231 -19.809 -44.941 1.00 62.88 777 ASN A N 1
ATOM 6172 C CA . ASN A 1 777 ? 10.153 -20.696 -44.219 1.00 62.88 777 ASN A CA 1
ATOM 6173 C C . ASN A 1 777 ? 11.620 -20.185 -44.193 1.00 62.88 777 ASN A C 1
ATOM 6175 O O . ASN A 1 777 ? 12.535 -20.906 -43.796 1.00 62.88 777 ASN A O 1
ATOM 6179 N N . THR A 1 778 ? 11.847 -18.929 -44.596 1.00 51.84 778 THR A N 1
ATOM 6180 C CA . THR A 1 778 ? 13.143 -18.248 -44.646 1.00 51.84 778 THR A CA 1
ATOM 6181 C C . THR A 1 778 ? 13.442 -17.559 -43.313 1.00 51.84 778 THR A C 1
ATOM 6183 O O . THR A 1 778 ? 12.696 -16.705 -42.824 1.00 51.84 778 THR A O 1
ATOM 6186 N N . SER A 1 779 ? 14.585 -17.882 -42.708 1.00 50.03 779 SER A N 1
ATOM 6187 C CA . SER A 1 779 ? 15.077 -17.204 -41.505 1.00 50.03 779 SER A CA 1
ATOM 6188 C C . SER A 1 779 ? 15.722 -15.855 -41.860 1.00 50.03 779 SER A C 1
ATOM 6190 O O . SER A 1 779 ? 16.936 -15.685 -41.759 1.00 50.03 779 SER A O 1
ATOM 6192 N N . GLY A 1 780 ? 14.909 -14.877 -42.276 1.00 51.12 780 GLY A N 1
ATOM 6193 C CA . GLY A 1 780 ? 15.357 -13.486 -42.473 1.00 51.12 780 GLY A CA 1
ATOM 6194 C C . GLY A 1 780 ? 15.835 -12.804 -41.177 1.00 51.12 780 GLY A C 1
ATOM 6195 O O . GLY A 1 780 ? 16.510 -11.780 -41.218 1.00 51.12 780 GLY A O 1
ATOM 6196 N N . ILE A 1 781 ? 15.513 -13.406 -40.029 1.00 56.66 781 ILE A N 1
ATOM 6197 C CA . ILE A 1 781 ? 16.006 -13.057 -38.696 1.00 56.66 781 ILE A CA 1
ATOM 6198 C C . ILE A 1 781 ? 17.289 -13.852 -38.418 1.00 56.66 781 ILE A C 1
ATOM 6200 O O . ILE A 1 781 ? 17.315 -15.069 -38.604 1.00 56.66 781 ILE A O 1
ATOM 6204 N N . LYS A 1 782 ? 18.342 -13.195 -37.910 1.00 61.19 782 LYS A N 1
ATOM 6205 C CA . LYS A 1 782 ? 19.58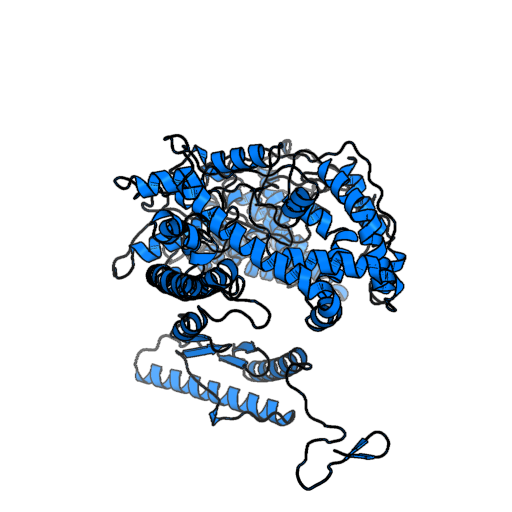3 -13.876 -37.499 1.00 61.19 782 LYS A CA 1
ATOM 6206 C C . LYS A 1 782 ? 19.324 -14.802 -36.304 1.00 61.19 782 LYS A C 1
ATOM 6208 O O . LYS A 1 782 ? 19.151 -14.339 -35.179 1.00 61.19 782 LYS A O 1
ATOM 6213 N N . GLU A 1 783 ? 19.330 -16.114 -36.533 1.00 64.69 783 GLU A N 1
ATOM 6214 C CA . GLU A 1 783 ? 19.104 -17.103 -35.475 1.00 64.69 783 GLU A CA 1
ATOM 6215 C C . GLU A 1 783 ? 20.339 -17.310 -34.587 1.00 64.69 783 GLU A C 1
ATOM 6217 O O . GLU A 1 783 ? 21.157 -18.212 -34.780 1.00 64.69 783 GLU A O 1
ATOM 6222 N N . TYR A 1 784 ? 20.453 -16.487 -33.546 1.00 80.25 784 TYR A N 1
ATOM 6223 C CA . TYR A 1 784 ? 21.434 -16.692 -32.486 1.00 80.25 784 TYR A CA 1
ATOM 6224 C C . TYR A 1 784 ? 21.095 -17.962 -31.686 1.00 80.25 784 TYR A C 1
ATOM 6226 O O . TYR A 1 784 ? 20.120 -17.990 -30.923 1.00 80.25 784 TYR A O 1
ATOM 6234 N N . ARG A 1 785 ? 21.905 -19.017 -31.884 1.00 77.44 785 ARG A N 1
ATOM 6235 C CA . ARG A 1 785 ? 21.761 -20.346 -31.252 1.00 77.44 785 ARG A CA 1
ATOM 6236 C C . ARG A 1 785 ? 21.955 -20.323 -29.735 1.00 77.44 785 ARG A C 1
ATOM 6238 O O . ARG A 1 785 ? 21.284 -21.069 -29.029 1.00 77.44 785 ARG A O 1
ATOM 6245 N N . ASN A 1 786 ? 22.848 -19.465 -29.243 1.00 84.44 786 ASN A N 1
ATOM 6246 C CA . ASN A 1 786 ? 23.037 -19.240 -27.810 1.00 84.44 786 ASN A CA 1
ATOM 6247 C C . ASN A 1 786 ? 21.764 -18.638 -27.193 1.00 84.44 786 ASN A C 1
ATOM 6249 O O . ASN A 1 786 ? 21.040 -17.896 -27.859 1.00 84.44 786 ASN A O 1
ATOM 6253 N N . ILE A 1 787 ? 21.504 -18.924 -25.918 1.00 85.06 787 ILE A N 1
ATOM 6254 C CA . ILE A 1 787 ? 20.382 -18.363 -25.155 1.00 85.06 787 ILE A CA 1
ATOM 6255 C C . ILE A 1 787 ? 20.953 -17.735 -23.883 1.00 85.06 787 ILE A C 1
ATOM 6257 O O . ILE A 1 787 ? 21.672 -18.398 -23.140 1.00 85.06 787 ILE A O 1
ATOM 6261 N N . TRP A 1 788 ? 20.630 -16.464 -23.645 1.00 86.38 788 TRP A N 1
ATOM 6262 C CA . TRP A 1 788 ? 20.981 -15.740 -22.421 1.00 86.38 788 TRP A CA 1
ATOM 6263 C C . TRP A 1 788 ? 19.753 -15.610 -21.511 1.00 86.38 788 TRP A C 1
ATOM 6265 O O . TRP A 1 788 ? 18.620 -15.553 -21.992 1.00 86.38 788 TRP A O 1
ATOM 6275 N N . ILE A 1 789 ? 19.991 -15.609 -20.198 1.00 82.44 789 ILE A N 1
ATOM 6276 C CA . ILE A 1 789 ? 18.983 -15.634 -19.126 1.00 82.44 789 ILE A CA 1
ATOM 6277 C C . ILE A 1 789 ? 19.437 -14.652 -18.025 1.00 82.44 789 ILE A C 1
ATOM 6279 O O . ILE A 1 789 ? 20.644 -14.464 -17.847 1.00 82.44 789 ILE A O 1
ATOM 6283 N N . TRP A 1 790 ? 18.486 -14.028 -17.317 1.00 74.19 790 TRP A N 1
ATOM 6284 C CA . TRP A 1 790 ? 18.685 -12.944 -16.337 1.00 74.19 790 TRP A CA 1
ATOM 6285 C C . TRP A 1 790 ? 17.810 -13.106 -15.082 1.00 74.19 790 TRP A C 1
ATOM 6287 O O . TRP A 1 790 ? 16.701 -13.669 -15.215 1.00 74.19 790 TRP A O 1
#

Radius of gyration: 31.59 Å; chains: 1; bounding box: 76×73×88 Å

Sequence (790 aa):
MRVDGDTLINRGNKIVTWNGQDGGLEGLRQKGWSVVNLLVIRRESMNRNTRTTLLAQGDNQVICGKYKVQKTRNEPELVEAIGGIIRENQNIMRAIEGGTQKLGLIINRDETLQSADFLVYGKVPIYRGSIRGLETKRWSRVTCVTNDQLPTLANTMSSISSNALTVAHFANSSLNAMIHYNFLGNFGRIILEIHNPAIKSQIKYKIKHPQKLLSKEYKALAYGSRPMPWWSLRNVFNPISHQRISGSIDGKPVLLKLAIQTGAPVFSSLTTEAFRKLLEDPSCLNISGGVNPLSMIKEEIKQSLINNSGEINNNIMKSALRYLNHNEGRVLDYLRSIKPLFPRFLSEYLSGTYLGIVQDLVGLFQNSKTIRTIFSKNIDKRIKKIIVQSELQTIEGLCKVSDRYVGSQIWRCSSSKADKLRWESWGDPIHGATVPHPIELISRTQALGKGSKSSRAAKLRSAIGWFVESDSKLGKGIIQNLESLTGECWKNKIEGSKRTGSALHRFSCSRQSSAGYAAQSPSKLTWMCMTTDTLSILNSVNHDFMHQSLLIYAQATVAELMDGRPEQGYFQSHISCTSCLREIQEIRLYTVRDFVNEDVSDIISKWKPEDVSWSKEYPLQEIKHGNWYKVHPCEQSFHIGRACGFLYGELKMSNDTRCEDSSIFPLSLQNKVFPRQFLDGVLDGLIRASSIHCVSRRSISELKRPREALLGIGLHLINEISNHQGLVTMWRSESFETAFMDIPYKVPPSYPLSNRDLGSLGRAYLRYHYLKRYVENTSGIKEYRNIWIW

Foldseek 3Di:
DDDDPPADDDPDDDDPDDDDDPDDDPPPPLVVQQVVLVVLLVVLCVVLVWDWDWDDDRPFIDIDTDDDDDDDDDPVVVVVVVVVVVVSVVVSVVSSQVSCVVVVHHDDPVPDDDDDQWDADPNWIAGNNQTADPLVVLLVCQQPFDPVDFDFLVRNLCSLVVSLLVNQARALASVVSVVSSLVVNVVSLVVVCCPGVLLRGRPLVPAPCSVLCVDPQLSVVSNVPADDVCSLWPQALARQQPLPPPDPCVPPVLSLLSSLLVLDFAADDQDLVLLVVCLVPVQDFRGPAQDDLLVVLLVVLLVVCLVCLVVDPPVLLSVLSVCLVPCVVVLSVQLVQKPDAESLLSSQVCCLFVNVVSVVVSVVLSPDPVSCVVVCVPCVVVSSVSSSVSSNRNSVVSSVSSPDDGDSDDDPGSLVSSQVSRCVRNVHRYFLSGAHALCQFQVDKDFDAADDDDADDPANLVCDLQQEDCPALVVVVSQLSLCLAAVDRCNVVRPDDHDDADPSHHRGHPVGHDNTDGSHTCPLVVVDDWHDVVCLVVVVFRWRYDPVSNGSSQSNVVSVVCPPPPDDDGIDGDGPRPVSTDTDDRHHMHGPDRDHDHRCNVVVCVVDDVPDHPDDDDDDDDDDDDDLVPDDQLVVLLLLLLQLLQVLLQCVVVVHPCNLDLHSQPLSCLVRHQQVSSLNSSLNNNLVSLVVVLVVDVCVVVPNPSLVSSVVSSLVSLLVVLLRPNVLVSCPDPSNVVVLVVDDDDDDPDVVDDSVRSSRSSSVVSNVVVVCCSPVVDCPDPDDPDHDDD